Protein AF-A0A0R2AIV7-F1 (afdb_monomer)

Radius of gyration: 59.77 Å; Cα contacts (8 Å, |Δi|>4): 1404; chains: 1; bounding box: 141×113×196 Å

Structure (mmCIF, N/CA/C/O backbone):
data_AF-A0A0R2AIV7-F1
#
_entry.id   AF-A0A0R2AIV7-F1
#
loop_
_atom_site.group_PDB
_atom_site.id
_atom_site.type_symbol
_atom_site.label_atom_id
_atom_site.label_alt_id
_atom_site.label_comp_id
_atom_site.label_asym_id
_atom_site.label_entity_id
_atom_site.label_seq_id
_atom_site.pdbx_PDB_ins_code
_atom_site.Cartn_x
_atom_site.Cartn_y
_atom_site.Cartn_z
_atom_site.occupancy
_atom_site.B_iso_or_equiv
_atom_site.auth_seq_id
_atom_site.auth_comp_id
_atom_site.auth_asym_id
_atom_site.auth_atom_id
_atom_site.pdbx_PDB_model_num
ATOM 1 N N . MET A 1 1 ? 61.958 64.019 -31.283 1.00 50.94 1 MET A N 1
ATOM 2 C CA . MET A 1 1 ? 61.440 63.715 -29.925 1.00 50.94 1 MET A CA 1
ATOM 3 C C . MET A 1 1 ? 60.242 64.617 -29.634 1.00 50.94 1 MET A C 1
ATOM 5 O O . MET A 1 1 ? 60.336 65.792 -29.950 1.00 50.94 1 MET A O 1
ATOM 9 N N . GLY A 1 2 ? 59.132 64.097 -29.079 1.00 47.00 2 GLY A N 1
ATOM 10 C CA . GLY A 1 2 ? 58.096 64.950 -28.457 1.00 47.00 2 GLY A CA 1
ATOM 11 C C . GLY A 1 2 ? 56.618 64.812 -28.873 1.00 47.00 2 GLY A C 1
ATOM 12 O O . GLY A 1 2 ? 55.845 65.696 -28.523 1.00 47.00 2 GLY A O 1
ATOM 13 N N . LYS A 1 3 ? 56.170 63.757 -29.575 1.00 46.94 3 LYS A N 1
ATOM 14 C CA . LYS A 1 3 ? 54.741 63.609 -29.967 1.00 46.94 3 LYS A CA 1
ATOM 15 C C . LYS A 1 3 ? 54.105 62.241 -29.649 1.00 46.94 3 LYS A C 1
ATOM 17 O O . LYS A 1 3 ? 53.247 61.790 -30.386 1.00 46.94 3 LYS A O 1
ATOM 22 N N . ASN A 1 4 ? 54.482 61.604 -28.534 1.00 49.06 4 ASN A N 1
ATOM 23 C CA . ASN A 1 4 ? 53.904 60.317 -28.090 1.00 49.06 4 ASN A CA 1
ATOM 24 C C . ASN A 1 4 ? 53.557 60.273 -26.583 1.00 49.06 4 ASN A C 1
ATOM 26 O O . ASN A 1 4 ? 53.828 59.292 -25.900 1.00 49.06 4 ASN A O 1
ATOM 30 N N . LYS A 1 5 ? 52.964 61.342 -26.027 1.00 48.34 5 LYS A N 1
ATOM 31 C CA . LYS A 1 5 ? 52.505 61.353 -24.615 1.00 48.34 5 LYS A CA 1
ATOM 32 C C . LYS A 1 5 ? 51.104 61.927 -24.356 1.00 48.34 5 LYS A C 1
ATOM 34 O O . LYS A 1 5 ? 50.706 62.002 -23.204 1.00 48.34 5 LYS A O 1
ATOM 39 N N . LYS A 1 6 ? 50.340 62.310 -25.391 1.00 46.59 6 LYS A N 1
ATOM 40 C CA . LYS A 1 6 ? 48.997 62.913 -25.217 1.00 46.59 6 LYS A CA 1
ATOM 41 C C . LYS A 1 6 ? 47.808 62.075 -25.709 1.00 46.59 6 LYS A C 1
ATOM 43 O O . LYS A 1 6 ? 46.687 62.429 -25.375 1.00 46.59 6 LYS A O 1
ATOM 48 N N . LEU A 1 7 ? 48.018 60.953 -26.410 1.00 41.69 7 LEU A N 1
ATOM 49 C CA . LEU A 1 7 ? 46.912 60.056 -26.803 1.00 41.69 7 LEU A CA 1
ATOM 50 C C . LEU A 1 7 ? 46.657 58.906 -25.807 1.00 41.69 7 LEU A C 1
ATOM 52 O O . LEU A 1 7 ? 45.540 58.406 -25.735 1.00 41.69 7 LEU A O 1
ATOM 56 N N . ALA A 1 8 ? 47.646 58.536 -24.984 1.00 46.44 8 ALA A N 1
ATO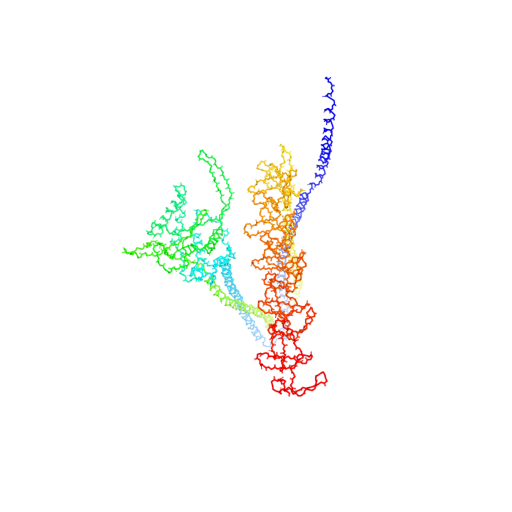M 57 C CA . ALA A 1 8 ? 47.493 57.490 -23.963 1.00 46.44 8 ALA A CA 1
ATOM 58 C C . ALA A 1 8 ? 46.685 57.952 -22.730 1.00 46.44 8 ALA A C 1
ATOM 60 O O . ALA A 1 8 ? 46.101 57.132 -22.030 1.00 46.44 8 ALA A O 1
ATOM 61 N N . THR A 1 9 ? 46.599 59.262 -22.482 1.00 44.78 9 THR A N 1
ATOM 62 C CA . THR A 1 9 ? 45.913 59.817 -21.301 1.00 44.78 9 THR A CA 1
ATOM 63 C C . THR A 1 9 ? 44.412 60.033 -21.524 1.00 44.78 9 THR A C 1
ATOM 65 O O . THR A 1 9 ? 43.665 60.111 -20.558 1.00 44.78 9 THR A O 1
ATOM 68 N N . VAL A 1 10 ? 43.936 60.086 -22.775 1.00 42.06 10 VAL A N 1
ATOM 69 C CA . VAL A 1 10 ? 42.509 60.337 -23.063 1.00 42.06 10 VAL A CA 1
ATOM 70 C C . VAL A 1 10 ? 41.688 59.039 -23.087 1.00 42.06 10 VAL A C 1
ATOM 72 O O . VAL A 1 10 ? 40.564 59.045 -22.601 1.00 42.06 10 VAL A O 1
ATOM 75 N N . LEU A 1 11 ? 42.256 57.901 -23.514 1.00 40.34 11 LEU A N 1
ATOM 76 C CA . LEU A 1 11 ? 41.561 56.599 -23.462 1.00 40.34 11 LEU A CA 1
ATOM 77 C C . LEU A 1 11 ? 41.519 55.960 -22.059 1.00 40.34 11 LEU A C 1
ATOM 79 O O . LEU A 1 11 ? 40.615 55.175 -21.778 1.00 40.34 11 LEU A O 1
ATOM 83 N N . ALA A 1 12 ? 42.435 56.321 -21.154 1.00 43.81 12 ALA A N 1
ATOM 84 C CA . ALA A 1 12 ? 42.422 55.826 -19.773 1.00 43.81 12 ALA A CA 1
ATOM 85 C C . ALA A 1 12 ? 41.336 56.498 -18.903 1.00 43.81 12 ALA A C 1
ATOM 87 O O . ALA A 1 12 ? 40.815 55.892 -17.967 1.00 43.81 12 ALA A O 1
ATOM 88 N N . VAL A 1 13 ? 40.935 57.731 -19.230 1.00 40.44 13 VAL A N 1
ATOM 89 C CA . VAL A 1 13 ? 39.929 58.474 -18.451 1.00 40.44 13 VAL A CA 1
ATOM 90 C C . VAL A 1 13 ? 38.500 58.071 -18.847 1.00 40.44 13 VAL A C 1
ATOM 92 O O . VAL A 1 13 ? 37.634 57.980 -17.982 1.00 40.44 13 VAL A O 1
ATOM 95 N N . SER A 1 14 ? 38.240 57.692 -20.103 1.00 38.88 14 SER A N 1
ATOM 96 C CA . SER A 1 14 ? 36.902 57.239 -20.533 1.00 38.88 14 SER A CA 1
ATOM 97 C C . SER A 1 14 ? 36.541 55.831 -20.032 1.00 38.88 14 SER A C 1
ATOM 99 O O . SER A 1 14 ? 35.378 55.567 -19.736 1.00 38.88 14 SER A O 1
ATOM 101 N N . ALA A 1 15 ? 37.526 54.936 -19.880 1.00 40.06 15 ALA A N 1
ATOM 102 C CA . ALA A 1 15 ? 37.306 53.580 -19.361 1.00 40.06 15 ALA A CA 1
ATOM 103 C C . ALA A 1 15 ? 37.057 53.550 -17.839 1.00 40.06 15 ALA A C 1
ATOM 105 O O . ALA A 1 15 ? 36.332 52.684 -17.347 1.00 40.06 15 ALA A O 1
ATOM 106 N N . THR A 1 16 ? 37.597 54.529 -17.105 1.00 38.78 16 THR A N 1
ATOM 107 C CA . THR A 1 16 ? 37.438 54.641 -15.644 1.00 38.78 16 THR A CA 1
ATOM 108 C C . THR A 1 16 ? 36.109 55.316 -15.256 1.00 38.78 16 THR A C 1
ATOM 110 O O . THR A 1 16 ? 35.501 54.976 -14.242 1.00 38.78 16 THR A O 1
ATOM 113 N N . LEU A 1 17 ? 35.574 56.222 -16.087 1.00 37.38 17 LEU A N 1
ATOM 114 C CA . LEU A 1 17 ? 34.279 56.872 -15.827 1.00 37.38 17 LEU A CA 1
ATOM 115 C C . LEU A 1 17 ? 33.056 55.993 -16.159 1.00 37.38 17 LEU A C 1
ATOM 117 O O . LEU A 1 17 ? 32.038 56.105 -15.478 1.00 37.38 17 LEU A O 1
ATOM 121 N N . ALA A 1 18 ? 33.151 55.065 -17.119 1.00 40.00 18 ALA A N 1
ATOM 122 C CA . ALA A 1 18 ? 32.067 54.111 -17.401 1.00 40.00 18 ALA A CA 1
ATOM 123 C C . ALA A 1 18 ? 31.971 52.981 -16.354 1.00 40.00 18 ALA A C 1
ATOM 125 O O . ALA A 1 18 ? 30.877 52.524 -16.027 1.00 40.00 18 ALA A O 1
ATOM 126 N N . THR A 1 19 ? 33.101 52.576 -15.767 1.00 41.44 19 THR A N 1
ATOM 127 C CA . THR A 1 19 ? 33.140 51.577 -14.685 1.00 41.44 19 THR A CA 1
ATOM 128 C C . THR A 1 19 ? 32.681 52.160 -13.346 1.00 41.44 19 THR A C 1
ATOM 130 O O . THR A 1 19 ? 31.949 51.497 -12.617 1.00 41.44 19 THR A O 1
ATOM 133 N N . THR A 1 20 ? 32.981 53.429 -13.051 1.00 39.34 20 THR A N 1
ATOM 134 C CA . THR A 1 20 ? 32.527 54.080 -11.803 1.00 39.34 20 THR A CA 1
ATOM 135 C C . THR A 1 20 ? 31.032 54.461 -11.836 1.00 39.34 20 THR A C 1
ATOM 137 O O . THR A 1 20 ? 30.365 54.438 -10.802 1.00 39.34 20 THR A O 1
ATOM 140 N N . GLY A 1 21 ? 30.465 54.741 -13.018 1.00 37.66 21 GLY A N 1
ATOM 141 C CA . GLY A 1 21 ? 29.032 55.028 -13.189 1.00 37.66 21 GLY A CA 1
ATOM 142 C C . GLY A 1 21 ? 28.111 53.814 -12.991 1.00 37.66 21 GLY A C 1
ATOM 143 O O . GLY A 1 21 ? 27.055 53.947 -12.377 1.00 37.66 21 GLY A O 1
ATOM 144 N N . MET A 1 22 ? 28.525 52.619 -13.431 1.00 38.72 22 MET A N 1
ATOM 145 C CA . MET A 1 22 ? 27.767 51.380 -13.184 1.00 38.72 22 MET A CA 1
ATOM 146 C C . MET A 1 22 ? 27.928 50.865 -11.748 1.00 38.72 22 MET A C 1
ATOM 148 O O . MET A 1 22 ? 26.972 50.339 -11.181 1.00 38.72 22 MET A O 1
ATOM 152 N N . ILE A 1 23 ? 29.086 51.101 -11.121 1.00 41.84 23 ILE A N 1
ATOM 153 C CA . ILE A 1 23 ? 29.307 50.755 -9.711 1.00 41.84 23 ILE A CA 1
ATOM 154 C C . ILE A 1 23 ? 28.461 51.648 -8.789 1.00 41.84 23 ILE A C 1
ATOM 156 O O . ILE A 1 23 ? 27.851 51.136 -7.857 1.00 41.84 23 ILE A O 1
ATOM 160 N N . ASN A 1 24 ? 28.313 52.949 -9.066 1.00 38.12 24 ASN A N 1
ATOM 161 C CA . ASN A 1 24 ? 27.523 53.834 -8.197 1.00 38.12 24 ASN A CA 1
ATOM 162 C C . ASN A 1 24 ? 26.001 53.781 -8.418 1.00 38.12 24 ASN A C 1
ATOM 164 O O . ASN A 1 24 ? 25.270 54.105 -7.485 1.00 38.12 24 ASN A O 1
ATOM 168 N N . GLN A 1 25 ? 25.493 53.316 -9.567 1.00 38.62 25 GLN A N 1
ATOM 169 C CA . GLN A 1 25 ? 24.056 53.019 -9.704 1.00 38.62 25 GLN A CA 1
ATOM 170 C C . GLN A 1 25 ? 23.656 51.673 -9.085 1.00 38.62 25 GLN A C 1
ATOM 172 O O . GLN A 1 25 ? 22.530 51.563 -8.611 1.00 38.62 25 GLN A O 1
ATOM 177 N N . GLN A 1 26 ? 24.565 50.693 -9.005 1.00 42.41 26 GLN A N 1
ATOM 178 C CA . GLN A 1 26 ? 24.314 49.436 -8.285 1.00 42.41 26 GLN A CA 1
ATOM 179 C C . GLN A 1 26 ? 24.596 49.528 -6.778 1.00 42.41 26 GLN A C 1
ATOM 181 O O . GLN A 1 26 ? 24.000 48.779 -6.007 1.00 42.41 26 GLN A O 1
ATOM 186 N N . LYS A 1 27 ? 25.433 50.479 -6.335 1.00 38.41 27 LYS A N 1
ATOM 187 C CA . LYS A 1 27 ? 25.672 50.747 -4.907 1.00 38.41 27 LYS A CA 1
ATOM 188 C C . LYS A 1 27 ? 24.621 51.679 -4.290 1.00 38.41 27 LYS A C 1
ATOM 190 O O . LYS A 1 27 ? 24.180 51.437 -3.175 1.00 38.41 27 LYS A O 1
ATOM 195 N N . ALA A 1 28 ? 24.109 52.667 -5.034 1.00 34.38 28 ALA A N 1
ATOM 196 C CA . ALA A 1 28 ? 23.022 53.529 -4.550 1.00 34.38 28 ALA A CA 1
ATOM 197 C C . ALA A 1 28 ? 21.649 52.825 -4.512 1.00 34.38 28 ALA A C 1
ATOM 199 O O . ALA A 1 28 ? 20.791 53.209 -3.714 1.00 34.38 28 ALA A O 1
ATOM 200 N N . SER A 1 29 ? 21.441 51.769 -5.311 1.00 38.34 29 SER A N 1
ATOM 201 C CA . SER A 1 29 ? 20.273 50.886 -5.182 1.00 38.34 29 SER A CA 1
ATOM 202 C C . SER A 1 29 ? 20.422 49.825 -4.089 1.00 38.34 29 SER A C 1
ATOM 204 O O . SER A 1 29 ? 19.421 49.224 -3.723 1.00 38.34 29 SER A O 1
ATOM 206 N N . ALA A 1 30 ? 21.633 49.585 -3.578 1.00 41.41 30 ALA A N 1
ATOM 207 C CA . ALA A 1 30 ? 21.871 48.671 -2.462 1.00 41.41 30 ALA A CA 1
ATOM 208 C C . ALA A 1 30 ? 21.769 49.415 -1.120 1.00 41.41 30 ALA A C 1
ATOM 210 O O . ALA A 1 30 ? 20.944 49.052 -0.291 1.00 41.41 30 ALA A O 1
ATOM 211 N N . ASP A 1 31 ? 22.452 50.555 -0.961 1.00 38.62 31 ASP A N 1
ATOM 212 C CA . ASP A 1 31 ? 22.493 51.267 0.329 1.00 38.62 31 ASP A CA 1
ATOM 213 C C . ASP A 1 31 ? 21.201 52.058 0.648 1.00 38.62 31 ASP A C 1
ATOM 215 O O . ASP A 1 31 ? 20.862 52.261 1.814 1.00 38.62 31 ASP A O 1
ATOM 219 N N . THR A 1 32 ? 20.419 52.469 -0.363 1.00 33.03 32 THR A N 1
ATOM 220 C CA . THR A 1 32 ? 19.119 53.150 -0.137 1.00 33.03 32 THR A CA 1
ATOM 221 C C . THR A 1 32 ? 17.942 52.171 -0.051 1.00 33.03 32 THR A C 1
ATOM 223 O O . THR A 1 32 ? 16.863 52.533 0.427 1.00 33.03 32 THR A O 1
ATOM 226 N N . VAL A 1 33 ? 18.135 50.923 -0.491 1.00 39.31 33 VAL A N 1
ATOM 227 C CA . VAL A 1 33 ? 17.154 49.854 -0.282 1.00 39.31 33 VAL A CA 1
ATOM 228 C C . VAL A 1 33 ? 17.426 49.148 1.043 1.00 39.31 33 VAL A C 1
ATOM 230 O O . VAL A 1 33 ? 16.460 48.851 1.727 1.00 39.31 33 VAL A O 1
ATOM 233 N N . ASP A 1 34 ? 18.668 49.000 1.503 1.00 44.62 34 ASP A N 1
ATOM 234 C CA . ASP A 1 34 ? 18.933 48.279 2.756 1.00 44.62 34 ASP A CA 1
ATOM 235 C C . ASP A 1 34 ? 18.400 48.993 4.007 1.00 44.62 34 ASP A C 1
ATOM 237 O O . ASP A 1 34 ? 17.700 48.376 4.805 1.00 44.62 34 ASP A O 1
ATOM 241 N N . ASN A 1 35 ? 18.566 50.311 4.159 1.00 32.47 35 ASN A N 1
ATOM 242 C CA . ASN A 1 35 ? 18.129 50.976 5.401 1.00 32.47 35 ASN A CA 1
ATOM 243 C C . ASN A 1 35 ? 16.627 51.321 5.460 1.00 32.47 35 ASN A C 1
ATOM 245 O O . ASN A 1 35 ? 16.050 51.436 6.541 1.00 32.47 35 ASN A O 1
ATOM 249 N N . ASN A 1 36 ? 15.951 51.450 4.312 1.00 34.72 36 ASN A N 1
ATOM 250 C CA . ASN A 1 36 ? 14.491 51.619 4.282 1.00 34.72 36 ASN A CA 1
ATOM 251 C C . ASN A 1 36 ? 13.745 50.282 4.256 1.00 34.72 36 ASN A C 1
ATOM 253 O O . ASN A 1 36 ? 12.565 50.234 4.616 1.00 34.72 36 ASN A O 1
ATOM 257 N N . ASN A 1 37 ? 14.415 49.201 3.854 1.00 38.47 37 ASN A N 1
ATOM 258 C CA . ASN A 1 37 ? 13.850 47.865 3.877 1.00 38.47 37 ASN A CA 1
ATOM 259 C C . ASN A 1 37 ? 14.174 47.141 5.184 1.00 38.47 37 ASN A C 1
ATOM 261 O O . ASN A 1 37 ? 13.392 46.287 5.539 1.00 38.47 37 ASN A O 1
ATOM 265 N N . GLN A 1 38 ? 15.170 47.533 5.983 1.00 38.88 38 GLN A N 1
ATOM 266 C CA . GLN A 1 38 ? 15.333 46.991 7.341 1.00 38.88 38 GLN A CA 1
ATOM 267 C C . GLN A 1 38 ? 14.247 47.508 8.303 1.00 38.88 38 GLN A C 1
ATOM 269 O O . GLN A 1 38 ? 13.728 46.753 9.118 1.00 38.88 38 GLN A O 1
ATOM 274 N N . THR A 1 39 ? 13.775 48.747 8.127 1.00 32.03 39 THR A N 1
ATOM 275 C CA . THR A 1 39 ? 12.658 49.312 8.914 1.00 32.03 39 THR A CA 1
ATOM 276 C C . THR A 1 39 ? 11.279 48.907 8.364 1.00 32.03 39 THR A C 1
ATOM 278 O O . THR A 1 39 ? 10.328 48.761 9.130 1.00 32.03 39 THR A O 1
ATOM 281 N N . LYS A 1 40 ? 11.150 48.648 7.049 1.00 38.25 40 LYS A N 1
ATOM 282 C CA . LYS A 1 40 ? 9.922 48.076 6.450 1.00 38.25 40 LYS A CA 1
ATOM 283 C C . LYS A 1 40 ? 9.855 46.546 6.503 1.00 38.25 40 LYS A C 1
ATOM 285 O O . LYS A 1 40 ? 8.744 46.026 6.505 1.00 38.25 40 LYS A O 1
ATOM 290 N N . GLN A 1 41 ? 10.983 45.839 6.583 1.00 39.88 41 GLN A N 1
ATOM 291 C CA . GLN A 1 41 ? 11.047 44.411 6.900 1.00 39.88 41 GLN A CA 1
ATOM 292 C C . GLN A 1 41 ? 10.888 44.208 8.398 1.00 39.88 41 GLN A C 1
ATOM 294 O O . GLN A 1 41 ? 10.079 43.374 8.741 1.00 39.88 41 GLN A O 1
ATOM 299 N N . ASN A 1 42 ? 11.452 45.014 9.302 1.00 36.06 42 ASN A N 1
ATOM 300 C CA . ASN A 1 42 ? 11.128 44.859 10.731 1.00 36.06 42 ASN A CA 1
ATOM 301 C C . ASN A 1 42 ? 9.646 45.139 11.043 1.00 36.06 42 ASN A C 1
ATOM 303 O O . ASN A 1 42 ? 9.068 44.469 11.887 1.00 36.06 42 ASN A O 1
ATOM 307 N N . ALA A 1 43 ? 8.974 46.026 10.298 1.00 36.53 43 ALA A N 1
ATOM 308 C CA . ALA A 1 43 ? 7.521 46.211 10.413 1.00 36.53 43 ALA A CA 1
ATOM 309 C C . ALA A 1 43 ? 6.677 45.138 9.679 1.00 36.53 43 ALA A C 1
ATOM 311 O O . ALA A 1 43 ? 5.463 45.079 9.871 1.00 36.53 43 ALA A O 1
ATOM 312 N N . LYS A 1 44 ? 7.290 44.298 8.828 1.00 41.69 44 LYS A N 1
ATOM 313 C CA . LYS A 1 44 ? 6.641 43.181 8.107 1.00 41.69 44 LYS A CA 1
ATOM 314 C C . LYS A 1 44 ? 7.178 41.793 8.475 1.00 41.69 44 LYS A C 1
ATOM 316 O O . LYS A 1 44 ? 6.701 40.841 7.883 1.00 41.69 44 LYS A O 1
ATOM 321 N N . VAL A 1 45 ? 8.146 41.687 9.382 1.00 44.50 45 VAL A N 1
ATOM 322 C CA . VAL A 1 45 ? 8.717 40.451 9.951 1.00 44.50 45 VAL A CA 1
ATOM 323 C C . VAL A 1 45 ? 8.113 40.176 11.343 1.00 44.50 45 VAL A C 1
ATOM 325 O O . VAL A 1 45 ? 8.186 39.059 11.844 1.00 44.50 45 VAL A O 1
ATOM 328 N N . GLN A 1 46 ? 7.362 41.144 11.885 1.00 52.50 46 GLN A N 1
ATOM 329 C CA . GLN A 1 46 ? 6.401 41.032 12.998 1.00 52.50 46 GLN A CA 1
ATOM 330 C C . GLN A 1 46 ? 5.164 40.176 12.603 1.00 52.50 46 GLN A C 1
ATOM 332 O O . GLN A 1 46 ? 4.007 40.589 12.691 1.00 52.50 46 GLN A O 1
ATOM 337 N N . THR A 1 47 ? 5.420 39.025 11.982 1.00 67.81 47 THR A N 1
ATOM 338 C CA . THR A 1 47 ? 4.562 38.286 11.042 1.00 67.81 47 THR A CA 1
ATOM 339 C C . THR A 1 47 ? 4.498 36.819 11.451 1.00 67.81 47 THR A C 1
ATOM 341 O O . THR A 1 47 ? 5.512 36.256 11.833 1.00 67.81 47 THR A O 1
ATOM 344 N N . PRO A 1 48 ? 3.350 36.145 11.279 1.00 70.94 48 PRO A N 1
ATOM 345 C CA . PRO A 1 48 ? 3.051 34.797 11.783 1.00 70.94 48 PRO A CA 1
ATOM 346 C C . PRO A 1 48 ? 3.343 34.397 13.237 1.00 70.94 48 PRO A C 1
ATOM 348 O O . PRO A 1 48 ? 2.407 33.931 13.882 1.00 70.94 48 PRO A O 1
ATOM 351 N N . VAL A 1 49 ? 4.552 34.582 13.771 1.00 71.94 49 VAL A N 1
ATOM 352 C CA . VAL A 1 49 ? 4.921 34.180 15.142 1.00 71.94 49 VAL A CA 1
ATOM 353 C C . VAL A 1 49 ? 4.107 34.958 16.175 1.00 71.94 49 VAL A C 1
ATOM 355 O O . VAL A 1 49 ? 3.412 34.342 16.970 1.00 71.94 49 VAL A O 1
ATOM 358 N N . ASP A 1 50 ? 4.056 36.292 16.093 1.00 77.69 50 ASP A N 1
ATOM 359 C CA . ASP A 1 50 ? 3.271 37.115 17.034 1.00 77.69 50 ASP A CA 1
ATOM 360 C C . ASP A 1 50 ? 1.767 36.837 16.955 1.00 77.69 50 ASP A C 1
ATOM 362 O O . ASP A 1 50 ? 1.045 36.891 17.948 1.00 77.69 50 ASP A O 1
ATOM 366 N N . LYS A 1 51 ? 1.274 36.502 15.757 1.00 79.38 51 LYS A N 1
ATOM 367 C CA . LYS A 1 51 ? -0.126 36.122 15.554 1.00 79.38 51 LYS A CA 1
ATOM 368 C C . LYS A 1 51 ? -0.417 34.746 16.154 1.00 79.38 51 LYS A C 1
ATOM 370 O O . LYS A 1 51 ? -1.484 34.563 16.731 1.00 79.38 51 LYS A O 1
ATOM 375 N N . ALA A 1 52 ? 0.513 33.800 16.027 1.00 82.62 52 ALA A N 1
ATOM 376 C CA . ALA A 1 52 ? 0.425 32.497 16.675 1.00 82.62 52 ALA A CA 1
ATOM 377 C C . ALA A 1 52 ? 0.549 32.628 18.203 1.00 82.62 52 ALA A C 1
ATOM 379 O O . ALA A 1 52 ? -0.201 31.977 18.921 1.00 82.62 52 ALA A O 1
ATOM 380 N N . GLN A 1 53 ? 1.396 33.533 18.701 1.00 86.75 53 GLN A N 1
ATOM 381 C CA . GLN A 1 53 ? 1.531 33.827 20.127 1.00 86.75 53 GLN A CA 1
ATOM 382 C C . GLN A 1 53 ? 0.243 34.439 20.683 1.00 86.75 53 GLN A C 1
ATOM 384 O O . GLN A 1 53 ? -0.286 33.949 21.673 1.00 86.75 53 GLN A O 1
ATOM 389 N N . ALA A 1 54 ? -0.350 35.414 19.989 1.00 86.06 54 ALA A N 1
ATOM 390 C CA . ALA A 1 54 ? -1.644 35.977 20.376 1.00 86.06 54 ALA A CA 1
ATOM 391 C C . ALA A 1 54 ? -2.774 34.925 20.379 1.00 86.06 54 ALA A C 1
ATOM 393 O O . ALA A 1 54 ? -3.706 35.017 21.177 1.00 86.06 54 ALA A O 1
ATOM 394 N N . GLN A 1 55 ? -2.704 33.913 19.506 1.00 88.06 55 GLN A N 1
ATOM 395 C CA . GLN A 1 55 ? -3.638 32.781 19.508 1.00 88.06 55 GLN A CA 1
ATOM 396 C C . GLN A 1 55 ? -3.414 31.838 20.695 1.00 88.06 55 GLN A C 1
ATOM 398 O O . GLN A 1 55 ? -4.392 31.359 21.263 1.00 88.06 55 GLN A O 1
ATOM 403 N N . VAL A 1 56 ? -2.159 31.596 21.087 1.00 89.12 56 VAL A N 1
ATOM 404 C CA . VAL A 1 56 ? -1.821 30.855 22.312 1.00 89.12 56 VAL A CA 1
ATOM 405 C C . VAL A 1 56 ? -2.336 31.600 23.538 1.00 89.12 56 VAL A C 1
ATOM 407 O O . VAL A 1 56 ? -3.006 31.001 24.374 1.00 89.12 56 VAL A O 1
ATOM 410 N N . ASP A 1 57 ? -2.103 32.909 23.617 1.00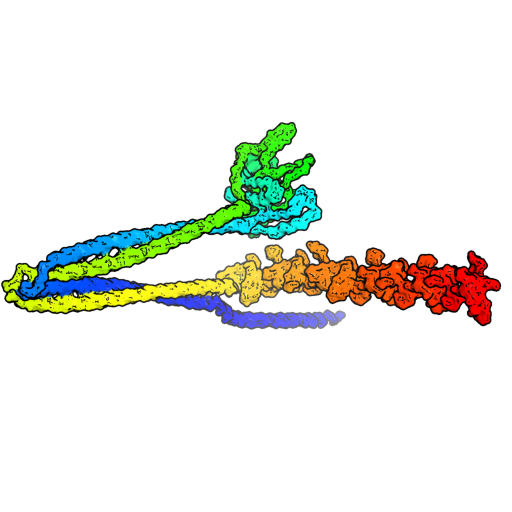 90.25 57 ASP A N 1
ATOM 411 C CA . ASP A 1 57 ? -2.536 33.737 24.745 1.00 90.25 57 ASP A CA 1
ATOM 412 C C . ASP A 1 57 ? -4.068 33.762 24.869 1.00 90.25 57 ASP A C 1
ATOM 414 O O . ASP A 1 57 ? -4.609 33.607 25.966 1.00 90.25 57 ASP A O 1
ATOM 418 N N . ALA A 1 58 ? -4.780 33.873 23.742 1.00 89.00 58 ALA A N 1
ATOM 419 C CA . ALA A 1 58 ? -6.238 33.782 23.703 1.00 89.00 58 ALA A CA 1
ATOM 420 C C . ALA A 1 58 ? -6.745 32.391 24.125 1.00 89.00 58 ALA A C 1
ATOM 422 O O . ALA A 1 58 ? -7.616 32.292 24.987 1.00 89.00 58 ALA A O 1
ATOM 423 N N . ALA A 1 59 ? -6.162 31.313 23.590 1.00 91.94 59 ALA A N 1
ATOM 424 C CA . ALA A 1 59 ? -6.540 29.947 23.954 1.00 91.94 59 ALA A CA 1
ATOM 425 C C . ALA A 1 59 ? -6.251 29.641 25.435 1.00 91.94 59 ALA A C 1
ATOM 427 O O . ALA A 1 59 ? -7.000 28.911 26.084 1.00 91.94 59 ALA A O 1
ATOM 428 N N . LYS A 1 60 ? -5.196 30.232 26.003 1.00 92.75 60 LYS A N 1
ATOM 429 C CA . LYS A 1 60 ? -4.863 30.117 27.426 1.00 92.75 60 LYS A CA 1
ATOM 430 C C . LYS A 1 60 ? -5.882 30.841 28.303 1.00 92.75 60 LYS A C 1
ATOM 432 O O . LYS A 1 60 ? -6.344 30.272 29.290 1.00 92.75 60 LYS A O 1
ATOM 437 N N . ALA A 1 61 ? -6.313 32.036 27.897 1.00 91.75 61 ALA A N 1
ATOM 438 C CA . ALA A 1 61 ? -7.407 32.748 28.554 1.00 91.75 61 ALA A CA 1
ATOM 439 C C . ALA A 1 61 ? -8.741 31.976 28.479 1.00 91.75 61 ALA A C 1
ATOM 441 O O . ALA A 1 61 ? -9.510 31.970 29.448 1.00 91.75 61 ALA A O 1
ATOM 442 N N . ASP A 1 62 ? -9.002 31.276 27.372 1.00 91.44 62 ASP A N 1
ATOM 443 C CA . ASP A 1 62 ? -10.172 30.404 27.218 1.00 91.44 62 ASP A CA 1
ATOM 444 C C . ASP A 1 62 ? -10.099 29.175 28.137 1.00 91.44 62 ASP A C 1
ATOM 446 O O . ASP A 1 62 ? -11.104 28.812 28.754 1.00 91.44 62 ASP A O 1
ATOM 450 N N . VAL A 1 63 ? -8.917 28.565 28.298 1.00 92.50 63 VAL A N 1
ATOM 451 C CA . VAL A 1 63 ? -8.687 27.479 29.270 1.00 92.50 63 VAL A CA 1
ATOM 452 C C . VAL A 1 63 ? -8.930 27.963 30.697 1.00 92.50 63 VAL A C 1
ATOM 454 O O . VAL A 1 63 ? -9.650 27.297 31.440 1.00 92.50 63 VAL A O 1
ATOM 457 N N . ASP A 1 64 ? -8.399 29.126 31.073 1.00 91.12 64 ASP A N 1
ATOM 458 C CA . ASP A 1 64 ? -8.599 29.702 32.407 1.00 91.12 64 ASP A CA 1
ATOM 459 C C . ASP A 1 64 ? -10.079 30.012 32.673 1.00 91.12 64 ASP A C 1
ATOM 461 O O . ASP A 1 64 ? -10.606 29.754 33.760 1.00 91.12 64 ASP A O 1
ATOM 465 N N . THR A 1 65 ? -10.783 30.525 31.665 1.00 92.50 65 THR A N 1
ATOM 466 C CA . THR A 1 65 ? -12.222 30.804 31.735 1.00 92.50 65 THR A CA 1
ATOM 467 C C . THR A 1 65 ? -13.034 29.515 31.868 1.00 92.50 65 THR A C 1
ATOM 469 O O . THR A 1 65 ? -13.918 29.421 32.724 1.00 92.50 65 THR A O 1
ATOM 472 N N . ALA A 1 66 ? -12.715 28.491 31.074 1.00 91.69 66 ALA A N 1
ATOM 473 C CA . ALA A 1 66 ? -13.366 27.188 31.145 1.00 91.69 66 ALA A CA 1
ATOM 474 C C . ALA A 1 66 ? -13.077 26.472 32.475 1.00 91.69 66 ALA A C 1
ATOM 476 O O . ALA A 1 66 ? -13.968 25.836 33.037 1.00 91.69 66 ALA A O 1
ATOM 477 N N . GLN A 1 67 ? -11.870 26.622 33.027 1.00 92.56 67 GLN A N 1
ATOM 478 C CA . GLN A 1 67 ? -11.502 26.062 34.326 1.00 92.56 67 GLN A CA 1
ATOM 479 C C . GLN A 1 67 ? -12.281 26.737 35.462 1.00 92.56 67 GLN A C 1
ATOM 481 O O . GLN A 1 67 ? -12.867 26.040 36.287 1.00 92.56 67 GLN A O 1
ATOM 486 N N . LYS A 1 68 ? -12.411 28.071 35.450 1.00 91.50 68 LYS A N 1
ATOM 487 C CA . LYS A 1 68 ? -13.279 28.794 36.401 1.00 91.50 68 LYS A CA 1
ATOM 488 C C . LYS A 1 68 ? -14.740 28.346 36.315 1.00 91.50 68 LYS A C 1
ATOM 490 O O . LYS A 1 68 ? -15.418 28.261 37.340 1.00 91.50 68 LYS A O 1
ATOM 495 N N . ALA A 1 69 ? -15.231 28.038 35.113 1.00 90.19 69 ALA A N 1
ATOM 496 C CA . ALA A 1 69 ? -16.579 27.507 34.923 1.00 90.19 69 ALA A CA 1
ATOM 497 C C . ALA A 1 69 ? -16.736 26.095 35.517 1.00 90.19 69 ALA A C 1
ATOM 499 O O . ALA A 1 69 ? -17.762 25.812 36.136 1.00 90.19 69 ALA A O 1
ATOM 500 N N . VAL A 1 70 ? -15.719 25.232 35.394 1.00 92.38 70 VAL A N 1
ATOM 501 C CA . VAL A 1 70 ? -15.685 23.913 36.055 1.00 92.38 70 VAL A CA 1
ATOM 502 C C . VAL A 1 70 ? -15.685 24.060 37.573 1.00 92.38 70 VAL A C 1
ATOM 504 O O . VAL A 1 70 ? -16.447 23.366 38.246 1.00 92.38 70 VAL A O 1
ATOM 507 N N . ASP A 1 71 ? -14.868 24.960 38.113 1.00 90.56 71 ASP A N 1
ATOM 508 C CA . ASP A 1 71 ? -14.771 25.172 39.558 1.00 90.56 71 ASP A CA 1
ATOM 509 C C . ASP A 1 71 ? -16.100 25.695 40.120 1.00 90.56 71 ASP A C 1
ATOM 511 O O . ASP A 1 71 ? -16.618 25.152 41.094 1.00 90.56 71 ASP A O 1
ATOM 515 N N . THR A 1 72 ? -16.723 26.653 39.428 1.00 91.75 72 THR A N 1
ATOM 516 C CA . THR A 1 72 ? -18.059 27.168 39.765 1.00 91.75 72 THR A CA 1
ATOM 517 C C . THR A 1 72 ? -19.115 26.060 39.725 1.00 91.75 72 THR A C 1
ATOM 519 O O . THR A 1 72 ? -19.874 25.892 40.679 1.00 91.75 72 THR A O 1
ATOM 522 N N . ALA A 1 73 ? -19.138 25.249 38.661 1.00 90.94 73 ALA A N 1
ATOM 523 C CA . ALA A 1 73 ? -20.083 24.142 38.530 1.00 90.94 73 ALA A CA 1
ATOM 524 C C . ALA A 1 73 ? -19.887 23.074 39.623 1.00 90.94 73 ALA A C 1
ATOM 526 O O . ALA A 1 73 ? -20.866 22.531 40.133 1.00 90.94 73 ALA A O 1
ATOM 527 N N . LYS A 1 74 ? -18.643 22.795 40.037 1.00 90.81 74 LYS A N 1
ATOM 528 C CA . LYS A 1 74 ? -18.340 21.882 41.153 1.00 90.81 74 LYS A CA 1
ATOM 529 C C . LYS A 1 74 ? -18.775 22.444 42.505 1.00 90.81 74 LYS A C 1
ATOM 531 O O . LYS A 1 74 ? -19.249 21.685 43.355 1.00 90.81 74 LYS A O 1
ATOM 536 N N . THR A 1 75 ? -18.652 23.753 42.718 1.00 89.75 75 THR A N 1
ATOM 537 C CA . THR A 1 75 ? -19.199 24.414 43.911 1.00 89.75 75 THR A CA 1
ATOM 538 C C . THR A 1 75 ? -20.723 24.296 43.944 1.00 89.75 75 THR A C 1
ATOM 540 O O . THR A 1 75 ? -21.270 23.892 44.970 1.00 89.75 75 THR A O 1
ATOM 543 N N . GLU A 1 76 ? -21.405 24.550 42.821 1.00 89.19 76 GLU A N 1
ATOM 544 C CA . GLU A 1 76 ? -22.859 24.362 42.692 1.00 89.19 76 GLU A CA 1
ATOM 545 C C . GLU A 1 76 ? -23.276 22.902 42.930 1.00 89.19 76 GLU A C 1
ATOM 547 O O . GLU A 1 76 ? -24.232 22.649 43.657 1.00 89.19 76 GLU A O 1
ATOM 552 N N . GLN A 1 77 ? -22.536 21.931 42.385 1.00 91.62 77 GLN A N 1
ATOM 553 C CA . GLN A 1 77 ? -22.769 20.500 42.608 1.00 91.62 77 GLN A CA 1
ATOM 554 C C . GLN A 1 77 ? -22.623 20.120 44.085 1.00 91.62 77 GLN A C 1
ATOM 556 O O . GLN A 1 77 ? -23.446 19.380 44.627 1.00 91.62 77 GLN A O 1
ATOM 561 N N . THR A 1 78 ? -21.587 20.636 44.748 1.00 88.25 78 THR A N 1
ATOM 562 C CA . THR A 1 78 ? -21.341 20.391 46.174 1.00 88.25 78 THR A CA 1
ATOM 563 C C . THR A 1 78 ? -22.454 20.991 47.028 1.00 88.25 78 THR A C 1
ATOM 565 O O . THR A 1 78 ? -22.913 20.350 47.974 1.00 88.25 78 THR A O 1
ATOM 568 N N . GLN A 1 79 ? -22.917 22.197 46.692 1.00 88.31 79 GLN A N 1
ATOM 569 C CA . GLN A 1 79 ? -24.035 22.829 47.383 1.00 88.31 79 GLN A CA 1
ATOM 570 C C . GLN A 1 79 ? -25.340 22.061 47.146 1.00 88.31 79 GLN A C 1
ATOM 572 O O . GLN A 1 79 ? -26.004 21.703 48.110 1.00 88.31 79 GLN A O 1
ATOM 577 N N . ALA A 1 80 ? -25.642 21.677 45.904 1.00 89.38 80 ALA A N 1
ATOM 578 C CA . ALA A 1 80 ? -26.819 20.875 45.581 1.00 89.38 80 ALA A CA 1
ATOM 579 C C . ALA A 1 80 ? -26.802 19.498 46.273 1.00 89.38 80 ALA A C 1
ATOM 581 O O . ALA A 1 80 ? -27.844 19.003 46.692 1.00 89.38 80 ALA A O 1
ATOM 582 N N . ALA A 1 81 ? -25.629 18.879 46.453 1.00 87.69 81 ALA A N 1
ATOM 583 C CA . ALA A 1 81 ? -25.495 17.641 47.222 1.00 87.69 81 ALA A CA 1
ATOM 584 C C . ALA A 1 81 ? -25.777 17.845 48.723 1.00 87.69 81 ALA A C 1
ATOM 586 O O . ALA A 1 81 ? -26.424 16.999 49.342 1.00 87.69 81 ALA A O 1
ATOM 587 N N . LYS A 1 82 ? -25.340 18.972 49.306 1.00 88.88 82 LYS A N 1
ATOM 588 C CA . LYS A 1 82 ? -25.687 19.354 50.687 1.00 88.88 82 LYS A CA 1
ATOM 589 C C . LYS A 1 82 ? -27.177 19.654 50.834 1.00 88.88 82 LYS A C 1
ATOM 591 O O . LYS A 1 82 ? -27.778 19.242 51.824 1.00 88.88 82 LYS A O 1
ATOM 596 N N . ASP A 1 83 ? -27.774 20.319 49.850 1.00 89.56 83 ASP A N 1
ATOM 597 C CA . ASP A 1 83 ? -29.201 20.637 49.831 1.00 89.56 83 ASP A CA 1
ATOM 598 C C . ASP A 1 83 ? -30.045 19.360 49.719 1.00 89.56 83 ASP A C 1
ATOM 600 O O . ASP A 1 83 ? -31.031 19.226 50.437 1.00 89.56 83 ASP A O 1
ATOM 604 N N . VAL A 1 84 ? -29.622 18.376 48.911 1.00 90.69 84 VAL A N 1
ATOM 605 C CA . VAL A 1 84 ? -30.239 17.037 48.869 1.00 90.69 84 VAL A CA 1
ATOM 606 C C . VAL A 1 84 ? -30.132 16.342 50.220 1.00 90.69 84 VAL A C 1
ATOM 608 O O . VAL A 1 84 ? -31.145 15.882 50.730 1.00 90.69 84 VAL A O 1
ATOM 611 N N . ALA A 1 85 ? -28.944 16.301 50.832 1.00 87.50 85 ALA A N 1
ATOM 612 C CA . ALA A 1 85 ? -28.764 15.668 52.140 1.00 87.50 85 ALA A CA 1
ATOM 613 C C . ALA A 1 85 ? -29.631 16.330 53.226 1.00 87.50 85 ALA A C 1
ATOM 615 O O . ALA A 1 85 ? -30.211 15.646 54.067 1.00 87.50 85 ALA A O 1
ATOM 616 N N . THR A 1 86 ? -29.757 17.657 53.177 1.00 89.75 86 THR A N 1
ATOM 617 C CA . THR A 1 86 ? -30.583 18.437 54.105 1.00 89.75 86 THR A CA 1
ATOM 618 C C . THR A 1 86 ? -32.069 18.187 53.857 1.00 89.75 86 THR A C 1
ATOM 620 O O . THR A 1 86 ? -32.801 17.903 54.800 1.00 89.75 86 THR A O 1
ATOM 623 N N . ALA A 1 87 ? -32.516 18.222 52.600 1.00 89.00 87 ALA A N 1
ATOM 624 C CA . ALA A 1 87 ? -33.907 17.989 52.228 1.00 89.00 87 ALA A CA 1
ATOM 625 C C . ALA A 1 87 ? -34.340 16.536 52.478 1.00 89.00 87 ALA A C 1
ATOM 627 O O . ALA A 1 87 ? -35.450 16.316 52.952 1.00 89.00 87 ALA A O 1
ATOM 628 N N . ASP A 1 88 ? -33.469 15.550 52.241 1.00 88.06 88 ASP A N 1
ATOM 629 C CA . ASP A 1 88 ? -33.716 14.145 52.579 1.00 88.06 88 ASP A CA 1
ATOM 630 C C . ASP A 1 88 ? -33.759 13.933 54.098 1.00 88.06 88 ASP A C 1
ATOM 632 O O . ASP A 1 88 ? -34.626 13.208 54.585 1.00 88.06 88 ASP A O 1
ATOM 636 N N . ALA A 1 89 ? -32.892 14.598 54.872 1.00 86.88 89 ALA A N 1
ATOM 637 C CA . ALA A 1 89 ? -32.951 14.565 56.333 1.00 86.88 89 ALA A CA 1
ATOM 638 C C . ALA A 1 89 ? -34.235 15.222 56.868 1.00 86.88 89 ALA A C 1
ATOM 640 O O . ALA A 1 89 ? -34.893 14.659 57.743 1.00 86.88 89 ALA A O 1
ATOM 641 N N . SER A 1 90 ? -34.644 16.366 56.310 1.00 86.69 90 SER A N 1
ATOM 642 C CA . SER A 1 90 ? -35.916 17.020 56.635 1.00 86.69 90 SER A CA 1
ATOM 643 C C . SER A 1 90 ? -37.122 16.185 56.208 1.00 86.69 90 SER A C 1
ATOM 645 O O . SER A 1 90 ? -38.085 16.107 56.963 1.00 86.69 90 SER A O 1
ATOM 647 N N . ALA A 1 91 ? -37.076 15.509 55.057 1.00 87.88 91 ALA A N 1
ATOM 648 C CA . ALA A 1 91 ? -38.123 14.591 54.614 1.00 87.88 91 ALA A CA 1
ATOM 649 C C . ALA A 1 91 ? -38.193 13.346 55.508 1.00 87.88 91 ALA A C 1
ATOM 651 O O . ALA A 1 91 ? -39.287 12.917 55.857 1.00 87.88 91 ALA A O 1
ATOM 652 N N . ALA A 1 92 ? -37.055 12.801 55.947 1.00 85.75 92 ALA A N 1
ATOM 653 C CA . ALA A 1 92 ? -36.997 11.691 56.896 1.00 85.75 92 ALA A CA 1
ATOM 654 C C . ALA A 1 92 ? -37.519 12.097 58.283 1.00 85.75 92 ALA A C 1
ATOM 656 O O . ALA A 1 92 ? -38.299 11.366 58.891 1.00 85.75 92 ALA A O 1
ATOM 657 N N . GLN A 1 93 ? -37.154 13.285 58.768 1.00 85.62 93 GLN A N 1
ATOM 658 C CA . GLN A 1 93 ? -37.674 13.827 60.019 1.00 85.62 93 GLN A CA 1
ATOM 659 C C . GLN A 1 93 ? -39.173 14.128 59.915 1.00 85.62 93 GLN A C 1
ATOM 661 O O . GLN A 1 93 ? -39.923 13.757 60.810 1.00 85.62 93 GLN A O 1
ATOM 666 N N . ALA A 1 94 ? -39.636 14.731 58.817 1.00 87.00 94 ALA A N 1
ATOM 667 C CA . ALA A 1 94 ? -41.052 14.980 58.561 1.00 87.00 94 ALA A CA 1
ATOM 668 C C . ALA A 1 94 ? -41.838 13.675 58.402 1.00 87.00 94 ALA A C 1
ATOM 670 O O . ALA A 1 94 ? -42.957 13.600 58.889 1.00 87.00 94 ALA A O 1
ATOM 671 N N . LYS A 1 95 ? -41.246 12.631 57.809 1.00 88.38 95 LYS A N 1
ATOM 672 C CA . LYS A 1 95 ? -41.809 11.276 57.742 1.00 88.38 95 LYS A CA 1
ATOM 673 C C . LYS A 1 95 ? -41.924 10.648 59.125 1.00 88.38 95 LYS A C 1
ATOM 675 O O . LYS A 1 95 ? -42.948 10.054 59.428 1.00 88.38 95 LYS A O 1
ATOM 680 N N . ASN A 1 96 ? -40.916 10.805 59.982 1.00 85.88 96 ASN A N 1
ATOM 681 C CA . ASN A 1 96 ? -40.971 10.325 61.364 1.00 85.88 96 ASN A CA 1
ATOM 682 C C . ASN A 1 96 ? -42.013 11.096 62.184 1.00 85.88 96 ASN A C 1
ATOM 684 O O . ASN A 1 96 ? -42.784 10.481 62.909 1.00 85.88 96 ASN A O 1
ATOM 688 N N . TH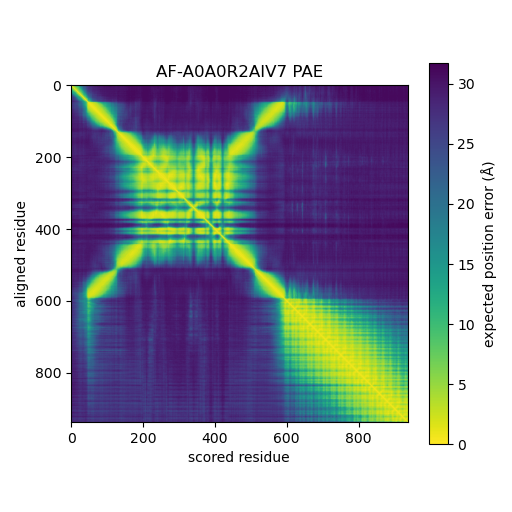R A 1 97 ? -42.099 12.418 62.024 1.00 86.31 97 THR A N 1
ATOM 689 C CA . THR A 1 97 ? -43.141 13.255 62.640 1.00 86.31 97 THR A CA 1
ATOM 690 C C . THR A 1 97 ? -44.524 12.914 62.095 1.00 86.31 97 THR A C 1
ATOM 692 O O . THR A 1 97 ? -45.484 12.886 62.852 1.00 86.31 97 THR A O 1
ATOM 695 N N . GLN A 1 98 ? -44.643 12.620 60.801 1.00 87.56 98 GLN A N 1
ATOM 696 C CA . GLN A 1 98 ? -45.877 12.171 60.168 1.00 87.56 98 GLN A CA 1
ATOM 697 C C . GLN A 1 98 ? -46.266 10.785 60.669 1.00 87.56 98 GLN A C 1
ATOM 699 O O . GLN A 1 98 ? -47.432 10.597 60.970 1.00 87.56 98 GLN A O 1
ATOM 704 N N . ALA A 1 99 ? -45.323 9.857 60.838 1.00 82.62 99 ALA A N 1
ATOM 705 C CA . ALA A 1 99 ? -45.554 8.539 61.419 1.00 82.62 99 ALA A CA 1
ATOM 706 C C . ALA A 1 99 ? -45.915 8.612 62.911 1.00 82.62 99 ALA A C 1
ATOM 708 O O . ALA A 1 99 ? -46.806 7.894 63.346 1.00 82.62 99 ALA A O 1
ATOM 709 N N . ASP A 1 100 ? -45.294 9.503 63.688 1.00 81.81 100 ASP A N 1
ATOM 710 C CA . ASP A 1 100 ? -45.625 9.745 65.099 1.00 81.81 100 ASP A CA 1
ATOM 711 C C . ASP A 1 100 ? -46.981 10.452 65.246 1.00 81.81 100 ASP A C 1
ATOM 713 O O . ASP A 1 100 ? -47.815 10.039 66.045 1.00 81.81 100 ASP A O 1
ATOM 717 N N . ALA A 1 101 ? -47.270 11.461 64.419 1.00 83.81 101 ALA A N 1
ATOM 718 C CA . ALA A 1 101 ? -48.582 12.098 64.345 1.00 83.81 101 ALA A CA 1
ATOM 719 C C . ALA A 1 101 ? -49.646 11.128 63.821 1.00 83.81 101 ALA A C 1
ATOM 721 O O . ALA A 1 101 ? -50.775 11.174 64.287 1.00 83.81 101 ALA A O 1
ATOM 722 N N . GLN A 1 102 ? -49.293 10.213 62.913 1.00 82.50 102 GLN A N 1
ATOM 723 C CA . GLN A 1 102 ? -50.158 9.129 62.454 1.00 82.50 102 GLN A CA 1
ATOM 724 C C . GLN A 1 102 ? -50.378 8.115 63.559 1.00 82.50 102 GLN A C 1
ATOM 726 O O . GLN A 1 102 ? -51.492 7.648 63.697 1.00 82.50 102 GLN A O 1
ATOM 731 N N . ALA A 1 103 ? -49.368 7.777 64.358 1.00 80.38 103 ALA A N 1
ATOM 732 C CA . ALA A 1 103 ? -49.495 6.868 65.489 1.00 80.38 103 ALA A CA 1
ATOM 733 C C . ALA A 1 103 ? -50.306 7.504 66.624 1.00 80.38 103 ALA A C 1
ATOM 735 O O . ALA A 1 103 ? -51.118 6.823 67.233 1.00 80.38 103 ALA A O 1
ATOM 736 N N . LYS A 1 104 ? -50.165 8.813 66.862 1.00 81.38 104 LYS A N 1
ATOM 737 C CA . LYS A 1 104 ? -50.969 9.594 67.816 1.00 81.38 104 LYS A CA 1
ATOM 738 C C . LYS A 1 104 ? -52.380 9.853 67.316 1.00 81.38 104 LYS A C 1
ATOM 740 O O . LYS A 1 104 ? -53.303 9.805 68.112 1.00 81.38 104 LYS A O 1
ATOM 745 N N . GLN A 1 105 ? -52.572 10.087 66.020 1.00 81.94 105 GLN A N 1
ATOM 746 C CA . GLN A 1 105 ? -53.892 10.144 65.406 1.00 81.94 105 GLN A CA 1
ATOM 747 C C . GLN A 1 105 ? -54.517 8.762 65.421 1.00 81.94 105 GLN A C 1
ATOM 749 O O . GLN A 1 105 ? -55.648 8.666 65.833 1.00 81.94 105 GLN A O 1
ATOM 754 N N . THR A 1 106 ? -53.806 7.702 65.046 1.00 76.69 106 THR A N 1
ATOM 755 C CA . THR A 1 106 ? -54.286 6.313 65.102 1.00 76.69 106 THR A CA 1
ATOM 756 C C . THR A 1 106 ? -54.556 5.915 66.543 1.00 76.69 106 THR A C 1
ATOM 758 O O . THR A 1 106 ? -55.529 5.228 66.782 1.00 76.69 106 THR A O 1
ATOM 761 N N . GLY A 1 107 ? -53.764 6.383 67.507 1.00 78.19 107 GLY A N 1
ATOM 762 C CA . GLY A 1 107 ? -53.959 6.202 68.943 1.00 78.19 107 GLY A CA 1
ATOM 763 C C . GLY A 1 107 ? -55.176 6.960 69.455 1.00 78.19 107 GLY A C 1
ATOM 764 O O . GLY A 1 107 ? -56.039 6.342 70.044 1.00 78.19 107 GLY A O 1
ATOM 765 N N . ALA A 1 108 ? -55.330 8.245 69.130 1.00 77.19 108 ALA A N 1
ATOM 766 C CA . ALA A 1 108 ? -56.499 9.057 69.477 1.00 77.19 108 ALA A CA 1
ATOM 767 C C . ALA A 1 108 ? -57.760 8.656 68.689 1.00 77.19 108 ALA A C 1
ATOM 769 O O . ALA A 1 108 ? -58.871 8.835 69.165 1.00 77.19 108 ALA A O 1
ATOM 770 N N . GLU A 1 109 ? -57.603 8.099 67.488 1.00 75.00 109 GLU A N 1
ATOM 771 C CA . GLU A 1 109 ? -58.638 7.466 66.666 1.00 75.00 109 GLU A CA 1
ATOM 772 C C . GLU A 1 109 ? -58.978 6.102 67.223 1.00 75.00 109 GLU A C 1
ATOM 774 O O . GLU A 1 109 ? -60.118 5.696 67.116 1.00 75.00 109 GLU A O 1
ATOM 779 N N . THR A 1 110 ? -58.013 5.406 67.818 1.00 71.69 110 THR A N 1
ATOM 780 C CA . THR A 1 110 ? -58.220 4.185 68.586 1.00 71.69 110 THR A CA 1
ATOM 781 C C . THR A 1 110 ? -58.856 4.530 69.920 1.00 71.69 110 THR A C 1
ATOM 783 O O . THR A 1 110 ? -59.715 3.783 70.322 1.00 71.69 110 THR A O 1
ATOM 786 N N . ASP A 1 111 ? -58.584 5.676 70.545 1.00 73.25 111 ASP A N 1
ATOM 787 C CA . ASP A 1 111 ? -59.230 6.154 71.773 1.00 73.25 111 ASP A CA 1
ATOM 788 C C . ASP A 1 111 ? -60.636 6.687 71.494 1.00 73.25 111 ASP A C 1
ATOM 790 O O . ASP A 1 111 ? -61.549 6.439 72.274 1.00 73.25 111 ASP A O 1
ATOM 794 N N . VAL A 1 112 ? -60.850 7.352 70.351 1.00 69.31 112 VAL A N 1
ATOM 795 C CA . VAL A 1 112 ? -62.185 7.644 69.820 1.00 69.31 112 VAL A CA 1
ATOM 796 C C . VAL A 1 112 ? -62.865 6.372 69.440 1.00 69.31 112 VAL A C 1
ATOM 798 O O . VAL A 1 112 ? -63.972 6.184 69.877 1.00 69.31 112 VAL A O 1
ATOM 801 N N . LYS A 1 113 ? -62.245 5.460 68.700 1.00 66.38 113 LYS A N 1
ATOM 802 C CA . LYS A 1 113 ? -62.836 4.159 68.417 1.00 66.38 113 LYS A CA 1
ATOM 803 C C . LYS A 1 113 ? -63.012 3.373 69.700 1.00 66.38 113 LYS A C 1
ATOM 805 O O . LYS A 1 113 ? -63.951 2.632 69.731 1.00 66.38 113 LYS A O 1
ATOM 810 N N . ILE A 1 114 ? -62.257 3.528 70.776 1.00 67.81 114 ILE A N 1
ATOM 811 C CA . ILE A 1 114 ? -62.462 2.811 72.042 1.00 67.81 114 ILE A CA 1
ATOM 812 C C . ILE A 1 114 ? -63.595 3.466 72.826 1.00 67.81 114 ILE A C 1
ATOM 814 O O . ILE A 1 114 ? -64.424 2.753 73.370 1.00 67.81 114 ILE A O 1
ATOM 818 N N . ALA A 1 115 ? -63.695 4.795 72.853 1.00 65.38 115 ALA A N 1
ATOM 819 C CA . ALA A 1 115 ? -64.772 5.526 73.518 1.00 65.38 115 ALA A CA 1
ATOM 820 C C . ALA A 1 115 ? -66.093 5.450 72.729 1.00 65.38 115 ALA A C 1
ATOM 822 O O . ALA A 1 115 ? -67.141 5.171 73.298 1.00 65.38 115 ALA A O 1
ATOM 823 N N . GLN A 1 116 ? -66.024 5.624 71.410 1.00 60.66 116 GLN A N 1
ATOM 824 C CA . GLN A 1 116 ? -67.089 5.499 70.411 1.00 60.66 116 GLN A CA 1
ATOM 825 C C . GLN A 1 116 ? -67.455 4.043 70.179 1.00 60.66 116 GLN A C 1
ATOM 827 O O . GLN A 1 116 ? -68.631 3.787 70.088 1.00 60.66 116 GLN A O 1
ATOM 832 N N . THR A 1 117 ? -66.545 3.065 70.198 1.00 56.97 117 THR A N 1
ATOM 833 C CA . THR A 1 117 ? -66.920 1.635 70.288 1.00 56.97 117 THR A CA 1
ATOM 834 C C . THR A 1 117 ? -67.417 1.318 71.692 1.00 56.97 117 THR A C 1
ATOM 836 O O . THR A 1 117 ? -68.298 0.496 71.811 1.00 56.97 117 THR A O 1
ATOM 839 N N . ALA A 1 118 ? -66.999 1.974 72.775 1.00 54.75 118 ALA A N 1
ATOM 840 C CA . ALA A 1 118 ? -67.675 1.791 74.066 1.00 54.75 118 ALA A CA 1
ATOM 841 C C . ALA A 1 118 ? -69.122 2.322 74.026 1.00 54.75 118 ALA A C 1
ATOM 843 O O . ALA A 1 118 ? -69.994 1.759 74.677 1.00 54.75 118 ALA A O 1
ATOM 844 N N . TYR A 1 119 ? -69.417 3.354 73.234 1.00 58.25 119 TYR A N 1
ATOM 845 C CA . TYR A 1 119 ? -70.768 3.903 73.067 1.00 58.25 119 TYR A CA 1
ATOM 846 C C . TYR A 1 119 ? -71.571 3.161 71.992 1.00 58.25 119 TYR A C 1
ATOM 848 O O . TYR A 1 119 ? -72.597 2.563 72.291 1.00 58.25 119 TYR A O 1
ATOM 856 N N . ASP A 1 120 ? -71.067 3.090 70.765 1.00 52.91 120 ASP A N 1
ATOM 857 C CA . ASP A 1 120 ? -71.634 2.370 69.627 1.00 52.91 120 ASP A CA 1
ATOM 858 C C . ASP A 1 120 ? -71.657 0.862 69.846 1.00 52.91 120 ASP A C 1
ATOM 860 O O . ASP A 1 120 ? -72.640 0.247 69.462 1.00 52.91 120 ASP A O 1
ATOM 864 N N . ALA A 1 121 ? -70.675 0.227 70.502 1.00 50.34 121 ALA A N 1
ATOM 865 C CA . ALA A 1 121 ? -70.833 -1.187 70.848 1.00 50.34 121 ALA A CA 1
ATOM 866 C C . ALA A 1 121 ? -71.950 -1.358 71.863 1.00 50.34 121 ALA A C 1
ATOM 868 O O . ALA A 1 121 ? -72.652 -2.344 71.767 1.00 50.34 121 ALA A O 1
ATOM 869 N N . THR A 1 122 ? -72.217 -0.420 72.768 1.00 52.59 122 THR A N 1
ATOM 870 C CA . THR A 1 122 ? -73.385 -0.576 73.643 1.00 52.59 122 THR A CA 1
ATOM 871 C C . THR A 1 122 ? -74.716 -0.239 72.948 1.00 52.59 122 THR A C 1
ATOM 873 O O . THR A 1 122 ? -75.777 -0.639 73.417 1.00 52.59 122 THR A O 1
ATOM 876 N N . LYS A 1 123 ? -74.683 0.448 71.795 1.00 49.59 123 LYS A N 1
ATOM 877 C CA . LYS A 1 123 ? -75.872 0.808 71.001 1.00 49.59 123 LYS A CA 1
ATOM 878 C C . LYS A 1 123 ? -76.176 -0.180 69.870 1.00 49.59 123 LYS A C 1
ATOM 880 O O . LYS A 1 123 ? -77.333 -0.458 69.607 1.00 49.59 123 LYS A O 1
ATOM 885 N N . ALA A 1 124 ? -75.155 -0.733 69.222 1.00 48.75 124 ALA A N 1
ATOM 886 C CA . ALA A 1 124 ? -75.251 -1.628 68.069 1.00 48.75 124 ALA A CA 1
ATOM 887 C C . ALA A 1 124 ? -75.030 -3.116 68.415 1.00 48.75 124 ALA A C 1
ATOM 889 O O . ALA A 1 124 ? -75.385 -3.967 67.602 1.00 48.75 124 ALA A O 1
ATOM 890 N N . LYS A 1 125 ? -74.556 -3.461 69.632 1.00 47.50 125 LYS A N 1
ATOM 891 C CA . LYS A 1 125 ? -74.685 -4.829 70.199 1.00 47.50 125 LYS A CA 1
ATOM 892 C C . LYS A 1 125 ? -76.145 -5.279 70.334 1.00 47.50 125 LYS A C 1
ATOM 894 O O . LYS A 1 125 ? -76.393 -6.458 70.555 1.00 47.50 125 LYS A O 1
ATOM 899 N N . VAL A 1 126 ? -77.098 -4.355 70.226 1.00 47.00 126 VAL A N 1
ATOM 900 C CA . VAL A 1 126 ? -78.529 -4.655 70.300 1.00 47.00 126 VAL A CA 1
ATOM 901 C C . VAL A 1 126 ? -79.103 -5.076 68.934 1.00 47.00 126 VAL A C 1
ATOM 903 O O . VAL A 1 126 ? -80.031 -5.876 68.933 1.00 47.00 126 VAL A O 1
ATOM 906 N N . ASP A 1 127 ? -78.526 -4.671 67.785 1.00 45.09 127 ASP A N 1
ATOM 907 C CA . ASP A 1 127 ? -79.327 -4.626 66.542 1.00 45.09 127 ASP A CA 1
ATOM 908 C C . ASP A 1 127 ? -78.837 -5.373 65.264 1.00 45.09 127 ASP A C 1
ATOM 910 O O . ASP A 1 127 ? -79.659 -5.491 64.359 1.00 45.09 127 ASP A O 1
ATOM 914 N N . ALA A 1 128 ? -77.602 -5.901 65.082 1.00 51.59 128 ALA A N 1
ATOM 915 C CA . ALA A 1 128 ? -77.186 -6.319 63.705 1.00 51.59 128 ALA A CA 1
ATOM 916 C C . ALA A 1 128 ? -76.181 -7.486 63.466 1.00 51.59 128 ALA A C 1
ATOM 918 O O . ALA A 1 128 ? -75.596 -7.551 62.385 1.00 51.59 128 ALA A O 1
ATOM 919 N N . VAL A 1 129 ? -75.945 -8.431 64.382 1.00 50.66 129 VAL A N 1
ATOM 920 C CA . VAL A 1 129 ? -74.920 -9.492 64.173 1.00 50.66 129 VAL A CA 1
ATOM 921 C C . VAL A 1 129 ? -75.442 -10.679 63.322 1.00 50.66 129 VAL A C 1
ATOM 923 O O . VAL A 1 129 ? -76.396 -11.332 63.748 1.00 50.66 129 VAL A O 1
ATOM 926 N N . PRO A 1 130 ? -74.818 -11.038 62.173 1.00 56.53 130 PRO A N 1
ATOM 927 C CA . PRO A 1 130 ? -75.111 -12.278 61.439 1.00 56.53 130 PRO A CA 1
ATOM 928 C C . PRO A 1 130 ? -74.535 -13.517 62.150 1.00 56.53 130 PRO A C 1
ATOM 930 O O . PRO A 1 130 ? -73.435 -13.480 62.702 1.00 56.53 130 PRO A O 1
ATOM 933 N N . ALA A 1 131 ? -75.269 -14.632 62.132 1.00 53.69 131 ALA A N 1
ATOM 934 C CA . ALA A 1 131 ? -75.024 -15.793 62.996 1.00 53.69 131 ALA A CA 1
ATOM 935 C C . ALA A 1 131 ? -73.738 -16.603 62.698 1.00 53.69 131 ALA A C 1
ATOM 937 O O . ALA A 1 131 ? -73.328 -17.402 63.539 1.00 53.69 131 ALA A O 1
ATOM 938 N N . ASP A 1 132 ? -73.092 -16.411 61.544 1.00 58.06 132 ASP A N 1
ATOM 939 C CA . ASP A 1 132 ? -71.997 -17.241 61.009 1.00 58.06 132 ASP A CA 1
ATOM 940 C C . ASP A 1 132 ? -70.614 -16.550 60.972 1.00 58.06 132 ASP A C 1
ATOM 942 O O . ASP A 1 132 ? -69.655 -17.085 60.411 1.00 58.06 132 ASP A O 1
ATOM 946 N N . ILE A 1 133 ? -70.477 -15.381 61.608 1.00 67.81 133 ILE A N 1
ATOM 947 C CA . ILE A 1 133 ? -69.291 -14.510 61.512 1.00 67.81 133 ILE A CA 1
ATOM 948 C C . ILE A 1 133 ? -67.956 -15.175 61.911 1.00 67.81 133 ILE A C 1
ATOM 950 O O . ILE A 1 133 ? -66.895 -14.834 61.386 1.00 67.81 133 ILE A O 1
ATOM 954 N N . ASP A 1 134 ? -67.998 -16.177 62.791 1.00 63.28 134 ASP A N 1
ATOM 955 C CA . ASP A 1 134 ? -66.816 -16.926 63.230 1.00 63.28 134 ASP A CA 1
ATOM 956 C C . ASP A 1 134 ? -66.214 -17.801 62.116 1.00 63.28 134 ASP A C 1
ATOM 958 O O . ASP A 1 134 ? -64.998 -17.994 62.064 1.00 63.28 134 ASP A O 1
ATOM 962 N N . GLN A 1 135 ? -67.043 -18.290 61.188 1.00 72.12 135 GLN A N 1
ATOM 963 C CA . GLN A 1 135 ? -66.617 -19.157 60.088 1.00 72.12 135 GLN A CA 1
ATOM 964 C C . GLN A 1 135 ? -65.977 -18.353 58.942 1.00 72.12 135 GLN A C 1
ATOM 966 O O . GLN A 1 135 ? -64.987 -18.789 58.351 1.00 72.12 135 GLN A O 1
ATOM 971 N N . GLN A 1 136 ? -66.485 -17.146 58.677 1.00 75.25 136 GLN A N 1
ATOM 972 C CA . GLN A 1 136 ? -65.981 -16.257 57.623 1.00 75.25 136 GLN A CA 1
ATOM 973 C C . GLN A 1 136 ? -64.596 -15.670 57.963 1.00 75.25 136 GLN A C 1
ATOM 975 O O . GLN A 1 136 ? -63.724 -15.591 57.095 1.00 75.25 136 GLN A O 1
ATOM 980 N N . VAL A 1 137 ? -64.340 -15.332 59.237 1.00 74.88 137 VAL A N 1
ATOM 981 C CA . VAL A 1 137 ? -63.012 -14.878 59.705 1.00 74.88 137 VAL A CA 1
ATOM 982 C C . VAL A 1 137 ? -61.957 -15.980 59.551 1.00 74.88 137 VAL A C 1
ATOM 984 O O . VAL A 1 137 ? -60.832 -15.706 59.124 1.00 74.88 137 VAL A O 1
ATOM 987 N N . ALA A 1 138 ? -62.311 -17.231 59.863 1.00 75.44 138 ALA A N 1
ATOM 988 C CA . ALA A 1 138 ? -61.399 -18.366 59.740 1.00 75.44 138 ALA A CA 1
ATOM 989 C C . ALA A 1 138 ? -60.992 -18.622 58.276 1.00 75.44 138 ALA A C 1
ATOM 991 O O . ALA A 1 138 ? -59.802 -18.740 57.987 1.00 75.44 138 ALA A O 1
ATOM 992 N N . GLN A 1 139 ? -61.950 -18.618 57.341 1.00 80.44 139 GLN A N 1
ATOM 993 C CA . GLN A 1 139 ? -61.691 -18.839 55.910 1.00 80.44 139 GLN A CA 1
ATOM 994 C C . GLN A 1 139 ? -60.793 -17.756 55.287 1.00 80.44 139 GLN A C 1
ATOM 996 O O . GLN A 1 139 ? -59.852 -18.073 54.559 1.00 80.44 139 GLN A O 1
ATOM 1001 N N . GLN A 1 140 ? -61.031 -16.479 55.605 1.00 86.69 140 GLN A N 1
ATOM 1002 C CA . GLN A 1 140 ? -60.225 -15.380 55.063 1.00 86.69 140 GLN A CA 1
ATOM 1003 C C . GLN A 1 140 ? -58.809 -15.336 55.670 1.00 86.69 140 GLN A C 1
ATOM 1005 O O . GLN A 1 140 ? -57.865 -14.921 54.999 1.00 86.69 140 GLN A O 1
ATOM 1010 N N . THR A 1 141 ? -58.631 -15.822 56.907 1.00 83.06 141 THR A N 1
ATOM 1011 C CA . THR A 1 141 ? -57.304 -15.974 57.535 1.00 83.06 141 THR A CA 1
ATOM 1012 C C . THR A 1 141 ? -56.459 -17.014 56.797 1.00 83.06 141 THR A C 1
ATOM 1014 O O . THR A 1 141 ? -55.292 -16.758 56.504 1.00 83.06 141 THR A O 1
ATOM 1017 N N . THR A 1 142 ? -57.047 -18.161 56.436 1.00 86.50 142 THR A N 1
ATOM 1018 C CA . THR A 1 142 ? -56.366 -19.200 55.644 1.00 86.50 142 THR A CA 1
ATOM 1019 C C . THR A 1 142 ? -55.925 -18.671 54.279 1.00 86.50 142 THR A C 1
ATOM 1021 O O . THR A 1 142 ? -54.782 -18.880 53.883 1.00 86.50 142 THR A O 1
ATOM 1024 N N . LYS A 1 143 ? -56.779 -17.893 53.604 1.00 86.62 143 LYS A N 1
ATOM 1025 C CA . LYS A 1 143 ? -56.474 -17.314 52.290 1.00 86.62 143 LYS A CA 1
ATOM 1026 C C . LYS A 1 143 ? -55.266 -16.361 52.311 1.00 86.62 143 LYS A C 1
ATOM 1028 O O . LYS A 1 143 ? -54.415 -16.449 51.435 1.00 86.62 143 LYS A O 1
ATOM 1033 N N . VAL A 1 144 ? -55.129 -15.516 53.343 1.00 85.31 144 VAL A N 1
ATOM 1034 C CA . VAL A 1 144 ? -53.945 -14.643 53.524 1.00 85.31 144 VAL A CA 1
ATOM 1035 C C . VAL A 1 144 ? -52.660 -15.462 53.691 1.00 85.31 144 VAL A C 1
ATOM 1037 O O . VAL A 1 144 ? -51.631 -15.117 53.111 1.00 85.31 144 VAL A O 1
ATOM 1040 N N . VAL A 1 145 ? -52.711 -16.549 54.469 1.00 86.44 145 VAL A N 1
ATOM 1041 C CA . VAL A 1 145 ? -51.557 -17.438 54.684 1.00 86.44 145 VAL A CA 1
ATOM 1042 C C . VAL A 1 145 ? -51.149 -18.129 53.380 1.00 86.44 145 VAL A C 1
ATOM 1044 O O . VAL A 1 145 ? -49.959 -18.169 53.059 1.00 86.44 145 VAL A O 1
ATOM 1047 N N . ASP A 1 146 ? -52.119 -18.615 52.605 1.00 88.19 146 ASP A N 1
ATOM 1048 C CA . ASP A 1 146 ? -51.870 -19.285 51.327 1.00 88.19 146 ASP A CA 1
ATOM 1049 C C . ASP A 1 146 ? -51.279 -18.330 50.277 1.00 88.19 146 ASP A C 1
ATOM 1051 O O . ASP A 1 146 ? -50.267 -18.662 49.653 1.00 88.19 146 ASP A O 1
ATOM 1055 N N . THR A 1 147 ? -51.829 -17.118 50.130 1.00 88.31 147 THR A N 1
ATOM 1056 C CA . THR A 1 147 ? -51.301 -16.093 49.211 1.00 88.31 147 THR A CA 1
ATOM 1057 C C . THR A 1 147 ? -49.882 -15.659 49.609 1.00 88.31 147 THR A C 1
ATOM 1059 O O . THR A 1 147 ? -49.014 -15.501 48.748 1.00 88.31 147 THR A O 1
ATOM 1062 N N . ASN A 1 148 ? -49.591 -15.541 50.911 1.00 88.38 148 ASN A N 1
ATOM 1063 C CA . ASN A 1 148 ? -48.245 -15.217 51.393 1.00 88.38 148 ASN A CA 1
ATOM 1064 C C . ASN A 1 148 ? -47.234 -16.336 51.076 1.00 88.38 148 ASN A C 1
ATOM 1066 O O . ASN A 1 148 ? -46.131 -16.063 50.609 1.00 88.38 148 ASN A O 1
ATOM 1070 N N . LYS A 1 149 ? -47.631 -17.604 51.240 1.00 90.19 149 LYS A N 1
ATOM 1071 C CA . LYS A 1 149 ? -46.797 -18.767 50.893 1.00 90.19 149 LYS A CA 1
ATOM 1072 C C . LYS A 1 149 ? -46.516 -18.861 49.385 1.00 90.19 149 LYS A C 1
ATOM 1074 O O . LYS A 1 149 ? -45.408 -19.218 48.976 1.00 90.19 149 LYS A O 1
ATOM 1079 N N . GLN A 1 150 ? -47.501 -18.527 48.549 1.00 90.00 150 GLN A N 1
ATOM 1080 C CA . GLN A 1 150 ? -47.330 -18.441 47.095 1.00 90.00 150 GLN A CA 1
ATOM 1081 C C . GLN A 1 150 ? -46.374 -17.307 46.695 1.00 90.00 150 GLN A C 1
ATOM 1083 O O . GLN A 1 150 ? -45.547 -17.499 45.803 1.00 90.00 150 GLN A O 1
ATOM 1088 N N . LEU A 1 151 ? -46.442 -16.153 47.370 1.00 92.19 151 LEU A N 1
ATOM 1089 C CA . LEU A 1 151 ? -45.541 -15.022 47.132 1.00 92.19 151 LEU A CA 1
ATOM 1090 C C . LEU A 1 151 ? -44.082 -15.357 47.472 1.00 92.19 151 LEU A C 1
ATOM 1092 O O . LEU A 1 151 ? -43.192 -15.015 46.694 1.00 92.19 151 LEU A O 1
ATOM 1096 N N . ASP A 1 152 ? -43.835 -16.041 48.590 1.00 89.69 152 ASP A N 1
ATOM 1097 C CA . ASP A 1 152 ? -42.482 -16.471 48.967 1.00 89.69 152 ASP A CA 1
ATOM 1098 C C . ASP A 1 152 ? -41.900 -17.435 47.917 1.00 89.69 152 ASP A C 1
ATOM 1100 O O . ASP A 1 152 ? -40.802 -17.216 47.408 1.00 89.69 152 ASP A O 1
ATOM 1104 N N . THR A 1 153 ? -42.698 -18.407 47.460 1.00 91.56 153 THR A N 1
ATOM 1105 C CA . THR A 1 153 ? -42.305 -19.336 46.381 1.00 91.56 153 THR A CA 1
ATOM 1106 C C . THR A 1 153 ? -42.002 -18.605 45.058 1.00 91.56 153 THR A C 1
ATOM 1108 O O . THR A 1 153 ? -41.072 -18.957 44.324 1.00 91.56 153 THR A O 1
ATOM 1111 N N . ALA A 1 154 ? -42.772 -17.562 44.730 1.00 91.12 154 ALA A N 1
ATOM 1112 C CA . ALA A 1 154 ? -42.554 -16.755 43.529 1.00 91.12 154 ALA A CA 1
ATOM 1113 C C . ALA A 1 154 ? -41.275 -15.901 43.616 1.00 91.12 154 ALA A C 1
ATOM 1115 O O . ALA A 1 154 ? -40.581 -15.744 42.609 1.00 91.12 154 ALA A O 1
ATOM 1116 N N . LYS A 1 155 ? -40.926 -15.388 44.804 1.00 91.44 155 LYS A N 1
ATOM 1117 C CA . LYS A 1 155 ? -39.666 -14.660 45.038 1.00 91.44 155 LYS A CA 1
ATOM 1118 C C . LYS A 1 155 ? -38.444 -15.567 44.906 1.00 91.44 155 LYS A C 1
ATOM 1120 O O . LYS A 1 155 ? -37.464 -15.158 44.287 1.00 91.44 155 LYS A O 1
ATOM 1125 N N . ASP A 1 156 ? -38.522 -16.803 45.393 1.00 91.75 156 ASP A N 1
ATOM 1126 C CA . ASP A 1 156 ? -37.456 -17.793 45.194 1.00 91.75 156 ASP A CA 1
ATOM 1127 C C . ASP A 1 156 ? -37.258 -18.099 43.700 1.00 91.75 156 ASP A C 1
ATOM 1129 O O . ASP A 1 156 ? -36.134 -18.112 43.192 1.00 91.75 156 ASP A O 1
ATOM 1133 N N . THR A 1 157 ? -38.361 -18.239 42.958 1.00 91.12 157 THR A N 1
ATOM 1134 C CA . THR A 1 157 ? -38.341 -18.430 41.497 1.00 91.12 157 THR A CA 1
ATOM 1135 C C . THR A 1 157 ? -37.729 -17.223 40.770 1.00 91.12 157 THR A C 1
ATOM 1137 O O . THR A 1 157 ? -36.949 -17.391 39.831 1.00 91.12 157 THR A O 1
ATOM 1140 N N . GLN A 1 158 ? -38.031 -15.998 41.212 1.00 92.75 158 GLN A N 1
ATOM 1141 C CA . GLN A 1 158 ? -37.449 -14.762 40.680 1.00 92.75 158 GLN A CA 1
ATOM 1142 C C . GLN A 1 158 ? -35.935 -14.683 40.930 1.00 92.75 158 GLN A C 1
ATOM 1144 O O . GLN A 1 158 ? -35.180 -14.320 40.023 1.00 92.75 158 GLN A O 1
ATOM 1149 N N . ALA A 1 159 ? -35.482 -15.042 42.134 1.00 90.81 159 ALA A N 1
ATOM 1150 C CA . ALA A 1 159 ? -34.064 -15.078 42.481 1.00 90.81 159 ALA A CA 1
ATOM 1151 C C . ALA A 1 159 ? -33.304 -16.116 41.636 1.00 90.81 159 ALA A C 1
ATOM 1153 O O . ALA A 1 159 ? -32.242 -15.808 41.089 1.00 90.81 159 ALA A O 1
ATOM 1154 N N . GLN A 1 160 ? -33.881 -17.307 41.446 1.00 92.00 160 GLN A N 1
ATOM 1155 C CA . GLN A 1 160 ? -33.310 -18.336 40.575 1.00 92.00 160 GLN A CA 1
ATOM 1156 C C . GLN A 1 160 ? -33.258 -17.881 39.108 1.00 92.00 160 GLN A C 1
ATOM 1158 O O . GLN A 1 160 ? -32.233 -18.047 38.453 1.00 92.00 160 GLN A O 1
ATOM 1163 N N . ALA A 1 161 ? -34.310 -17.234 38.597 1.00 92.44 161 ALA A N 1
ATOM 1164 C CA . ALA A 1 161 ? -34.324 -16.702 37.233 1.00 92.44 161 ALA A CA 1
ATOM 1165 C C . ALA A 1 161 ? -33.274 -15.595 37.015 1.00 92.44 161 ALA A C 1
ATOM 1167 O O . ALA A 1 161 ? -32.701 -15.494 35.931 1.00 92.44 161 ALA A O 1
ATOM 1168 N N . ALA A 1 162 ? -32.981 -14.780 38.035 1.00 91.25 162 ALA A N 1
ATOM 1169 C CA . ALA A 1 162 ? -31.898 -13.797 37.977 1.00 91.25 162 ALA A CA 1
ATOM 1170 C C . ALA A 1 162 ? -30.512 -14.464 37.923 1.00 91.25 162 ALA A C 1
ATOM 1172 O O . ALA A 1 162 ? -29.657 -14.030 37.148 1.00 91.25 162 ALA A O 1
ATOM 1173 N N . LYS A 1 163 ? -30.302 -15.542 38.692 1.00 94.62 163 LYS A N 1
ATOM 1174 C CA . LYS A 1 163 ? -29.072 -16.345 38.630 1.00 94.62 163 LYS A CA 1
ATOM 1175 C C . LYS A 1 163 ? -28.886 -16.983 37.249 1.00 94.62 163 LYS A C 1
ATOM 1177 O O . LYS A 1 163 ? -27.820 -16.844 36.658 1.00 94.62 163 LYS A O 1
ATOM 1182 N N . ASP A 1 164 ? -29.935 -17.597 36.706 1.00 93.44 164 ASP A N 1
ATOM 1183 C CA . ASP A 1 164 ? -29.921 -18.224 35.380 1.00 93.44 164 ASP A CA 1
ATOM 1184 C C . ASP A 1 164 ? -29.554 -17.238 34.252 1.00 93.44 164 ASP A C 1
ATOM 1186 O O . ASP A 1 164 ? -28.893 -17.627 33.289 1.00 93.44 164 ASP A O 1
ATOM 1190 N N . VAL A 1 165 ? -29.961 -15.963 34.352 1.00 94.81 165 VAL A N 1
ATOM 1191 C CA . VAL A 1 165 ? -29.570 -14.912 33.391 1.00 94.81 165 VAL A CA 1
ATOM 1192 C C . VAL A 1 165 ? -28.072 -14.623 33.464 1.00 94.81 165 VAL A C 1
ATOM 1194 O O . VAL A 1 165 ? -27.428 -14.533 32.421 1.00 94.81 165 VAL A O 1
ATOM 1197 N N . ASN A 1 166 ? -27.504 -14.509 34.666 1.00 93.75 166 ASN A N 1
ATOM 1198 C CA . ASN A 1 166 ? -26.066 -14.273 34.836 1.00 93.75 166 ASN A CA 1
ATOM 1199 C C . ASN A 1 166 ? -25.230 -15.463 34.339 1.00 93.75 166 ASN A C 1
ATOM 1201 O O . ASN A 1 166 ? -24.216 -15.269 33.665 1.00 93.75 166 ASN A O 1
ATOM 1205 N N . ASP A 1 167 ? -25.677 -16.691 34.614 1.00 94.38 167 ASP A N 1
ATOM 1206 C CA . ASP A 1 167 ? -25.017 -17.909 34.136 1.00 94.38 167 ASP A CA 1
ATOM 1207 C C . ASP A 1 167 ? -25.068 -17.988 32.593 1.00 94.38 167 ASP A C 1
ATOM 1209 O O . ASP A 1 167 ? -24.055 -18.255 31.942 1.00 94.38 167 ASP A O 1
ATOM 1213 N N . ALA A 1 168 ? -26.218 -17.672 31.980 1.00 93.94 168 ALA A N 1
ATOM 1214 C CA . ALA A 1 168 ? -26.366 -17.625 30.522 1.00 93.94 168 ALA A CA 1
ATOM 1215 C C . ALA A 1 168 ? -25.545 -16.497 29.866 1.00 93.94 168 ALA A C 1
ATOM 1217 O O . ALA A 1 168 ? -24.988 -16.692 28.785 1.00 93.94 168 ALA A O 1
ATOM 1218 N N . GLN A 1 169 ? -25.424 -15.340 30.524 1.00 95.75 169 GLN A N 1
ATOM 1219 C CA . GLN A 1 169 ? -24.568 -14.239 30.074 1.00 95.75 169 GLN A CA 1
ATOM 1220 C C . GLN A 1 169 ? -23.094 -14.662 30.077 1.00 95.75 169 GLN A C 1
ATOM 1222 O O . GLN A 1 169 ? -22.403 -14.495 29.074 1.00 95.75 169 GLN A O 1
ATOM 1227 N N . THR A 1 170 ? -22.646 -15.315 31.151 1.00 95.38 170 THR A N 1
ATOM 1228 C CA . THR A 1 170 ? -21.279 -15.850 31.262 1.00 95.38 170 THR A CA 1
ATOM 1229 C C . THR A 1 170 ? -20.978 -16.871 30.158 1.00 95.38 170 THR A C 1
ATOM 1231 O O . THR A 1 170 ? -19.903 -16.847 29.552 1.00 95.38 170 THR A O 1
ATOM 1234 N N . ALA A 1 171 ? -21.935 -17.750 29.842 1.00 93.12 171 ALA A N 1
ATOM 1235 C CA . ALA A 1 171 ? -21.798 -18.717 28.754 1.00 93.12 171 ALA A CA 1
ATOM 1236 C C . ALA A 1 171 ? -21.680 -18.038 27.375 1.00 93.12 171 ALA A C 1
ATOM 1238 O O . ALA A 1 171 ? -20.854 -18.448 26.557 1.00 93.12 171 ALA A O 1
ATOM 1239 N N . LYS A 1 172 ? -22.458 -16.975 27.128 1.00 96.75 172 LYS A N 1
ATOM 1240 C CA . LYS A 1 172 ? -22.382 -16.176 25.895 1.00 96.75 172 LYS A CA 1
ATOM 1241 C C . LYS A 1 172 ? -21.033 -15.465 25.762 1.00 96.75 172 LYS A C 1
ATOM 1243 O O . LYS A 1 172 ? -20.436 -15.509 24.690 1.00 96.75 172 LYS A O 1
ATOM 1248 N N . ASP A 1 173 ? -20.526 -14.875 26.839 1.00 94.44 173 ASP A N 1
ATOM 1249 C CA . ASP A 1 173 ? -19.231 -14.183 26.831 1.00 94.44 173 ASP A CA 1
ATOM 1250 C C . ASP A 1 173 ? -18.063 -15.163 26.616 1.00 94.44 173 ASP A C 1
ATOM 1252 O O . ASP A 1 173 ? -17.124 -14.880 25.867 1.00 94.44 173 ASP A O 1
ATOM 1256 N N . THR A 1 174 ? -18.162 -16.369 27.183 1.00 95.38 174 THR A N 1
ATOM 1257 C CA . THR A 1 174 ? -17.207 -17.462 26.933 1.00 95.38 174 THR A CA 1
ATOM 1258 C C . THR A 1 174 ? -17.220 -17.898 25.464 1.00 95.38 174 THR A C 1
ATOM 1260 O O . THR A 1 174 ? -16.161 -18.026 24.848 1.00 95.38 174 THR A O 1
ATOM 1263 N N . ALA A 1 175 ? -18.406 -18.086 24.874 1.00 92.31 175 ALA A N 1
ATOM 1264 C CA . ALA A 1 175 ? -18.542 -18.436 23.460 1.00 92.31 175 ALA A CA 1
ATOM 1265 C C . ALA A 1 175 ? -18.015 -17.325 22.533 1.00 92.31 175 ALA A C 1
ATOM 1267 O O . ALA A 1 175 ? -17.346 -17.625 21.546 1.00 92.31 175 ALA A O 1
ATOM 1268 N N . GLN A 1 176 ? -18.246 -16.052 22.876 1.00 95.25 176 GLN A N 1
ATOM 1269 C CA . GLN A 1 176 ? -17.713 -14.907 22.131 1.00 95.25 176 GLN A CA 1
ATOM 1270 C C . GLN A 1 176 ? -16.180 -14.889 22.160 1.00 95.25 176 GLN A C 1
ATOM 1272 O O . GLN A 1 176 ? -15.543 -14.765 21.119 1.00 95.25 176 GLN A O 1
ATOM 1277 N N . THR A 1 177 ? -15.587 -15.107 23.335 1.00 94.75 177 THR A N 1
ATOM 1278 C CA . THR A 1 177 ? -14.126 -15.147 23.502 1.00 94.75 177 THR A CA 1
ATOM 1279 C C . THR A 1 177 ? -13.494 -16.254 22.650 1.00 94.75 177 THR A C 1
ATOM 1281 O O . THR A 1 177 ? -12.436 -16.062 22.052 1.00 94.75 177 THR A O 1
ATOM 1284 N N . ALA A 1 178 ? -14.149 -17.417 22.546 1.00 93.69 178 ALA A N 1
ATOM 1285 C CA . ALA A 1 178 ? -13.690 -18.505 21.684 1.00 93.69 178 ALA A CA 1
ATOM 1286 C C . ALA A 1 178 ? -13.706 -18.118 20.190 1.00 93.69 178 ALA A C 1
ATOM 1288 O O . ALA A 1 178 ? -12.744 -18.414 19.479 1.00 93.69 178 ALA A O 1
ATOM 1289 N N . VAL A 1 179 ? -14.755 -17.425 19.726 1.00 93.81 179 VAL A N 1
ATOM 1290 C CA . VAL A 1 179 ? -14.845 -16.892 18.352 1.00 93.81 179 VAL A CA 1
ATOM 1291 C C . VAL A 1 179 ? -13.736 -15.868 18.086 1.00 93.81 179 VAL A C 1
ATOM 1293 O O . VAL A 1 179 ? -13.052 -15.956 17.066 1.00 93.81 179 VAL A O 1
ATOM 1296 N N . ASP A 1 180 ? -13.513 -14.931 19.006 1.00 93.12 180 ASP A N 1
ATOM 1297 C CA . ASP A 1 180 ? -12.513 -13.865 18.854 1.00 93.12 180 ASP A CA 1
ATOM 1298 C C . ASP A 1 180 ? -11.080 -14.424 18.806 1.00 93.12 180 ASP A C 1
ATOM 1300 O O . ASP A 1 180 ? -10.269 -14.026 17.961 1.00 93.12 180 ASP A O 1
ATOM 1304 N N . ASN A 1 181 ? -10.784 -15.416 19.651 1.00 93.81 181 ASN A N 1
ATOM 1305 C CA . ASN A 1 181 ? -9.501 -16.118 19.650 1.00 93.81 181 ASN A CA 1
ATOM 1306 C C . ASN A 1 181 ? -9.266 -16.880 18.338 1.00 93.81 181 ASN A C 1
ATOM 1308 O O . ASN A 1 181 ? -8.161 -16.838 17.793 1.00 93.81 181 ASN A O 1
ATOM 1312 N N . LEU A 1 182 ? -10.287 -17.564 17.809 1.00 94.94 182 LEU A N 1
ATOM 1313 C CA . LEU A 1 182 ? -10.167 -18.277 16.536 1.00 94.94 182 LEU A CA 1
ATOM 1314 C C . LEU A 1 182 ? -9.979 -17.301 15.365 1.00 94.94 182 LEU A C 1
ATOM 1316 O O . LEU A 1 182 ? -9.128 -17.534 14.510 1.00 94.94 182 LEU A O 1
ATOM 1320 N N . ASN A 1 183 ? -10.715 -16.186 15.346 1.00 93.31 183 ASN A N 1
ATOM 1321 C CA . ASN A 1 183 ? -10.547 -15.141 14.334 1.00 93.31 183 ASN A CA 1
ATOM 1322 C C . ASN A 1 183 ? -9.142 -14.530 14.367 1.00 93.31 183 ASN A C 1
ATOM 1324 O O . ASN A 1 183 ? -8.550 -14.317 13.311 1.00 93.31 183 ASN A O 1
ATOM 1328 N N . THR A 1 184 ? -8.578 -14.313 15.558 1.00 91.88 184 THR A N 1
ATOM 1329 C CA . THR A 1 184 ? -7.178 -13.887 15.709 1.00 91.88 184 THR A CA 1
ATOM 1330 C C . THR A 1 184 ? -6.229 -14.902 15.069 1.00 91.88 184 THR A C 1
ATOM 1332 O O . THR A 1 184 ? -5.438 -14.535 14.206 1.00 91.88 184 THR A O 1
ATOM 1335 N N . GLN A 1 185 ? -6.380 -16.196 15.375 1.00 91.88 185 GLN A N 1
ATOM 1336 C CA . GLN A 1 185 ? -5.551 -17.252 14.776 1.00 91.88 185 GLN A CA 1
ATOM 1337 C C . GLN A 1 185 ? -5.699 -17.352 13.249 1.00 91.88 185 GLN A C 1
ATOM 1339 O O . GLN A 1 185 ? -4.714 -17.606 12.550 1.00 91.88 185 GLN A O 1
ATOM 1344 N N . ILE A 1 186 ? -6.914 -17.164 12.720 1.00 90.81 186 ILE A N 1
ATOM 1345 C CA . ILE A 1 186 ? -7.183 -17.124 11.275 1.00 90.81 186 ILE A CA 1
ATOM 1346 C C . ILE A 1 186 ? -6.439 -15.951 10.637 1.00 90.81 186 ILE A C 1
ATOM 1348 O O . ILE A 1 186 ? -5.749 -16.151 9.638 1.00 90.81 186 ILE A O 1
ATOM 1352 N N . ASN A 1 187 ? -6.554 -14.756 11.216 1.00 89.44 187 ASN A N 1
ATOM 1353 C CA . ASN A 1 187 ? -5.907 -13.550 10.707 1.00 89.44 187 ASN A CA 1
ATOM 1354 C C . ASN A 1 187 ? -4.382 -13.668 10.764 1.00 89.44 187 ASN A C 1
ATOM 1356 O O . ASN A 1 187 ? -3.718 -13.368 9.778 1.00 89.44 187 ASN A O 1
ATOM 1360 N N . ASP A 1 188 ? -3.827 -14.178 11.863 1.00 86.06 188 ASP A N 1
ATOM 1361 C CA . ASP A 1 188 ? -2.386 -14.394 12.005 1.00 86.06 188 ASP A CA 1
ATOM 1362 C C . ASP A 1 188 ? -1.866 -15.407 10.980 1.00 86.06 188 ASP A C 1
ATOM 1364 O O . ASP A 1 188 ? -0.857 -15.165 10.317 1.00 86.06 188 ASP A O 1
ATOM 1368 N N . THR A 1 189 ? -2.583 -16.519 10.786 1.00 87.44 189 THR A N 1
ATOM 1369 C CA . THR A 1 189 ? -2.217 -17.534 9.784 1.00 87.44 189 THR A CA 1
ATOM 1370 C C . THR A 1 189 ? -2.330 -16.974 8.360 1.00 87.44 189 THR A C 1
ATOM 1372 O O . THR A 1 189 ? -1.472 -17.249 7.524 1.00 87.44 189 THR A O 1
ATOM 1375 N N . GLN A 1 190 ? -3.348 -16.155 8.076 1.00 88.69 190 GLN A N 1
ATOM 1376 C CA . GLN A 1 190 ? -3.503 -15.481 6.784 1.00 88.69 190 GLN A CA 1
ATOM 1377 C C . GLN A 1 190 ? -2.378 -14.468 6.541 1.00 88.69 190 GLN A C 1
ATOM 1379 O O . GLN A 1 190 ? -1.779 -14.481 5.472 1.00 88.69 190 GLN A O 1
ATOM 1384 N N . ASN A 1 191 ? -2.018 -13.666 7.544 1.00 84.12 191 ASN A N 1
ATOM 1385 C CA . ASN A 1 191 ? -0.901 -12.726 7.466 1.00 84.12 191 ASN A CA 1
ATOM 1386 C C . ASN A 1 191 ? 0.432 -13.444 7.200 1.00 84.12 191 ASN A C 1
ATOM 1388 O O . ASN A 1 191 ? 1.263 -12.937 6.449 1.00 84.12 191 ASN A O 1
ATOM 1392 N N . GLN A 1 192 ? 0.646 -14.631 7.779 1.00 82.25 192 GLN A N 1
ATOM 1393 C CA . GLN A 1 192 ? 1.829 -15.453 7.489 1.00 82.25 192 GLN A CA 1
ATOM 1394 C C . GLN A 1 192 ? 1.846 -15.962 6.037 1.00 82.25 192 GLN A C 1
ATOM 1396 O O . GLN A 1 192 ? 2.910 -16.027 5.428 1.00 82.25 192 GLN A O 1
ATOM 1401 N N . ILE A 1 193 ? 0.683 -16.285 5.461 1.00 84.50 193 ILE A N 1
ATOM 1402 C CA . ILE A 1 193 ? 0.559 -16.678 4.047 1.00 84.50 193 ILE A CA 1
ATOM 1403 C C . ILE A 1 193 ? 0.793 -15.478 3.123 1.00 84.50 193 ILE A C 1
ATOM 1405 O O . ILE A 1 193 ? 1.536 -15.591 2.150 1.00 84.50 193 ILE A O 1
ATOM 1409 N N . ASP A 1 194 ? 0.189 -14.329 3.422 1.00 82.31 194 ASP A N 1
ATOM 1410 C CA . ASP A 1 194 ? 0.267 -13.127 2.583 1.00 82.31 194 ASP A CA 1
ATOM 1411 C C . ASP A 1 194 ? 1.704 -12.580 2.514 1.00 82.31 194 ASP A C 1
ATOM 1413 O O . ASP A 1 194 ? 2.169 -12.161 1.445 1.00 82.31 194 ASP A O 1
ATOM 1417 N N . ASN A 1 195 ? 2.431 -12.684 3.633 1.00 81.56 195 ASN A N 1
ATOM 1418 C CA . ASN A 1 195 ? 3.848 -12.337 3.757 1.00 81.56 195 ASN A CA 1
ATOM 1419 C C . ASN A 1 195 ? 4.797 -13.499 3.402 1.00 81.56 195 ASN A C 1
ATOM 1421 O O . ASN A 1 195 ? 6.002 -13.398 3.630 1.00 81.56 195 ASN A O 1
ATOM 1425 N N . SER A 1 196 ? 4.291 -14.601 2.834 1.00 85.62 196 SER A N 1
ATOM 1426 C CA . SER A 1 196 ? 5.147 -15.676 2.331 1.00 85.62 196 SER A CA 1
ATOM 1427 C C . SER A 1 196 ? 5.990 -15.181 1.152 1.00 85.62 196 SER A C 1
ATOM 1429 O O . SER A 1 196 ? 5.494 -14.532 0.220 1.00 85.62 196 SER A O 1
ATOM 1431 N N . ASN A 1 197 ? 7.275 -15.528 1.197 1.00 90.69 197 ASN A N 1
ATOM 1432 C CA . ASN A 1 197 ? 8.284 -15.211 0.189 1.00 90.69 197 ASN A CA 1
ATOM 1433 C C . ASN A 1 197 ? 8.517 -16.396 -0.771 1.00 90.69 197 ASN A C 1
ATOM 1435 O O . ASN A 1 197 ? 9.614 -16.601 -1.273 1.00 90.69 197 ASN A O 1
ATOM 1439 N N . GLU A 1 198 ? 7.493 -17.211 -1.023 1.00 89.88 198 GLU A N 1
ATOM 1440 C CA . GLU A 1 198 ? 7.578 -18.359 -1.933 1.00 89.88 198 GLU A CA 1
ATOM 1441 C C . GLU A 1 198 ? 7.940 -17.940 -3.373 1.00 89.88 198 GLU A C 1
ATOM 1443 O O . GLU A 1 198 ? 7.364 -16.997 -3.925 1.00 89.88 198 GLU A O 1
ATOM 1448 N N . ILE A 1 199 ? 8.868 -18.673 -3.996 1.00 90.31 199 ILE A N 1
ATOM 1449 C CA . ILE A 1 199 ? 9.253 -18.523 -5.405 1.00 90.31 199 ILE A CA 1
ATOM 1450 C C . ILE A 1 199 ? 8.732 -19.736 -6.175 1.00 90.31 199 ILE A C 1
ATOM 1452 O O . ILE A 1 199 ? 8.987 -20.874 -5.786 1.00 90.31 199 ILE A O 1
ATOM 1456 N N . LYS A 1 200 ? 8.020 -19.502 -7.282 1.00 89.06 200 LYS A N 1
ATOM 1457 C CA . LYS A 1 200 ? 7.507 -20.565 -8.157 1.00 89.06 200 LYS A CA 1
ATOM 1458 C C . LYS A 1 200 ? 8.334 -20.647 -9.431 1.00 89.06 200 LYS A C 1
ATOM 1460 O O . LYS A 1 200 ? 8.522 -19.628 -10.093 1.00 89.06 200 LYS A O 1
ATOM 1465 N N . LEU A 1 201 ? 8.769 -21.858 -9.767 1.00 86.94 201 LEU A N 1
ATOM 1466 C CA . LEU A 1 201 ? 9.482 -22.168 -11.006 1.00 86.94 201 LEU A CA 1
ATOM 1467 C C . LEU A 1 201 ? 8.482 -22.524 -12.110 1.00 86.94 201 LEU A C 1
ATOM 1469 O O . LEU A 1 201 ? 7.544 -23.285 -11.860 1.00 86.94 201 LEU A O 1
ATOM 1473 N N . SER A 1 202 ? 8.674 -22.003 -13.324 1.00 89.31 202 SER A N 1
ATOM 1474 C CA . SER A 1 202 ? 7.882 -22.451 -14.475 1.00 89.31 202 SER A CA 1
ATOM 1475 C C . SER A 1 202 ? 8.292 -23.849 -14.945 1.00 89.31 202 SER A C 1
ATOM 1477 O O . SER A 1 202 ? 9.447 -24.260 -14.820 1.00 89.31 202 SER A O 1
ATOM 1479 N N . ASP A 1 203 ? 7.352 -24.581 -15.552 1.00 88.69 203 ASP A N 1
ATOM 1480 C CA . ASP A 1 203 ? 7.627 -25.898 -16.144 1.00 88.69 203 ASP A CA 1
ATOM 1481 C C . ASP A 1 203 ? 8.765 -25.842 -17.174 1.00 88.69 203 ASP A C 1
ATOM 1483 O O . ASP A 1 203 ? 9.533 -26.795 -17.306 1.00 88.69 203 ASP A O 1
ATOM 1487 N N . ASP A 1 204 ? 8.877 -24.733 -17.909 1.00 87.44 204 ASP A N 1
ATOM 1488 C CA . ASP A 1 204 ? 9.916 -24.535 -18.918 1.00 87.44 204 ASP A CA 1
ATOM 1489 C C . ASP A 1 204 ? 11.284 -24.273 -18.278 1.00 87.44 204 ASP A C 1
ATOM 1491 O O . ASP A 1 204 ? 12.274 -24.843 -18.737 1.00 87.44 204 ASP A O 1
ATOM 1495 N N . TYR A 1 205 ? 11.343 -23.518 -17.172 1.00 85.62 205 TYR A N 1
ATOM 1496 C CA . TYR A 1 205 ? 12.563 -23.376 -16.373 1.00 85.62 205 TYR A CA 1
ATOM 1497 C C . TYR A 1 205 ? 13.017 -24.731 -15.812 1.00 85.62 205 TYR A C 1
ATOM 1499 O O . TYR A 1 205 ? 14.170 -25.126 -15.986 1.00 85.62 205 TYR A O 1
ATOM 1507 N N . ILE A 1 206 ? 12.097 -25.497 -15.213 1.00 83.06 206 ILE A N 1
ATOM 1508 C CA . ILE A 1 206 ? 12.394 -26.826 -14.656 1.00 83.06 206 ILE A CA 1
ATOM 1509 C C . ILE A 1 206 ? 12.924 -27.769 -15.746 1.00 83.06 206 ILE A C 1
ATOM 1511 O O . ILE A 1 206 ? 13.904 -28.479 -15.519 1.00 83.06 206 ILE A O 1
ATOM 1515 N N . LYS A 1 207 ? 12.302 -27.789 -16.933 1.00 83.81 207 LYS A N 1
ATOM 1516 C CA . LYS A 1 207 ? 12.763 -28.607 -18.070 1.00 83.81 207 LYS A CA 1
ATOM 1517 C C . LYS A 1 207 ? 14.139 -28.178 -18.567 1.00 83.81 207 LYS A C 1
ATOM 1519 O O . LYS A 1 207 ? 14.967 -29.049 -18.821 1.00 83.81 207 LYS A O 1
ATOM 1524 N N . ALA A 1 208 ? 14.376 -26.874 -18.707 1.00 79.75 208 ALA A N 1
ATOM 1525 C CA . ALA A 1 208 ? 15.650 -26.332 -19.167 1.00 79.75 208 ALA A CA 1
ATOM 1526 C C . ALA A 1 208 ? 16.797 -26.745 -18.239 1.00 79.75 208 ALA A C 1
ATOM 1528 O O . ALA A 1 208 ? 17.800 -27.273 -18.712 1.00 79.75 208 ALA A O 1
ATOM 1529 N N . VAL A 1 209 ? 16.613 -26.607 -16.919 1.00 75.94 209 VAL A N 1
ATOM 1530 C CA . VAL A 1 209 ? 17.634 -27.008 -15.941 1.00 75.94 209 VAL A CA 1
ATOM 1531 C C . VAL A 1 209 ? 17.821 -28.530 -15.902 1.00 75.94 209 VAL A C 1
ATOM 1533 O O . VAL A 1 209 ? 18.956 -28.998 -15.905 1.00 75.94 209 VAL A O 1
ATOM 1536 N N . LYS A 1 210 ? 16.739 -29.327 -15.931 1.00 75.06 210 LYS A N 1
ATOM 1537 C CA . LYS A 1 210 ? 16.835 -30.804 -15.931 1.00 75.06 210 LYS A CA 1
ATOM 1538 C C . LYS A 1 210 ? 17.535 -31.370 -17.168 1.00 75.06 210 LYS A C 1
ATOM 1540 O O . LYS A 1 210 ? 18.200 -32.395 -17.059 1.00 75.06 210 LYS A O 1
ATOM 1545 N N . ASN A 1 211 ? 17.360 -30.736 -18.325 1.00 77.75 211 ASN A N 1
ATOM 1546 C CA . ASN A 1 211 ? 17.897 -31.212 -19.602 1.00 77.75 211 ASN A CA 1
ATOM 1547 C C . ASN A 1 211 ? 19.203 -30.516 -20.012 1.00 77.75 211 ASN A C 1
ATOM 1549 O O . ASN A 1 211 ? 19.694 -30.780 -21.108 1.00 77.75 211 ASN A O 1
ATOM 1553 N N . GLU A 1 212 ? 19.732 -29.619 -19.174 1.00 72.88 212 GLU A N 1
ATOM 1554 C CA . GLU A 1 212 ? 20.868 -28.746 -19.502 1.00 72.88 212 GLU A CA 1
ATOM 1555 C C . GLU A 1 212 ? 20.660 -27.938 -20.810 1.00 72.88 212 GLU A C 1
ATOM 1557 O O . GLU A 1 212 ? 21.608 -27.621 -21.531 1.00 72.88 212 GLU A O 1
ATOM 1562 N N . ASP A 1 213 ? 19.405 -27.595 -21.132 1.00 77.31 213 ASP A N 1
ATOM 1563 C CA . ASP A 1 213 ? 19.030 -26.821 -22.322 1.00 77.31 213 ASP A CA 1
ATOM 1564 C C . ASP A 1 213 ? 18.910 -25.332 -21.981 1.00 77.31 213 ASP A C 1
ATOM 1566 O O . ASP A 1 213 ? 17.844 -24.810 -21.651 1.00 77.31 213 ASP A O 1
ATOM 1570 N N . TYR A 1 214 ? 20.039 -24.635 -22.080 1.00 77.38 214 TYR A N 1
ATOM 1571 C CA . TYR A 1 214 ? 20.157 -23.214 -21.740 1.00 77.38 214 TYR A CA 1
ATOM 1572 C C . TYR A 1 214 ? 19.949 -22.274 -22.936 1.00 77.38 214 TYR A C 1
ATOM 1574 O O . TYR A 1 214 ? 20.244 -21.080 -22.846 1.00 77.38 214 TYR A O 1
ATOM 1582 N N . SER A 1 215 ? 19.439 -22.781 -24.065 1.00 81.44 215 SER A N 1
ATOM 1583 C CA . SER A 1 215 ? 19.308 -22.018 -25.317 1.00 81.44 215 SER A CA 1
ATOM 1584 C C . SER A 1 215 ? 18.470 -20.736 -25.176 1.00 81.44 215 SER A C 1
ATOM 1586 O O . SER A 1 215 ? 18.781 -19.732 -25.816 1.00 81.44 215 SER A O 1
ATOM 1588 N N . ASN A 1 216 ? 17.478 -20.740 -24.276 1.00 82.56 216 ASN A N 1
ATOM 1589 C CA . ASN A 1 216 ? 16.601 -19.603 -23.968 1.00 82.56 216 ASN A CA 1
ATOM 1590 C C . ASN A 1 216 ? 16.765 -19.072 -22.528 1.00 82.56 216 ASN A C 1
ATOM 1592 O O . ASN A 1 216 ? 15.847 -18.450 -21.991 1.00 82.56 216 ASN A O 1
ATOM 1596 N N . TRP A 1 217 ? 17.915 -19.296 -21.878 1.00 83.25 217 TRP A N 1
ATOM 1597 C CA . TRP A 1 217 ? 18.120 -18.974 -20.455 1.00 83.25 217 TRP A CA 1
ATOM 1598 C C . TRP A 1 217 ? 17.766 -17.529 -20.073 1.00 83.25 217 TRP A C 1
ATOM 1600 O O . TRP A 1 217 ? 17.122 -17.283 -19.052 1.00 83.25 217 TRP A O 1
ATOM 1610 N N . TYR A 1 218 ? 18.138 -16.560 -20.915 1.00 83.56 218 TYR A N 1
ATOM 1611 C CA . TYR A 1 218 ? 17.840 -15.147 -20.670 1.00 83.56 218 TYR A CA 1
ATOM 1612 C C . TYR A 1 218 ? 16.334 -14.848 -20.650 1.00 83.56 218 TYR A C 1
ATOM 1614 O O . TYR A 1 218 ? 15.895 -13.956 -19.931 1.00 83.56 218 TYR A O 1
ATOM 1622 N N . ASP A 1 219 ? 15.532 -15.576 -21.428 1.00 86.31 219 ASP A N 1
ATOM 1623 C CA . ASP A 1 219 ? 14.079 -15.402 -21.433 1.00 86.31 219 ASP A CA 1
ATOM 1624 C C . ASP A 1 219 ? 13.417 -16.147 -20.271 1.00 86.31 219 ASP A C 1
ATOM 1626 O O . ASP A 1 219 ? 12.526 -15.588 -19.633 1.00 86.31 219 ASP A O 1
ATOM 1630 N N . LEU A 1 220 ? 13.902 -17.348 -19.939 1.00 84.56 220 LEU A N 1
ATOM 1631 C CA . LEU A 1 220 ? 13.410 -18.144 -18.809 1.00 84.56 220 LEU A CA 1
ATOM 1632 C C . LEU A 1 220 ? 13.622 -17.433 -17.465 1.00 84.56 220 LEU A C 1
ATOM 1634 O O . LEU A 1 220 ? 12.736 -17.417 -16.622 1.00 84.56 220 LEU A O 1
ATOM 1638 N N . THR A 1 221 ? 14.763 -16.770 -17.279 1.00 86.06 221 THR A N 1
ATOM 1639 C CA . THR A 1 221 ? 15.118 -16.116 -16.006 1.00 86.06 221 THR A CA 1
ATOM 1640 C C . THR A 1 221 ? 14.447 -14.759 -15.774 1.00 86.06 221 THR A C 1
ATOM 1642 O O . THR A 1 221 ? 14.473 -14.242 -14.652 1.00 86.06 221 THR A O 1
ATOM 1645 N N . LYS A 1 222 ? 13.787 -14.175 -16.789 1.00 87.75 222 LYS A N 1
ATOM 1646 C CA . LYS A 1 222 ? 13.015 -12.925 -16.634 1.00 87.75 222 LYS A CA 1
ATOM 1647 C C . LYS A 1 222 ? 11.851 -13.070 -15.663 1.00 87.75 222 LYS A C 1
ATOM 1649 O O . LYS A 1 222 ? 11.447 -12.066 -15.075 1.00 87.75 222 LYS A O 1
ATOM 1654 N N . GLU A 1 223 ? 11.322 -14.282 -15.480 1.00 85.88 223 GLU A N 1
ATOM 1655 C CA . GLU A 1 223 ? 10.209 -14.538 -14.559 1.00 85.88 223 GLU A CA 1
ATOM 1656 C C . GLU A 1 223 ? 10.546 -14.133 -13.115 1.00 85.88 223 GLU A C 1
ATOM 1658 O O . GLU A 1 223 ? 9.683 -13.641 -12.385 1.00 85.88 223 GLU A O 1
ATOM 1663 N N . PHE A 1 224 ? 11.828 -14.200 -12.743 1.00 89.88 224 PHE A N 1
ATOM 1664 C CA . PHE A 1 224 ? 12.311 -13.836 -11.415 1.00 89.88 224 PHE A CA 1
ATOM 1665 C C . PHE A 1 224 ? 12.386 -12.327 -11.164 1.00 89.88 224 PHE A C 1
ATOM 1667 O O . PHE A 1 224 ? 12.613 -11.919 -10.029 1.00 89.88 224 PHE A O 1
ATOM 1674 N N . ASN A 1 225 ? 12.218 -11.467 -12.175 1.00 87.12 225 ASN A N 1
ATOM 1675 C CA . ASN A 1 225 ? 12.280 -10.006 -11.997 1.00 87.12 225 ASN A CA 1
ATOM 1676 C C . ASN A 1 225 ? 11.060 -9.432 -11.259 1.00 87.12 225 ASN A C 1
ATOM 1678 O O . ASN A 1 225 ? 11.118 -8.307 -10.771 1.00 87.12 225 ASN A O 1
ATOM 1682 N N . ASN A 1 226 ? 9.967 -10.196 -11.179 1.00 87.06 226 ASN A N 1
ATOM 1683 C CA . ASN A 1 226 ? 8.725 -9.780 -10.524 1.00 87.06 226 ASN A CA 1
ATOM 1684 C C . ASN A 1 226 ? 8.654 -10.181 -9.042 1.00 87.06 226 ASN A C 1
ATOM 1686 O O . ASN A 1 226 ? 7.691 -9.829 -8.363 1.00 87.06 226 ASN A O 1
ATOM 1690 N N . TYR A 1 227 ? 9.639 -10.932 -8.547 1.00 92.19 227 TYR A N 1
ATOM 1691 C CA . TYR A 1 227 ? 9.695 -11.359 -7.157 1.00 92.19 227 TYR A CA 1
ATOM 1692 C C . TYR A 1 227 ? 10.449 -10.326 -6.325 1.00 92.19 227 TYR A C 1
ATOM 1694 O O . TYR A 1 227 ? 11.579 -9.954 -6.636 1.00 92.19 227 TYR A O 1
ATOM 1702 N N . THR A 1 228 ? 9.809 -9.871 -5.254 1.00 91.69 228 THR A N 1
ATOM 1703 C CA . THR A 1 228 ? 10.375 -8.926 -4.292 1.00 91.69 228 THR A CA 1
ATOM 1704 C C . THR A 1 228 ? 10.112 -9.431 -2.889 1.00 91.69 228 THR A C 1
ATOM 1706 O O . THR A 1 228 ? 9.024 -9.948 -2.622 1.00 91.69 228 THR A O 1
ATOM 1709 N N . TYR A 1 229 ? 11.078 -9.223 -1.999 1.00 93.44 229 TYR A N 1
ATOM 1710 C CA . TYR A 1 229 ? 10.928 -9.554 -0.591 1.00 93.44 229 TYR A CA 1
ATOM 1711 C C . TYR A 1 229 ? 9.697 -8.868 0.021 1.00 93.44 229 TYR A C 1
ATOM 1713 O O . TYR A 1 229 ? 9.483 -7.667 -0.166 1.00 93.44 229 TYR A O 1
ATOM 1721 N N . LYS A 1 230 ? 8.897 -9.634 0.760 1.00 92.12 230 LYS A N 1
ATOM 1722 C CA . LYS A 1 230 ? 7.722 -9.180 1.502 1.00 92.12 230 LYS A CA 1
ATOM 1723 C C . LYS A 1 230 ? 8.038 -9.203 2.999 1.00 92.12 230 LYS A C 1
ATOM 1725 O O . LYS A 1 230 ? 8.146 -10.297 3.559 1.00 92.12 230 LYS A O 1
ATOM 1730 N N . PRO A 1 231 ? 8.199 -8.036 3.643 1.00 88.62 231 PRO A N 1
ATOM 1731 C CA . PRO A 1 231 ? 8.517 -7.974 5.061 1.00 88.62 231 PRO A CA 1
ATOM 1732 C C . PRO A 1 231 ? 7.302 -8.316 5.931 1.00 88.62 231 PRO A C 1
ATOM 1734 O O . PRO A 1 231 ? 6.179 -7.894 5.657 1.00 88.62 231 PRO A O 1
ATOM 1737 N N . SER A 1 232 ? 7.549 -9.031 7.023 1.00 83.31 232 SER A N 1
ATOM 1738 C CA . SER A 1 232 ? 6.615 -9.249 8.125 1.00 83.31 232 SER A CA 1
ATOM 1739 C C . SER A 1 232 ? 6.753 -8.160 9.201 1.00 83.31 232 SER A C 1
ATOM 1741 O O . SER A 1 232 ? 7.746 -7.437 9.256 1.00 83.31 232 SER A O 1
ATOM 1743 N N . ALA A 1 233 ? 5.787 -8.062 10.120 1.00 76.31 233 ALA A N 1
ATOM 1744 C CA . ALA A 1 233 ? 5.865 -7.113 11.238 1.00 76.31 233 ALA A CA 1
ATOM 1745 C C . ALA A 1 233 ? 7.067 -7.359 12.176 1.00 76.31 233 ALA A C 1
ATOM 1747 O O . ALA A 1 233 ? 7.515 -6.431 12.841 1.00 76.31 233 ALA A O 1
ATOM 1748 N N . GLN A 1 234 ? 7.603 -8.585 12.233 1.00 77.31 234 GLN A N 1
ATOM 1749 C CA . GLN A 1 234 ? 8.784 -8.897 13.049 1.00 77.31 234 GLN A CA 1
ATOM 1750 C C . GLN A 1 234 ? 10.098 -8.450 12.395 1.00 77.31 234 GLN A C 1
ATOM 1752 O O . GLN A 1 234 ? 11.112 -8.308 13.077 1.00 77.31 234 GLN A O 1
ATOM 1757 N N . ASP A 1 235 ? 10.078 -8.163 11.094 1.00 88.50 235 ASP A N 1
ATOM 1758 C CA . ASP A 1 235 ? 11.280 -7.858 10.325 1.00 88.50 235 ASP A CA 1
ATOM 1759 C C . ASP A 1 235 ? 11.818 -6.443 10.567 1.00 88.50 235 ASP A C 1
ATOM 1761 O O . ASP A 1 235 ? 12.942 -6.146 10.176 1.00 88.50 235 ASP A O 1
ATOM 1765 N N . SER A 1 236 ? 11.061 -5.572 11.244 1.00 88.12 236 SER A N 1
ATOM 1766 C CA . SER A 1 236 ? 11.524 -4.231 11.628 1.00 88.12 236 SER A CA 1
ATOM 1767 C C . SER A 1 236 ? 12.463 -4.224 12.839 1.00 88.12 236 SER A C 1
ATOM 1769 O O . SER A 1 236 ? 12.952 -3.163 13.225 1.00 88.12 236 SER A O 1
ATOM 1771 N N . ARG A 1 237 ? 12.680 -5.373 13.492 1.00 91.94 237 ARG A N 1
ATOM 1772 C CA . ARG A 1 237 ? 13.578 -5.486 14.648 1.00 91.94 237 ARG A CA 1
ATOM 1773 C C . ARG A 1 237 ? 15.038 -5.380 14.201 1.00 91.94 237 ARG A C 1
ATOM 1775 O O . ARG A 1 237 ? 15.439 -6.069 13.268 1.00 91.94 237 ARG A O 1
ATOM 1782 N N . ILE A 1 238 ? 15.820 -4.549 14.891 1.00 90.06 238 ILE A N 1
ATOM 1783 C CA . ILE A 1 238 ? 17.274 -4.439 14.698 1.00 90.06 238 ILE A CA 1
ATOM 1784 C C . ILE A 1 238 ? 17.952 -5.705 15.234 1.00 90.06 238 ILE A C 1
ATOM 1786 O O . ILE A 1 238 ? 17.614 -6.176 16.323 1.00 90.06 238 ILE A O 1
ATOM 1790 N N . VAL A 1 239 ? 18.897 -6.238 14.465 1.00 89.88 239 VAL A N 1
ATOM 1791 C CA . VAL A 1 239 ? 19.689 -7.426 14.776 1.00 89.88 239 VAL A CA 1
ATOM 1792 C C . VAL A 1 239 ? 21.156 -7.027 14.834 1.00 89.88 239 VAL A C 1
ATOM 1794 O O . VAL A 1 239 ? 21.699 -6.466 13.885 1.00 89.88 239 VAL A O 1
ATOM 1797 N N . ASP A 1 240 ? 21.795 -7.342 15.954 1.00 88.25 240 ASP A N 1
ATOM 1798 C CA . ASP A 1 240 ? 23.244 -7.262 16.088 1.00 88.25 240 ASP A CA 1
ATOM 1799 C C . ASP A 1 240 ? 23.862 -8.500 15.427 1.00 88.25 240 ASP A C 1
ATOM 1801 O O . ASP A 1 240 ? 23.794 -9.604 15.969 1.00 88.25 240 ASP A O 1
ATOM 1805 N N . THR A 1 241 ? 24.424 -8.331 14.229 1.00 85.31 241 THR A N 1
ATOM 1806 C CA . THR A 1 241 ? 25.033 -9.425 13.457 1.00 85.31 241 THR A CA 1
ATOM 1807 C C . THR A 1 241 ? 26.300 -9.985 14.095 1.00 85.31 241 THR A C 1
ATOM 1809 O O . THR A 1 241 ? 26.715 -11.085 13.738 1.00 85.31 241 THR A O 1
ATOM 1812 N N . GLU A 1 242 ? 26.912 -9.265 15.039 1.00 82.94 242 GLU A N 1
ATOM 1813 C CA . GLU A 1 242 ? 28.079 -9.745 15.781 1.00 82.94 242 GLU A CA 1
ATOM 1814 C C . GLU A 1 242 ? 27.681 -10.583 17.005 1.00 82.94 242 GLU A C 1
ATOM 1816 O O . GLU A 1 242 ? 28.475 -11.386 17.496 1.00 82.94 242 GLU A O 1
ATOM 1821 N N . ASN A 1 243 ? 26.435 -10.451 17.475 1.00 87.31 243 ASN A N 1
ATOM 1822 C CA . ASN A 1 243 ? 25.923 -11.151 18.652 1.00 87.31 243 ASN A CA 1
ATOM 1823 C C . ASN A 1 243 ? 24.451 -11.583 18.496 1.00 87.31 243 ASN A C 1
ATOM 1825 O O . ASN A 1 243 ? 23.592 -11.302 19.338 1.00 87.31 243 ASN A O 1
ATOM 1829 N N . MET A 1 244 ? 24.152 -12.281 17.401 1.00 92.06 244 MET A N 1
ATOM 1830 C CA . MET A 1 244 ? 22.806 -12.779 17.109 1.00 92.06 244 MET A CA 1
ATOM 1831 C C . MET A 1 244 ? 22.326 -13.787 18.159 1.00 92.06 244 MET A C 1
ATOM 1833 O O . MET A 1 244 ? 23.039 -14.727 18.535 1.00 92.06 244 MET A O 1
ATOM 1837 N N . SER A 1 245 ? 21.074 -13.640 18.597 1.00 92.00 245 SER A N 1
ATOM 1838 C CA . SER A 1 245 ? 20.453 -14.599 19.509 1.00 92.00 245 SER A CA 1
ATOM 1839 C C . SER A 1 245 ? 20.198 -15.943 18.816 1.00 92.00 245 SER A C 1
ATOM 1841 O O . SER A 1 245 ? 20.139 -16.042 17.590 1.00 92.00 245 SER A O 1
ATOM 1843 N N . GLN A 1 246 ? 19.997 -17.012 19.593 1.00 91.00 246 GLN A N 1
ATOM 1844 C CA . GLN A 1 246 ? 19.630 -18.314 19.018 1.00 91.00 246 GLN A CA 1
ATOM 1845 C C . GLN A 1 246 ? 18.304 -18.255 18.240 1.00 91.00 246 GLN A C 1
ATOM 1847 O O . GLN A 1 246 ? 18.131 -18.994 17.270 1.00 91.00 246 GLN A O 1
ATOM 1852 N N . GLU A 1 247 ? 17.387 -17.373 18.641 1.00 91.75 247 GLU A N 1
ATOM 1853 C CA . GLU A 1 247 ? 16.136 -17.121 17.926 1.00 91.75 247 GLU A CA 1
ATOM 1854 C C . GLU A 1 247 ? 16.399 -16.462 16.565 1.00 91.75 247 GLU A C 1
ATOM 1856 O O . GLU A 1 247 ? 15.854 -16.924 15.568 1.00 91.75 247 GLU A O 1
ATOM 1861 N N . ASP A 1 248 ? 17.312 -15.486 16.492 1.00 93.38 248 ASP A N 1
ATOM 1862 C CA . ASP A 1 248 ? 17.705 -14.832 15.234 1.00 93.38 248 ASP A CA 1
ATOM 1863 C C . ASP A 1 248 ? 18.325 -15.816 14.241 1.00 93.38 248 ASP A C 1
ATOM 1865 O O . ASP A 1 248 ? 17.946 -15.847 13.069 1.00 93.38 248 ASP A O 1
ATOM 1869 N N . TRP A 1 249 ? 19.245 -16.662 14.717 1.00 94.25 249 TRP A N 1
ATOM 1870 C CA . TRP A 1 249 ? 19.847 -17.708 13.891 1.00 94.25 249 TRP A CA 1
ATOM 1871 C C . TRP A 1 249 ? 18.807 -18.698 13.368 1.00 94.25 249 TRP A C 1
ATOM 1873 O O . TRP A 1 249 ? 18.846 -19.098 12.204 1.00 94.25 249 TRP A O 1
ATOM 1883 N N . THR A 1 250 ? 17.868 -19.088 14.232 1.00 95.12 250 THR A N 1
ATOM 1884 C CA . THR A 1 250 ? 16.795 -20.017 13.871 1.00 95.12 250 THR A CA 1
ATOM 1885 C C . THR A 1 250 ? 15.854 -19.388 12.844 1.00 95.12 250 THR A C 1
ATOM 1887 O O . THR A 1 250 ? 15.509 -20.043 11.862 1.00 95.12 250 THR A O 1
ATOM 1890 N N . ASP A 1 251 ? 15.458 -18.129 13.030 1.00 92.94 251 ASP A N 1
ATOM 1891 C CA . ASP A 1 251 ? 14.562 -17.417 12.117 1.00 92.94 251 ASP A CA 1
ATOM 1892 C C . ASP A 1 251 ? 15.207 -17.253 10.735 1.00 92.94 251 ASP A C 1
ATOM 1894 O O . ASP A 1 251 ? 14.646 -17.691 9.734 1.00 92.94 251 ASP A O 1
ATOM 1898 N N . VAL A 1 252 ? 16.442 -16.748 10.664 1.00 93.75 252 VAL A N 1
ATOM 1899 C CA . VAL A 1 252 ? 17.152 -16.597 9.384 1.00 93.75 252 VAL A CA 1
ATOM 1900 C C . VAL A 1 252 ? 17.310 -17.943 8.661 1.00 93.75 252 VAL A C 1
ATOM 1902 O O . VAL A 1 252 ? 17.049 -18.034 7.457 1.00 93.75 252 VAL A O 1
ATOM 1905 N N . ALA A 1 253 ? 17.677 -19.011 9.376 1.00 94.00 253 ALA A N 1
ATOM 1906 C CA . ALA A 1 253 ? 17.834 -20.336 8.779 1.00 94.00 253 ALA A CA 1
ATOM 1907 C C . ALA A 1 253 ? 16.497 -20.932 8.304 1.00 94.00 253 ALA A C 1
ATOM 1909 O O . ALA A 1 253 ? 16.412 -21.450 7.189 1.00 94.00 253 ALA A O 1
ATOM 1910 N N . THR A 1 254 ? 15.435 -20.841 9.110 1.00 93.81 254 THR A N 1
ATOM 1911 C CA . THR A 1 254 ? 14.109 -21.377 8.755 1.00 93.81 254 THR A CA 1
ATOM 1912 C C . THR A 1 254 ? 13.414 -20.557 7.671 1.00 93.81 254 THR A C 1
ATOM 1914 O O . THR A 1 254 ? 12.775 -21.146 6.799 1.00 93.81 254 THR A O 1
ATOM 1917 N N . PHE A 1 255 ? 13.599 -19.233 7.642 1.00 93.12 255 PHE A N 1
ATOM 1918 C CA . PHE A 1 255 ? 13.198 -18.375 6.528 1.00 93.12 255 PHE A CA 1
ATOM 1919 C C . PHE A 1 255 ? 13.870 -18.825 5.227 1.00 93.12 255 PHE A C 1
ATOM 1921 O O . PHE A 1 255 ? 13.186 -19.100 4.240 1.00 93.12 255 PHE A O 1
ATOM 1928 N N . THR A 1 256 ? 15.195 -18.976 5.237 1.00 92.56 256 THR A N 1
ATOM 1929 C CA . THR A 1 256 ? 15.965 -19.403 4.058 1.00 92.56 256 THR A CA 1
ATOM 1930 C C . THR A 1 256 ? 15.497 -20.775 3.574 1.00 92.56 256 THR A C 1
ATOM 1932 O O . THR A 1 256 ? 15.214 -20.956 2.389 1.00 92.56 256 THR A O 1
ATOM 1935 N N . ALA A 1 257 ? 15.308 -21.719 4.503 1.00 91.75 257 ALA A N 1
ATOM 1936 C CA . ALA A 1 257 ? 14.771 -23.039 4.196 1.00 91.75 257 ALA A CA 1
ATOM 1937 C C . ALA A 1 257 ? 13.352 -22.976 3.618 1.00 91.75 257 ALA A C 1
ATOM 1939 O O . ALA A 1 257 ? 13.044 -23.743 2.715 1.00 91.75 257 ALA A O 1
ATOM 1940 N N . SER A 1 258 ? 12.484 -22.073 4.089 1.00 90.62 258 SER A N 1
ATOM 1941 C CA . SER A 1 258 ? 11.114 -21.942 3.567 1.00 90.62 258 SER A CA 1
ATOM 1942 C C . SER A 1 258 ? 11.082 -21.566 2.080 1.00 90.62 258 SER A C 1
ATOM 1944 O O . SER A 1 258 ? 10.282 -22.106 1.310 1.00 90.62 258 SER A O 1
ATOM 1946 N N . VAL A 1 259 ? 12.001 -20.692 1.657 1.00 91.06 259 VAL A N 1
ATOM 1947 C CA . VAL A 1 259 ? 12.126 -20.254 0.263 1.00 91.06 259 VAL A CA 1
ATOM 1948 C C . VAL A 1 259 ? 12.734 -21.373 -0.582 1.00 91.06 259 VAL A C 1
ATOM 1950 O O . VAL A 1 259 ? 12.152 -21.759 -1.594 1.00 91.06 259 VAL A O 1
ATOM 1953 N N . ILE A 1 260 ? 13.859 -21.943 -0.138 1.00 88.94 260 ILE A N 1
ATOM 1954 C CA . ILE A 1 260 ? 14.581 -22.993 -0.870 1.00 88.94 260 ILE A CA 1
ATOM 1955 C C . ILE A 1 260 ? 13.748 -24.277 -0.974 1.00 88.94 260 ILE A C 1
ATOM 1957 O O . ILE A 1 260 ? 13.624 -24.842 -2.055 1.00 88.94 260 ILE A O 1
ATOM 1961 N N . ASN A 1 261 ? 13.091 -24.720 0.098 1.00 88.88 261 ASN A N 1
ATOM 1962 C CA . ASN A 1 261 ? 12.325 -25.969 0.079 1.00 88.88 261 ASN A CA 1
ATOM 1963 C C . ASN A 1 261 ? 11.107 -25.916 -0.846 1.00 88.88 261 ASN A C 1
ATOM 1965 O O . ASN A 1 261 ? 10.714 -26.947 -1.389 1.00 88.88 261 ASN A O 1
ATOM 1969 N N . SER A 1 262 ? 10.545 -24.728 -1.081 1.00 84.75 262 SER A N 1
ATOM 1970 C CA . SER A 1 262 ? 9.498 -24.546 -2.094 1.00 84.75 262 SER A CA 1
ATOM 1971 C C . SER A 1 262 ? 10.029 -24.843 -3.505 1.00 84.75 262 SER A C 1
ATOM 1973 O O . SER A 1 262 ? 9.336 -25.443 -4.327 1.00 84.75 262 SER A O 1
ATOM 1975 N N . LEU A 1 263 ? 11.293 -24.499 -3.767 1.00 86.62 263 LEU A N 1
ATOM 1976 C CA . LEU A 1 263 ? 11.986 -24.832 -5.011 1.00 86.62 263 LEU A CA 1
ATOM 1977 C C . LEU A 1 263 ? 12.301 -26.334 -5.091 1.00 86.62 263 LEU A C 1
ATOM 1979 O O . LEU A 1 263 ? 12.070 -26.934 -6.139 1.00 86.62 263 LEU A O 1
ATOM 1983 N N . HIS A 1 264 ? 12.759 -26.954 -3.992 1.00 83.88 264 HIS A N 1
ATOM 1984 C CA . HIS A 1 264 ? 12.980 -28.409 -3.918 1.00 83.88 264 HIS A CA 1
ATOM 1985 C C . HIS A 1 264 ? 11.697 -29.190 -4.237 1.00 83.88 264 HIS A C 1
ATOM 1987 O O . HIS A 1 264 ? 11.734 -30.124 -5.040 1.00 83.88 264 HIS A O 1
ATOM 1993 N N . GLU A 1 265 ? 10.549 -28.782 -3.681 1.00 84.19 265 GLU A N 1
ATOM 1994 C CA . GLU A 1 265 ? 9.250 -29.401 -3.984 1.00 84.19 265 GLU A CA 1
ATOM 1995 C C . GLU A 1 265 ? 8.904 -29.272 -5.476 1.00 84.19 265 GLU A C 1
ATOM 1997 O O . GLU A 1 265 ? 8.517 -30.263 -6.098 1.00 84.19 265 GLU A O 1
ATOM 2002 N N . ALA A 1 266 ? 9.109 -28.094 -6.079 1.00 83.50 266 ALA A N 1
ATOM 2003 C CA . ALA A 1 266 ? 8.812 -27.853 -7.494 1.00 83.50 266 ALA A CA 1
ATOM 2004 C C . ALA A 1 266 ? 9.612 -28.765 -8.444 1.00 83.50 266 ALA A C 1
ATOM 2006 O O . ALA A 1 266 ? 9.112 -29.176 -9.492 1.00 83.50 266 ALA A O 1
ATOM 2007 N N . VAL A 1 267 ? 10.848 -29.115 -8.081 1.00 78.88 267 VAL A N 1
ATOM 2008 C CA . VAL A 1 267 ? 11.732 -29.948 -8.916 1.00 78.88 267 VAL A CA 1
ATOM 2009 C C . VAL A 1 267 ? 11.693 -31.436 -8.552 1.00 78.88 267 VAL A C 1
ATOM 2011 O O . VAL A 1 267 ? 12.156 -32.260 -9.352 1.00 78.88 267 VAL A O 1
ATOM 2014 N N . GLY A 1 268 ? 11.085 -31.785 -7.413 1.00 79.62 268 GLY A N 1
ATOM 2015 C CA . GLY A 1 268 ? 10.978 -33.147 -6.883 1.00 79.62 268 GLY A CA 1
ATOM 2016 C C . GLY A 1 268 ? 12.196 -33.610 -6.072 1.00 79.62 268 GLY A C 1
ATOM 2017 O O . GLY A 1 268 ? 12.481 -34.805 -6.054 1.00 79.62 268 GLY A O 1
ATOM 2018 N N . SER A 1 269 ? 12.930 -32.681 -5.454 1.00 77.75 269 SER A N 1
ATOM 2019 C CA . SER A 1 269 ? 14.091 -32.937 -4.585 1.00 77.75 269 SER A CA 1
ATOM 2020 C C . SER A 1 269 ? 13.674 -33.048 -3.111 1.00 77.75 269 SER A C 1
ATOM 2022 O O . SER A 1 269 ? 12.631 -32.524 -2.713 1.00 77.75 269 SER A O 1
ATOM 2024 N N . GLU A 1 270 ? 14.474 -33.729 -2.284 1.00 82.06 270 GLU A N 1
ATOM 2025 C CA . GLU A 1 270 ? 14.219 -33.807 -0.838 1.00 82.06 270 GLU A CA 1
ATOM 2026 C C . GLU A 1 270 ? 14.411 -32.431 -0.175 1.00 82.06 270 GLU A C 1
ATOM 2028 O O . GLU A 1 270 ? 15.409 -31.770 -0.462 1.00 82.06 270 GLU A O 1
ATOM 2033 N N . PRO A 1 271 ? 13.498 -31.975 0.705 1.00 86.56 271 PRO A N 1
ATOM 2034 C CA . PRO A 1 271 ? 13.649 -30.701 1.407 1.00 86.56 271 PRO A CA 1
ATOM 2035 C C . PRO A 1 271 ? 14.851 -30.680 2.360 1.00 86.56 271 PRO A C 1
ATOM 2037 O O . PRO A 1 271 ? 15.088 -31.637 3.101 1.00 86.56 271 PRO A O 1
ATOM 2040 N N . LEU A 1 272 ? 15.533 -29.538 2.429 1.00 87.19 272 LEU A N 1
ATOM 2041 C CA . LEU A 1 272 ? 16.588 -29.272 3.402 1.00 87.19 272 LEU A CA 1
ATOM 2042 C C . LEU A 1 272 ? 16.005 -29.110 4.812 1.00 87.19 272 LEU A C 1
ATOM 2044 O O . LEU A 1 272 ? 14.961 -28.477 5.010 1.00 87.19 272 LEU A O 1
ATOM 2048 N N . LYS A 1 273 ? 16.705 -29.641 5.817 1.00 91.06 273 LYS A N 1
ATOM 2049 C CA . LYS A 1 273 ? 16.313 -29.549 7.231 1.00 91.06 273 LYS A CA 1
ATOM 2050 C C . LYS A 1 273 ? 17.112 -28.465 7.947 1.00 91.06 273 LYS A C 1
ATOM 2052 O O . LYS A 1 273 ? 18.325 -28.387 7.808 1.00 91.06 273 LYS A O 1
ATOM 2057 N N . VAL A 1 274 ? 16.466 -27.675 8.793 1.00 94.31 274 VAL A N 1
ATOM 2058 C CA . VAL A 1 274 ? 17.166 -26.814 9.759 1.00 94.31 274 VAL A CA 1
ATOM 2059 C C . VAL A 1 274 ? 17.124 -27.525 11.102 1.00 94.31 274 VAL A C 1
ATOM 2061 O O . VAL A 1 274 ? 16.044 -27.906 11.548 1.00 94.31 274 VAL A O 1
ATOM 2064 N N . THR A 1 275 ? 18.271 -27.744 11.739 1.00 93.31 275 THR A N 1
ATOM 2065 C CA . THR A 1 275 ? 18.361 -28.458 13.021 1.00 93.31 275 THR A CA 1
ATOM 2066 C C . THR A 1 275 ? 19.099 -27.629 14.057 1.00 93.31 275 THR A C 1
ATOM 2068 O O . THR A 1 275 ? 19.773 -26.651 13.734 1.00 93.31 275 THR A O 1
ATOM 2071 N N . LYS A 1 276 ? 19.006 -28.029 15.325 1.00 92.69 276 LYS A N 1
ATOM 2072 C CA . LYS A 1 276 ? 19.815 -27.429 16.395 1.00 92.69 276 LYS A CA 1
ATOM 2073 C C . LYS A 1 276 ? 21.313 -27.473 16.079 1.00 92.69 276 LYS A C 1
ATOM 2075 O O . LYS A 1 276 ? 21.993 -26.476 16.293 1.00 92.69 276 LYS A O 1
ATOM 2080 N N . GLY A 1 277 ? 21.805 -28.571 15.506 1.00 90.94 277 GLY A N 1
ATOM 2081 C CA . GLY A 1 277 ? 23.194 -28.715 15.069 1.00 90.94 277 GLY A CA 1
ATOM 2082 C C . GLY A 1 277 ? 23.567 -27.778 13.918 1.00 90.94 277 GLY A C 1
ATOM 2083 O O . GLY A 1 277 ? 24.645 -27.189 13.945 1.00 90.94 277 GLY A O 1
ATOM 2084 N N . SER A 1 278 ? 22.677 -27.567 12.939 1.00 91.44 278 SER A N 1
ATOM 2085 C CA . SER A 1 278 ? 22.956 -26.650 11.822 1.00 91.44 278 SER A CA 1
ATOM 2086 C C . SER A 1 278 ? 22.924 -25.177 12.250 1.00 91.44 278 SER A C 1
ATOM 2088 O O . SER A 1 278 ? 23.765 -24.388 11.825 1.00 91.44 278 SER A O 1
ATOM 2090 N N . VAL A 1 279 ? 22.019 -24.814 13.163 1.00 94.88 279 VAL A N 1
ATOM 2091 C CA . VAL A 1 279 ? 21.990 -23.486 13.797 1.00 94.88 279 VAL A CA 1
ATOM 2092 C C . VAL A 1 279 ? 23.234 -23.260 14.662 1.00 94.88 279 VAL A C 1
ATOM 2094 O O . VAL A 1 279 ? 23.844 -22.192 14.600 1.00 94.88 279 VAL A O 1
ATOM 2097 N N . GLN A 1 280 ? 23.655 -24.273 15.427 1.00 92.31 280 GLN A N 1
ATOM 2098 C CA . GLN A 1 280 ? 24.874 -24.205 16.233 1.00 92.31 280 GLN A CA 1
ATOM 2099 C C . GLN A 1 280 ? 26.121 -24.026 15.360 1.00 92.31 280 GLN A C 1
ATOM 2101 O O . GLN A 1 280 ? 26.992 -23.230 15.710 1.00 92.31 280 GLN A O 1
ATOM 2106 N N . TYR A 1 281 ? 26.179 -24.700 14.207 1.00 91.25 281 TYR A N 1
ATOM 2107 C CA . TYR A 1 281 ? 27.253 -24.520 13.233 1.00 91.25 281 TYR A CA 1
ATOM 2108 C C . TYR A 1 281 ? 27.352 -23.064 12.774 1.00 91.25 281 TYR A C 1
ATOM 2110 O O . TYR A 1 281 ? 28.430 -22.478 12.853 1.00 91.25 281 TYR A O 1
ATOM 2118 N N . ALA A 1 282 ? 26.235 -22.465 12.345 1.00 92.62 282 ALA A N 1
ATOM 2119 C CA . ALA A 1 282 ? 26.214 -21.075 11.892 1.00 92.62 282 ALA A CA 1
ATOM 2120 C C . ALA A 1 282 ? 26.683 -20.104 12.985 1.00 92.62 282 ALA A C 1
ATOM 2122 O O . ALA A 1 282 ? 27.553 -19.268 12.745 1.00 92.62 282 ALA A O 1
ATOM 2123 N N . LYS A 1 283 ? 26.166 -20.282 14.205 1.00 93.56 283 LYS A N 1
ATOM 2124 C CA . LYS A 1 283 ? 26.536 -19.469 15.362 1.00 93.56 283 LYS A CA 1
ATOM 2125 C C . LYS A 1 283 ? 28.032 -19.557 15.673 1.00 93.56 283 LYS A C 1
ATOM 2127 O O . LYS A 1 283 ? 28.703 -18.532 15.747 1.00 93.56 283 LYS A O 1
ATOM 2132 N N . THR A 1 284 ? 28.566 -20.769 15.830 1.00 91.62 284 THR A N 1
ATOM 2133 C CA . THR A 1 284 ? 29.983 -20.956 16.175 1.00 91.62 284 THR A CA 1
ATOM 2134 C C . THR A 1 284 ? 30.912 -20.493 15.058 1.00 91.62 284 THR A C 1
ATOM 2136 O O . THR A 1 284 ? 32.005 -20.004 15.342 1.00 91.62 284 THR A O 1
ATOM 2139 N N . TYR A 1 285 ? 30.486 -20.609 13.798 1.00 90.56 285 TYR A N 1
ATOM 2140 C CA . TYR A 1 285 ? 31.230 -20.038 12.683 1.00 90.56 285 TYR A CA 1
ATOM 2141 C C . TYR A 1 285 ? 31.374 -18.527 12.860 1.00 90.56 285 TYR A C 1
ATOM 2143 O O . TYR A 1 285 ? 32.498 -18.027 12.852 1.00 90.56 285 TYR A O 1
ATOM 2151 N N . SER A 1 286 ? 30.265 -17.809 13.064 1.00 90.62 286 SER A N 1
ATOM 2152 C CA . SER A 1 286 ? 30.300 -16.351 13.197 1.00 90.62 286 SER A CA 1
ATOM 2153 C C . SER A 1 286 ? 31.094 -15.890 14.418 1.00 90.62 286 SER A C 1
ATOM 2155 O O . SER A 1 286 ? 31.924 -14.992 14.297 1.00 90.62 286 SER A O 1
ATOM 2157 N N . GLU A 1 287 ? 30.928 -16.553 15.566 1.00 90.50 287 GLU A N 1
ATOM 2158 C CA . GLU A 1 287 ? 31.704 -16.270 16.783 1.00 90.50 287 GLU A CA 1
ATOM 2159 C C . GLU A 1 287 ? 33.215 -16.464 16.558 1.00 90.50 287 GLU A C 1
ATOM 2161 O O . GLU A 1 287 ? 34.022 -15.614 16.938 1.00 90.50 287 GLU A O 1
ATOM 2166 N N . SER A 1 288 ? 33.610 -17.562 15.901 1.00 89.00 288 SER A N 1
ATOM 2167 C CA . SER A 1 288 ? 35.017 -17.832 15.580 1.00 89.00 288 SER A CA 1
ATOM 2168 C C . SER A 1 288 ? 35.582 -16.822 14.582 1.00 89.00 288 SER A C 1
ATOM 2170 O O . SER A 1 288 ? 36.742 -16.423 14.712 1.00 89.00 288 SER A O 1
ATOM 2172 N N . TYR A 1 289 ? 34.778 -16.403 13.606 1.00 87.44 289 TYR A N 1
ATOM 2173 C CA . TYR A 1 289 ? 35.198 -15.473 12.564 1.00 87.44 289 TYR A CA 1
ATOM 2174 C C . TYR A 1 289 ? 35.486 -14.083 13.127 1.00 87.44 289 TYR A C 1
ATOM 2176 O O . TYR A 1 289 ? 36.487 -13.460 12.769 1.00 87.44 289 TYR A O 1
ATOM 2184 N N . LEU A 1 290 ? 34.635 -13.619 14.045 1.00 85.19 290 LEU A N 1
ATOM 2185 C CA . LEU A 1 290 ? 34.809 -12.348 14.748 1.00 85.19 290 LEU A CA 1
ATOM 2186 C C . LEU A 1 290 ? 36.023 -12.388 15.681 1.00 85.19 290 LEU A C 1
ATOM 2188 O O . LEU A 1 290 ? 36.804 -11.440 15.711 1.00 85.19 290 LEU A O 1
ATOM 2192 N N . ALA A 1 291 ? 36.238 -13.508 16.382 1.00 84.75 291 ALA A N 1
ATOM 2193 C CA . ALA A 1 291 ? 37.375 -13.666 17.287 1.00 84.75 291 ALA A CA 1
ATOM 2194 C C . ALA A 1 291 ? 38.740 -13.549 16.580 1.00 84.75 291 ALA A C 1
ATOM 2196 O O . ALA A 1 291 ? 39.676 -13.011 17.165 1.00 84.75 291 ALA A O 1
ATOM 2197 N N . HIS A 1 292 ? 38.848 -13.996 15.323 1.00 78.75 292 HIS A N 1
ATOM 2198 C CA . HIS A 1 292 ? 40.106 -13.987 14.561 1.00 78.75 292 HIS A CA 1
ATOM 2199 C C . HIS A 1 292 ? 40.126 -12.955 13.418 1.00 78.75 292 HIS A C 1
ATOM 2201 O O . HIS A 1 292 ? 41.022 -12.988 12.571 1.00 78.75 292 HIS A O 1
ATOM 2207 N N . GLN A 1 293 ? 39.177 -12.007 13.390 1.00 71.31 293 GLN A N 1
ATOM 2208 C CA . GLN A 1 293 ? 38.996 -11.042 12.291 1.00 71.31 293 GLN A CA 1
ATOM 2209 C C . GLN A 1 293 ? 40.245 -10.194 11.991 1.00 71.31 293 GLN A C 1
ATOM 2211 O O . GLN A 1 293 ? 40.425 -9.742 10.863 1.00 71.31 293 GLN A O 1
ATOM 2216 N N . ASN A 1 294 ? 41.121 -10.009 12.983 1.00 70.38 294 ASN A N 1
ATOM 2217 C CA . ASN A 1 294 ? 42.364 -9.240 12.866 1.00 70.38 294 ASN A CA 1
ATOM 2218 C C . ASN A 1 294 ? 43.635 -10.110 12.880 1.00 70.38 294 ASN A C 1
ATOM 2220 O O . ASN A 1 294 ? 44.739 -9.572 12.811 1.00 70.38 294 ASN A O 1
ATOM 2224 N N . GLU A 1 295 ? 43.503 -11.432 13.006 1.00 72.62 295 GLU A N 1
ATOM 2225 C CA . GLU A 1 295 ? 44.642 -12.346 13.169 1.00 72.62 295 GLU A CA 1
ATOM 2226 C C . GLU A 1 295 ? 45.087 -12.988 11.849 1.00 72.62 295 GLU A C 1
ATOM 2228 O O . GLU A 1 295 ? 46.263 -13.320 11.681 1.00 72.62 295 GLU A O 1
ATOM 2233 N N . TYR A 1 296 ? 44.168 -13.141 10.894 1.00 72.38 296 TYR A N 1
ATOM 2234 C CA . TYR A 1 296 ? 44.386 -13.910 9.672 1.00 72.38 296 TYR A CA 1
ATOM 2235 C C . TYR A 1 296 ? 43.925 -13.173 8.409 1.00 72.38 296 TYR A C 1
ATOM 2237 O O . TYR A 1 296 ? 43.137 -12.232 8.466 1.00 72.38 296 TYR A O 1
ATOM 2245 N N . THR A 1 297 ? 44.400 -13.621 7.238 1.00 74.75 297 THR A N 1
ATOM 2246 C CA . THR A 1 297 ? 43.781 -13.229 5.960 1.00 74.75 297 THR A CA 1
ATOM 2247 C C . THR A 1 297 ? 42.336 -13.722 5.915 1.00 74.75 297 THR A C 1
ATOM 2249 O O . THR A 1 297 ? 42.029 -14.739 6.530 1.00 74.75 297 THR A O 1
ATOM 2252 N N . GLU A 1 298 ? 41.465 -13.047 5.163 1.00 69.06 298 GLU A N 1
ATOM 2253 C CA . GLU A 1 298 ? 40.035 -13.383 5.052 1.00 69.06 298 GLU A CA 1
ATOM 2254 C C . GLU A 1 298 ? 39.809 -14.877 4.740 1.00 69.06 298 GLU A C 1
ATOM 2256 O O . GLU A 1 298 ? 39.179 -15.578 5.525 1.00 69.06 298 GLU A O 1
ATOM 2261 N N . ASP A 1 299 ? 40.487 -15.402 3.714 1.00 70.25 299 ASP A N 1
ATOM 2262 C CA . ASP A 1 299 ? 40.473 -16.831 3.344 1.00 70.25 299 ASP A CA 1
ATOM 2263 C C . ASP A 1 299 ? 40.934 -17.765 4.483 1.00 70.25 299 ASP A C 1
ATOM 2265 O O . ASP A 1 299 ? 40.369 -18.833 4.725 1.00 70.25 299 ASP A O 1
ATOM 2269 N N . THR A 1 300 ? 41.953 -17.358 5.243 1.00 78.44 300 THR A N 1
ATOM 2270 C CA . THR A 1 300 ? 42.432 -18.152 6.382 1.00 78.44 300 THR A CA 1
ATOM 2271 C C . THR A 1 300 ? 41.430 -18.104 7.539 1.00 78.44 300 THR A C 1
ATOM 2273 O O . THR A 1 300 ? 41.213 -19.125 8.192 1.00 78.44 300 THR A O 1
ATOM 2276 N N . ASN A 1 301 ? 40.786 -16.959 7.771 1.00 80.00 301 ASN A N 1
ATOM 2277 C CA . ASN A 1 301 ? 39.801 -16.781 8.832 1.00 80.00 301 ASN A CA 1
ATOM 2278 C C . ASN A 1 301 ? 38.531 -17.608 8.577 1.00 80.00 301 ASN A C 1
ATOM 2280 O O . ASN A 1 301 ? 38.031 -18.285 9.478 1.00 80.00 301 ASN A O 1
ATOM 2284 N N . GLU A 1 302 ? 38.055 -17.639 7.332 1.00 79.00 302 GLU A N 1
ATOM 2285 C CA . GLU A 1 302 ? 36.933 -18.491 6.936 1.00 79.00 302 GLU A CA 1
ATOM 2286 C C . GLU A 1 302 ? 37.246 -19.983 7.137 1.00 79.00 302 GLU A C 1
ATOM 2288 O O . GLU A 1 302 ? 36.469 -20.719 7.753 1.00 79.00 302 GLU A O 1
ATOM 2293 N N . ARG A 1 303 ? 38.432 -20.437 6.703 1.00 79.38 303 ARG A N 1
ATOM 2294 C CA . ARG A 1 303 ? 38.867 -21.836 6.873 1.00 79.38 303 ARG A CA 1
ATOM 2295 C C . ARG A 1 303 ? 38.983 -22.245 8.342 1.00 79.38 303 ARG A C 1
ATOM 2297 O O . ARG A 1 303 ? 38.576 -23.354 8.708 1.00 79.38 303 ARG A O 1
ATOM 2304 N N . VAL A 1 304 ? 39.533 -21.373 9.189 1.00 83.31 304 VAL A N 1
ATOM 2305 C CA . VAL A 1 304 ? 39.635 -21.610 10.638 1.00 83.31 304 VAL A CA 1
ATOM 2306 C C . VAL A 1 304 ? 38.241 -21.681 11.256 1.00 83.31 304 VAL A C 1
ATOM 2308 O O . VAL A 1 304 ? 37.928 -22.658 11.936 1.00 83.31 304 VAL A O 1
ATOM 2311 N N . SER A 1 305 ? 37.379 -20.714 10.946 1.00 88.00 305 SER A N 1
ATOM 2312 C CA . SER A 1 305 ? 36.019 -20.631 11.491 1.00 88.00 305 SER A CA 1
ATOM 2313 C C . SER A 1 305 ? 35.160 -21.824 11.093 1.00 88.00 305 SER A C 1
ATOM 2315 O O . SER A 1 305 ? 34.486 -22.411 11.939 1.00 88.00 305 SER A O 1
ATOM 2317 N N . SER A 1 306 ? 35.271 -22.278 9.842 1.00 83.00 306 SER A N 1
ATOM 2318 C CA . SER A 1 306 ? 34.625 -23.507 9.381 1.00 83.00 306 SER A CA 1
ATOM 2319 C C . SER A 1 306 ? 35.104 -24.743 10.141 1.00 83.00 306 SER A C 1
ATOM 2321 O O . SER A 1 306 ? 34.293 -25.589 10.527 1.00 83.00 306 SER A O 1
ATOM 2323 N N . THR A 1 307 ? 36.409 -24.850 10.398 1.00 83.81 307 THR A N 1
ATOM 2324 C CA . THR A 1 307 ? 36.984 -25.985 11.135 1.00 83.81 307 THR A CA 1
ATOM 2325 C C . THR A 1 307 ? 36.498 -26.004 12.586 1.00 83.81 307 THR A C 1
ATOM 2327 O O . THR A 1 307 ? 36.126 -27.059 13.108 1.00 83.81 307 THR A O 1
ATOM 2330 N N . VAL A 1 308 ? 36.460 -24.835 13.235 1.00 86.88 308 VAL A N 1
ATOM 2331 C CA . VAL A 1 308 ? 35.970 -24.675 14.612 1.00 86.88 308 VAL A CA 1
ATOM 2332 C C . VAL A 1 308 ? 34.482 -25.012 14.696 1.00 86.88 308 VAL A C 1
ATOM 2334 O O . VAL A 1 308 ? 34.095 -25.842 15.520 1.00 86.88 308 VAL A O 1
ATOM 2337 N N . ALA A 1 309 ? 33.663 -24.447 13.807 1.00 88.88 309 ALA A N 1
ATOM 2338 C CA . ALA A 1 309 ? 32.226 -24.701 13.741 1.00 88.88 309 ALA A CA 1
ATOM 2339 C C . ALA A 1 309 ? 31.900 -26.174 13.467 1.00 88.88 309 ALA A C 1
ATOM 2341 O O . ALA A 1 309 ? 31.028 -26.747 14.125 1.00 88.88 309 ALA A O 1
ATOM 2342 N N . SER A 1 310 ? 32.641 -26.809 12.552 1.00 83.44 310 SER A N 1
ATOM 2343 C CA . SER A 1 310 ? 32.495 -28.232 12.232 1.00 83.44 310 SER A CA 1
ATOM 2344 C C . SER A 1 310 ? 32.722 -29.093 13.470 1.00 83.44 310 SER A C 1
ATOM 2346 O O . SER A 1 310 ? 31.866 -29.897 13.832 1.00 83.44 310 SER A O 1
ATOM 2348 N N . LYS A 1 311 ? 33.831 -28.867 14.182 1.00 83.94 311 LYS A N 1
ATOM 2349 C CA . LYS A 1 311 ? 34.160 -29.622 15.394 1.00 83.94 311 LYS A CA 1
ATOM 2350 C C . LYS A 1 311 ? 33.161 -29.372 16.526 1.00 83.94 311 LYS A C 1
ATOM 2352 O O . LYS A 1 311 ? 32.748 -30.322 17.185 1.00 83.94 311 LYS A O 1
ATOM 2357 N N . ALA A 1 312 ? 32.772 -28.116 16.748 1.00 85.81 312 ALA A N 1
ATOM 2358 C CA . ALA A 1 312 ? 31.831 -27.737 17.802 1.00 85.81 312 ALA A CA 1
ATOM 2359 C C . ALA A 1 312 ? 30.423 -28.303 17.574 1.00 85.81 312 ALA A C 1
ATOM 2361 O O . ALA A 1 312 ? 29.717 -28.598 18.533 1.00 85.81 312 ALA A O 1
ATOM 2362 N N . SER A 1 313 ? 30.044 -28.492 16.310 1.00 85.50 313 SER A N 1
ATOM 2363 C CA . SER A 1 313 ? 28.737 -29.032 15.931 1.00 85.50 313 SER A CA 1
ATOM 2364 C C . SER A 1 313 ? 28.741 -30.551 15.767 1.00 85.50 313 SER A C 1
ATOM 2366 O O . SER A 1 313 ? 27.712 -31.110 15.425 1.00 85.50 313 SER A O 1
ATOM 2368 N N . GLY A 1 314 ? 29.866 -31.243 15.987 1.00 80.75 314 GLY A N 1
ATOM 2369 C CA . GLY A 1 314 ? 29.937 -32.706 15.882 1.00 80.75 314 GLY A CA 1
ATOM 2370 C C . GLY A 1 314 ? 30.161 -33.257 14.465 1.00 80.75 314 GLY A C 1
ATOM 2371 O O . GLY A 1 314 ? 29.825 -34.413 14.199 1.00 80.75 314 GLY A O 1
ATOM 2372 N N . LEU A 1 315 ? 30.736 -32.474 13.550 1.00 78.56 315 LEU A N 1
ATOM 2373 C CA . LEU A 1 315 ? 31.151 -32.920 12.214 1.00 78.56 315 LEU A CA 1
ATOM 2374 C C . LEU A 1 315 ? 32.612 -33.424 12.239 1.00 78.56 315 LEU A C 1
ATOM 2376 O O . LEU A 1 315 ? 33.488 -32.802 12.838 1.00 78.56 315 LEU A O 1
ATOM 2380 N N . ASN A 1 316 ? 32.892 -34.545 11.564 1.00 67.75 316 ASN A N 1
ATOM 2381 C CA . ASN A 1 316 ? 34.205 -35.216 11.526 1.00 67.75 316 ASN A CA 1
ATOM 2382 C C . ASN A 1 316 ? 35.158 -34.667 10.442 1.00 67.75 316 ASN A C 1
ATOM 2384 O O . ASN A 1 316 ? 36.304 -35.111 10.346 1.00 67.75 316 ASN A O 1
ATOM 2388 N N . TYR A 1 317 ? 34.699 -33.752 9.584 1.00 63.12 317 TYR A N 1
ATOM 2389 C CA . TYR A 1 317 ? 35.422 -33.339 8.379 1.00 63.12 317 TYR A CA 1
ATOM 2390 C C . TYR A 1 317 ? 36.227 -32.043 8.574 1.00 63.12 317 TYR A C 1
ATOM 2392 O O . TYR A 1 317 ? 35.761 -31.092 9.189 1.00 63.12 317 TYR A O 1
ATOM 2400 N N . THR A 1 318 ? 37.457 -32.020 8.043 1.00 52.56 318 THR A N 1
ATOM 2401 C CA . THR A 1 318 ? 38.429 -30.906 8.138 1.00 52.56 318 THR A CA 1
ATOM 2402 C C . THR A 1 318 ? 38.449 -30.008 6.893 1.00 52.56 318 THR A C 1
ATOM 2404 O O . THR A 1 318 ? 39.274 -29.102 6.802 1.00 52.56 318 THR A O 1
ATOM 2407 N N . TYR A 1 319 ? 37.588 -30.285 5.909 1.00 54.22 319 TYR A N 1
ATOM 2408 C CA . TYR A 1 319 ? 37.424 -29.470 4.706 1.00 54.22 319 TYR A CA 1
ATOM 2409 C C . TYR A 1 319 ? 36.066 -28.756 4.786 1.00 54.22 319 TYR A C 1
ATOM 2411 O O . TYR A 1 319 ? 35.086 -29.395 5.177 1.00 54.22 319 TYR A O 1
ATOM 2419 N N . PRO A 1 320 ? 35.991 -27.458 4.459 1.00 54.81 320 PRO A N 1
ATOM 2420 C CA . PRO A 1 320 ? 34.786 -26.672 4.678 1.00 54.81 320 PRO A CA 1
ATOM 2421 C C . PRO A 1 320 ? 33.596 -27.220 3.869 1.00 54.81 320 PRO A C 1
ATOM 2423 O O . PRO A 1 320 ? 33.788 -27.607 2.710 1.00 54.81 320 PRO A O 1
ATOM 2426 N N . PRO A 1 321 ? 32.369 -27.261 4.433 1.00 61.44 321 PRO A N 1
ATOM 2427 C CA . PRO A 1 321 ? 31.169 -27.402 3.616 1.00 61.44 321 PRO A CA 1
ATOM 2428 C C . PRO A 1 321 ? 31.158 -26.264 2.594 1.00 61.44 321 PRO A C 1
ATOM 2430 O O . PRO A 1 321 ? 31.540 -25.147 2.928 1.00 61.44 321 PRO A O 1
ATOM 2433 N N . PHE A 1 322 ? 30.774 -26.544 1.348 1.00 59.53 322 PHE A N 1
ATOM 2434 C CA . PHE A 1 322 ? 30.683 -25.507 0.321 1.00 59.53 322 PHE A CA 1
ATOM 2435 C C . PHE A 1 322 ? 29.784 -24.373 0.828 1.00 59.53 322 PHE A C 1
ATOM 2437 O O . PHE A 1 322 ? 28.619 -24.605 1.158 1.00 59.53 322 PHE A O 1
ATOM 2444 N N . TYR A 1 323 ? 30.346 -23.173 0.919 1.00 67.50 323 TYR A N 1
ATOM 2445 C CA . TYR A 1 323 ? 29.632 -21.948 1.236 1.00 67.50 323 TYR A CA 1
ATOM 2446 C C . TYR A 1 323 ? 29.949 -20.941 0.132 1.00 67.50 323 TYR A C 1
ATOM 2448 O O . TYR A 1 323 ? 31.106 -20.789 -0.255 1.00 67.50 323 TYR A O 1
ATOM 2456 N N . ASP A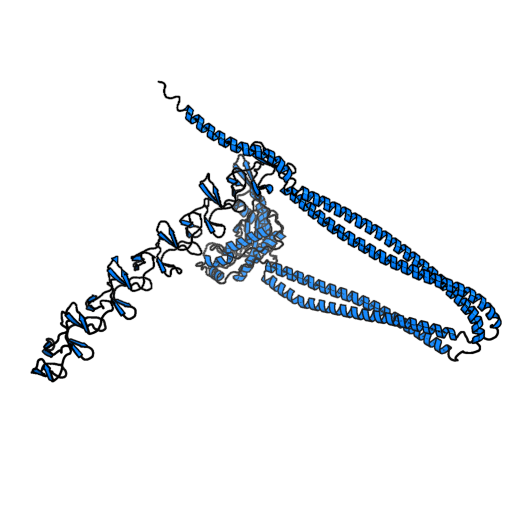 1 324 ? 28.919 -20.298 -0.402 1.00 68.06 324 ASP A N 1
ATOM 2457 C CA . ASP A 1 324 ? 29.065 -19.169 -1.317 1.00 68.06 324 ASP A CA 1
ATOM 2458 C C . ASP A 1 324 ? 28.640 -17.900 -0.571 1.00 68.06 324 ASP A C 1
ATOM 2460 O O . ASP A 1 324 ? 27.675 -17.918 0.206 1.00 68.06 324 ASP A O 1
ATOM 2464 N N . THR A 1 325 ? 29.430 -16.839 -0.718 1.00 74.69 325 THR A N 1
ATOM 2465 C CA . THR A 1 325 ? 29.309 -15.615 0.076 1.00 74.69 325 THR A CA 1
ATOM 2466 C C . THR A 1 325 ? 28.555 -14.550 -0.705 1.00 74.69 325 THR A C 1
ATOM 2468 O O . THR A 1 325 ? 28.785 -14.308 -1.889 1.00 74.69 325 THR A O 1
ATOM 2471 N N . ALA A 1 326 ? 27.640 -13.870 -0.023 1.00 83.56 326 ALA A N 1
ATOM 2472 C CA . ALA A 1 326 ? 26.829 -12.814 -0.602 1.00 83.56 326 ALA A CA 1
ATOM 2473 C C . ALA A 1 326 ? 26.917 -11.557 0.255 1.00 83.56 326 ALA A C 1
ATOM 2475 O O . ALA A 1 326 ? 26.754 -11.611 1.473 1.00 83.56 326 ALA A O 1
ATOM 2476 N N . SER A 1 327 ? 27.157 -10.407 -0.374 1.00 85.50 327 SER A N 1
ATOM 2477 C CA . SER A 1 327 ? 27.195 -9.134 0.345 1.00 85.50 327 SER A CA 1
ATOM 2478 C C . SER A 1 327 ? 25.824 -8.793 0.935 1.00 85.50 327 SER A C 1
ATOM 2480 O O . SER A 1 327 ? 24.802 -8.911 0.258 1.00 85.50 327 SER A O 1
ATOM 2482 N N . ILE A 1 328 ? 25.816 -8.318 2.180 1.00 85.88 328 ILE A N 1
ATOM 2483 C CA . ILE A 1 328 ? 24.646 -7.665 2.772 1.00 85.88 328 ILE A CA 1
ATOM 2484 C C . ILE A 1 328 ? 24.665 -6.208 2.311 1.00 85.88 328 ILE A C 1
ATOM 2486 O O . ILE A 1 328 ? 25.693 -5.535 2.423 1.00 85.88 328 ILE A O 1
ATOM 2490 N N . ASP A 1 329 ? 23.549 -5.717 1.772 1.00 77.75 329 ASP A N 1
ATOM 2491 C CA . ASP A 1 329 ? 23.447 -4.317 1.353 1.00 77.75 329 ASP A CA 1
ATOM 2492 C C . ASP A 1 329 ? 23.446 -3.418 2.595 1.00 77.75 329 ASP A C 1
ATOM 2494 O O . ASP A 1 329 ? 22.498 -3.424 3.382 1.00 77.75 329 ASP A O 1
ATOM 2498 N N . ARG A 1 330 ? 24.543 -2.683 2.809 1.00 78.38 330 ARG A N 1
ATOM 2499 C CA . ARG A 1 330 ? 24.733 -1.847 3.997 1.00 78.38 330 ARG A CA 1
ATOM 2500 C C . ARG A 1 330 ? 24.793 -0.375 3.664 1.00 78.38 330 ARG A C 1
ATOM 2502 O O . ARG A 1 330 ? 25.485 0.062 2.742 1.00 78.38 330 ARG A O 1
ATOM 2509 N N . ARG A 1 331 ? 24.155 0.416 4.520 1.00 79.00 331 ARG A N 1
ATOM 2510 C CA . ARG A 1 331 ? 24.247 1.873 4.492 1.00 79.00 331 ARG A CA 1
ATOM 2511 C C . ARG A 1 331 ? 25.408 2.337 5.353 1.00 79.00 331 ARG A C 1
ATOM 2513 O O . ARG A 1 331 ? 25.597 1.871 6.470 1.00 79.00 331 ARG A O 1
ATOM 2520 N N . VAL A 1 332 ? 26.205 3.247 4.807 1.00 77.25 332 VAL A N 1
ATOM 2521 C CA . VAL A 1 332 ? 27.342 3.835 5.517 1.00 77.25 332 VAL A CA 1
ATOM 2522 C C . VAL A 1 332 ? 26.831 4.945 6.428 1.00 77.25 332 VAL A C 1
ATOM 2524 O O . VAL A 1 332 ? 26.352 5.965 5.935 1.00 77.25 332 VAL A O 1
ATOM 2527 N N . GLU A 1 333 ? 26.966 4.746 7.738 1.00 79.50 333 GLU A N 1
ATOM 2528 C CA . GLU A 1 333 ? 26.625 5.732 8.765 1.00 79.50 333 GLU A CA 1
ATOM 2529 C C . GLU A 1 333 ? 27.712 6.810 8.856 1.00 79.50 333 GLU A C 1
ATOM 2531 O O . GLU A 1 333 ? 27.422 8.007 8.865 1.00 79.50 333 GLU A O 1
ATOM 2536 N N . SER A 1 334 ? 28.988 6.406 8.864 1.00 79.50 334 SER A N 1
ATOM 2537 C CA . SER A 1 334 ? 30.108 7.346 8.895 1.00 79.50 334 SER A CA 1
ATOM 2538 C C . SER A 1 334 ? 31.386 6.764 8.286 1.00 79.50 334 SER A C 1
ATOM 2540 O O . SER A 1 334 ? 31.554 5.551 8.186 1.00 79.50 334 SER A O 1
ATOM 2542 N N . ILE A 1 335 ? 32.293 7.637 7.841 1.00 78.44 335 ILE A N 1
ATOM 2543 C CA . ILE A 1 335 ? 33.636 7.249 7.397 1.00 78.44 335 ILE A CA 1
ATOM 2544 C C . ILE A 1 335 ? 34.646 8.140 8.114 1.00 78.44 335 ILE A C 1
ATOM 2546 O O . ILE A 1 335 ? 34.738 9.334 7.823 1.00 78.44 335 ILE A O 1
ATOM 2550 N N . GLU A 1 336 ? 35.451 7.553 8.988 1.00 77.31 336 GLU A N 1
ATOM 2551 C CA . GLU A 1 336 ? 36.626 8.183 9.573 1.00 77.31 336 GLU A CA 1
ATOM 2552 C C . GLU A 1 336 ? 37.876 7.758 8.805 1.00 77.31 336 GLU A C 1
ATOM 2554 O O . GLU A 1 336 ? 38.151 6.579 8.604 1.00 77.31 336 GLU A O 1
ATOM 2559 N N . THR A 1 337 ? 38.656 8.728 8.334 1.00 72.00 337 THR A N 1
ATOM 2560 C CA . THR A 1 337 ? 39.946 8.450 7.691 1.00 72.00 337 THR A CA 1
ATOM 2561 C C . THR A 1 337 ? 41.055 8.785 8.672 1.00 72.00 337 THR A C 1
ATOM 2563 O O . THR A 1 337 ? 41.272 9.956 8.983 1.00 72.00 337 THR A O 1
ATOM 2566 N N . ILE A 1 338 ? 41.747 7.758 9.153 1.00 69.50 338 ILE A N 1
ATOM 2567 C CA . ILE A 1 338 ? 42.884 7.880 10.057 1.00 69.50 338 ILE A CA 1
ATOM 2568 C C . ILE A 1 338 ? 44.160 7.793 9.223 1.00 69.50 338 ILE A C 1
ATOM 2570 O O . ILE A 1 338 ? 44.373 6.849 8.464 1.00 69.50 338 ILE A O 1
ATOM 2574 N N . PHE A 1 339 ? 45.014 8.801 9.364 1.00 64.12 339 PHE A N 1
ATOM 2575 C CA . PHE A 1 339 ? 46.346 8.800 8.773 1.00 64.12 339 PHE A CA 1
ATOM 2576 C C . PHE A 1 339 ? 47.326 8.276 9.816 1.00 64.12 339 PHE A C 1
ATOM 2578 O O . PHE A 1 339 ? 47.555 8.932 10.833 1.00 64.12 339 PHE A O 1
ATOM 2585 N N . THR A 1 340 ? 47.880 7.090 9.581 1.00 62.47 340 THR A N 1
ATOM 2586 C CA . THR A 1 340 ? 48.936 6.514 10.418 1.00 62.47 340 THR A CA 1
ATOM 2587 C C . THR A 1 340 ? 50.280 6.627 9.697 1.00 62.47 340 THR A C 1
ATOM 2589 O O . THR A 1 340 ? 50.339 6.843 8.485 1.00 62.47 340 THR A O 1
ATOM 2592 N N . ASN A 1 341 ? 51.386 6.463 10.428 1.00 53.09 341 ASN A N 1
ATOM 2593 C CA . ASN A 1 341 ? 52.729 6.437 9.831 1.00 53.09 341 ASN A CA 1
ATOM 2594 C C . ASN A 1 341 ? 52.938 5.252 8.863 1.00 53.09 341 ASN A C 1
ATOM 2596 O O . ASN A 1 341 ? 53.930 5.231 8.140 1.00 53.09 341 ASN A O 1
ATOM 2600 N N . GLU A 1 342 ? 52.005 4.294 8.832 1.00 50.25 342 GLU A N 1
ATOM 2601 C CA . GLU A 1 342 ? 52.039 3.091 7.996 1.00 50.25 342 GLU A CA 1
ATOM 2602 C C . GLU A 1 342 ? 51.037 3.134 6.823 1.00 50.25 342 GLU A C 1
ATOM 2604 O O . GLU A 1 342 ? 51.021 2.219 6.002 1.00 50.25 342 GLU A O 1
ATOM 2609 N N . GLY A 1 343 ? 50.227 4.195 6.685 1.00 59.12 343 GLY A N 1
ATOM 2610 C CA . GLY A 1 343 ? 49.294 4.357 5.565 1.00 59.12 343 GLY A CA 1
ATOM 2611 C C . GLY A 1 343 ? 47.990 5.085 5.910 1.00 59.12 343 GLY A C 1
ATOM 2612 O O . GLY A 1 343 ? 47.828 5.680 6.973 1.00 59.12 343 GLY A O 1
ATOM 2613 N N . MET A 1 344 ? 47.046 5.064 4.965 1.00 60.41 344 MET A N 1
ATOM 2614 C CA . MET A 1 344 ? 45.691 5.595 5.148 1.00 60.41 344 MET A CA 1
ATOM 2615 C C . MET A 1 344 ? 44.754 4.458 5.559 1.00 60.41 344 MET A C 1
ATOM 2617 O O . MET A 1 344 ? 44.509 3.556 4.759 1.00 60.41 344 MET A O 1
ATOM 2621 N N . THR A 1 345 ? 44.177 4.537 6.756 1.00 59.00 345 THR A N 1
ATOM 2622 C CA . THR A 1 345 ? 43.162 3.589 7.233 1.00 59.00 345 THR A CA 1
ATOM 2623 C C . THR A 1 345 ? 41.789 4.260 7.183 1.00 59.00 345 THR A C 1
ATOM 2625 O O . THR A 1 345 ? 41.614 5.361 7.705 1.00 59.00 345 THR A O 1
ATOM 2628 N N . ARG A 1 346 ? 40.802 3.638 6.525 1.00 65.38 346 ARG A N 1
ATOM 2629 C CA . ARG A 1 346 ? 39.403 4.102 6.538 1.00 65.38 346 ARG A CA 1
ATOM 2630 C C . ARG A 1 346 ? 38.588 3.243 7.497 1.00 65.38 346 ARG A C 1
ATOM 2632 O O . ARG A 1 346 ? 38.318 2.086 7.192 1.00 65.38 346 ARG A O 1
ATOM 2639 N N . ASN A 1 347 ? 38.152 3.833 8.597 1.00 73.00 347 ASN A N 1
ATOM 2640 C CA . ASN A 1 347 ? 37.140 3.267 9.472 1.00 73.00 347 ASN A CA 1
ATOM 2641 C C . ASN A 1 347 ? 35.772 3.633 8.899 1.00 73.00 347 ASN A C 1
ATOM 2643 O O . ASN A 1 347 ? 35.469 4.806 8.709 1.00 73.00 347 ASN A O 1
ATOM 2647 N N . VAL A 1 348 ? 34.962 2.634 8.568 1.00 70.38 348 VAL A N 1
ATOM 2648 C CA . VAL A 1 348 ? 33.605 2.833 8.051 1.00 70.38 348 VAL A CA 1
ATOM 2649 C C . VAL A 1 348 ? 32.641 2.284 9.091 1.00 70.38 348 VAL A C 1
ATOM 2651 O O . VAL A 1 348 ? 32.687 1.090 9.376 1.00 70.38 348 VAL A O 1
ATOM 2654 N N . THR A 1 349 ? 31.796 3.146 9.649 1.00 76.50 349 THR A N 1
ATOM 2655 C CA . THR A 1 349 ? 30.666 2.761 10.504 1.00 76.50 349 THR A CA 1
ATOM 2656 C C . THR A 1 349 ? 29.444 2.553 9.620 1.00 76.50 349 THR A C 1
ATOM 2658 O O . THR A 1 349 ? 29.215 3.332 8.689 1.00 76.50 349 THR A O 1
ATOM 2661 N N . TYR A 1 350 ? 28.666 1.512 9.888 1.00 79.50 350 TYR A N 1
ATOM 2662 C CA . TYR A 1 350 ? 27.488 1.148 9.105 1.00 79.50 350 TYR A CA 1
ATOM 2663 C C . TYR A 1 350 ? 26.229 1.276 9.956 1.00 79.50 350 TYR A C 1
ATOM 2665 O O . TYR A 1 350 ? 26.290 1.096 11.168 1.00 79.50 350 TYR A O 1
ATOM 2673 N N . GLU A 1 351 ? 25.103 1.588 9.314 1.00 81.81 351 GLU A N 1
ATOM 2674 C CA . GLU A 1 351 ? 23.808 1.621 9.997 1.00 81.81 351 GLU A CA 1
ATOM 2675 C C . GLU A 1 351 ? 23.459 0.220 10.550 1.00 81.81 351 GLU A C 1
ATOM 2677 O O . GLU A 1 351 ? 23.785 -0.783 9.902 1.00 81.81 351 GLU A O 1
ATOM 2682 N N . PRO A 1 352 ? 22.782 0.126 11.714 1.00 84.38 352 PRO A N 1
ATOM 2683 C CA . PRO A 1 352 ? 22.317 -1.148 12.256 1.00 84.38 352 PRO A CA 1
ATOM 2684 C C . PRO A 1 352 ? 21.363 -1.859 11.293 1.00 84.38 352 PRO A C 1
ATOM 2686 O O . PRO A 1 352 ? 20.465 -1.229 10.735 1.00 84.38 352 PRO A O 1
ATOM 2689 N N . LEU A 1 353 ? 21.517 -3.176 11.146 1.00 89.06 353 LEU A N 1
ATOM 2690 C CA . LEU A 1 353 ? 20.675 -3.984 10.267 1.00 89.06 353 LEU A CA 1
ATOM 2691 C C . LEU A 1 353 ? 19.373 -4.380 10.953 1.00 89.06 353 LEU A C 1
ATOM 2693 O O . LEU A 1 353 ? 19.355 -4.826 12.099 1.00 89.06 353 LEU A O 1
ATOM 2697 N N . THR A 1 354 ? 18.270 -4.287 10.225 1.00 92.81 354 THR A N 1
ATOM 2698 C CA . THR A 1 354 ? 17.019 -4.950 10.586 1.00 92.81 354 THR A CA 1
ATOM 2699 C C . THR A 1 354 ? 17.021 -6.402 10.115 1.00 92.81 354 THR A C 1
ATOM 2701 O O . THR A 1 354 ? 17.653 -6.765 9.120 1.00 92.81 354 THR A O 1
ATOM 2704 N N . LEU A 1 355 ? 16.259 -7.253 10.799 1.00 91.88 355 LEU A N 1
ATOM 2705 C CA . LEU A 1 355 ? 16.061 -8.645 10.399 1.00 91.88 355 LEU A CA 1
ATOM 2706 C C . LEU A 1 355 ? 15.516 -8.759 8.963 1.00 91.88 355 LEU A C 1
ATOM 2708 O O . LEU A 1 355 ? 15.901 -9.660 8.218 1.00 91.88 355 LEU A O 1
ATOM 2712 N N . GLY A 1 356 ? 14.669 -7.811 8.553 1.00 93.00 356 GLY A N 1
ATOM 2713 C CA . GLY A 1 356 ? 14.157 -7.705 7.189 1.00 93.00 356 GLY A CA 1
ATOM 2714 C C . GLY A 1 356 ? 15.221 -7.397 6.145 1.00 93.00 356 GLY A C 1
ATOM 2715 O O . GLY A 1 356 ? 15.139 -7.924 5.041 1.00 93.00 356 GLY A O 1
ATOM 2716 N N . GLU A 1 357 ? 16.233 -6.590 6.463 1.00 92.12 357 GLU A N 1
ATOM 2717 C CA . GLU A 1 357 ? 17.343 -6.304 5.542 1.00 92.12 357 GLU A CA 1
ATOM 2718 C C . GLU A 1 357 ? 18.235 -7.533 5.334 1.00 92.12 357 GLU A C 1
ATOM 2720 O O . GLU A 1 357 ? 18.633 -7.817 4.200 1.00 92.12 357 GLU A O 1
ATOM 2725 N N . ILE A 1 358 ? 18.464 -8.322 6.391 1.00 92.62 358 ILE A N 1
ATOM 2726 C CA . ILE A 1 358 ? 19.175 -9.607 6.309 1.00 92.62 358 ILE A CA 1
ATOM 2727 C C . ILE A 1 358 ? 18.378 -10.591 5.437 1.00 92.62 358 ILE A C 1
ATOM 2729 O O . ILE A 1 358 ? 18.895 -11.102 4.441 1.00 92.62 358 ILE A O 1
ATOM 2733 N N . LYS A 1 359 ? 17.093 -10.810 5.749 1.00 93.94 359 LYS A N 1
ATOM 2734 C CA . LYS A 1 359 ? 16.210 -11.720 4.995 1.00 93.94 359 LYS A CA 1
ATOM 2735 C C . LYS A 1 359 ? 16.006 -11.276 3.542 1.00 93.94 359 LYS A C 1
ATOM 2737 O O . LYS A 1 359 ? 16.030 -12.114 2.645 1.00 93.94 359 LYS A O 1
ATOM 2742 N N . SER A 1 360 ? 15.869 -9.976 3.285 1.00 94.69 360 SER A N 1
ATOM 2743 C CA . SER A 1 360 ? 15.779 -9.407 1.932 1.00 94.69 360 SER A CA 1
ATOM 2744 C C . SER A 1 360 ? 17.057 -9.653 1.129 1.00 94.69 360 SER A C 1
ATOM 2746 O O . SER A 1 360 ? 16.985 -10.050 -0.035 1.00 94.69 360 SER A O 1
ATOM 2748 N N . SER A 1 361 ? 18.231 -9.487 1.749 1.00 93.56 361 SER A N 1
ATOM 2749 C CA . SER A 1 361 ? 19.520 -9.774 1.105 1.00 93.56 361 SER A CA 1
ATOM 2750 C C . SER A 1 361 ? 19.637 -11.256 0.734 1.00 93.56 361 SER A C 1
ATOM 2752 O O . SER A 1 361 ? 19.972 -11.578 -0.407 1.00 93.56 361 SER A O 1
ATOM 2754 N N . ILE A 1 362 ? 19.251 -12.156 1.647 1.00 92.75 362 ILE A N 1
ATOM 2755 C CA . ILE A 1 362 ? 19.184 -13.605 1.397 1.00 92.75 362 ILE A CA 1
ATOM 2756 C C . ILE A 1 362 ? 18.210 -13.932 0.263 1.00 92.75 362 ILE A C 1
ATOM 2758 O O . ILE A 1 362 ? 18.549 -14.672 -0.658 1.00 92.75 362 ILE A O 1
ATOM 2762 N N . TYR A 1 363 ? 17.013 -13.351 0.291 1.00 94.00 363 TYR A N 1
ATOM 2763 C CA . TYR A 1 363 ? 15.993 -13.566 -0.729 1.00 94.00 363 TYR A CA 1
ATOM 2764 C C . TYR A 1 363 ? 16.468 -13.145 -2.125 1.00 94.00 363 TYR A C 1
ATOM 2766 O O . TYR A 1 363 ? 16.341 -13.895 -3.094 1.00 94.00 363 TYR A O 1
ATOM 2774 N N . ASN A 1 364 ? 17.066 -11.957 -2.224 1.00 92.38 364 ASN A N 1
ATOM 2775 C CA . ASN A 1 364 ? 17.593 -11.433 -3.479 1.00 92.38 364 ASN A CA 1
ATOM 2776 C C . ASN A 1 364 ? 18.778 -12.252 -3.991 1.00 92.38 364 ASN A C 1
ATOM 2778 O O . ASN A 1 364 ? 18.918 -12.416 -5.202 1.00 92.38 364 ASN A O 1
ATOM 2782 N N . TYR A 1 365 ? 19.598 -12.799 -3.095 1.00 89.94 365 TYR A N 1
ATOM 2783 C CA . TYR A 1 365 ? 20.662 -13.722 -3.468 1.00 89.94 365 TYR A CA 1
ATOM 2784 C C . TYR A 1 365 ? 20.112 -15.044 -4.007 1.00 89.94 365 TYR A C 1
ATOM 2786 O O . TYR A 1 365 ? 20.559 -15.474 -5.062 1.00 89.94 365 TYR A O 1
ATOM 2794 N N . ILE A 1 366 ? 19.082 -15.637 -3.391 1.00 89.44 366 ILE A N 1
ATOM 2795 C CA . ILE A 1 366 ? 18.412 -16.830 -3.946 1.00 89.44 366 ILE A CA 1
ATOM 2796 C C . ILE A 1 366 ? 17.873 -16.538 -5.359 1.00 89.44 366 ILE A C 1
ATOM 2798 O O . ILE A 1 366 ? 18.079 -17.332 -6.276 1.00 89.44 366 ILE A O 1
ATOM 2802 N N . LEU A 1 367 ? 17.243 -15.376 -5.577 1.00 90.62 367 LEU A N 1
ATOM 2803 C CA . LEU A 1 367 ? 16.801 -14.951 -6.914 1.00 90.62 367 LEU A CA 1
ATOM 2804 C C . LEU A 1 367 ? 17.968 -14.747 -7.889 1.00 90.62 367 LEU A C 1
ATOM 2806 O O . LEU A 1 367 ? 17.823 -15.041 -9.074 1.00 90.62 367 LEU A O 1
ATOM 2810 N N . ALA A 1 368 ? 19.106 -14.227 -7.424 1.00 87.38 368 ALA A N 1
ATOM 2811 C CA . ALA A 1 368 ? 20.303 -14.066 -8.242 1.00 87.38 368 ALA A CA 1
ATOM 2812 C C . ALA A 1 368 ? 20.879 -15.427 -8.655 1.00 87.38 368 ALA A C 1
ATOM 2814 O O . ALA A 1 368 ? 21.174 -15.614 -9.832 1.00 87.38 368 ALA A O 1
ATOM 2815 N N . GLN A 1 369 ? 20.927 -16.390 -7.730 1.00 83.38 369 GLN A N 1
ATOM 2816 C CA . GLN A 1 369 ? 21.345 -17.763 -8.008 1.00 83.38 369 GLN A CA 1
ATOM 2817 C C . GLN A 1 369 ? 20.440 -18.418 -9.054 1.00 83.38 369 GLN A C 1
ATOM 2819 O O . GLN A 1 369 ? 20.933 -18.981 -10.021 1.00 83.38 369 GLN A O 1
ATOM 2824 N N . LEU A 1 370 ? 19.116 -18.251 -8.970 1.00 84.75 370 LEU A N 1
ATOM 2825 C CA . LEU A 1 370 ? 18.197 -18.761 -10.000 1.00 84.75 370 LEU A CA 1
ATOM 2826 C C . LEU A 1 370 ? 18.414 -18.146 -11.399 1.00 84.75 370 LEU A C 1
ATOM 2828 O O . LEU A 1 370 ? 17.981 -18.731 -12.396 1.00 84.75 370 LEU A O 1
ATOM 2832 N N . ARG A 1 371 ? 19.076 -16.984 -11.498 1.00 85.44 371 ARG A N 1
ATOM 2833 C CA . ARG A 1 371 ? 19.389 -16.305 -12.767 1.00 85.44 371 ARG A CA 1
ATOM 2834 C C . ARG A 1 371 ? 20.756 -16.686 -13.349 1.00 85.44 371 ARG A C 1
ATOM 2836 O O . ARG A 1 371 ? 20.988 -16.380 -14.520 1.00 85.44 371 ARG A O 1
ATOM 2843 N N . ASP A 1 372 ? 21.640 -17.338 -12.591 1.00 77.56 372 ASP A N 1
ATOM 2844 C CA . ASP A 1 372 ? 22.988 -17.703 -13.048 1.00 77.56 372 ASP A CA 1
ATOM 2845 C C . ASP A 1 372 ? 23.059 -19.148 -13.595 1.00 77.56 372 ASP A C 1
ATOM 2847 O O . ASP A 1 372 ? 22.535 -20.099 -13.011 1.00 77.56 372 ASP A O 1
ATOM 2851 N N . THR A 1 373 ? 23.696 -19.302 -14.761 1.00 57.88 373 THR A N 1
ATOM 2852 C CA . THR A 1 373 ? 23.736 -20.522 -15.591 1.00 57.88 373 THR A CA 1
ATOM 2853 C C . THR A 1 373 ? 24.679 -21.626 -15.109 1.00 57.88 373 THR A C 1
ATOM 2855 O O . THR A 1 373 ? 24.511 -22.760 -15.551 1.00 57.88 373 THR A O 1
ATOM 2858 N N . TYR A 1 374 ? 25.706 -21.330 -14.299 1.00 52.47 374 TYR A N 1
ATOM 2859 C CA . TYR A 1 374 ? 26.837 -22.265 -14.121 1.00 52.47 374 TYR A CA 1
ATOM 2860 C C . TYR A 1 374 ? 26.963 -22.901 -12.721 1.00 52.47 374 TYR A C 1
ATOM 2862 O O . TYR A 1 374 ? 27.458 -24.025 -12.636 1.00 52.47 374 TYR A O 1
ATOM 2870 N N . ASP A 1 375 ? 26.467 -22.252 -11.657 1.00 52.59 375 ASP A N 1
ATOM 2871 C CA . ASP A 1 375 ? 26.620 -22.705 -10.253 1.00 52.59 375 ASP A CA 1
ATOM 2872 C C . ASP A 1 375 ? 25.305 -22.833 -9.454 1.00 52.59 375 ASP A C 1
ATOM 2874 O O . ASP A 1 375 ? 25.290 -23.336 -8.331 1.00 52.59 375 ASP A O 1
ATOM 2878 N N . SER A 1 376 ? 24.159 -22.475 -10.037 1.00 50.75 376 SER A N 1
ATOM 2879 C CA . SER A 1 376 ? 22.858 -22.463 -9.345 1.00 50.75 376 SER A CA 1
ATOM 2880 C C . SER A 1 376 ? 22.431 -23.824 -8.768 1.00 50.75 376 SER A C 1
ATOM 2882 O O . SER A 1 376 ? 21.794 -23.891 -7.713 1.00 50.75 376 SER A O 1
ATOM 2884 N N . ASN A 1 377 ? 22.850 -24.922 -9.406 1.00 55.34 377 ASN A N 1
ATOM 2885 C CA . ASN A 1 377 ? 22.566 -26.288 -8.959 1.00 55.34 377 ASN A CA 1
ATOM 2886 C C . ASN A 1 377 ? 23.419 -26.744 -7.762 1.00 55.34 377 ASN A C 1
ATOM 2888 O O . ASN A 1 377 ? 22.989 -27.644 -7.042 1.00 55.34 377 ASN A O 1
ATOM 2892 N N . SER A 1 378 ? 24.606 -26.163 -7.543 1.00 56.41 378 SER A N 1
ATOM 2893 C CA . SER A 1 378 ? 25.507 -26.562 -6.449 1.00 56.41 378 SER A CA 1
ATOM 2894 C C . SER A 1 378 ? 25.161 -25.853 -5.134 1.00 56.41 378 SER A C 1
ATOM 2896 O O . SER A 1 378 ? 25.236 -26.466 -4.069 1.00 56.41 378 SER A O 1
ATOM 2898 N N . ILE A 1 379 ? 24.717 -24.593 -5.209 1.00 61.28 379 ILE A N 1
ATOM 2899 C CA . ILE A 1 379 ? 24.455 -23.740 -4.039 1.00 61.28 379 ILE A CA 1
ATOM 2900 C C . ILE A 1 379 ? 23.066 -23.992 -3.440 1.00 61.28 379 ILE A C 1
ATOM 2902 O O . ILE A 1 379 ? 22.927 -24.080 -2.221 1.00 61.28 379 ILE A O 1
ATOM 2906 N N . LEU A 1 380 ? 22.031 -24.141 -4.274 1.00 71.31 380 LEU A N 1
ATOM 2907 C CA . LEU A 1 380 ? 20.655 -24.324 -3.797 1.00 71.31 380 LEU A CA 1
ATOM 2908 C C . LEU A 1 380 ? 20.245 -25.794 -3.617 1.00 71.31 380 LEU A C 1
ATOM 2910 O O . LEU A 1 380 ? 19.162 -26.030 -3.109 1.00 71.31 380 LEU A O 1
ATOM 2914 N N . GLY A 1 381 ? 21.055 -26.777 -4.039 1.00 67.88 381 GLY A N 1
ATOM 2915 C CA . GLY A 1 381 ? 20.746 -28.209 -3.853 1.00 67.88 381 GLY A CA 1
ATOM 2916 C C . GLY A 1 381 ? 19.542 -28.736 -4.661 1.00 67.88 381 GLY A C 1
ATOM 2917 O O . GLY A 1 381 ? 18.921 -29.738 -4.309 1.00 67.88 381 GLY A O 1
ATOM 2918 N N . LEU A 1 382 ? 19.165 -28.073 -5.758 1.00 70.44 382 LEU A N 1
ATOM 2919 C CA . LEU A 1 382 ? 17.880 -28.340 -6.419 1.00 70.44 382 LEU A CA 1
ATOM 2920 C C . LEU A 1 382 ? 17.834 -29.646 -7.232 1.00 70.44 382 LEU A C 1
ATOM 2922 O O . LEU A 1 382 ? 16.804 -30.316 -7.228 1.00 70.44 382 LEU A O 1
ATOM 2926 N N . PHE A 1 383 ? 18.906 -30.040 -7.929 1.00 63.47 383 PHE A N 1
ATOM 2927 C CA . PHE A 1 383 ? 18.852 -31.153 -8.891 1.00 63.47 383 PHE A CA 1
ATOM 2928 C C . PHE A 1 383 ? 19.934 -32.219 -8.651 1.00 63.47 383 PHE A C 1
ATOM 2930 O O . PHE A 1 383 ? 21.120 -31.889 -8.601 1.00 63.47 383 PHE A O 1
ATOM 2937 N N . PRO A 1 384 ? 19.572 -33.516 -8.588 1.00 54.50 384 PRO A N 1
ATOM 2938 C CA . PRO A 1 384 ? 20.540 -34.606 -8.668 1.00 54.50 384 PRO A CA 1
ATOM 2939 C C . PRO A 1 384 ? 21.007 -34.792 -10.123 1.00 54.50 384 PRO A C 1
ATOM 2941 O O . PRO A 1 384 ? 20.194 -35.048 -11.009 1.00 54.50 384 PRO A O 1
ATOM 2944 N N . VAL A 1 385 ? 22.312 -34.685 -10.392 1.00 45.56 385 VAL A N 1
ATOM 2945 C CA . VAL A 1 385 ? 22.855 -34.824 -11.759 1.00 45.56 385 VAL A CA 1
ATOM 2946 C C . VAL A 1 385 ? 23.087 -36.301 -12.099 1.00 45.56 385 VAL A C 1
ATOM 2948 O O . VAL A 1 385 ? 23.837 -36.998 -11.412 1.00 45.56 385 VAL A O 1
ATOM 2951 N N . SER A 1 386 ? 22.474 -36.802 -13.174 1.00 40.81 386 SER A N 1
ATOM 2952 C CA . SER A 1 386 ? 22.732 -38.150 -13.695 1.00 40.81 386 SER A CA 1
ATOM 2953 C C . SER A 1 386 ? 23.951 -38.147 -14.627 1.00 40.81 386 SER A C 1
ATOM 2955 O O . SER A 1 386 ? 23.839 -37.724 -15.773 1.00 40.81 386 SER A O 1
ATOM 2957 N N . GLY A 1 387 ? 25.105 -38.649 -14.175 1.00 42.16 387 GLY A N 1
ATOM 2958 C CA . GLY A 1 387 ? 26.263 -38.883 -15.052 1.00 42.16 387 GLY A CA 1
ATOM 2959 C C . GLY A 1 387 ? 27.603 -38.495 -14.432 1.00 42.16 387 GLY A C 1
ATOM 2960 O O . GLY A 1 387 ? 28.019 -37.344 -14.453 1.00 42.16 387 GLY A O 1
ATOM 2961 N N . ALA A 1 388 ? 28.301 -39.488 -13.891 1.00 38.94 388 ALA A N 1
ATOM 2962 C CA . ALA A 1 388 ? 29.596 -39.356 -13.241 1.00 38.94 388 ALA A CA 1
ATOM 2963 C C . ALA A 1 388 ? 30.762 -39.240 -14.240 1.00 38.94 388 ALA A C 1
ATOM 2965 O O . ALA A 1 388 ? 31.050 -40.220 -14.921 1.00 38.94 388 ALA A O 1
ATOM 2966 N N . THR A 1 389 ? 31.541 -38.147 -14.219 1.00 33.97 389 THR A N 1
ATOM 2967 C CA . THR A 1 389 ? 32.968 -38.200 -14.613 1.00 33.97 389 THR A CA 1
ATOM 2968 C C . THR A 1 389 ? 33.878 -37.303 -13.753 1.00 33.97 389 THR A C 1
ATOM 2970 O O . THR A 1 389 ? 33.940 -36.085 -13.890 1.00 33.97 389 THR A O 1
ATOM 2973 N N . SER A 1 390 ? 34.632 -37.977 -12.880 1.00 35.69 390 SER A N 1
ATOM 2974 C CA . SER A 1 390 ? 36.057 -37.795 -12.534 1.00 35.69 390 SER A CA 1
ATOM 2975 C C . SER A 1 390 ? 36.644 -36.523 -11.896 1.00 35.69 390 SER A C 1
ATOM 2977 O O . SER A 1 390 ? 37.810 -36.595 -11.523 1.00 35.69 390 SER A O 1
ATOM 2979 N N . ARG A 1 391 ? 35.927 -35.425 -11.632 1.00 32.22 391 ARG A N 1
ATOM 2980 C CA . ARG A 1 391 ? 36.404 -34.400 -10.664 1.00 32.22 391 ARG A CA 1
ATOM 2981 C C . ARG A 1 391 ? 35.224 -33.735 -9.946 1.00 32.22 391 ARG A C 1
ATOM 2983 O O . ARG A 1 391 ? 34.698 -32.738 -10.413 1.00 32.22 391 ARG A O 1
ATOM 2990 N N . GLY A 1 392 ? 34.816 -34.351 -8.832 1.00 41.31 392 GLY A N 1
ATOM 2991 C CA . GLY A 1 392 ? 34.021 -33.748 -7.753 1.00 41.31 392 GLY A CA 1
ATOM 2992 C C . GLY A 1 392 ? 32.729 -33.035 -8.154 1.00 41.31 392 GLY A C 1
ATOM 2993 O O . GLY A 1 392 ? 32.643 -31.826 -7.998 1.00 41.31 392 GLY A O 1
ATOM 2994 N N . LYS A 1 393 ? 31.712 -33.769 -8.617 1.00 46.72 393 LYS A N 1
ATOM 2995 C CA . LYS A 1 393 ? 30.335 -33.258 -8.727 1.00 46.72 393 LYS A CA 1
ATOM 2996 C C . LYS A 1 393 ? 29.370 -34.192 -8.003 1.00 46.72 393 LYS A C 1
ATOM 2998 O O . LYS A 1 393 ? 28.726 -35.018 -8.632 1.00 46.72 393 LYS A O 1
ATOM 3003 N N . TYR A 1 394 ? 29.337 -34.076 -6.679 1.00 47.97 394 TYR A N 1
ATOM 3004 C CA . TYR A 1 394 ? 28.341 -34.656 -5.772 1.00 47.97 394 TYR A CA 1
ATOM 3005 C C . TYR A 1 394 ? 28.279 -33.674 -4.594 1.00 47.97 394 TYR A C 1
ATOM 3007 O O . TYR A 1 394 ? 29.333 -33.255 -4.125 1.00 47.97 394 TYR A O 1
ATOM 3015 N N . LEU A 1 395 ? 27.126 -33.196 -4.136 1.00 50.25 395 LEU A N 1
ATOM 3016 C CA . LEU A 1 395 ? 26.191 -33.896 -3.253 1.00 50.25 395 LEU A CA 1
ATOM 3017 C C . LEU A 1 395 ? 24.945 -32.993 -3.082 1.00 50.25 395 LEU A C 1
ATOM 3019 O O . LEU A 1 395 ? 25.053 -31.782 -3.251 1.00 50.25 395 LEU A O 1
ATOM 3023 N N . ASN A 1 396 ? 23.787 -33.553 -2.722 1.00 57.38 396 ASN A N 1
ATOM 3024 C CA . ASN A 1 396 ? 22.624 -32.767 -2.293 1.00 57.38 396 ASN A CA 1
ATOM 3025 C C . ASN A 1 396 ? 22.691 -32.573 -0.767 1.00 57.38 396 ASN A C 1
ATOM 3027 O O . ASN A 1 396 ? 22.930 -33.548 -0.052 1.00 57.38 396 ASN A O 1
ATOM 3031 N N . GLY A 1 397 ? 22.576 -31.337 -0.273 1.00 67.19 397 GLY A N 1
ATOM 3032 C CA . GLY A 1 397 ? 22.622 -31.047 1.166 1.00 67.19 397 GLY A CA 1
ATOM 3033 C C . GLY A 1 397 ? 21.434 -31.680 1.888 1.00 67.19 397 GLY A C 1
ATOM 3034 O O . GLY A 1 397 ? 20.363 -31.788 1.308 1.00 67.19 397 GLY A O 1
ATOM 3035 N N . ASN A 1 398 ? 21.600 -32.091 3.149 1.00 78.38 398 ASN A N 1
ATOM 3036 C CA . ASN A 1 398 ? 20.487 -32.608 3.965 1.00 78.38 398 ASN A CA 1
ATOM 3037 C C . ASN A 1 398 ? 20.084 -31.629 5.066 1.00 78.38 398 ASN A C 1
ATOM 3039 O O . ASN A 1 398 ? 18.920 -31.588 5.475 1.00 78.38 398 ASN A O 1
ATOM 3043 N N . TYR A 1 399 ? 21.039 -30.819 5.527 1.00 86.19 399 TYR A N 1
ATOM 3044 C CA . TYR A 1 399 ? 20.820 -29.810 6.548 1.00 86.19 399 TYR A CA 1
ATOM 3045 C C . TYR A 1 399 ? 21.294 -28.439 6.064 1.00 86.19 399 TYR A C 1
ATOM 3047 O O . TYR A 1 399 ? 22.313 -28.333 5.385 1.00 86.19 399 TYR A O 1
ATOM 3055 N N . LEU A 1 400 ? 20.560 -27.392 6.426 1.00 89.19 400 LEU A N 1
ATOM 3056 C CA . LEU A 1 400 ? 20.832 -26.010 6.048 1.00 89.19 400 LEU A CA 1
ATOM 3057 C C . LEU A 1 400 ? 21.317 -25.219 7.262 1.00 89.19 400 LEU A C 1
ATOM 3059 O O . LEU A 1 400 ? 20.658 -25.198 8.308 1.00 89.19 400 LEU A O 1
ATOM 3063 N N . ALA A 1 401 ? 22.445 -24.538 7.102 1.00 90.38 401 ALA A N 1
ATOM 3064 C CA . ALA A 1 401 ? 22.928 -23.511 8.012 1.00 90.38 401 ALA A CA 1
ATOM 3065 C C . ALA A 1 401 ? 23.075 -22.191 7.244 1.00 90.38 401 ALA A C 1
ATOM 3067 O O . ALA A 1 401 ? 23.429 -22.186 6.067 1.00 90.38 401 ALA A O 1
ATOM 3068 N N . VAL A 1 402 ? 22.794 -21.068 7.901 1.00 92.94 402 VAL A N 1
ATOM 3069 C CA . VAL A 1 402 ? 22.954 -19.737 7.304 1.00 92.94 402 VAL A CA 1
ATOM 3070 C C . VAL A 1 402 ? 23.836 -18.929 8.225 1.00 92.94 402 VAL A C 1
ATOM 3072 O O . VAL A 1 402 ? 23.434 -18.623 9.343 1.00 92.94 402 VAL A O 1
ATOM 3075 N N . VAL A 1 403 ? 25.045 -18.636 7.763 1.00 91.75 403 VAL A N 1
ATOM 3076 C CA . VAL A 1 403 ? 26.019 -17.811 8.475 1.00 91.75 403 VAL A CA 1
ATOM 3077 C C . VAL A 1 403 ? 25.731 -16.361 8.132 1.00 91.75 403 VAL A C 1
ATOM 3079 O O . VAL A 1 403 ? 25.613 -16.020 6.961 1.00 91.75 403 VAL A O 1
ATOM 3082 N N . VAL A 1 404 ? 25.641 -15.507 9.141 1.00 91.38 404 VAL A N 1
ATOM 3083 C CA . VAL A 1 404 ? 25.453 -14.067 8.982 1.00 91.38 404 VAL A CA 1
ATOM 3084 C C . VAL A 1 404 ? 26.615 -13.376 9.675 1.00 91.38 404 VAL A C 1
ATOM 3086 O O . VAL A 1 404 ? 26.960 -13.691 10.814 1.00 91.38 404 VAL A O 1
ATOM 3089 N N . LEU A 1 405 ? 27.253 -12.468 8.955 1.00 86.81 405 LEU A N 1
ATOM 3090 C CA . LEU A 1 405 ? 28.365 -11.660 9.422 1.00 86.81 405 LEU A CA 1
ATOM 3091 C C . LEU A 1 405 ? 28.094 -10.203 9.069 1.00 86.81 405 LEU A C 1
ATOM 3093 O O . LEU A 1 405 ? 27.229 -9.892 8.257 1.00 86.81 405 LEU A O 1
ATOM 3097 N N . ASP A 1 406 ? 28.873 -9.302 9.655 1.00 78.81 406 ASP A N 1
ATOM 3098 C CA . ASP A 1 406 ? 28.642 -7.859 9.568 1.00 78.81 406 ASP A CA 1
ATOM 3099 C C . ASP A 1 406 ? 28.545 -7.322 8.116 1.00 78.81 406 ASP A C 1
ATOM 3101 O O . ASP A 1 406 ? 27.823 -6.369 7.853 1.00 78.81 406 ASP A O 1
ATOM 3105 N N . LYS A 1 407 ? 29.220 -7.939 7.131 1.00 77.88 407 LYS A N 1
ATOM 3106 C CA . LYS A 1 407 ? 29.251 -7.479 5.718 1.00 77.88 407 LYS A CA 1
ATOM 3107 C C . LYS A 1 407 ? 28.636 -8.436 4.706 1.00 77.88 407 LYS A C 1
ATOM 3109 O O . LYS A 1 407 ? 28.407 -8.045 3.560 1.00 77.88 407 LYS A O 1
ATOM 3114 N N . TYR A 1 408 ? 28.440 -9.687 5.085 1.00 86.38 408 TYR A N 1
ATOM 3115 C CA . TYR A 1 408 ? 28.046 -10.738 4.164 1.00 86.38 408 TYR A CA 1
ATOM 3116 C C . TYR A 1 408 ? 27.328 -11.851 4.916 1.00 86.38 408 TYR A C 1
ATOM 3118 O O . TYR A 1 408 ? 27.422 -11.966 6.135 1.00 86.38 408 TYR A O 1
ATOM 3126 N N . PHE A 1 409 ? 26.620 -12.685 4.178 1.00 90.06 409 PHE A N 1
ATOM 3127 C CA . PHE A 1 409 ? 26.085 -13.938 4.683 1.00 90.06 409 PHE A CA 1
ATOM 3128 C C . PHE A 1 409 ? 26.497 -15.073 3.753 1.00 90.06 409 PHE A C 1
ATOM 3130 O O . PHE A 1 409 ? 26.876 -14.842 2.602 1.00 90.06 409 PHE A O 1
ATOM 3137 N N . SER A 1 410 ? 26.386 -16.294 4.258 1.00 86.38 410 SER A N 1
ATOM 3138 C CA . SER A 1 410 ? 26.660 -17.502 3.493 1.00 86.38 410 SER A CA 1
ATOM 3139 C C . SER A 1 410 ? 25.572 -18.533 3.731 1.00 86.38 410 SER A C 1
ATOM 3141 O O . SER A 1 410 ? 25.184 -18.800 4.872 1.00 86.38 410 SER A O 1
ATOM 3143 N N . ILE A 1 411 ? 25.110 -19.146 2.647 1.00 87.19 411 ILE A N 1
ATOM 3144 C CA . ILE A 1 411 ? 24.230 -20.311 2.705 1.00 87.19 411 ILE A CA 1
ATOM 3145 C C . ILE A 1 411 ? 25.118 -21.555 2.697 1.00 87.19 411 ILE A C 1
ATOM 3147 O O . ILE A 1 411 ? 25.934 -21.736 1.795 1.00 87.19 411 ILE A O 1
ATOM 3151 N N . VAL A 1 412 ? 24.985 -22.394 3.723 1.00 83.31 412 VAL A N 1
ATOM 3152 C CA . VAL A 1 412 ? 25.845 -23.557 3.948 1.00 83.31 412 VAL A CA 1
ATOM 3153 C C . VAL A 1 412 ? 25.010 -24.831 3.902 1.00 83.31 412 VAL A C 1
ATOM 3155 O O . VAL A 1 412 ? 24.148 -25.061 4.755 1.00 83.31 412 VAL A O 1
ATOM 3158 N N . ASN A 1 413 ? 25.318 -25.692 2.934 1.00 79.44 413 ASN A N 1
ATOM 3159 C CA . ASN A 1 413 ? 24.736 -27.026 2.837 1.00 79.44 413 ASN A CA 1
ATOM 3160 C C . ASN A 1 413 ? 25.589 -28.028 3.621 1.00 79.44 413 ASN A C 1
ATOM 3162 O O . ASN A 1 413 ? 26.761 -28.250 3.316 1.00 79.44 413 ASN A O 1
ATOM 3166 N N . ILE A 1 414 ? 24.987 -28.648 4.633 1.00 79.12 414 ILE A N 1
ATOM 3167 C CA . ILE A 1 414 ? 25.599 -29.692 5.453 1.00 79.12 414 ILE A CA 1
ATOM 3168 C C . ILE A 1 414 ? 25.082 -31.050 4.968 1.00 79.12 414 ILE A C 1
ATOM 3170 O O . ILE A 1 414 ? 23.877 -31.298 4.860 1.00 79.12 414 ILE A O 1
ATOM 3174 N N . TYR A 1 415 ? 26.019 -31.944 4.676 1.00 73.75 415 TYR A N 1
ATOM 3175 C CA . TYR A 1 415 ? 25.758 -33.241 4.062 1.00 73.75 415 TYR A CA 1
ATOM 3176 C C . TYR A 1 415 ? 25.767 -34.359 5.108 1.00 73.75 415 TYR A C 1
ATOM 3178 O O . TYR A 1 415 ? 26.653 -34.413 5.957 1.00 73.75 415 TYR A O 1
ATOM 3186 N N . ASP A 1 416 ? 24.811 -35.281 4.997 1.00 68.69 416 ASP A N 1
ATOM 3187 C CA . ASP A 1 416 ? 24.731 -36.500 5.834 1.00 68.69 416 ASP A CA 1
ATOM 3188 C C . ASP A 1 416 ? 25.592 -37.649 5.245 1.00 68.69 416 ASP A C 1
ATOM 3190 O O . ASP A 1 416 ? 25.865 -38.666 5.873 1.00 68.69 416 ASP A O 1
ATOM 3194 N N . THR A 1 417 ? 26.049 -37.523 3.993 1.00 61.19 417 THR A N 1
ATOM 3195 C CA . THR A 1 417 ? 26.494 -38.689 3.212 1.00 61.19 417 THR A CA 1
ATOM 3196 C C . THR A 1 417 ? 27.909 -39.169 3.491 1.00 61.19 417 THR A C 1
ATOM 3198 O O . THR A 1 417 ? 28.878 -38.557 3.058 1.00 61.19 417 THR A O 1
ATOM 3201 N N . VAL A 1 418 ? 27.985 -40.380 4.040 1.00 50.25 418 VAL A N 1
ATOM 3202 C CA . VAL A 1 418 ? 29.066 -41.365 3.893 1.00 50.25 418 VAL A CA 1
ATOM 3203 C C . VAL A 1 418 ? 29.513 -41.481 2.425 1.00 50.25 418 VAL A C 1
ATOM 3205 O O . VAL A 1 418 ? 28.722 -41.872 1.566 1.00 50.25 418 VAL A O 1
ATOM 3208 N N . MET A 1 419 ? 30.789 -41.225 2.114 1.00 41.44 419 MET A N 1
ATOM 3209 C CA . MET A 1 419 ? 31.355 -41.677 0.836 1.00 41.44 419 MET A CA 1
ATOM 3210 C C . MET A 1 419 ? 31.779 -43.142 0.961 1.00 41.44 419 MET A C 1
ATOM 3212 O O . MET A 1 419 ? 32.632 -43.486 1.778 1.00 41.44 419 MET A O 1
ATOM 3216 N N . SER A 1 420 ? 31.228 -44.011 0.111 1.00 42.81 420 SER A N 1
ATOM 3217 C CA . SER A 1 420 ? 31.846 -45.306 -0.183 1.00 42.81 420 SER A CA 1
ATOM 3218 C C . SER A 1 420 ? 33.016 -45.061 -1.130 1.00 42.81 420 SER A C 1
ATOM 3220 O O . SER A 1 420 ? 32.840 -44.978 -2.346 1.00 42.81 420 SER A O 1
ATOM 3222 N N . THR A 1 421 ? 34.218 -44.933 -0.580 1.00 47.91 421 THR A N 1
ATOM 3223 C CA . THR A 1 421 ? 35.439 -45.034 -1.387 1.00 47.91 421 THR A CA 1
ATOM 3224 C C . THR A 1 421 ? 35.872 -46.501 -1.466 1.00 47.91 421 THR A C 1
ATOM 3226 O O . THR A 1 421 ? 35.473 -47.312 -0.631 1.00 47.91 421 THR A O 1
ATOM 3229 N N . ASN A 1 422 ? 36.749 -46.857 -2.411 1.00 44.25 422 ASN A N 1
ATOM 3230 C CA . ASN A 1 422 ? 37.364 -48.196 -2.492 1.00 44.25 422 ASN A CA 1
ATOM 3231 C C . ASN A 1 422 ? 38.159 -48.614 -1.221 1.00 44.25 422 ASN A C 1
ATOM 3233 O O . ASN A 1 422 ? 38.738 -49.696 -1.204 1.00 44.25 422 ASN A O 1
ATOM 3237 N N . TRP A 1 423 ? 38.205 -47.771 -0.179 1.00 39.47 423 TRP A N 1
ATOM 3238 C CA . TRP A 1 423 ? 38.961 -47.936 1.067 1.00 39.47 423 TRP A CA 1
ATOM 3239 C C . TRP A 1 423 ? 38.072 -48.042 2.327 1.00 39.47 423 TRP A C 1
ATOM 3241 O O . TRP A 1 423 ? 38.604 -48.131 3.430 1.00 39.47 423 TRP A O 1
ATOM 3251 N N . GLY A 1 424 ? 36.738 -48.060 2.179 1.00 45.50 424 GLY A N 1
ATOM 3252 C CA . GLY A 1 424 ? 35.772 -48.189 3.281 1.00 45.50 424 GLY A CA 1
ATOM 3253 C C . GLY A 1 424 ? 34.774 -47.026 3.380 1.00 45.50 424 GLY A C 1
ATOM 3254 O O . GLY A 1 424 ? 34.924 -45.997 2.719 1.00 45.50 424 GLY A O 1
ATOM 3255 N N . THR A 1 425 ? 33.732 -47.219 4.196 1.00 44.97 425 THR A N 1
ATOM 3256 C CA . THR A 1 425 ? 32.705 -46.221 4.542 1.00 44.97 425 THR A CA 1
ATOM 3257 C C . THR A 1 425 ? 33.164 -45.354 5.713 1.00 44.97 425 THR A C 1
ATOM 3259 O O . THR A 1 425 ? 33.353 -45.872 6.813 1.00 44.97 425 THR A O 1
ATOM 3262 N N . THR A 1 426 ? 33.274 -44.041 5.511 1.00 52.91 426 THR A N 1
ATOM 3263 C CA . THR A 1 426 ? 33.554 -43.072 6.586 1.00 52.91 426 THR A CA 1
ATOM 3264 C C . THR A 1 426 ? 32.344 -42.157 6.770 1.00 52.91 426 THR A C 1
ATOM 3266 O O . THR A 1 426 ? 31.948 -41.481 5.822 1.00 52.91 426 THR A O 1
ATOM 3269 N N . SER A 1 427 ? 31.744 -42.134 7.967 1.00 53.97 427 SER A N 1
ATOM 3270 C CA . SER A 1 427 ? 30.706 -41.150 8.313 1.00 53.97 427 SER A CA 1
ATOM 3271 C C . SER A 1 427 ? 31.339 -39.788 8.595 1.00 53.97 427 SER A C 1
ATOM 3273 O O . SER A 1 427 ? 32.237 -39.678 9.436 1.00 53.97 427 SER A O 1
ATOM 3275 N N . TYR A 1 428 ? 30.861 -38.745 7.912 1.00 59.88 428 TYR A N 1
ATOM 3276 C CA . TYR A 1 428 ? 31.295 -37.363 8.151 1.00 59.88 428 TYR A CA 1
ATOM 3277 C C . TYR A 1 428 ? 30.580 -36.706 9.336 1.00 59.88 428 TYR A C 1
ATOM 3279 O O . TYR A 1 428 ? 31.029 -35.660 9.800 1.00 59.88 428 TYR A O 1
ATOM 3287 N N . MET A 1 429 ? 29.518 -37.321 9.856 1.00 65.81 429 MET A N 1
ATOM 3288 C CA . MET A 1 429 ? 28.835 -36.898 11.076 1.00 65.81 429 MET A CA 1
ATOM 3289 C C . MET A 1 429 ? 29.200 -37.834 12.229 1.00 65.81 429 MET A C 1
ATOM 3291 O O . MET A 1 429 ? 29.229 -39.057 12.062 1.00 65.81 429 MET A O 1
ATOM 3295 N N . SER A 1 430 ? 29.506 -37.258 13.391 1.00 66.19 430 SER A N 1
ATOM 3296 C CA . SER A 1 430 ? 29.549 -38.001 14.653 1.00 66.19 430 SER A CA 1
ATOM 3297 C C . SER A 1 430 ? 28.160 -38.021 15.297 1.00 66.19 430 SER A C 1
ATOM 3299 O O . SER A 1 430 ? 27.322 -37.180 14.970 1.00 66.19 430 SER A O 1
ATOM 3301 N N . ASP A 1 431 ? 27.945 -38.898 16.281 1.00 66.25 431 ASP A N 1
ATOM 3302 C CA . ASP A 1 431 ? 26.714 -38.931 17.093 1.00 66.25 431 ASP A CA 1
ATOM 3303 C C . ASP A 1 431 ? 26.442 -37.611 17.859 1.00 66.25 431 ASP A C 1
ATOM 3305 O O . ASP A 1 431 ? 25.401 -37.464 18.494 1.00 66.25 431 ASP A O 1
ATOM 3309 N N . ALA A 1 432 ? 27.373 -36.646 17.831 1.00 74.25 432 ALA A N 1
ATOM 3310 C CA . ALA A 1 432 ? 27.261 -35.360 18.514 1.00 74.25 432 ALA A CA 1
ATOM 3311 C C . ALA A 1 432 ? 26.565 -34.250 17.697 1.00 74.25 432 ALA A C 1
ATOM 3313 O O . ALA A 1 432 ? 26.274 -33.199 18.269 1.00 74.25 432 ALA A O 1
ATOM 3314 N N . PHE A 1 433 ? 26.293 -34.436 16.395 1.00 85.62 433 PHE A N 1
ATOM 3315 C CA . PHE A 1 433 ? 25.537 -33.443 15.616 1.00 85.62 433 PHE A CA 1
ATOM 3316 C C . PHE A 1 433 ? 24.046 -33.511 15.963 1.00 85.62 433 PHE A C 1
ATOM 3318 O O . PHE A 1 433 ? 23.388 -34.521 15.724 1.00 85.62 433 PHE A O 1
ATOM 3325 N N . ASP A 1 434 ? 23.492 -32.433 16.525 1.00 88.69 434 ASP A N 1
ATOM 3326 C CA . ASP A 1 434 ? 22.087 -32.406 16.944 1.00 88.69 434 ASP A CA 1
ATOM 3327 C C . ASP A 1 434 ? 21.150 -32.309 15.727 1.00 88.69 434 ASP A C 1
ATOM 3329 O O . ASP A 1 434 ? 20.933 -31.244 15.137 1.00 88.69 434 ASP A O 1
ATOM 3333 N N . THR A 1 435 ? 20.569 -33.447 15.351 1.00 89.25 435 THR A N 1
ATOM 3334 C CA . THR A 1 435 ? 19.628 -33.574 14.232 1.00 89.25 435 THR A CA 1
ATOM 3335 C C . THR A 1 435 ? 18.193 -33.176 14.593 1.00 89.25 435 THR A C 1
ATOM 3337 O O . THR A 1 435 ? 17.298 -33.353 13.766 1.00 89.25 435 THR A O 1
ATOM 3340 N N . THR A 1 436 ? 17.931 -32.657 15.802 1.00 91.62 436 THR A N 1
ATOM 3341 C CA . THR A 1 436 ? 16.586 -32.219 16.211 1.00 91.62 436 THR A CA 1
ATOM 3342 C C . THR A 1 436 ? 16.110 -31.094 15.286 1.00 91.62 436 THR A C 1
ATOM 3344 O O . THR A 1 436 ? 16.737 -30.029 15.272 1.00 91.62 436 THR A O 1
ATOM 3347 N N . PRO A 1 437 ? 15.022 -31.290 14.518 1.00 92.88 437 PRO A N 1
ATOM 3348 C CA . PRO A 1 437 ? 14.595 -30.327 13.515 1.00 92.88 437 PRO A CA 1
ATOM 3349 C C . PRO A 1 437 ? 13.865 -29.137 14.141 1.00 92.88 437 PRO A C 1
ATOM 3351 O O . PRO A 1 437 ? 13.081 -29.289 15.080 1.00 92.88 437 PRO A O 1
ATOM 3354 N N . TYR A 1 438 ? 14.077 -27.959 13.564 1.00 93.56 438 TYR A N 1
ATOM 3355 C CA . TYR A 1 438 ? 13.194 -26.813 13.726 1.00 93.56 438 TYR A CA 1
ATOM 3356 C C . TYR A 1 438 ? 12.033 -26.899 12.733 1.00 93.56 438 TYR A C 1
ATOM 3358 O O . TYR A 1 438 ? 12.172 -27.413 11.621 1.00 93.56 438 TYR A O 1
ATOM 3366 N N . THR A 1 439 ? 10.877 -26.371 13.131 1.00 87.81 439 THR A N 1
ATOM 3367 C CA . THR A 1 439 ? 9.719 -26.269 12.242 1.00 87.81 439 THR A CA 1
ATOM 3368 C C . THR A 1 439 ? 9.990 -25.221 11.171 1.00 87.81 439 THR A C 1
ATOM 3370 O O . THR A 1 439 ? 10.197 -24.053 11.484 1.00 87.81 439 THR A O 1
ATOM 3373 N N . ILE A 1 440 ? 9.948 -25.631 9.906 1.00 87.12 440 ILE A N 1
ATOM 3374 C CA . ILE A 1 440 ? 10.089 -24.725 8.765 1.00 87.12 440 ILE A CA 1
ATOM 3375 C C . ILE A 1 440 ? 8.684 -24.277 8.339 1.00 87.12 440 ILE A C 1
ATOM 3377 O O . ILE A 1 440 ? 7.848 -25.136 8.035 1.00 87.12 440 ILE A O 1
ATOM 3381 N N . PRO A 1 441 ? 8.388 -22.967 8.308 1.00 72.81 441 PRO A N 1
ATOM 3382 C CA . PRO A 1 441 ? 7.114 -22.474 7.800 1.00 72.81 441 PRO A CA 1
ATOM 3383 C C . PRO A 1 441 ? 6.980 -22.837 6.317 1.00 72.81 441 PRO A C 1
ATOM 3385 O O . PRO A 1 441 ? 7.850 -22.496 5.523 1.00 72.81 441 PRO A O 1
ATOM 3388 N N . SER A 1 442 ? 5.904 -23.521 5.921 1.00 80.06 442 SER A N 1
ATOM 3389 C CA . SER A 1 442 ? 5.581 -23.727 4.504 1.00 80.06 442 SER A CA 1
ATOM 3390 C C . SER A 1 442 ? 4.201 -23.167 4.195 1.00 80.06 442 SER A C 1
ATOM 3392 O O . SER A 1 442 ? 3.251 -23.367 4.959 1.00 80.06 442 SER A O 1
ATOM 3394 N N . THR A 1 443 ? 4.065 -22.483 3.056 1.00 82.62 443 THR A N 1
ATOM 3395 C CA . THR A 1 443 ? 2.785 -21.899 2.630 1.00 82.62 443 THR A CA 1
ATOM 3396 C C . THR A 1 443 ? 1.686 -22.966 2.573 1.00 82.62 443 THR A C 1
ATOM 3398 O O . THR A 1 443 ? 0.556 -22.720 2.986 1.00 82.62 443 THR A O 1
ATOM 3401 N N . LYS A 1 444 ? 2.026 -24.185 2.139 1.00 83.69 444 LYS A N 1
ATOM 3402 C CA . LYS A 1 444 ? 1.115 -25.335 2.056 1.00 83.69 444 LYS A CA 1
ATOM 3403 C C . LYS A 1 444 ? 0.601 -25.789 3.427 1.00 83.69 444 LYS A C 1
ATOM 3405 O O . LYS A 1 444 ? -0.600 -26.002 3.587 1.00 83.69 444 LYS A O 1
ATOM 3410 N N . ALA A 1 445 ? 1.479 -25.903 4.427 1.00 83.38 445 ALA A N 1
ATOM 3411 C CA . ALA A 1 445 ? 1.073 -26.253 5.789 1.00 83.38 445 ALA A CA 1
ATOM 3412 C C . ALA A 1 445 ? 0.225 -25.141 6.427 1.00 83.38 445 ALA A C 1
ATOM 3414 O O . ALA A 1 445 ? -0.779 -25.423 7.083 1.00 83.38 445 ALA A O 1
ATOM 3415 N N . LEU A 1 446 ? 0.577 -23.876 6.175 1.00 87.06 446 LEU A N 1
ATOM 3416 C CA . LEU A 1 446 ? -0.195 -22.722 6.636 1.00 87.06 446 LEU A CA 1
ATOM 3417 C C . LEU A 1 446 ? -1.588 -22.665 5.989 1.00 87.06 446 LEU A C 1
ATOM 3419 O O . LEU A 1 446 ? -2.568 -22.402 6.681 1.00 87.06 446 LEU A O 1
ATOM 3423 N N . GLN A 1 447 ? -1.715 -22.979 4.696 1.00 89.00 447 GLN A N 1
ATOM 3424 C CA . GLN A 1 447 ? -3.007 -23.065 4.000 1.00 89.00 447 GLN A CA 1
ATOM 3425 C C . GLN A 1 447 ? -3.888 -24.206 4.531 1.00 89.00 447 GLN A C 1
ATOM 3427 O O . GLN A 1 447 ? -5.101 -24.026 4.686 1.00 89.00 447 GLN A O 1
ATOM 3432 N N . ALA A 1 448 ? -3.297 -25.362 4.850 1.00 90.38 448 ALA A N 1
ATOM 3433 C CA . ALA A 1 448 ? -4.014 -26.466 5.487 1.00 90.38 448 ALA A CA 1
ATOM 3434 C C . ALA A 1 448 ? -4.543 -26.055 6.871 1.00 90.38 448 ALA A C 1
ATOM 3436 O O . ALA A 1 448 ? -5.735 -26.204 7.143 1.00 90.38 448 ALA A O 1
ATOM 3437 N N . LYS A 1 449 ? -3.690 -25.430 7.695 1.00 91.38 449 LYS A N 1
ATOM 3438 C CA . LYS A 1 449 ? -4.071 -24.884 9.004 1.00 91.38 449 LYS A CA 1
ATOM 3439 C C . LYS A 1 449 ? -5.167 -23.820 8.887 1.00 91.38 449 LYS A C 1
ATOM 3441 O O . LYS A 1 449 ? -6.135 -23.850 9.636 1.00 91.38 449 LYS A O 1
ATOM 3446 N N . LEU A 1 450 ? -5.065 -22.907 7.920 1.00 93.06 450 LEU A N 1
ATOM 3447 C CA . LEU A 1 450 ? -6.087 -21.889 7.667 1.00 93.06 450 LEU A CA 1
ATOM 3448 C C . LEU A 1 450 ? -7.440 -22.515 7.300 1.00 93.06 450 LEU A C 1
ATOM 3450 O O . LEU A 1 450 ? -8.482 -22.025 7.731 1.00 93.06 450 LEU A O 1
ATOM 3454 N N . THR A 1 451 ? -7.427 -23.590 6.511 1.00 94.12 451 THR A N 1
ATOM 3455 C CA . THR A 1 451 ? -8.639 -24.327 6.126 1.00 94.12 451 THR A CA 1
ATOM 3456 C C . THR A 1 451 ? -9.285 -24.987 7.341 1.00 94.12 451 THR A C 1
ATOM 3458 O O . THR A 1 451 ? -10.495 -24.868 7.528 1.00 94.12 451 THR A O 1
ATOM 3461 N N . GLU A 1 452 ? -8.483 -25.620 8.198 1.00 94.31 452 GLU A N 1
ATOM 3462 C CA . GLU A 1 452 ? -8.946 -26.213 9.453 1.00 94.31 452 GLU A CA 1
ATOM 3463 C C . GLU A 1 452 ? -9.565 -25.159 10.382 1.00 94.31 452 GLU A C 1
ATOM 3465 O O . GLU A 1 452 ? -10.708 -25.313 10.815 1.00 94.31 452 GLU A O 1
ATOM 3470 N N . LEU A 1 453 ? -8.863 -24.045 10.618 1.00 95.00 453 LEU A N 1
ATOM 3471 C CA . LEU A 1 453 ? -9.346 -22.948 11.461 1.00 95.00 453 LEU A CA 1
ATOM 3472 C C . LEU A 1 453 ? -10.647 -22.340 10.909 1.00 95.00 453 LEU A C 1
ATOM 3474 O O . LEU A 1 453 ? -11.603 -22.138 11.655 1.00 95.00 453 LEU A O 1
ATOM 3478 N N . LYS A 1 454 ? -10.738 -22.107 9.591 1.00 94.00 454 LYS A N 1
ATOM 3479 C CA . LYS A 1 454 ? -11.975 -21.625 8.948 1.00 94.00 454 LYS A CA 1
ATOM 3480 C C . LYS A 1 454 ? -13.123 -22.631 9.060 1.00 94.00 454 LYS A C 1
ATOM 3482 O O . LYS A 1 454 ? -14.271 -22.209 9.167 1.00 94.00 454 LYS A O 1
ATOM 3487 N N . GLY A 1 455 ? -12.832 -23.932 9.076 1.00 94.31 455 GLY A N 1
ATOM 3488 C CA . GLY A 1 455 ? -13.823 -24.987 9.300 1.00 94.31 455 GLY A CA 1
ATOM 3489 C C . GLY A 1 455 ? -14.398 -25.008 10.721 1.00 94.31 455 GLY A C 1
ATOM 3490 O O . GLY A 1 455 ? -15.552 -25.388 10.905 1.00 94.31 455 GLY A O 1
ATOM 3491 N N . GLN A 1 456 ? -13.637 -24.552 11.721 1.00 94.56 456 GLN A N 1
ATOM 3492 C CA . GLN A 1 456 ? -14.090 -24.459 13.117 1.00 94.56 456 GLN A CA 1
ATOM 3493 C C . GLN A 1 456 ? -14.985 -23.234 13.378 1.00 94.56 456 GLN A C 1
ATOM 3495 O O . GLN A 1 456 ? -15.794 -23.239 14.309 1.00 94.56 456 GLN A O 1
ATOM 3500 N N . LEU A 1 457 ? -14.879 -22.191 12.549 1.00 91.62 457 LEU A N 1
ATOM 3501 C CA . LEU A 1 457 ? -15.564 -20.914 12.761 1.00 91.62 457 LEU A CA 1
ATOM 3502 C C . LEU A 1 457 ? -17.106 -21.014 12.729 1.00 91.62 457 LEU A C 1
ATOM 3504 O O . LEU A 1 457 ? -17.737 -20.452 13.626 1.00 91.62 457 LEU A O 1
ATOM 3508 N N . PRO A 1 458 ? -17.749 -21.741 11.788 1.00 93.75 458 PRO A N 1
ATOM 3509 C CA . PRO A 1 458 ? -19.197 -21.952 11.815 1.00 93.75 458 PRO A CA 1
ATOM 3510 C C . PRO A 1 458 ? -19.682 -22.619 13.106 1.00 93.75 458 PRO A C 1
ATOM 3512 O O . PRO A 1 458 ? -20.679 -22.188 13.671 1.00 93.75 458 PRO A O 1
ATOM 3515 N N . ILE A 1 459 ? -18.936 -23.604 13.620 1.00 94.31 459 ILE A N 1
ATOM 3516 C CA . ILE A 1 459 ? -19.293 -24.341 14.842 1.00 94.31 459 ILE A CA 1
ATOM 3517 C C . ILE A 1 459 ? -19.304 -23.399 16.053 1.00 94.31 459 ILE A C 1
ATOM 3519 O O . ILE A 1 459 ? -20.244 -23.400 16.846 1.00 94.31 459 ILE A O 1
ATOM 3523 N N . LEU A 1 460 ? -18.271 -22.563 16.197 1.00 93.81 460 LEU A N 1
ATOM 3524 C CA . LEU A 1 460 ? -18.210 -21.590 17.290 1.00 93.81 460 LEU A CA 1
ATOM 3525 C C . LEU A 1 460 ? -19.267 -20.487 17.149 1.00 93.81 460 LEU A C 1
ATOM 3527 O O . LEU A 1 460 ? -19.846 -20.078 18.155 1.00 93.81 460 LEU A O 1
ATOM 3531 N N . ASN A 1 461 ? -19.569 -20.046 15.925 1.00 92.56 461 ASN A N 1
ATOM 3532 C CA . ASN A 1 461 ? -20.645 -19.085 15.677 1.00 92.56 461 ASN A CA 1
ATOM 3533 C C . ASN A 1 461 ? -22.029 -19.662 16.015 1.00 92.56 461 ASN A C 1
ATOM 3535 O O . ASN A 1 461 ? -22.845 -18.962 16.616 1.00 92.56 461 ASN A O 1
ATOM 3539 N N . ASP A 1 462 ? -22.285 -20.936 15.710 1.00 95.12 462 ASP A N 1
ATOM 3540 C CA . ASP A 1 462 ? -23.521 -21.625 16.097 1.00 95.12 462 ASP A CA 1
ATOM 3541 C C . ASP A 1 462 ? -23.629 -21.779 17.622 1.00 95.12 462 ASP A C 1
ATOM 3543 O O . ASP A 1 462 ? -24.702 -21.569 18.201 1.00 95.12 462 ASP A O 1
ATOM 3547 N N . ASN A 1 463 ? -22.513 -22.059 18.303 1.00 94.00 463 ASN A N 1
ATOM 3548 C CA . ASN A 1 463 ? -22.455 -22.087 19.767 1.00 94.00 463 ASN A CA 1
ATOM 3549 C C . ASN A 1 463 ? -22.740 -20.705 20.377 1.00 94.00 463 ASN A C 1
ATOM 3551 O O . ASN A 1 463 ? -23.531 -20.601 21.316 1.00 94.00 463 ASN A O 1
ATOM 3555 N N . LEU A 1 464 ? -22.152 -19.636 19.828 1.00 96.38 464 LEU A N 1
ATOM 3556 C CA . LEU A 1 464 ? -22.412 -18.256 20.249 1.00 96.38 464 LEU A CA 1
ATOM 3557 C C . LEU A 1 464 ? -23.877 -17.868 20.025 1.00 96.38 464 LEU A C 1
ATOM 3559 O O . LEU A 1 464 ? -24.500 -17.263 20.903 1.00 96.38 464 LEU A O 1
ATOM 3563 N N . LYS A 1 465 ? -24.452 -18.251 18.881 1.00 94.44 465 LYS A N 1
ATOM 3564 C CA . LYS A 1 465 ? -25.870 -18.037 18.589 1.00 94.44 465 LYS A CA 1
ATOM 3565 C C . LYS A 1 465 ? -26.753 -18.772 19.596 1.00 94.44 465 LYS A C 1
ATOM 3567 O O . LYS A 1 465 ? -27.647 -18.164 20.171 1.00 94.44 465 LYS A O 1
ATOM 3572 N N . THR A 1 466 ? -26.462 -20.041 19.870 1.00 96.06 466 THR A N 1
ATOM 3573 C CA . THR A 1 466 ? -27.202 -20.854 20.847 1.00 96.06 466 THR A CA 1
ATOM 3574 C C . THR A 1 466 ? -27.133 -20.252 22.252 1.00 96.06 466 THR A C 1
ATOM 3576 O O . THR A 1 466 ? -28.153 -20.141 22.931 1.00 96.06 466 THR A O 1
ATOM 3579 N N . ALA A 1 46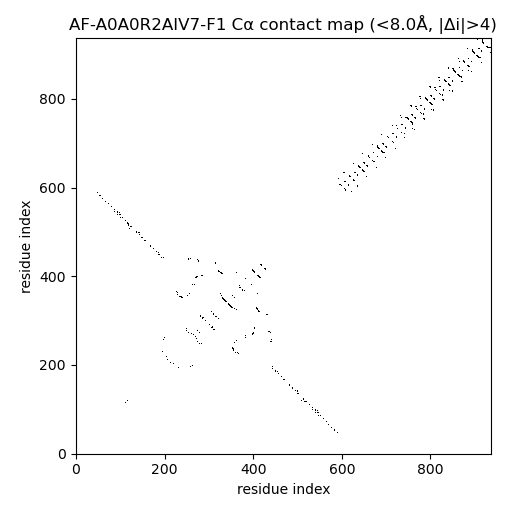7 ? -25.950 -19.806 22.686 1.00 95.19 467 ALA A N 1
ATOM 3580 C CA . ALA A 1 467 ? -25.776 -19.140 23.975 1.00 95.19 467 ALA A CA 1
ATOM 3581 C C . ALA A 1 467 ? -26.530 -17.798 24.041 1.00 95.19 467 ALA A C 1
ATOM 3583 O O . ALA A 1 467 ? -27.138 -17.479 25.063 1.00 95.19 467 ALA A O 1
ATOM 3584 N N . THR A 1 468 ? -26.549 -17.044 22.938 1.00 94.75 468 THR A N 1
ATOM 3585 C CA . THR A 1 468 ? -27.302 -15.786 22.814 1.00 94.75 468 THR A CA 1
ATOM 3586 C C . THR A 1 468 ? -28.812 -16.024 22.885 1.00 94.75 468 THR A C 1
ATOM 3588 O O . THR A 1 468 ? -29.501 -15.354 23.653 1.00 94.75 468 THR A O 1
ATOM 3591 N N . ASP A 1 469 ? -29.327 -17.010 22.150 1.00 95.00 469 ASP A N 1
ATOM 3592 C CA . ASP A 1 469 ? -30.747 -17.378 22.163 1.00 95.00 469 ASP A CA 1
ATOM 3593 C C . ASP A 1 469 ? -31.177 -17.860 23.563 1.00 95.00 469 ASP A C 1
ATOM 3595 O O . ASP A 1 469 ? -32.238 -17.478 24.066 1.00 95.00 469 ASP A O 1
ATOM 3599 N N . ASN A 1 470 ? -30.324 -18.634 24.244 1.00 95.19 470 ASN A N 1
ATOM 3600 C CA . ASN A 1 470 ? -30.565 -19.074 25.618 1.00 95.19 470 ASN A CA 1
ATOM 3601 C C . ASN A 1 470 ? -30.606 -17.893 26.606 1.00 95.19 470 ASN A C 1
ATOM 3603 O O . ASN A 1 470 ? -31.503 -17.831 27.446 1.00 95.19 470 ASN A O 1
ATOM 3607 N N . LEU A 1 471 ? -29.699 -16.917 26.488 1.00 96.81 471 LEU A N 1
ATOM 3608 C CA . LEU A 1 471 ? -29.731 -15.698 27.305 1.00 96.81 471 LEU A CA 1
ATOM 3609 C C . LEU A 1 471 ? -31.060 -14.944 27.141 1.00 96.81 471 LEU A C 1
ATOM 3611 O O . LEU A 1 471 ? -31.679 -14.570 28.139 1.00 96.81 471 LEU A O 1
ATOM 3615 N N . VAL A 1 472 ? -31.535 -14.775 25.904 1.00 94.31 472 VAL A N 1
ATOM 3616 C CA . VAL A 1 472 ? -32.824 -14.121 25.617 1.00 94.31 472 VAL A CA 1
ATOM 3617 C C . VAL A 1 472 ? -33.989 -14.894 26.245 1.00 94.31 472 VAL A C 1
ATOM 3619 O O . VAL A 1 472 ? -34.883 -14.297 26.859 1.00 94.31 472 VAL A O 1
ATOM 3622 N N . ALA A 1 473 ? -33.973 -16.227 26.159 1.00 93.81 473 ALA A N 1
ATOM 3623 C CA . ALA A 1 473 ? -34.981 -17.071 26.795 1.00 93.81 473 ALA A CA 1
ATOM 3624 C C . ALA A 1 473 ? -34.982 -16.906 28.327 1.00 93.81 473 ALA A C 1
ATOM 3626 O O . ALA A 1 473 ? -36.044 -16.723 28.929 1.00 93.81 473 ALA A O 1
ATOM 3627 N N . LYS A 1 474 ? -33.803 -16.891 28.966 1.00 96.06 474 LYS A N 1
ATOM 3628 C CA . LYS A 1 474 ? -33.672 -16.680 30.419 1.00 96.06 474 LYS A CA 1
ATOM 3629 C C . LYS A 1 474 ? -34.103 -15.277 30.853 1.00 96.06 474 LYS A C 1
ATOM 3631 O O . LYS A 1 474 ? -34.796 -15.144 31.860 1.00 96.06 474 LYS A O 1
ATOM 3636 N N . GLN A 1 475 ? -33.797 -14.240 30.070 1.00 92.75 475 GLN A N 1
ATOM 3637 C CA . GLN A 1 475 ? -34.279 -12.874 30.317 1.00 92.75 475 GLN A CA 1
ATOM 3638 C C . GLN A 1 475 ? -35.813 -12.786 30.245 1.00 92.75 475 GLN A C 1
ATOM 3640 O O . GLN A 1 475 ? -36.441 -12.139 31.085 1.00 92.75 475 GLN A O 1
ATOM 3645 N N . THR A 1 476 ? -36.431 -13.496 29.297 1.00 92.12 476 THR A N 1
ATOM 3646 C CA . THR A 1 476 ? -37.896 -13.570 29.157 1.00 92.12 476 THR A CA 1
ATOM 3647 C C . THR A 1 476 ? -38.549 -14.309 30.331 1.00 92.12 476 THR A C 1
ATOM 3649 O O . THR A 1 476 ? -39.579 -13.872 30.858 1.00 92.12 476 THR A O 1
ATOM 3652 N N . ALA A 1 477 ? -37.934 -15.403 30.792 1.00 91.62 477 ALA A N 1
ATOM 3653 C CA . ALA A 1 477 ? -38.382 -16.133 31.977 1.00 91.62 477 ALA A CA 1
ATOM 3654 C C . ALA A 1 477 ? -38.298 -15.262 33.241 1.00 91.62 477 ALA A C 1
ATOM 3656 O O . ALA A 1 477 ? -39.261 -15.202 34.007 1.00 91.62 477 ALA A O 1
ATOM 3657 N N . LYS A 1 478 ? -37.205 -14.505 33.415 1.00 94.62 478 LYS A N 1
ATOM 3658 C CA . LYS A 1 478 ? -37.066 -13.542 34.516 1.00 94.62 478 LYS A CA 1
ATOM 3659 C C . LYS A 1 478 ? -38.158 -12.471 34.474 1.00 94.62 478 LYS A C 1
ATOM 3661 O O . LYS A 1 478 ? -38.792 -12.221 35.493 1.00 94.62 478 LYS A O 1
ATOM 3666 N N . ALA A 1 479 ? -38.435 -11.893 33.305 1.00 91.38 479 ALA A N 1
ATOM 3667 C CA . ALA A 1 479 ? -39.503 -10.902 33.156 1.00 91.38 479 ALA A CA 1
ATOM 3668 C C . ALA A 1 479 ? -40.892 -11.468 33.520 1.00 91.38 479 ALA A C 1
ATOM 3670 O O . ALA A 1 479 ? -41.748 -10.749 34.038 1.00 91.38 479 ALA A O 1
ATOM 3671 N N . SER A 1 480 ? -41.118 -12.761 33.275 1.00 90.81 480 SER A N 1
ATOM 3672 C CA . SER A 1 480 ? -42.353 -13.452 33.664 1.00 90.81 480 SER A CA 1
ATOM 3673 C C . SER A 1 480 ? -42.426 -13.683 35.179 1.00 90.81 480 SER A C 1
ATOM 3675 O O . SER A 1 480 ? -43.465 -13.417 35.782 1.00 90.81 480 SER A O 1
ATOM 3677 N N . ALA A 1 481 ? -41.317 -14.086 35.808 1.00 92.06 481 ALA A N 1
ATOM 3678 C CA . ALA A 1 481 ? -41.220 -14.224 37.263 1.00 92.06 481 ALA A CA 1
ATOM 3679 C C . ALA A 1 481 ? -41.402 -12.873 37.985 1.00 92.06 481 ALA A C 1
ATOM 3681 O O . ALA A 1 481 ? -42.144 -12.791 38.963 1.00 92.06 481 ALA A O 1
ATOM 3682 N N . ASP A 1 482 ? -40.813 -11.793 37.453 1.00 90.81 482 ASP A N 1
ATOM 3683 C CA . ASP A 1 482 ? -40.986 -10.427 37.964 1.00 90.81 482 ASP A CA 1
ATOM 3684 C C . ASP A 1 482 ? -42.476 -10.014 37.962 1.00 90.81 482 ASP A C 1
ATOM 3686 O O . ASP A 1 482 ? -42.975 -9.454 38.942 1.00 90.81 482 ASP A O 1
ATOM 3690 N N . LYS A 1 483 ? -43.221 -10.339 36.891 1.00 92.50 483 LYS A N 1
ATOM 3691 C CA . LYS A 1 483 ? -44.673 -10.083 36.804 1.00 92.50 483 LYS A CA 1
ATOM 3692 C C . LYS A 1 483 ? -45.480 -10.894 37.819 1.00 92.50 483 LYS A C 1
ATOM 3694 O O . LYS A 1 483 ? -46.436 -10.368 38.387 1.00 92.50 483 LYS A O 1
ATOM 3699 N N . GLN A 1 484 ? -45.114 -12.154 38.053 1.00 92.38 484 GLN A N 1
ATOM 3700 C CA . GLN A 1 484 ? -45.820 -13.021 38.998 1.00 92.38 484 GLN A CA 1
ATOM 3701 C C . GLN A 1 484 ? -45.659 -12.539 40.447 1.00 92.38 484 GLN A C 1
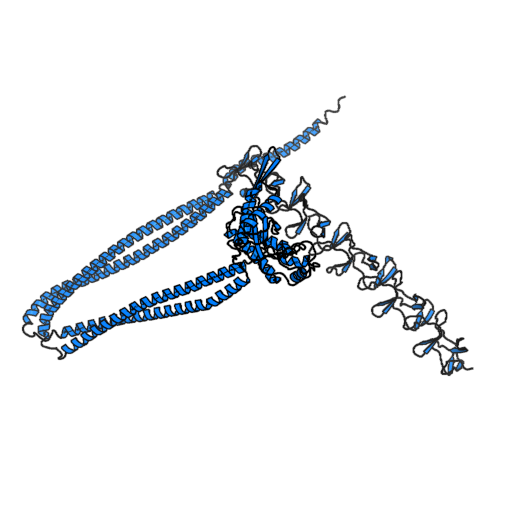ATOM 3703 O O . GLN A 1 484 ? -46.644 -12.481 41.184 1.00 92.38 484 GLN A O 1
ATOM 3708 N N . VAL A 1 485 ? -44.451 -12.110 40.834 1.00 92.50 485 VAL A N 1
ATOM 3709 C CA . VAL A 1 485 ? -44.193 -11.496 42.149 1.00 92.50 485 VAL A CA 1
ATOM 3710 C C . VAL A 1 485 ? -45.004 -10.211 42.319 1.00 92.50 485 VAL A C 1
ATOM 3712 O O . VAL A 1 485 ? -45.627 -10.012 43.364 1.00 92.50 485 VAL A O 1
ATOM 3715 N N . ALA A 1 486 ? -45.054 -9.357 41.291 1.00 89.94 486 ALA A N 1
ATOM 3716 C CA . ALA A 1 486 ? -45.860 -8.137 41.320 1.00 89.94 486 ALA A CA 1
ATOM 3717 C C . ALA A 1 486 ? -47.363 -8.422 41.517 1.00 89.94 486 ALA A C 1
ATOM 3719 O O . ALA A 1 486 ? -48.001 -7.755 42.332 1.00 89.94 486 ALA A O 1
ATOM 3720 N N . SER A 1 487 ? -47.914 -9.434 40.833 1.00 91.50 487 SER A N 1
ATOM 3721 C CA . SER A 1 487 ? -49.322 -9.843 40.975 1.00 91.50 487 SER A CA 1
ATOM 3722 C C . SER A 1 487 ? -49.638 -10.345 42.384 1.00 91.50 487 SER A C 1
ATOM 3724 O O . SER A 1 487 ? -50.522 -9.808 43.044 1.00 91.50 487 SER A O 1
ATOM 3726 N N . LEU A 1 488 ? -48.868 -11.315 42.888 1.00 92.56 488 LEU A N 1
ATOM 3727 C CA . LEU A 1 488 ? -49.109 -11.918 44.206 1.00 92.56 488 LEU A CA 1
ATOM 3728 C C . LEU A 1 488 ? -48.911 -10.920 45.358 1.00 92.56 488 LEU A C 1
ATOM 3730 O O . LEU A 1 488 ? -49.553 -11.029 46.400 1.00 92.56 488 LEU A O 1
ATOM 3734 N N . THR A 1 489 ? -48.061 -9.908 45.162 1.00 90.88 489 THR A N 1
ATOM 3735 C CA . THR A 1 489 ? -47.898 -8.802 46.119 1.00 90.88 489 THR A CA 1
ATOM 3736 C C . THR A 1 489 ? -49.170 -7.951 46.209 1.00 90.88 489 THR A C 1
ATOM 3738 O O . THR A 1 489 ? -49.546 -7.515 47.298 1.00 90.88 489 THR A O 1
ATOM 3741 N N . ALA A 1 490 ? -49.852 -7.727 45.080 1.00 87.94 490 ALA A N 1
ATOM 3742 C CA . ALA A 1 490 ? -51.133 -7.026 45.047 1.00 87.94 490 ALA A CA 1
ATOM 3743 C C . ALA A 1 490 ? -52.265 -7.876 45.654 1.00 87.94 490 ALA A C 1
ATOM 3745 O O . ALA A 1 490 ? -53.060 -7.356 46.438 1.00 87.94 490 ALA A O 1
ATOM 3746 N N . ASP A 1 491 ? -52.303 -9.179 45.361 1.00 87.56 491 ASP A N 1
ATOM 3747 C CA . ASP A 1 491 ? -53.312 -10.102 45.901 1.00 87.56 491 ASP A CA 1
ATOM 3748 C C . ASP A 1 491 ? -53.214 -10.239 47.427 1.00 87.56 491 ASP A C 1
ATOM 3750 O O . ASP A 1 491 ? -54.227 -10.136 48.122 1.00 87.56 491 ASP A O 1
ATOM 3754 N N . LEU A 1 492 ? -51.995 -10.355 47.972 1.00 90.75 492 LEU A N 1
ATOM 3755 C CA . LEU A 1 492 ? -51.767 -10.418 49.419 1.00 90.75 492 LEU A CA 1
ATOM 3756 C C . LEU A 1 492 ? -52.317 -9.179 50.135 1.00 90.75 492 LEU A C 1
ATOM 3758 O O . LEU A 1 492 ? -52.948 -9.291 51.187 1.00 90.75 492 LEU A O 1
ATOM 3762 N N . LYS A 1 493 ? -52.110 -7.996 49.547 1.00 88.06 493 LYS A N 1
ATOM 3763 C CA . LYS A 1 493 ? -52.629 -6.739 50.089 1.00 88.06 493 LYS A CA 1
ATOM 3764 C C . LYS A 1 493 ? -54.160 -6.733 50.123 1.00 88.06 493 LYS A C 1
ATOM 3766 O O . LYS A 1 493 ? -54.746 -6.365 51.139 1.00 88.06 493 LYS A O 1
ATOM 3771 N N . ASN A 1 494 ? -54.801 -7.185 49.048 1.00 86.56 494 ASN A N 1
ATOM 3772 C CA . ASN A 1 494 ? -56.260 -7.258 48.964 1.00 86.56 494 ASN A CA 1
ATOM 3773 C C . ASN A 1 494 ? -56.853 -8.253 49.980 1.00 86.56 494 ASN A C 1
ATOM 3775 O O . ASN A 1 494 ? -57.866 -7.954 50.616 1.00 86.56 494 ASN A O 1
ATOM 3779 N N . ASP A 1 495 ? -56.220 -9.415 50.171 1.00 85.88 495 ASP A N 1
ATOM 3780 C CA . ASP A 1 495 ? -56.681 -10.423 51.132 1.00 85.88 495 ASP A CA 1
ATOM 3781 C C . ASP A 1 495 ? -56.515 -9.959 52.595 1.00 85.88 495 ASP A C 1
ATOM 3783 O O . ASP A 1 495 ? -57.393 -10.231 53.424 1.00 85.88 495 ASP A O 1
ATOM 3787 N N . GLN A 1 496 ? -55.440 -9.221 52.909 1.00 83.75 496 GLN A N 1
ATOM 3788 C CA . GLN A 1 496 ? -55.216 -8.594 54.222 1.00 83.75 496 GLN A CA 1
ATOM 3789 C C . GLN A 1 496 ? -56.272 -7.523 54.533 1.00 83.75 496 GLN A C 1
ATOM 3791 O O . GLN A 1 496 ? -56.825 -7.494 55.637 1.00 83.75 496 GLN A O 1
ATOM 3796 N N . ASP A 1 497 ? -56.607 -6.690 53.544 1.00 83.12 497 ASP A N 1
ATOM 3797 C CA . ASP A 1 497 ? -57.636 -5.655 53.674 1.00 83.12 497 ASP A CA 1
ATOM 3798 C C . ASP A 1 497 ? -59.043 -6.261 53.892 1.00 83.12 497 ASP A C 1
ATOM 3800 O O . ASP A 1 497 ? -59.881 -5.672 54.583 1.00 83.12 497 ASP A O 1
ATOM 3804 N N . ALA A 1 498 ? -59.321 -7.451 53.347 1.00 79.94 498 ALA A N 1
ATOM 3805 C CA . ALA A 1 498 ? -60.576 -8.179 53.564 1.00 79.94 498 ALA A CA 1
ATOM 3806 C C . ALA A 1 498 ? -60.662 -8.836 54.958 1.00 79.94 498 ALA A C 1
ATOM 3808 O O . ALA A 1 498 ? -61.718 -8.786 55.595 1.00 79.94 498 ALA A O 1
ATOM 3809 N N . LEU A 1 499 ? -59.558 -9.395 55.472 1.00 82.25 499 LEU A N 1
ATOM 3810 C CA . LEU A 1 499 ? -59.500 -9.999 56.811 1.00 82.25 499 LEU A CA 1
ATOM 3811 C C . LEU A 1 499 ? -59.763 -8.968 57.922 1.00 82.25 499 LEU A C 1
ATOM 3813 O O . LEU A 1 499 ? -60.533 -9.232 58.849 1.00 82.25 499 LEU A O 1
ATOM 3817 N N . ALA A 1 500 ? -59.187 -7.771 57.784 1.00 75.31 500 ALA A N 1
ATOM 3818 C CA . ALA A 1 500 ? -59.371 -6.672 58.731 1.00 75.31 500 ALA A CA 1
ATOM 3819 C C . ALA A 1 500 ? -60.847 -6.247 58.877 1.00 75.31 500 ALA A C 1
ATOM 3821 O O . ALA A 1 500 ? -61.281 -5.850 59.959 1.00 75.31 500 ALA A O 1
ATOM 3822 N N . LYS A 1 501 ? -61.647 -6.371 57.807 1.00 75.62 501 LYS A N 1
ATOM 3823 C CA . LYS A 1 501 ? -63.082 -6.034 57.817 1.00 75.62 501 LYS A CA 1
ATOM 3824 C C . LYS A 1 501 ? -63.936 -7.064 58.564 1.00 75.62 501 LYS A C 1
ATOM 3826 O O . LYS A 1 501 ? -64.853 -6.672 59.279 1.00 75.62 501 LYS A O 1
ATOM 3831 N N . LEU A 1 502 ? -63.634 -8.358 58.437 1.00 75.00 502 LEU A N 1
ATOM 3832 C CA . LEU A 1 502 ? -64.383 -9.440 59.096 1.00 75.00 502 LEU A CA 1
ATOM 3833 C C . LEU A 1 502 ? -64.072 -9.531 60.602 1.00 75.00 502 LEU A C 1
ATOM 3835 O O . LEU A 1 502 ? -64.967 -9.759 61.417 1.00 75.00 502 LEU A O 1
ATOM 3839 N N . GLN A 1 503 ? -62.821 -9.276 61.002 1.00 66.94 503 GLN A N 1
ATOM 3840 C CA . GLN A 1 503 ? -62.405 -9.267 62.414 1.00 66.94 503 GLN A CA 1
ATOM 3841 C C . GLN A 1 503 ? -63.100 -8.168 63.238 1.00 66.94 503 GLN A C 1
ATOM 3843 O O . GLN A 1 503 ? -63.367 -8.361 64.425 1.00 66.94 503 GLN A O 1
ATOM 3848 N N . ALA A 1 504 ? -63.465 -7.052 62.603 1.00 62.09 504 ALA A N 1
ATOM 3849 C CA . ALA A 1 504 ? -64.205 -5.963 63.237 1.00 62.09 504 ALA A CA 1
ATOM 3850 C C . ALA A 1 504 ? -65.658 -6.335 63.613 1.00 62.09 504 ALA A C 1
ATOM 3852 O O . ALA A 1 504 ? -66.223 -5.739 64.526 1.00 62.09 504 ALA A O 1
ATOM 3853 N N . GLN A 1 505 ? -66.265 -7.332 62.958 1.00 59.12 505 GLN A N 1
ATOM 3854 C CA . GLN A 1 505 ? -67.668 -7.724 63.165 1.00 59.12 505 GLN A CA 1
ATOM 3855 C C . GLN A 1 505 ? -67.856 -8.741 64.317 1.00 59.12 505 GLN A C 1
ATOM 3857 O O . GLN A 1 505 ? -68.876 -8.711 65.003 1.00 59.12 505 GLN A O 1
ATOM 3862 N N . LYS A 1 506 ? -66.856 -9.592 64.610 1.00 59.44 506 LYS A N 1
ATOM 3863 C CA . LYS A 1 506 ? -66.872 -10.591 65.709 1.00 59.44 506 LYS A CA 1
ATOM 3864 C C . LYS A 1 506 ? -66.872 -9.968 67.116 1.00 59.44 506 LYS A C 1
ATOM 3866 O O . LYS A 1 506 ? -67.418 -10.544 68.052 1.00 59.44 506 LYS A O 1
ATOM 3871 N N . ALA A 1 507 ? -66.300 -8.773 67.270 1.00 53.56 507 ALA A N 1
ATOM 3872 C CA . ALA A 1 507 ? -66.174 -8.069 68.551 1.00 53.56 507 ALA A CA 1
ATOM 3873 C C . ALA A 1 507 ? -67.504 -7.482 69.097 1.00 53.56 507 ALA A C 1
ATOM 3875 O O . ALA A 1 507 ? -67.564 -7.015 70.236 1.00 53.56 507 ALA A O 1
ATOM 3876 N N . VAL A 1 508 ? -68.583 -7.521 68.305 1.00 53.16 508 VAL A N 1
ATOM 3877 C CA . VAL A 1 508 ? -69.895 -6.898 68.579 1.00 53.16 508 VAL A CA 1
ATOM 3878 C C . VAL A 1 508 ? -70.895 -7.868 69.259 1.00 53.16 508 VAL A C 1
ATOM 3880 O O . VAL A 1 508 ? -72.049 -7.522 69.436 1.00 53.16 508 VAL A O 1
ATOM 3883 N N . LYS A 1 509 ? -70.506 -9.076 69.699 1.00 50.84 509 LYS A N 1
ATOM 3884 C CA . LYS A 1 509 ? -71.435 -10.099 70.253 1.00 50.84 509 LYS A CA 1
ATOM 3885 C C . LYS A 1 509 ? -71.572 -10.134 71.794 1.00 50.84 509 LYS A C 1
ATOM 3887 O O . LYS A 1 509 ? -72.631 -10.502 72.288 1.00 50.84 509 LYS A O 1
ATOM 3892 N N . ASP A 1 510 ? -70.559 -9.727 72.569 1.00 49.97 510 ASP A N 1
ATOM 3893 C CA . ASP A 1 510 ? -70.407 -10.278 73.936 1.00 49.97 510 ASP A CA 1
ATOM 3894 C C . ASP A 1 510 ? -70.801 -9.395 75.155 1.00 49.97 510 ASP A C 1
ATOM 3896 O O . ASP A 1 510 ? -70.915 -9.945 76.239 1.00 49.97 510 ASP A O 1
ATOM 3900 N N . ASN A 1 511 ? -71.047 -8.071 75.078 1.00 56.31 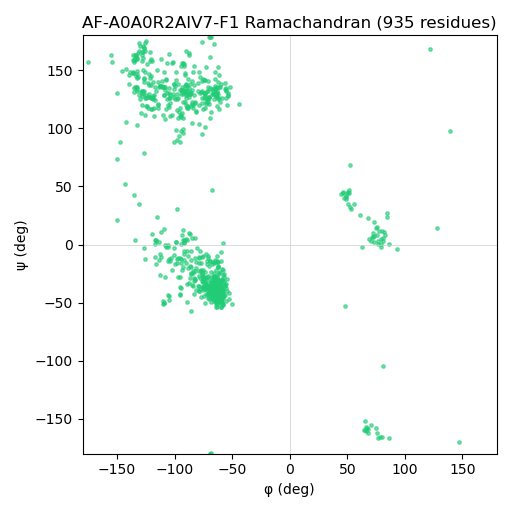511 ASN A N 1
ATOM 3901 C CA . ASN A 1 511 ? -71.189 -7.221 76.302 1.00 56.31 511 ASN A CA 1
ATOM 3902 C C . ASN A 1 511 ? -72.134 -5.993 76.147 1.00 56.31 511 ASN A C 1
ATOM 3904 O O . ASN A 1 511 ? -71.644 -4.885 75.961 1.00 56.31 511 ASN A O 1
ATOM 3908 N N . GLY A 1 512 ? -73.465 -6.169 76.102 1.00 55.41 512 GLY A N 1
ATOM 3909 C CA . GLY A 1 512 ? -74.383 -5.263 75.369 1.00 55.41 512 GLY A CA 1
ATOM 3910 C C . GLY A 1 512 ? -75.135 -4.090 76.036 1.00 55.41 512 GLY A C 1
ATOM 3911 O O . GLY A 1 512 ? -75.239 -3.093 75.349 1.00 55.41 512 GLY A O 1
ATOM 3912 N N . PRO A 1 513 ? -75.751 -4.141 77.237 1.00 50.53 513 PRO A N 1
ATOM 3913 C CA . PRO A 1 513 ? -76.739 -3.089 77.605 1.00 50.53 513 PRO A CA 1
ATOM 3914 C C . PRO A 1 513 ? -76.393 -2.126 78.760 1.00 50.53 513 PRO A C 1
ATOM 3916 O O . PRO A 1 513 ? -77.084 -1.126 78.935 1.00 50.53 513 PRO A O 1
ATOM 3919 N N . LYS A 1 514 ? -75.370 -2.387 79.585 1.00 50.09 514 LYS A N 1
ATOM 3920 C CA . LYS A 1 514 ? -75.079 -1.565 80.789 1.00 50.09 514 LYS A CA 1
ATOM 3921 C C . LYS A 1 514 ? -74.040 -0.454 80.574 1.00 50.09 514 LYS A C 1
ATOM 3923 O O . LYS A 1 514 ? -73.984 0.486 81.360 1.00 50.09 514 LYS A O 1
ATOM 3928 N N . ASP A 1 515 ? -73.280 -0.526 79.488 1.00 51.09 515 ASP A N 1
ATOM 3929 C CA . ASP A 1 515 ? -72.140 0.350 79.181 1.00 51.09 515 ASP A CA 1
ATOM 3930 C C . ASP A 1 515 ? -72.515 1.644 78.402 1.00 51.09 515 ASP A C 1
ATOM 3932 O O . ASP A 1 515 ? -71.686 2.540 78.242 1.00 51.09 515 ASP A O 1
ATOM 3936 N N . LEU A 1 516 ? -73.779 1.814 77.971 1.00 54.00 516 LEU A N 1
ATOM 3937 C CA . LEU A 1 516 ? -74.167 2.798 76.944 1.00 54.00 516 LEU A CA 1
ATOM 3938 C C . LEU A 1 516 ? -74.241 4.206 77.519 1.00 54.00 516 LEU A C 1
ATOM 3940 O O . LEU A 1 516 ? -73.832 5.176 76.887 1.00 54.00 516 LEU A O 1
ATOM 3944 N N . ALA A 1 517 ? -74.728 4.304 78.753 1.00 52.78 517 ALA A N 1
ATOM 3945 C CA . ALA A 1 517 ? -74.891 5.571 79.446 1.00 52.78 517 ALA A CA 1
ATOM 3946 C C . ALA A 1 517 ? -73.554 6.145 79.955 1.00 52.78 517 ALA A C 1
ATOM 3948 O O . ALA A 1 517 ? -73.402 7.359 80.035 1.00 52.78 517 ALA A O 1
ATOM 3949 N N . ALA A 1 518 ? -72.566 5.296 80.264 1.00 53.59 518 ALA A N 1
ATOM 3950 C CA . ALA A 1 518 ? -71.239 5.733 80.712 1.00 53.59 518 ALA A CA 1
ATOM 3951 C C . ALA A 1 518 ? -70.299 6.077 79.542 1.00 53.59 518 ALA A C 1
ATOM 3953 O O . ALA A 1 518 ? -69.356 6.857 79.699 1.00 53.59 518 ALA A O 1
ATOM 3954 N N . ALA A 1 519 ? -70.550 5.501 78.366 1.00 55.31 519 ALA A N 1
ATOM 3955 C CA . ALA A 1 519 ? -69.726 5.696 77.187 1.00 55.31 519 ALA A CA 1
ATOM 3956 C C . ALA A 1 519 ? -70.035 6.987 76.407 1.00 55.31 519 ALA A C 1
ATOM 3958 O O . ALA A 1 519 ? -69.103 7.582 75.872 1.00 55.31 519 ALA A O 1
ATOM 3959 N N . ASP A 1 520 ? -71.281 7.488 76.415 1.00 57.12 520 ASP A N 1
ATOM 3960 C CA . ASP A 1 520 ? -71.678 8.736 75.715 1.00 57.12 520 ASP A CA 1
ATOM 3961 C C . ASP A 1 520 ? -70.834 9.948 76.139 1.00 57.12 520 ASP A C 1
ATOM 3963 O O . ASP A 1 520 ? -70.479 10.807 75.330 1.00 57.12 520 ASP A O 1
ATOM 3967 N N . GLN A 1 521 ? -70.455 9.996 77.418 1.00 58.12 521 GLN A N 1
ATOM 3968 C CA . GLN A 1 521 ? -69.663 11.093 77.962 1.00 58.12 521 GLN A CA 1
ATOM 3969 C C . GLN A 1 521 ? -68.172 10.971 77.608 1.00 58.12 521 GLN A C 1
ATOM 3971 O O . GLN A 1 521 ? -67.530 11.971 77.303 1.00 58.12 521 GLN A O 1
ATOM 3976 N N . LYS A 1 522 ? -67.626 9.747 77.567 1.00 61.00 522 LYS A N 1
ATOM 3977 C CA . LYS A 1 522 ? -66.233 9.488 77.159 1.00 61.00 522 LYS A CA 1
ATOM 3978 C C . LYS A 1 522 ? -66.018 9.686 75.656 1.00 61.00 522 LYS A C 1
ATOM 3980 O O . LYS A 1 522 ? -64.928 10.073 75.245 1.00 61.00 522 LYS A O 1
ATOM 3985 N N . VAL A 1 523 ? -67.056 9.461 74.847 1.00 64.19 523 VAL A N 1
ATOM 3986 C CA . VAL A 1 523 ? -67.062 9.736 73.403 1.00 64.19 523 VAL A CA 1
ATOM 3987 C C . VAL A 1 523 ? -66.799 11.199 73.100 1.00 64.19 523 VAL A C 1
ATOM 3989 O O . VAL A 1 523 ? -65.950 11.510 72.268 1.00 64.19 523 VAL A O 1
ATOM 3992 N N . LYS A 1 524 ? -67.512 12.101 73.777 1.00 67.00 524 LYS A N 1
ATOM 3993 C CA . LYS A 1 524 ? -67.422 13.543 73.518 1.00 67.00 524 LYS A CA 1
ATOM 3994 C C . LYS A 1 524 ? -66.010 14.073 73.791 1.00 67.00 524 LYS A C 1
ATOM 3996 O O . LYS A 1 524 ? -65.472 14.813 72.968 1.00 67.00 524 LYS A O 1
ATOM 4001 N N . ASP A 1 525 ? -65.376 13.604 74.864 1.00 72.81 525 ASP A N 1
ATOM 4002 C CA . ASP A 1 525 ? -64.005 13.986 75.230 1.00 72.81 525 ASP A CA 1
ATOM 4003 C C . ASP A 1 525 ? -62.946 13.354 74.308 1.00 72.81 525 ASP A C 1
ATOM 4005 O O . ASP A 1 525 ? -61.934 13.984 73.985 1.00 72.81 525 ASP A O 1
ATOM 4009 N N . ALA A 1 526 ? -63.173 12.121 73.844 1.00 73.00 526 ALA A N 1
ATOM 4010 C CA . ALA A 1 526 ? -62.286 11.457 72.894 1.00 73.00 526 ALA A CA 1
ATOM 4011 C C . ALA A 1 526 ? -62.361 12.104 71.499 1.00 73.00 526 ALA A C 1
ATOM 4013 O O . ALA A 1 526 ? -61.321 12.343 70.885 1.00 73.00 526 ALA A O 1
ATOM 4014 N N . ILE A 1 527 ? -63.562 12.452 71.009 1.00 74.25 527 ILE A N 1
ATOM 4015 C CA . ILE A 1 527 ? -63.761 13.093 69.695 1.00 74.25 527 ILE A CA 1
ATOM 4016 C C . ILE A 1 527 ? -63.038 14.439 69.624 1.00 74.25 527 ILE A C 1
ATOM 4018 O O . ILE A 1 527 ? -62.435 14.749 68.595 1.00 74.25 527 ILE A O 1
ATOM 4022 N N . ALA A 1 528 ? -63.045 15.222 70.707 1.00 77.19 528 ALA A N 1
ATOM 4023 C CA . ALA A 1 528 ? -62.298 16.476 70.775 1.00 77.19 528 ALA A CA 1
ATOM 4024 C C . ALA A 1 528 ? -60.785 16.250 70.567 1.00 77.19 528 ALA A C 1
ATOM 4026 O O . ALA A 1 528 ? -60.185 16.874 69.692 1.00 77.19 528 ALA A O 1
ATOM 4027 N N . LYS A 1 529 ? -60.194 15.276 71.275 1.00 78.38 529 LYS A N 1
ATOM 4028 C CA . LYS A 1 529 ? -58.768 14.917 71.151 1.00 78.38 529 LYS A CA 1
ATOM 4029 C C . LYS A 1 529 ? -58.410 14.308 69.792 1.00 78.38 529 LYS A C 1
ATOM 4031 O O . LYS A 1 529 ? -57.340 14.586 69.256 1.00 78.38 529 LYS A O 1
ATOM 4036 N N . TYR A 1 530 ? -59.297 13.509 69.200 1.00 81.75 530 TYR A N 1
ATOM 4037 C CA . TYR A 1 530 ? -59.102 12.974 67.850 1.00 81.75 530 TYR A CA 1
ATOM 4038 C C . TYR A 1 530 ? -59.182 14.048 66.779 1.00 81.75 530 TYR A C 1
ATOM 4040 O O . TYR A 1 530 ? -58.391 14.010 65.848 1.00 81.75 530 TYR A O 1
ATOM 4048 N N . ASN A 1 531 ? -60.096 15.014 66.884 1.00 78.38 531 ASN A N 1
ATOM 4049 C CA . ASN A 1 531 ? -60.172 16.097 65.905 1.00 78.38 531 ASN A CA 1
ATOM 4050 C C . ASN A 1 531 ? -58.911 16.977 65.947 1.00 78.38 531 ASN A C 1
ATOM 4052 O O . ASN A 1 531 ? -58.411 17.367 64.890 1.00 78.38 531 ASN A O 1
ATOM 4056 N N . GLU A 1 532 ? -58.340 17.208 67.133 1.00 80.56 532 GLU A N 1
ATOM 4057 C CA . GLU A 1 532 ? -57.026 17.845 67.290 1.00 80.56 532 GLU A CA 1
ATOM 4058 C C . GLU A 1 532 ? -55.892 16.990 66.695 1.00 80.56 532 GLU A C 1
ATOM 4060 O O . GLU A 1 532 ? -55.099 17.493 65.897 1.00 80.56 532 GLU A O 1
ATOM 4065 N N . ALA A 1 533 ? -55.847 15.684 66.986 1.00 82.56 533 ALA A N 1
ATOM 4066 C CA . ALA A 1 533 ? -54.830 14.772 66.452 1.00 82.56 533 ALA A CA 1
ATOM 4067 C C . ALA A 1 533 ? -54.957 14.530 64.932 1.00 82.56 533 ALA A C 1
ATOM 4069 O O . ALA A 1 533 ? -53.955 14.378 64.237 1.00 82.56 533 ALA A O 1
ATOM 4070 N N . LYS A 1 534 ? -56.178 14.542 64.386 1.00 82.38 534 LYS A N 1
ATOM 4071 C CA . LYS A 1 534 ? -56.493 14.442 62.951 1.00 82.38 534 LYS A CA 1
ATOM 4072 C C . LYS A 1 534 ? -56.046 15.688 62.205 1.00 82.38 534 LYS A C 1
ATOM 4074 O O . LYS A 1 534 ? -55.489 15.564 61.117 1.00 82.38 534 LYS A O 1
ATOM 4079 N N . LYS A 1 535 ? -56.258 16.871 62.790 1.00 83.44 535 LYS A N 1
ATOM 4080 C CA . LYS A 1 535 ? -55.715 18.121 62.257 1.00 83.44 535 LYS A CA 1
ATOM 4081 C C . LYS A 1 535 ? -54.184 18.091 62.283 1.00 83.44 535 LYS A C 1
ATOM 4083 O O . LYS A 1 535 ? -53.571 18.315 61.248 1.00 83.44 535 LYS A O 1
ATOM 4088 N N . ALA A 1 536 ? -53.579 17.680 63.399 1.00 83.31 536 ALA A N 1
ATOM 4089 C CA . ALA A 1 536 ? -52.127 17.548 63.522 1.00 83.31 536 ALA A CA 1
ATOM 4090 C C . ALA A 1 536 ? -51.516 16.531 62.534 1.00 83.31 536 ALA A C 1
ATOM 4092 O O . ALA A 1 536 ? -50.455 16.794 61.974 1.00 83.31 536 ALA A O 1
ATOM 4093 N N . TYR A 1 537 ? -52.179 15.399 62.262 1.00 86.56 537 TYR A N 1
ATOM 4094 C CA . TYR A 1 537 ? -51.740 14.459 61.225 1.00 86.56 537 TYR A CA 1
ATOM 4095 C C . TYR A 1 537 ? -51.923 15.013 59.812 1.00 86.56 537 TYR A C 1
ATOM 4097 O O . TYR A 1 537 ? -51.037 14.833 58.984 1.00 86.56 537 TYR A O 1
ATOM 4105 N N . ALA A 1 538 ? -53.035 15.692 59.513 1.00 82.56 538 ALA A N 1
ATOM 4106 C CA . ALA A 1 538 ? -53.233 16.326 58.210 1.00 82.56 538 ALA A CA 1
ATOM 4107 C C . ALA A 1 538 ? -52.171 17.408 57.944 1.00 82.56 538 ALA A C 1
ATOM 4109 O O . ALA A 1 538 ? -51.615 17.462 56.844 1.00 82.56 538 ALA A O 1
ATOM 4110 N N . ASP A 1 539 ? -51.830 18.197 58.966 1.00 84.19 539 ASP A N 1
ATOM 4111 C CA . ASP A 1 539 ? -50.760 19.195 58.922 1.00 84.19 539 ASP A CA 1
ATOM 4112 C C . ASP A 1 539 ? -49.381 18.517 58.757 1.00 84.19 539 ASP A C 1
ATOM 4114 O O . ASP A 1 539 ? -48.600 18.914 57.893 1.00 84.19 539 ASP A O 1
ATOM 4118 N N . ALA A 1 540 ? -49.097 17.432 59.493 1.00 86.88 540 ALA A N 1
ATOM 4119 C CA . ALA A 1 540 ? -47.844 16.673 59.384 1.00 86.88 540 ALA A CA 1
ATOM 4120 C C . ALA A 1 540 ? -47.703 15.908 58.053 1.00 86.88 540 ALA A C 1
ATOM 4122 O O . ALA A 1 540 ? -46.605 15.810 57.509 1.00 86.88 540 ALA A O 1
ATOM 4123 N N . LYS A 1 541 ? -48.805 15.396 57.493 1.00 86.75 541 LYS A N 1
ATOM 4124 C CA . LYS A 1 541 ? -48.863 14.769 56.167 1.00 86.75 541 LYS A CA 1
ATOM 4125 C C . LYS A 1 541 ? -48.618 15.795 55.069 1.00 86.75 541 LYS A C 1
ATOM 4127 O O . LYS A 1 541 ? -47.787 15.550 54.203 1.00 86.75 541 LYS A O 1
ATOM 4132 N N . SER A 1 542 ? -49.267 16.955 55.153 1.00 85.00 542 SER A N 1
ATOM 4133 C CA . SER A 1 542 ? -49.029 18.064 54.223 1.00 85.00 542 SER A CA 1
ATOM 4134 C C . SER A 1 542 ? -47.581 18.563 54.314 1.00 85.00 542 SER A C 1
ATOM 4136 O O . SER A 1 542 ? -46.957 18.837 53.292 1.00 85.00 542 SER A O 1
ATOM 4138 N N . ALA A 1 543 ? -47.006 18.615 55.522 1.00 85.00 543 ALA A N 1
ATOM 4139 C CA . ALA A 1 543 ? -45.601 18.956 55.738 1.00 85.00 543 ALA A CA 1
ATOM 4140 C C . ALA A 1 543 ? -44.635 17.889 55.189 1.00 85.00 543 ALA A C 1
ATOM 4142 O O . ALA A 1 543 ? -43.620 18.247 54.595 1.00 85.00 543 ALA A O 1
ATOM 4143 N N . TYR A 1 544 ? -44.948 16.596 55.327 1.00 89.06 544 TYR A N 1
ATOM 4144 C CA . TYR A 1 544 ? -44.167 15.510 54.727 1.00 89.06 544 TYR A CA 1
ATOM 4145 C C . TYR A 1 544 ? -44.236 15.536 53.196 1.00 89.06 544 TYR A C 1
ATOM 4147 O O . TYR A 1 544 ? -43.199 15.469 52.548 1.00 89.06 544 TYR A O 1
ATOM 4155 N N . GLU A 1 545 ? -45.420 15.705 52.606 1.00 86.44 545 GLU A N 1
ATOM 4156 C CA . GLU A 1 545 ? -45.590 15.830 51.152 1.00 86.44 545 GLU A CA 1
ATOM 4157 C C . GLU A 1 545 ? -44.853 17.063 50.603 1.00 86.44 545 GLU A C 1
ATOM 4159 O O . GLU A 1 545 ? -44.192 16.985 49.564 1.00 86.44 545 GLU A O 1
ATOM 4164 N N . ALA A 1 546 ? -44.886 18.188 51.326 1.00 86.31 546 ALA A N 1
ATOM 4165 C CA . ALA A 1 546 ? -44.111 19.379 50.989 1.00 86.31 546 ALA A CA 1
ATOM 4166 C C . ALA A 1 546 ? -42.592 19.143 51.098 1.00 86.31 546 ALA A C 1
ATOM 4168 O O . ALA A 1 546 ? -41.854 19.541 50.196 1.00 86.31 546 ALA A O 1
ATOM 4169 N N . ALA A 1 547 ? -42.123 18.462 52.148 1.00 88.06 547 ALA A N 1
ATOM 4170 C CA . ALA A 1 547 ? -40.712 18.117 52.334 1.00 88.06 547 ALA A CA 1
ATOM 4171 C C . ALA A 1 547 ? -40.220 17.094 51.293 1.00 88.06 547 ALA A C 1
ATOM 4173 O O . ALA A 1 547 ? -39.113 17.222 50.778 1.00 88.06 547 ALA A O 1
ATOM 4174 N N . GLN A 1 548 ? -41.059 16.127 50.913 1.00 85.38 548 GLN A N 1
ATOM 4175 C CA . GLN A 1 548 ? -40.774 15.157 49.857 1.00 85.38 548 GLN A CA 1
ATOM 4176 C C . GLN A 1 548 ? -40.667 15.857 48.497 1.00 85.38 548 GLN A C 1
ATOM 4178 O O . GLN A 1 548 ? -39.702 15.645 47.769 1.00 85.38 548 GLN A O 1
ATOM 4183 N N . LYS A 1 549 ? -41.585 16.784 48.199 1.00 87.62 549 LYS A N 1
ATOM 4184 C CA . LYS A 1 549 ? -41.518 17.627 46.999 1.00 87.62 549 LYS A CA 1
ATOM 4185 C C . LYS A 1 549 ? -40.264 18.508 46.979 1.00 87.62 549 LYS A C 1
ATOM 4187 O O . LYS A 1 549 ? -39.674 18.702 45.916 1.00 87.62 549 LYS A O 1
ATOM 4192 N N . GLN A 1 550 ? -39.835 19.033 48.128 1.00 86.44 550 GLN A N 1
ATOM 4193 C CA . GLN A 1 550 ? -38.571 19.767 48.257 1.00 86.44 550 GLN A CA 1
ATOM 4194 C C . GLN A 1 550 ? -37.352 18.858 48.043 1.00 86.44 550 GLN A C 1
ATOM 4196 O O . GLN A 1 550 ? -36.434 19.263 47.334 1.00 86.44 550 GLN A O 1
ATOM 4201 N N . ALA A 1 551 ? -37.357 17.627 48.561 1.00 87.12 551 ALA A N 1
ATOM 4202 C CA . ALA A 1 551 ? -36.300 16.642 48.329 1.00 87.12 551 ALA A CA 1
ATOM 4203 C C . ALA A 1 551 ? -36.211 16.223 46.853 1.00 87.12 551 ALA A C 1
ATOM 4205 O O . ALA A 1 551 ? -35.120 16.178 46.287 1.00 87.12 551 ALA A O 1
ATOM 4206 N N . ASP A 1 552 ? -37.348 16.000 46.193 1.00 87.00 552 ASP A N 1
ATOM 4207 C CA . ASP A 1 552 ? -37.401 15.685 44.762 1.00 87.00 552 ASP A CA 1
ATOM 4208 C C . ASP A 1 552 ? -36.921 16.874 43.911 1.00 87.00 552 ASP A C 1
ATOM 4210 O O . ASP A 1 552 ? -36.159 16.701 42.958 1.00 87.00 552 ASP A O 1
ATOM 4214 N N . THR A 1 553 ? -37.280 18.101 44.306 1.00 89.12 553 THR A N 1
ATOM 4215 C CA . THR A 1 553 ? -36.783 19.338 43.677 1.00 89.12 553 THR A CA 1
ATOM 4216 C C . THR A 1 553 ? -35.269 19.492 43.862 1.00 89.12 553 THR A C 1
ATOM 4218 O O . THR A 1 553 ? -34.567 19.809 42.902 1.00 89.12 553 THR A O 1
ATOM 4221 N N . ALA A 1 554 ? -34.739 19.213 45.057 1.00 89.38 554 ALA A N 1
ATOM 4222 C CA . ALA A 1 554 ? -33.305 19.250 45.338 1.00 89.38 554 ALA A CA 1
ATOM 4223 C C . ALA A 1 554 ? -32.538 18.172 44.550 1.00 89.38 554 ALA A C 1
ATOM 4225 O O . ALA A 1 554 ? -31.468 18.445 44.010 1.00 89.38 554 ALA A O 1
ATOM 4226 N N . LYS A 1 555 ? -33.100 16.964 44.397 1.00 90.19 555 LYS A N 1
ATOM 4227 C CA . LYS A 1 555 ? -32.518 15.879 43.581 1.00 90.19 555 LYS A CA 1
ATOM 4228 C C . LYS A 1 555 ? -32.511 16.216 42.090 1.00 90.19 555 LYS A C 1
ATOM 4230 O O . LYS A 1 555 ? -31.517 15.958 41.405 1.00 90.19 555 LYS A O 1
ATOM 4235 N N . ALA A 1 556 ? -33.574 16.845 41.590 1.00 87.75 556 ALA A N 1
ATOM 4236 C CA . ALA A 1 556 ? -33.617 17.368 40.226 1.00 87.75 556 ALA A CA 1
ATOM 4237 C C . ALA A 1 556 ? -32.580 18.489 40.019 1.00 87.75 556 ALA A C 1
ATOM 4239 O O . ALA A 1 556 ? -31.855 18.481 39.023 1.00 87.75 556 ALA A O 1
ATOM 4240 N N . ALA A 1 557 ? -32.440 19.402 40.986 1.00 88.38 557 ALA A N 1
ATOM 4241 C CA . ALA A 1 557 ? -31.423 20.455 40.968 1.00 88.38 557 ALA A CA 1
ATOM 4242 C C . ALA A 1 557 ? -29.994 19.887 41.011 1.00 88.38 557 ALA A C 1
ATOM 4244 O O . ALA A 1 557 ? -29.134 20.346 40.260 1.00 88.38 557 ALA A O 1
ATOM 4245 N N . LYS A 1 558 ? -29.747 18.835 41.803 1.00 90.75 558 LYS A N 1
ATOM 4246 C CA . LYS A 1 558 ? -28.467 18.114 41.813 1.00 90.75 558 LYS A CA 1
ATOM 4247 C C . LYS A 1 558 ? -28.180 17.463 40.462 1.00 90.75 558 LYS A C 1
ATOM 4249 O O . LYS A 1 558 ? -27.078 17.610 39.953 1.00 90.75 558 LYS A O 1
ATOM 4254 N N . THR A 1 559 ? -29.167 16.813 39.850 1.00 88.81 559 THR A N 1
ATOM 4255 C CA . THR A 1 559 ? -29.017 16.218 38.509 1.00 88.81 559 THR A CA 1
ATOM 4256 C C . THR A 1 559 ? -28.666 17.285 37.463 1.00 88.81 559 THR A C 1
ATOM 4258 O O . THR A 1 559 ? -27.801 17.076 36.613 1.00 88.81 559 THR A O 1
ATOM 4261 N N . ALA A 1 560 ? -29.284 18.468 37.547 1.00 88.38 560 ALA A N 1
ATOM 4262 C CA . ALA A 1 560 ? -28.942 19.602 36.692 1.00 88.38 560 ALA A CA 1
ATOM 4263 C C . ALA A 1 560 ? -27.523 20.142 36.966 1.00 88.38 560 ALA A C 1
ATOM 4265 O O . ALA A 1 560 ? -26.809 20.475 36.021 1.00 88.38 560 ALA A O 1
ATOM 4266 N N . ALA A 1 561 ? -27.092 20.198 38.230 1.00 89.56 561 ALA A N 1
ATOM 4267 C CA . ALA A 1 561 ? -25.737 20.600 38.609 1.00 89.56 561 ALA A CA 1
ATOM 4268 C C . ALA A 1 561 ? -24.673 19.577 38.160 1.00 89.56 561 ALA A C 1
ATOM 4270 O O . ALA A 1 561 ? -23.638 19.971 37.628 1.00 89.56 561 ALA A O 1
ATOM 4271 N N . ASP A 1 562 ? -24.952 18.274 38.277 1.00 88.06 562 ASP A N 1
ATOM 4272 C CA . ASP A 1 562 ? -24.100 17.194 37.759 1.00 88.06 562 ASP A CA 1
ATOM 4273 C C . ASP A 1 562 ? -23.912 17.341 36.236 1.00 88.06 562 ASP A C 1
ATOM 4275 O O . ASP A 1 562 ? -22.794 17.249 35.724 1.00 88.06 562 ASP A O 1
ATOM 4279 N N . LYS A 1 563 ? -24.993 17.666 35.509 1.00 91.25 563 LYS A N 1
ATOM 4280 C CA . LYS A 1 563 ? -24.932 17.955 34.071 1.00 91.25 563 LYS A CA 1
ATOM 4281 C C . LYS A 1 563 ? -24.094 19.202 33.758 1.00 91.25 563 LYS A C 1
ATOM 4283 O O . LYS A 1 563 ? -23.273 19.157 32.848 1.00 91.25 563 LYS A O 1
ATOM 4288 N N . LYS A 1 564 ? -24.239 20.293 34.524 1.00 90.88 564 LYS A N 1
ATOM 4289 C CA . LYS A 1 564 ? -23.407 21.502 34.357 1.00 90.88 564 LYS A CA 1
ATOM 4290 C C . LYS A 1 564 ? -21.915 21.212 34.535 1.00 90.88 564 LYS A C 1
ATOM 4292 O O . LYS A 1 564 ? -21.108 21.784 33.806 1.00 90.88 564 LYS A O 1
ATOM 4297 N N . VAL A 1 565 ? -21.543 20.335 35.472 1.00 90.50 565 VAL A N 1
ATOM 4298 C CA . VAL A 1 565 ? -20.146 19.906 35.659 1.00 90.50 565 VAL A CA 1
ATOM 4299 C C . VAL A 1 565 ? -19.644 19.156 34.429 1.00 90.50 565 VAL A C 1
ATOM 4301 O O . VAL A 1 565 ? -18.574 19.491 33.924 1.00 90.50 565 VAL A O 1
ATOM 4304 N N . ALA A 1 566 ? -20.422 18.201 33.912 1.00 88.62 566 ALA A N 1
ATOM 4305 C CA . ALA A 1 566 ? -20.061 17.458 32.705 1.00 88.62 566 ALA A CA 1
ATOM 4306 C C . ALA A 1 566 ? -19.898 18.386 31.483 1.00 88.62 566 ALA A C 1
ATOM 4308 O O . ALA A 1 566 ? -18.890 18.316 30.778 1.00 88.62 566 ALA A O 1
ATOM 4309 N N . ASP A 1 567 ? -20.836 19.316 31.281 1.00 90.12 567 ASP A N 1
ATOM 4310 C CA . ASP A 1 567 ? -20.795 20.288 30.183 1.00 90.12 567 ASP A CA 1
ATOM 4311 C C . ASP A 1 567 ? -19.591 21.246 30.308 1.00 90.12 567 ASP A C 1
ATOM 4313 O O . ASP A 1 567 ? -18.919 21.548 29.317 1.00 90.12 567 ASP A O 1
ATOM 4317 N N . ALA A 1 568 ? -19.275 21.714 31.521 1.00 91.44 568 ALA A N 1
ATOM 4318 C CA . ALA A 1 568 ? -18.114 22.569 31.773 1.00 91.44 568 ALA A CA 1
ATOM 4319 C C . ALA A 1 568 ? -16.786 21.817 31.569 1.00 91.44 568 ALA A C 1
ATOM 4321 O O . ALA A 1 568 ? -15.847 22.369 30.995 1.00 91.44 568 ALA A O 1
ATOM 4322 N N . GLN A 1 569 ? -16.710 20.546 31.978 1.00 91.31 569 GLN A N 1
ATOM 4323 C CA . GLN A 1 569 ? -15.534 19.695 31.766 1.00 91.31 569 GLN A CA 1
ATOM 4324 C C . GLN A 1 569 ? -15.292 19.408 30.281 1.00 91.31 569 GLN A C 1
ATOM 4326 O O . GLN A 1 569 ? -14.145 19.448 29.835 1.00 91.31 569 GLN A O 1
ATOM 4331 N N . ALA A 1 570 ? -16.354 19.190 29.500 1.00 90.75 570 ALA A N 1
ATOM 4332 C CA . ALA A 1 570 ? -16.251 19.031 28.052 1.00 90.75 570 ALA A CA 1
ATOM 4333 C C . ALA A 1 570 ? -15.710 20.303 27.374 1.00 90.75 570 ALA A C 1
ATOM 4335 O O . ALA A 1 570 ? -14.812 20.223 26.535 1.00 90.75 570 ALA A O 1
ATOM 4336 N N . LYS A 1 571 ? -16.186 21.489 27.782 1.00 91.44 571 LYS A N 1
ATOM 4337 C CA . LYS A 1 571 ? -15.671 22.777 27.281 1.00 91.44 571 LYS A CA 1
ATOM 4338 C C . LYS A 1 571 ? -14.212 23.023 27.671 1.00 91.44 571 LYS A C 1
ATOM 4340 O O . LYS A 1 571 ? -13.443 23.512 26.852 1.00 91.44 571 LYS A O 1
ATOM 4345 N N . LEU A 1 572 ? -13.809 22.643 28.884 1.00 93.69 572 LEU A N 1
ATOM 4346 C CA . LEU A 1 572 ? -12.410 22.713 29.316 1.00 93.69 572 LEU A CA 1
ATOM 4347 C C . LEU A 1 572 ? -11.507 21.789 28.488 1.00 93.69 572 LEU A C 1
ATOM 4349 O O . LEU A 1 572 ? -10.399 22.181 28.130 1.00 93.69 572 LEU A O 1
ATOM 4353 N N . ALA A 1 573 ? -11.969 20.579 28.164 1.00 89.31 573 ALA A N 1
ATOM 4354 C CA . ALA A 1 573 ? -11.229 19.664 27.297 1.00 89.31 573 ALA A CA 1
ATOM 4355 C C . ALA A 1 573 ? -11.048 20.246 25.884 1.00 89.31 573 ALA A C 1
ATOM 4357 O O . ALA A 1 573 ? -9.943 20.215 25.349 1.00 89.31 573 ALA A O 1
ATOM 4358 N N . GLN A 1 574 ? -12.100 20.850 25.318 1.00 90.75 574 GLN A N 1
ATOM 4359 C CA . GLN A 1 574 ? -12.033 21.541 24.024 1.00 90.75 574 GLN A CA 1
ATOM 4360 C C . GLN A 1 574 ? -11.069 22.737 24.049 1.00 90.75 574 GLN A C 1
ATOM 4362 O O . GLN A 1 574 ? -10.272 22.894 23.128 1.00 90.75 574 GLN A O 1
ATOM 4367 N N . ALA A 1 575 ? -11.094 23.550 25.110 1.00 91.56 575 ALA A N 1
ATOM 4368 C CA . ALA A 1 575 ? -10.176 24.680 25.264 1.00 91.56 575 ALA A CA 1
ATOM 4369 C C . ALA A 1 575 ? -8.710 24.222 25.390 1.00 91.56 575 ALA A C 1
ATOM 4371 O O . ALA A 1 575 ? -7.823 24.819 24.786 1.00 91.56 575 ALA A O 1
ATOM 4372 N N . LYS A 1 576 ? -8.446 23.125 26.117 1.00 91.19 576 LYS A N 1
ATOM 4373 C CA . LYS A 1 576 ? -7.097 22.542 26.243 1.00 91.19 576 LYS A CA 1
ATOM 4374 C C . LYS A 1 576 ? -6.571 21.977 24.923 1.00 91.19 576 LYS A C 1
ATOM 4376 O O . LYS A 1 576 ? -5.400 22.169 24.613 1.00 91.19 576 LYS A O 1
ATOM 4381 N N . ASP A 1 577 ? -7.423 21.322 24.137 1.00 90.44 577 ASP A N 1
ATOM 4382 C CA . ASP A 1 577 ? -7.066 20.844 22.794 1.00 90.44 577 ASP A CA 1
ATOM 4383 C C . ASP A 1 577 ? -6.765 22.013 21.837 1.00 90.44 577 ASP A C 1
ATOM 4385 O O . ASP A 1 577 ? -5.785 21.983 21.090 1.00 90.44 577 ASP A O 1
ATOM 4389 N N . ALA A 1 578 ? -7.557 23.089 21.905 1.00 89.50 578 ALA A N 1
ATOM 4390 C CA . ALA A 1 578 ? -7.300 24.312 21.146 1.00 89.50 578 ALA A CA 1
ATOM 4391 C C . ALA A 1 578 ? -5.971 24.982 21.544 1.00 89.50 578 ALA A C 1
ATOM 4393 O O . ALA A 1 578 ? -5.222 25.405 20.662 1.00 89.50 578 ALA A O 1
ATOM 4394 N N . LEU A 1 579 ? -5.646 25.025 22.843 1.00 92.38 579 LEU A N 1
ATOM 4395 C CA . LEU A 1 579 ? -4.365 25.533 23.341 1.00 92.38 579 LEU A CA 1
ATOM 4396 C C . LEU A 1 579 ? -3.188 24.698 22.826 1.00 92.38 579 LEU A C 1
ATOM 4398 O O . LEU A 1 579 ? -2.253 25.264 22.269 1.00 92.38 579 LEU A O 1
ATOM 4402 N N . ALA A 1 580 ? -3.263 23.367 22.914 1.00 88.38 580 ALA A N 1
ATOM 4403 C CA . ALA A 1 580 ? -2.204 22.483 22.422 1.00 88.38 580 ALA A CA 1
ATOM 4404 C C . ALA A 1 580 ? -1.938 22.678 20.916 1.00 88.38 580 ALA A C 1
ATOM 4406 O O . ALA A 1 580 ? -0.790 22.728 20.474 1.00 88.38 580 ALA A O 1
ATOM 4407 N N . LYS A 1 581 ? -3.000 22.857 20.119 1.00 89.25 581 LYS A N 1
ATOM 4408 C CA . LYS A 1 581 ? -2.892 23.165 18.683 1.00 89.25 581 LYS A CA 1
ATOM 4409 C C . LYS A 1 581 ? -2.272 24.539 18.426 1.00 89.25 581 LYS A C 1
ATOM 4411 O O . LYS A 1 581 ? -1.461 24.674 17.509 1.00 89.25 581 LYS A O 1
ATOM 4416 N N . ALA A 1 582 ? -2.635 25.551 19.214 1.00 87.06 582 ALA A N 1
ATOM 4417 C CA . ALA A 1 582 ? -2.055 26.886 19.108 1.00 87.06 582 ALA A CA 1
ATOM 4418 C C . ALA A 1 582 ? -0.559 26.884 19.477 1.00 87.06 582 ALA A C 1
ATOM 4420 O O . ALA A 1 582 ? 0.245 27.462 18.747 1.00 87.06 582 ALA A O 1
ATOM 4421 N N . GLU A 1 583 ? -0.171 26.175 20.542 1.00 84.50 583 GLU A N 1
ATOM 4422 C CA . GLU A 1 583 ? 1.224 26.033 20.988 1.00 84.50 583 GLU A CA 1
ATOM 4423 C C . GLU A 1 583 ? 2.072 25.279 19.956 1.00 84.50 583 GLU A C 1
ATOM 4425 O O . GLU A 1 583 ? 3.184 25.696 19.631 1.00 84.50 583 GLU A O 1
ATOM 4430 N N . GLN A 1 584 ? 1.526 24.214 19.361 1.00 82.31 584 GLN A N 1
ATOM 4431 C CA . GLN A 1 584 ? 2.189 23.491 18.278 1.00 82.31 584 GLN A CA 1
ATOM 4432 C C . GLN A 1 584 ? 2.379 24.371 17.034 1.00 82.31 584 GLN A C 1
ATOM 4434 O O . GLN A 1 584 ? 3.440 24.346 16.406 1.00 82.31 584 GLN A O 1
ATOM 4439 N N . ASN A 1 585 ? 1.370 25.169 16.673 1.00 83.19 585 ASN A N 1
ATOM 4440 C CA . ASN A 1 585 ? 1.478 26.116 15.567 1.00 83.19 585 ASN A CA 1
ATOM 4441 C C . ASN A 1 585 ? 2.550 27.183 15.844 1.00 83.19 585 ASN A C 1
ATOM 4443 O O . ASN A 1 585 ? 3.375 27.453 14.978 1.00 83.19 585 ASN A O 1
ATOM 4447 N N . LEU A 1 586 ? 2.591 27.735 17.058 1.00 83.19 586 LEU A N 1
ATOM 4448 C CA . LEU A 1 586 ? 3.612 28.695 17.476 1.00 83.19 586 LEU A CA 1
ATOM 4449 C C . LEU A 1 586 ? 5.029 28.101 17.397 1.00 83.19 586 LEU A C 1
ATOM 4451 O O . LEU A 1 586 ? 5.917 28.721 16.814 1.00 83.19 586 LEU A O 1
ATOM 4455 N N . ALA A 1 587 ? 5.234 26.878 17.894 1.00 75.00 587 ALA A N 1
ATOM 4456 C CA . ALA A 1 587 ? 6.519 26.183 17.799 1.00 75.00 587 ALA A CA 1
ATOM 4457 C C . ALA A 1 587 ? 6.961 25.970 16.339 1.00 75.00 587 ALA A C 1
ATOM 4459 O O . ALA A 1 587 ? 8.129 26.166 15.995 1.00 75.00 587 ALA A O 1
ATOM 4460 N N . ASN A 1 588 ? 6.018 25.628 15.456 1.00 74.12 588 ASN A N 1
ATOM 4461 C CA . ASN A 1 588 ? 6.283 25.523 14.022 1.00 74.12 588 ASN A CA 1
ATOM 4462 C C . ASN A 1 588 ? 6.641 26.882 13.404 1.00 74.12 588 ASN A C 1
ATOM 4464 O O . ASN A 1 588 ? 7.527 26.941 12.553 1.00 74.12 588 ASN A O 1
ATOM 4468 N N . MET A 1 589 ? 5.994 27.973 13.829 1.00 73.88 589 MET A N 1
ATOM 4469 C CA . MET A 1 589 ? 6.312 29.318 13.342 1.00 73.88 589 MET A CA 1
ATOM 4470 C C . MET A 1 589 ? 7.710 29.767 13.782 1.00 73.88 589 MET A C 1
ATOM 4472 O O . MET A 1 589 ? 8.466 30.230 12.931 1.00 73.88 589 MET A O 1
ATOM 4476 N N . HIS A 1 590 ? 8.103 29.543 15.040 1.00 71.12 590 HIS A N 1
ATOM 4477 C CA . HIS A 1 590 ? 9.467 29.826 15.515 1.00 71.12 590 HIS A CA 1
ATOM 4478 C C . HIS A 1 590 ? 10.533 29.053 14.720 1.00 71.12 590 HIS A C 1
ATOM 4480 O O . HIS A 1 590 ? 11.546 29.617 14.316 1.00 71.12 590 HIS A O 1
ATOM 4486 N N . LYS A 1 591 ? 10.279 27.779 14.389 1.00 66.00 591 LYS A N 1
ATOM 4487 C CA . LYS A 1 591 ? 11.200 26.958 13.580 1.00 66.00 591 LYS A CA 1
ATOM 4488 C C . LYS A 1 591 ? 11.403 27.486 12.151 1.00 66.00 591 LYS A C 1
ATOM 4490 O O . LYS A 1 591 ? 12.444 27.235 11.551 1.00 66.00 591 LYS A O 1
ATOM 4495 N N . ILE A 1 592 ? 10.402 28.168 11.595 1.00 61.44 592 ILE A N 1
ATOM 4496 C CA . ILE A 1 592 ? 10.398 28.638 10.202 1.00 61.44 592 ILE A CA 1
ATOM 4497 C C . ILE A 1 592 ? 10.892 30.087 10.090 1.00 61.44 592 ILE A C 1
ATOM 4499 O O . ILE A 1 592 ? 11.565 30.422 9.115 1.00 61.44 592 ILE A O 1
ATOM 4503 N N . TYR A 1 593 ? 10.553 30.946 11.055 1.00 63.81 593 TYR A N 1
ATOM 4504 C CA . TYR A 1 593 ? 10.676 32.400 10.912 1.00 63.81 593 TYR A CA 1
ATOM 4505 C C . TYR A 1 593 ? 11.739 33.061 11.801 1.00 63.81 593 TYR A C 1
ATOM 4507 O O . TYR A 1 593 ? 12.097 34.201 11.515 1.00 63.81 593 TYR A O 1
ATOM 4515 N N . ASP A 1 594 ? 12.322 32.363 12.782 1.00 67.56 594 ASP A N 1
ATOM 4516 C CA . ASP A 1 594 ? 13.380 32.934 13.643 1.00 67.56 594 ASP A CA 1
ATOM 4517 C C . ASP A 1 594 ? 14.800 32.794 13.065 1.00 67.56 594 ASP A C 1
ATOM 4519 O O . ASP A 1 594 ? 15.794 33.072 13.738 1.00 67.56 594 ASP A O 1
ATOM 4523 N N . LEU A 1 595 ? 14.925 32.356 11.811 1.00 75.69 595 LEU A N 1
ATOM 4524 C CA . LEU A 1 595 ? 16.214 32.189 11.151 1.00 75.69 595 LEU A CA 1
ATOM 4525 C C . LEU A 1 595 ? 16.814 33.551 10.773 1.00 75.69 595 LEU A C 1
ATOM 4527 O O . LEU A 1 595 ? 16.271 34.276 9.939 1.00 75.69 595 LEU A O 1
ATOM 4531 N N . GLN A 1 596 ? 17.974 33.882 11.340 1.00 77.88 596 GLN A N 1
ATOM 4532 C CA . GLN A 1 596 ? 18.673 35.140 11.076 1.00 77.88 596 GLN A CA 1
ATOM 4533 C C . GLN A 1 596 ? 19.885 34.917 10.174 1.00 77.88 596 GLN A C 1
ATOM 4535 O O . GLN A 1 596 ? 20.834 34.229 10.551 1.00 77.88 596 GLN A O 1
ATOM 4540 N N . GLN A 1 597 ? 19.887 35.541 8.994 1.00 82.31 597 GLN A N 1
ATOM 4541 C CA . GLN A 1 597 ? 21.084 35.623 8.157 1.00 82.31 597 GLN A CA 1
ATOM 4542 C C . GLN A 1 597 ? 21.929 36.832 8.548 1.00 82.31 597 GLN A C 1
ATOM 4544 O O . GLN A 1 597 ? 21.424 37.952 8.605 1.00 82.31 597 GLN A O 1
ATOM 4549 N N . LYS A 1 598 ? 23.226 36.614 8.770 1.00 84.50 598 LYS A N 1
ATOM 4550 C CA . LYS A 1 598 ? 24.202 37.680 9.027 1.00 84.50 598 LYS A CA 1
ATOM 4551 C C . LYS A 1 598 ? 25.374 37.554 8.065 1.00 84.50 598 LYS A C 1
ATOM 4553 O O . LYS A 1 598 ? 25.823 36.444 7.775 1.00 84.50 598 LYS A O 1
ATOM 4558 N N . PHE A 1 599 ? 25.854 38.689 7.566 1.00 84.88 599 PHE A N 1
ATOM 4559 C CA . PHE A 1 599 ? 27.062 38.751 6.753 1.00 84.88 599 PHE A CA 1
ATOM 4560 C C . PHE A 1 599 ? 28.248 39.134 7.636 1.00 84.88 599 PHE A C 1
ATOM 4562 O O . PHE A 1 599 ? 28.336 40.264 8.113 1.00 84.88 599 PHE A O 1
ATOM 4569 N N . GLU A 1 600 ? 29.140 38.180 7.877 1.00 84.38 600 GLU A N 1
ATOM 4570 C CA . GLU A 1 600 ? 30.245 38.297 8.830 1.00 84.38 600 GLU A CA 1
ATOM 4571 C C . GLU A 1 600 ? 31.496 37.646 8.224 1.00 84.38 600 GLU A C 1
ATOM 4573 O O . GLU A 1 600 ? 31.419 36.598 7.584 1.00 84.38 600 GLU A O 1
ATOM 4578 N N . ASP A 1 601 ? 32.660 38.282 8.382 1.00 83.12 601 ASP A N 1
ATOM 4579 C CA . ASP A 1 601 ? 33.953 37.813 7.848 1.00 83.12 601 ASP A CA 1
ATOM 4580 C C . ASP A 1 601 ? 33.955 37.488 6.342 1.00 83.12 601 ASP A C 1
ATOM 4582 O O . ASP A 1 601 ? 34.656 36.587 5.885 1.00 83.12 601 ASP A O 1
ATOM 4586 N N . GLY A 1 602 ? 33.149 38.203 5.553 1.00 85.44 602 GLY A N 1
ATOM 4587 C CA . GLY A 1 602 ? 33.032 37.975 4.110 1.00 85.44 602 GLY A CA 1
ATOM 4588 C C . GLY A 1 602 ? 32.116 36.811 3.713 1.00 85.44 602 GLY A C 1
ATOM 4589 O O . GLY A 1 602 ? 32.022 36.501 2.525 1.00 85.44 602 GLY A O 1
ATOM 4590 N N . HIS A 1 603 ? 31.416 36.187 4.665 1.00 87.94 603 HIS A N 1
ATOM 4591 C CA . HIS A 1 603 ? 30.516 35.062 4.423 1.00 87.94 603 HIS A CA 1
ATOM 4592 C C . HIS A 1 603 ? 29.118 35.316 4.999 1.00 87.94 603 HIS A C 1
ATOM 4594 O O . HIS A 1 603 ? 28.951 35.869 6.082 1.00 87.94 603 HIS A O 1
ATOM 4600 N N . TRP A 1 604 ? 28.091 34.858 4.284 1.00 89.81 604 TRP A N 1
ATOM 4601 C CA . TRP A 1 604 ? 26.739 34.770 4.832 1.00 89.81 604 TRP A CA 1
ATOM 4602 C C . TRP A 1 604 ? 26.641 33.546 5.745 1.00 89.81 604 TRP A C 1
ATOM 4604 O O . TRP A 1 604 ? 27.028 32.449 5.336 1.00 89.81 604 TRP A O 1
ATOM 4614 N N . ARG A 1 605 ? 26.116 33.728 6.958 1.00 91.31 605 ARG A N 1
ATOM 4615 C CA . ARG A 1 605 ? 25.897 32.684 7.971 1.00 91.31 605 ARG A CA 1
ATOM 4616 C C . ARG A 1 605 ? 24.453 32.712 8.449 1.00 91.31 605 ARG A C 1
ATOM 4618 O O . ARG A 1 605 ? 23.836 33.777 8.457 1.00 91.31 605 ARG A O 1
ATOM 4625 N N . LEU A 1 606 ? 23.929 31.555 8.841 1.00 89.38 606 LEU A N 1
ATOM 4626 C CA . LEU A 1 606 ? 22.573 31.421 9.366 1.00 89.38 606 LEU A CA 1
ATOM 4627 C C . LEU A 1 606 ? 22.608 31.072 10.844 1.00 89.38 606 LEU A C 1
ATOM 4629 O O . LEU A 1 606 ? 23.363 30.189 11.250 1.00 89.38 606 LEU A O 1
ATOM 4633 N N . TYR A 1 607 ? 21.761 31.735 11.616 1.00 84.25 607 TYR A N 1
ATOM 4634 C CA . TYR A 1 607 ? 21.579 31.483 13.034 1.00 84.25 607 TYR A CA 1
ATOM 4635 C C . TYR A 1 607 ? 20.125 31.108 13.318 1.00 84.25 607 TYR A C 1
ATOM 4637 O O . TYR A 1 607 ? 19.218 31.640 12.675 1.00 84.25 607 TYR A O 1
ATOM 4645 N N . ASP A 1 608 ? 19.908 30.189 14.255 1.00 80.38 608 ASP A N 1
ATOM 4646 C CA . ASP A 1 608 ? 18.576 29.922 14.799 1.00 80.38 608 ASP A CA 1
ATOM 4647 C C . ASP A 1 608 ? 18.135 31.021 15.787 1.00 80.38 608 ASP A C 1
ATOM 4649 O O . ASP A 1 608 ? 18.911 31.915 16.141 1.00 80.38 608 ASP A O 1
ATOM 4653 N N . GLY A 1 609 ? 16.887 30.945 16.260 1.00 68.62 609 GLY A N 1
ATOM 4654 C CA . GLY A 1 609 ? 16.335 31.893 17.236 1.00 68.62 609 GLY A CA 1
ATOM 4655 C C . GLY A 1 609 ? 17.048 31.905 18.596 1.00 68.62 609 GLY A C 1
ATOM 4656 O O . GLY A 1 609 ? 16.888 32.854 19.359 1.00 68.62 609 GLY A O 1
ATOM 4657 N N . ALA A 1 610 ? 17.869 30.892 18.894 1.00 71.75 610 ALA A N 1
ATOM 4658 C CA . ALA A 1 610 ? 18.708 30.823 20.090 1.00 71.75 610 ALA A CA 1
ATOM 4659 C C . ALA A 1 610 ? 20.140 31.345 19.844 1.00 71.75 610 ALA A C 1
ATOM 4661 O O . ALA A 1 610 ? 20.955 31.380 20.766 1.00 71.75 610 ALA A O 1
ATOM 4662 N N . GLY A 1 611 ? 20.447 31.786 18.620 1.00 74.75 611 GLY A N 1
ATOM 4663 C CA . GLY A 1 611 ? 21.748 32.321 18.234 1.00 74.75 611 GLY A CA 1
ATOM 4664 C C . GLY A 1 611 ? 22.791 31.256 17.889 1.00 74.75 611 GLY A C 1
ATOM 4665 O O . GLY A 1 611 ? 23.964 31.600 17.733 1.00 74.75 611 GLY A O 1
ATOM 4666 N N . HIS A 1 612 ? 22.412 29.984 17.741 1.00 80.75 612 HIS A N 1
ATOM 4667 C CA . HIS A 1 612 ? 23.331 28.942 17.286 1.00 80.75 612 HIS A CA 1
ATOM 4668 C C . HIS A 1 612 ? 23.503 28.992 15.774 1.00 80.75 612 HIS A C 1
ATOM 4670 O O . HIS A 1 612 ? 22.547 29.161 15.020 1.00 80.75 612 HIS A O 1
ATOM 4676 N N . ARG A 1 613 ? 24.742 28.797 15.321 1.00 87.38 613 ARG A N 1
ATOM 4677 C CA . ARG A 1 613 ? 25.084 28.773 13.899 1.00 87.38 613 ARG A CA 1
ATOM 4678 C C . ARG A 1 613 ? 24.622 27.467 13.251 1.00 87.38 613 ARG A C 1
ATOM 4680 O O . ARG A 1 613 ? 25.027 26.388 13.680 1.00 87.38 613 ARG A O 1
ATOM 4687 N N . LEU A 1 614 ? 23.849 27.575 12.178 1.00 89.06 614 LEU A N 1
ATOM 4688 C CA . LEU A 1 614 ? 23.331 26.445 11.412 1.00 89.06 614 LEU A CA 1
ATOM 4689 C C . LEU A 1 614 ? 24.271 26.056 10.262 1.00 89.06 614 LEU A C 1
ATOM 4691 O O . LEU A 1 614 ? 24.951 26.893 9.667 1.00 89.06 614 LEU A O 1
ATOM 4695 N N . THR A 1 615 ? 24.301 24.760 9.951 1.00 93.38 615 THR A N 1
ATOM 4696 C CA . THR A 1 615 ? 25.102 24.152 8.875 1.00 93.38 615 THR A CA 1
ATOM 4697 C C . THR A 1 615 ? 24.221 23.247 8.003 1.00 93.38 615 THR A C 1
ATOM 4699 O O . THR A 1 615 ? 23.057 23.001 8.318 1.00 93.38 615 THR A O 1
ATOM 4702 N N . GLY A 1 616 ? 24.742 22.759 6.879 1.00 93.69 616 GLY A N 1
ATOM 4703 C CA . GLY A 1 616 ? 24.027 21.879 5.956 1.00 93.69 616 GLY A CA 1
ATOM 4704 C C . GLY A 1 616 ? 22.991 22.596 5.084 1.00 93.69 616 GLY A C 1
ATOM 4705 O O . GLY A 1 616 ? 23.032 23.815 4.908 1.00 93.69 616 GLY A O 1
ATOM 4706 N N . PHE A 1 617 ? 22.065 21.826 4.504 1.00 93.62 617 PHE A N 1
ATOM 4707 C CA . PHE A 1 617 ? 20.964 22.364 3.700 1.00 93.62 617 PHE A CA 1
ATOM 4708 C C . PHE A 1 617 ? 19.965 23.107 4.579 1.00 93.62 617 PHE A C 1
ATOM 4710 O O . PHE A 1 617 ? 19.421 22.535 5.519 1.00 93.62 617 PHE A O 1
ATOM 4717 N N . GLN A 1 618 ? 19.683 24.357 4.229 1.00 91.81 618 GLN A N 1
ATOM 4718 C CA . GLN A 1 618 ? 18.745 25.205 4.952 1.00 91.81 618 GLN A CA 1
ATOM 4719 C C . GLN A 1 618 ? 17.724 25.786 3.983 1.00 91.81 618 GLN A C 1
ATOM 4721 O O . GLN A 1 618 ? 18.064 26.295 2.911 1.00 91.81 618 GLN A O 1
ATOM 4726 N N . ARG A 1 619 ? 16.451 25.689 4.355 1.00 89.12 619 ARG A N 1
ATOM 4727 C CA . ARG A 1 619 ? 15.340 26.242 3.588 1.00 89.12 619 ARG A CA 1
ATOM 4728 C C . ARG A 1 619 ? 14.956 27.589 4.185 1.00 89.12 619 ARG A C 1
ATOM 4730 O O . ARG A 1 619 ? 14.493 27.663 5.315 1.00 89.12 619 ARG A O 1
ATOM 4737 N N . LEU A 1 620 ? 15.137 28.647 3.407 1.00 84.69 620 LEU A N 1
ATOM 4738 C CA . LEU A 1 620 ? 14.830 30.016 3.797 1.00 84.69 620 LEU A CA 1
ATOM 4739 C C . LEU A 1 620 ? 13.459 30.378 3.228 1.00 84.69 620 LEU A C 1
ATOM 4741 O O . LEU A 1 620 ? 13.350 30.844 2.092 1.00 84.69 620 LEU A O 1
ATOM 4745 N N . GLU A 1 621 ? 12.399 30.113 3.993 1.00 76.44 621 GLU A N 1
ATOM 4746 C CA . GLU A 1 621 ? 11.016 30.262 3.515 1.00 76.44 621 GLU A CA 1
ATOM 4747 C C . GLU A 1 621 ? 10.642 31.708 3.172 1.00 76.44 621 GLU A C 1
ATOM 4749 O O . GLU A 1 621 ? 9.943 31.943 2.185 1.00 76.44 621 GLU A O 1
ATOM 4754 N N . ALA A 1 622 ? 11.179 32.690 3.905 1.00 68.25 622 ALA A N 1
ATOM 4755 C CA . ALA A 1 622 ? 10.986 34.110 3.600 1.00 68.25 622 ALA A CA 1
ATOM 4756 C C . ALA A 1 622 ? 11.472 34.484 2.186 1.00 68.25 622 ALA A C 1
ATOM 4758 O O . ALA A 1 622 ? 10.883 35.336 1.521 1.00 68.25 622 ALA A O 1
ATOM 4759 N N . GLU A 1 623 ? 12.512 33.804 1.703 1.00 77.06 623 GLU A N 1
ATOM 4760 C CA . GLU A 1 623 ? 13.121 34.028 0.390 1.00 77.06 623 GLU A CA 1
ATOM 4761 C C . GLU A 1 623 ? 12.769 32.934 -0.630 1.00 77.06 623 GLU A C 1
ATOM 4763 O O . GLU A 1 623 ? 13.202 32.997 -1.780 1.00 77.06 623 GLU A O 1
ATOM 4768 N N . LYS A 1 624 ? 11.983 31.925 -0.225 1.00 82.94 624 LYS A N 1
ATOM 4769 C CA . LYS A 1 624 ? 11.597 30.750 -1.026 1.00 82.94 624 LYS A CA 1
ATOM 4770 C C . LYS A 1 624 ? 12.778 30.037 -1.694 1.00 82.94 624 LYS A C 1
ATOM 4772 O O . LYS A 1 624 ? 12.641 29.498 -2.794 1.00 82.94 624 LYS A O 1
ATOM 4777 N N . LYS A 1 625 ? 13.932 30.002 -1.026 1.00 86.94 625 LYS A N 1
ATOM 4778 C CA . LYS A 1 625 ? 15.164 29.403 -1.556 1.00 86.94 625 LYS A CA 1
ATOM 4779 C C . LYS A 1 625 ? 15.736 28.363 -0.601 1.00 86.94 625 LYS A C 1
ATOM 4781 O O . LYS A 1 625 ? 15.616 28.481 0.614 1.00 86.94 625 LYS A O 1
ATOM 4786 N N . THR A 1 626 ? 16.380 27.350 -1.164 1.00 93.31 626 THR A N 1
ATOM 4787 C CA . THR A 1 626 ? 17.210 26.407 -0.406 1.00 93.31 626 THR A CA 1
ATOM 4788 C C . THR A 1 626 ? 18.664 26.809 -0.595 1.00 93.31 626 THR A C 1
ATOM 4790 O O . THR A 1 626 ? 19.070 27.067 -1.721 1.00 93.31 626 THR A O 1
ATOM 4793 N N . VAL A 1 627 ? 19.440 26.865 0.479 1.00 94.12 627 VAL A N 1
ATOM 4794 C CA . VAL A 1 627 ? 20.873 27.189 0.469 1.00 94.12 627 VAL A CA 1
ATOM 4795 C C . VAL A 1 627 ? 21.641 26.099 1.214 1.00 94.12 627 VAL A C 1
ATOM 4797 O O . VAL A 1 627 ? 21.032 25.236 1.851 1.00 94.12 627 VAL A O 1
ATOM 4800 N N . TYR A 1 628 ? 22.969 26.116 1.145 1.00 95.19 628 TYR A N 1
ATOM 4801 C CA . TYR A 1 628 ? 23.805 25.192 1.907 1.00 95.19 628 TYR A CA 1
ATOM 4802 C C . TYR A 1 628 ? 24.884 25.946 2.671 1.00 95.19 628 TYR A C 1
ATOM 4804 O O . TYR A 1 628 ? 25.596 26.756 2.080 1.00 95.19 628 TYR A O 1
ATOM 4812 N N . TYR A 1 629 ? 25.026 25.649 3.958 1.00 94.12 629 TYR A N 1
ATOM 4813 C CA . TYR A 1 629 ? 26.081 26.171 4.818 1.00 94.12 629 TYR A CA 1
ATOM 4814 C C . TYR A 1 629 ? 27.106 25.067 5.097 1.00 94.12 629 TYR A C 1
ATOM 4816 O O . TYR A 1 629 ? 26.745 23.947 5.454 1.00 94.12 629 TYR A O 1
ATOM 4824 N N . ASP A 1 630 ? 28.393 25.346 4.917 1.00 92.38 630 ASP A N 1
ATOM 4825 C CA . ASP A 1 630 ? 29.449 24.369 5.187 1.00 92.38 630 ASP A CA 1
ATOM 4826 C C . ASP A 1 630 ? 29.588 24.049 6.691 1.00 92.38 630 ASP A C 1
ATOM 4828 O O . ASP A 1 630 ? 28.878 24.584 7.543 1.00 92.38 630 ASP A O 1
ATOM 4832 N N . LYS A 1 631 ? 30.532 23.170 7.048 1.00 91.38 631 LYS A N 1
ATOM 4833 C CA . LYS A 1 631 ? 30.815 22.811 8.452 1.00 91.38 631 LYS A CA 1
ATOM 4834 C C . LYS A 1 631 ? 31.226 24.006 9.330 1.00 91.38 631 LYS A C 1
ATOM 4836 O O . LYS A 1 631 ? 31.095 23.952 10.550 1.00 91.38 631 LYS A O 1
ATOM 4841 N N . ASN A 1 632 ? 31.703 25.087 8.714 1.00 88.25 632 ASN A N 1
ATOM 4842 C CA . ASN A 1 632 ? 32.060 26.338 9.377 1.00 88.25 632 ASN A CA 1
ATOM 4843 C C . ASN A 1 632 ? 30.884 27.333 9.394 1.00 88.25 632 ASN A C 1
ATOM 4845 O O . ASN A 1 632 ? 31.038 28.454 9.874 1.00 88.25 632 ASN A O 1
ATOM 4849 N N . GLY A 1 633 ? 29.712 26.928 8.897 1.00 88.75 633 GLY A N 1
ATOM 4850 C CA . GLY A 1 633 ? 28.504 27.737 8.811 1.00 88.75 633 GLY A CA 1
ATOM 4851 C C . GLY A 1 633 ? 28.553 28.819 7.737 1.00 88.75 633 GLY A C 1
ATOM 4852 O O . GLY A 1 633 ? 27.781 29.767 7.826 1.00 88.75 633 GLY A O 1
ATOM 4853 N N . ASN A 1 634 ? 29.445 28.720 6.747 1.00 93.19 634 ASN A N 1
ATOM 4854 C CA . ASN A 1 634 ? 29.514 29.668 5.635 1.00 93.19 634 ASN A CA 1
ATOM 4855 C C . ASN A 1 634 ? 28.616 29.201 4.482 1.00 93.19 634 ASN A C 1
ATOM 4857 O O . ASN A 1 634 ? 28.702 28.046 4.062 1.00 93.19 634 ASN A O 1
ATOM 4861 N N . MET A 1 635 ? 27.790 30.094 3.935 1.00 94.31 635 MET A N 1
ATOM 4862 C CA . MET A 1 635 ? 26.954 29.788 2.772 1.00 94.31 635 MET A CA 1
ATOM 4863 C C . MET A 1 635 ? 27.819 29.480 1.545 1.00 94.31 635 MET A C 1
ATOM 4865 O O . MET A 1 635 ? 28.757 30.220 1.240 1.00 94.31 635 MET A O 1
ATOM 4869 N N . LEU A 1 636 ? 27.491 28.404 0.833 1.00 94.50 636 LEU A N 1
ATOM 4870 C CA . LEU A 1 636 ? 28.175 27.988 -0.386 1.00 94.50 636 LEU A CA 1
ATOM 4871 C C . LEU A 1 636 ? 27.488 28.519 -1.648 1.00 94.50 636 LEU A C 1
ATOM 4873 O O . LEU A 1 636 ? 26.280 28.745 -1.689 1.00 94.50 636 LEU A O 1
ATOM 4877 N N . TYR A 1 637 ? 28.290 28.668 -2.703 1.00 93.19 637 TYR A N 1
ATOM 4878 C CA . TYR A 1 637 ? 27.896 29.224 -3.998 1.00 93.19 637 TYR A CA 1
ATOM 4879 C C . TYR A 1 637 ? 28.466 28.388 -5.144 1.00 93.19 637 TYR A C 1
ATOM 4881 O O . TYR A 1 637 ? 29.484 27.711 -4.989 1.00 93.19 637 TYR A O 1
ATOM 4889 N N . GLY A 1 638 ? 27.859 28.486 -6.324 1.00 92.69 638 GLY A N 1
ATOM 4890 C CA . GLY A 1 638 ? 28.286 27.770 -7.522 1.00 92.69 638 GLY A CA 1
ATOM 4891 C C . GLY A 1 638 ? 28.130 26.255 -7.401 1.00 92.69 638 GLY A C 1
ATOM 4892 O O . GLY A 1 638 ? 27.364 25.751 -6.578 1.00 92.69 638 GLY A O 1
ATOM 4893 N N . GLN A 1 639 ? 28.858 25.519 -8.240 1.00 93.94 639 GLN A N 1
ATOM 4894 C CA . GLN A 1 639 ? 28.835 24.063 -8.189 1.00 93.94 639 GLN A CA 1
ATOM 4895 C C . GLN A 1 639 ? 29.603 23.530 -6.980 1.00 93.94 639 GLN A C 1
ATOM 4897 O O . GLN A 1 639 ? 30.763 23.877 -6.780 1.00 93.94 639 GLN A O 1
ATOM 4902 N N . GLN A 1 640 ? 28.965 22.647 -6.216 1.00 95.62 640 GLN A N 1
ATOM 4903 C CA . GLN A 1 640 ? 29.529 22.036 -5.015 1.00 95.62 640 GLN A CA 1
ATOM 4904 C C . GLN A 1 640 ? 29.308 20.527 -5.044 1.00 95.62 640 GLN A C 1
ATOM 4906 O O . GLN A 1 640 ? 28.211 20.067 -5.365 1.00 95.62 640 GLN A O 1
ATOM 4911 N N . ASN A 1 641 ? 30.338 19.758 -4.693 1.00 93.81 641 ASN A N 1
ATOM 4912 C CA . ASN A 1 641 ? 30.205 18.324 -4.461 1.00 93.81 641 ASN A CA 1
ATOM 4913 C C . ASN A 1 641 ? 30.009 18.086 -2.962 1.00 93.81 641 ASN A C 1
ATOM 4915 O O . ASN A 1 641 ? 30.917 18.318 -2.167 1.00 93.81 641 ASN A O 1
ATOM 4919 N N . ILE A 1 642 ? 28.809 17.656 -2.588 1.00 93.88 642 ILE A N 1
ATOM 4920 C CA . ILE A 1 642 ? 28.409 17.429 -1.202 1.00 93.88 642 ILE A CA 1
ATOM 4921 C C . ILE A 1 642 ? 28.011 15.959 -1.097 1.00 93.88 642 ILE A C 1
ATOM 4923 O O . ILE A 1 642 ? 27.076 15.519 -1.767 1.00 93.88 642 ILE A O 1
ATOM 4927 N N . ALA A 1 643 ? 28.749 15.194 -0.289 1.00 89.81 643 ALA A N 1
ATOM 4928 C CA . ALA A 1 643 ? 28.543 13.754 -0.101 1.00 89.81 643 ALA A CA 1
ATOM 4929 C C . ALA A 1 643 ? 28.459 12.964 -1.430 1.00 89.81 643 ALA A C 1
ATOM 4931 O O . ALA A 1 643 ? 27.562 12.147 -1.637 1.00 89.81 643 ALA A O 1
ATOM 4932 N N . GLY A 1 644 ? 29.367 13.250 -2.371 1.00 89.31 644 GLY A N 1
ATOM 4933 C CA . GLY A 1 644 ? 29.444 12.564 -3.666 1.00 89.31 644 GLY A CA 1
ATOM 4934 C C . GLY A 1 644 ? 28.420 13.032 -4.704 1.00 89.31 644 GLY A C 1
ATOM 4935 O O . GLY A 1 644 ? 28.418 12.530 -5.827 1.00 89.31 644 GLY A O 1
ATOM 4936 N N . LYS A 1 645 ? 27.565 14.005 -4.373 1.00 95.62 645 LYS A N 1
ATOM 4937 C CA . LYS A 1 645 ? 26.523 14.527 -5.264 1.00 95.62 645 LYS A CA 1
ATOM 4938 C C . LYS A 1 645 ? 26.822 15.972 -5.632 1.00 95.62 645 LYS A C 1
ATOM 4940 O O . LYS A 1 645 ? 27.188 16.780 -4.784 1.00 95.62 645 LYS A O 1
ATOM 4945 N N . TRP A 1 646 ? 26.665 16.297 -6.911 1.00 96.31 646 TRP A N 1
ATOM 4946 C CA . TRP A 1 646 ? 26.867 17.654 -7.406 1.00 96.31 646 TRP A CA 1
ATOM 4947 C C . TRP A 1 646 ? 25.588 18.473 -7.267 1.00 96.31 646 TRP A C 1
ATOM 4949 O O . TRP A 1 646 ? 24.537 18.061 -7.748 1.00 96.31 646 TRP A O 1
ATOM 4959 N N . TYR A 1 647 ? 25.715 19.650 -6.671 1.00 96.88 647 TYR A N 1
ATOM 4960 C CA . TYR A 1 647 ? 24.684 20.674 -6.527 1.00 96.88 647 TYR A CA 1
ATOM 4961 C C . TYR A 1 647 ? 25.167 21.950 -7.211 1.00 96.88 647 TYR A C 1
ATOM 4963 O O . TYR A 1 647 ? 26.371 22.130 -7.388 1.00 96.88 647 TYR A O 1
ATOM 4971 N N . ASN A 1 648 ? 24.256 22.840 -7.592 1.00 96.00 648 ASN A N 1
ATOM 4972 C CA . ASN A 1 648 ? 24.610 24.196 -8.007 1.00 96.00 648 ASN A CA 1
ATOM 4973 C C . ASN A 1 648 ? 23.830 25.198 -7.174 1.00 96.00 648 ASN A C 1
ATOM 4975 O O . ASN A 1 648 ? 22.609 25.112 -7.102 1.00 96.00 648 ASN A O 1
ATOM 4979 N N . PHE A 1 649 ? 24.531 26.154 -6.586 1.00 95.38 649 PHE A N 1
ATOM 4980 C CA . PHE A 1 649 ? 23.952 27.267 -5.854 1.00 95.38 649 PHE A CA 1
ATOM 4981 C C . PHE A 1 649 ? 24.187 28.548 -6.651 1.00 95.38 649 PHE A C 1
ATOM 4983 O O . PHE A 1 649 ? 25.267 28.765 -7.202 1.00 95.38 649 PHE A O 1
ATOM 4990 N N . ASP A 1 650 ? 23.170 29.391 -6.757 1.00 91.69 650 ASP A N 1
ATOM 4991 C CA . ASP A 1 650 ? 23.266 30.662 -7.457 1.00 91.69 650 ASP A CA 1
ATOM 4992 C C . ASP A 1 650 ? 24.403 31.505 -6.869 1.00 91.69 650 ASP A C 1
ATOM 4994 O O . ASP A 1 650 ? 24.536 31.617 -5.652 1.00 91.69 650 ASP A O 1
ATOM 4998 N N . LYS A 1 651 ? 25.239 32.088 -7.733 1.00 89.25 651 LYS A N 1
ATOM 4999 C CA . LYS A 1 651 ? 26.491 32.747 -7.321 1.00 89.25 651 LYS A CA 1
ATOM 5000 C C . LYS A 1 651 ? 26.277 34.061 -6.563 1.00 89.25 651 LYS A C 1
ATOM 5002 O O . LYS A 1 651 ? 27.245 34.599 -6.037 1.00 89.25 651 LYS A O 1
ATOM 5007 N N . VAL A 1 652 ? 25.049 34.577 -6.528 1.00 86.88 652 VAL A N 1
ATOM 5008 C CA . VAL A 1 652 ? 24.700 35.829 -5.845 1.00 86.88 652 VAL A CA 1
ATOM 5009 C C . VAL A 1 652 ? 23.870 35.542 -4.600 1.00 86.88 652 VAL A C 1
ATOM 5011 O O . VAL A 1 652 ? 24.174 36.024 -3.517 1.00 86.88 652 VAL A O 1
ATOM 5014 N N . THR A 1 653 ? 22.822 34.739 -4.747 1.00 88.94 653 THR A N 1
ATOM 5015 C CA . THR A 1 653 ? 21.798 34.533 -3.716 1.00 88.94 653 THR A CA 1
ATOM 5016 C C . THR A 1 653 ? 22.004 33.269 -2.885 1.00 88.94 653 THR A C 1
ATOM 5018 O O . THR A 1 653 ? 21.318 33.101 -1.875 1.00 88.94 653 THR A O 1
ATOM 5021 N N . GLY A 1 654 ? 22.896 32.368 -3.318 1.00 91.19 654 GLY A N 1
ATOM 5022 C CA . GLY A 1 654 ? 23.096 31.044 -2.725 1.00 91.19 654 GLY A CA 1
ATOM 5023 C C . GLY A 1 654 ? 21.971 30.049 -3.031 1.00 91.19 654 GLY A C 1
ATOM 5024 O O . GLY A 1 654 ? 22.009 28.924 -2.546 1.00 91.19 654 GLY A O 1
ATOM 5025 N N . ALA A 1 655 ? 20.957 30.432 -3.818 1.00 93.62 655 ALA A N 1
ATOM 5026 C CA . ALA A 1 655 ? 19.791 29.597 -4.085 1.00 93.62 655 ALA A CA 1
ATOM 5027 C C . ALA A 1 655 ? 20.152 28.336 -4.889 1.00 93.62 655 ALA A C 1
ATOM 5029 O O . ALA A 1 655 ? 20.711 28.409 -5.981 1.00 93.62 655 ALA A O 1
ATOM 5030 N N . MET A 1 656 ? 19.800 27.166 -4.369 1.00 96.75 656 MET A N 1
ATOM 5031 C CA . MET A 1 656 ? 20.015 25.875 -5.011 1.00 96.75 656 MET A CA 1
ATOM 5032 C C . MET A 1 656 ? 19.210 25.771 -6.312 1.00 96.75 656 MET A C 1
ATOM 5034 O O . MET A 1 656 ? 17.997 25.979 -6.331 1.00 96.75 656 MET A O 1
ATOM 5038 N N . SER A 1 657 ? 19.885 25.420 -7.400 1.00 94.75 657 SER A N 1
ATOM 5039 C CA . SER A 1 657 ? 19.277 25.178 -8.705 1.00 94.75 657 SER A CA 1
ATOM 5040 C C . SER A 1 657 ? 18.554 23.833 -8.736 1.00 94.75 657 SER A C 1
ATOM 5042 O O . SER A 1 657 ? 19.036 22.836 -8.200 1.00 94.75 657 SER A O 1
ATOM 5044 N N . THR A 1 658 ? 17.418 23.804 -9.424 1.00 95.06 658 THR A N 1
ATOM 5045 C CA . THR A 1 658 ? 16.669 22.598 -9.796 1.00 95.06 658 THR A CA 1
ATOM 5046 C C . THR A 1 658 ? 16.270 22.721 -11.268 1.00 95.06 658 THR A C 1
ATOM 5048 O O . THR A 1 658 ? 16.293 23.813 -11.840 1.00 95.06 658 THR A O 1
ATOM 5051 N N . GLY A 1 659 ? 15.944 21.608 -11.915 1.00 95.56 659 GLY A N 1
ATOM 5052 C CA . GLY A 1 659 ? 15.579 21.586 -13.325 1.00 95.56 659 GLY A CA 1
ATOM 5053 C C . GLY A 1 659 ? 16.762 21.715 -14.292 1.00 95.56 659 GLY A C 1
ATOM 5054 O O . GLY A 1 659 ? 17.935 21.559 -13.934 1.00 95.56 659 GLY A O 1
ATOM 5055 N N . LEU A 1 660 ? 16.438 21.972 -15.565 1.00 95.56 660 LEU A N 1
ATOM 5056 C CA . LEU A 1 660 ? 17.419 22.218 -16.626 1.00 95.56 660 LEU A CA 1
ATOM 5057 C C . LEU A 1 660 ? 18.130 23.549 -16.370 1.00 95.56 660 LEU A C 1
ATOM 5059 O O . LEU A 1 660 ? 17.525 24.614 -16.455 1.00 95.56 660 LEU A O 1
ATOM 5063 N N . THR A 1 661 ? 19.427 23.486 -16.088 1.00 95.00 661 THR A N 1
ATOM 5064 C CA . THR A 1 661 ? 20.238 24.644 -15.701 1.00 95.00 661 THR A CA 1
ATOM 5065 C C . THR A 1 661 ? 21.376 24.839 -16.692 1.00 95.00 661 THR A C 1
ATOM 5067 O O . THR A 1 661 ? 22.156 23.917 -16.933 1.00 95.00 661 THR A O 1
ATOM 5070 N N . TYR A 1 662 ? 21.494 26.040 -17.265 1.00 93.94 662 TYR A N 1
ATOM 5071 C CA . TYR A 1 662 ? 22.631 26.406 -18.111 1.00 93.94 662 TYR A CA 1
ATOM 5072 C C . TYR A 1 662 ? 23.759 27.006 -17.267 1.00 93.94 662 TYR A C 1
ATOM 5074 O O . TYR A 1 662 ? 23.605 28.061 -16.655 1.00 93.94 662 TYR A O 1
ATOM 5082 N N . LEU A 1 663 ? 24.907 26.335 -17.255 1.00 92.06 663 LEU A N 1
ATOM 5083 C CA . LEU A 1 663 ? 26.106 26.753 -16.539 1.00 92.06 663 LEU A CA 1
ATOM 5084 C C . LEU A 1 663 ? 26.987 27.566 -17.487 1.00 92.06 663 LEU A C 1
ATOM 5086 O O . LEU A 1 663 ? 27.689 27.010 -18.335 1.00 92.06 663 LEU A O 1
ATOM 5090 N N . ALA A 1 664 ? 26.920 28.893 -17.375 1.00 87.31 664 ALA A N 1
ATOM 5091 C CA . ALA A 1 664 ? 27.556 29.810 -18.323 1.00 87.31 664 ALA A CA 1
ATOM 5092 C C . ALA A 1 664 ? 29.094 29.718 -18.346 1.00 87.31 664 ALA A C 1
ATOM 5094 O O . ALA A 1 664 ? 29.700 29.872 -19.405 1.00 87.31 664 ALA A O 1
ATOM 5095 N N . ASP A 1 665 ? 29.718 29.432 -17.203 1.00 86.56 665 ASP A N 1
ATOM 5096 C CA . ASP A 1 665 ? 31.169 29.256 -17.065 1.00 86.56 665 ASP A CA 1
ATOM 5097 C C . ASP A 1 665 ? 31.682 27.988 -17.761 1.00 86.56 665 ASP A C 1
ATOM 5099 O O . ASP A 1 665 ? 32.779 27.983 -18.313 1.00 86.56 665 ASP A O 1
ATOM 5103 N N . GLN A 1 666 ? 30.863 26.938 -17.789 1.00 89.56 666 GLN A N 1
ATOM 5104 C CA . GLN A 1 666 ? 31.181 25.654 -18.418 1.00 89.56 666 GLN A CA 1
ATOM 5105 C C . GLN A 1 666 ? 30.539 25.481 -19.801 1.00 89.56 666 GLN A C 1
ATOM 5107 O O . GLN A 1 666 ? 30.769 24.467 -20.458 1.00 89.56 666 GLN A O 1
ATOM 5112 N N . LYS A 1 667 ? 29.733 26.456 -20.243 1.00 91.81 667 LYS A N 1
ATOM 5113 C CA . LYS A 1 667 ? 28.990 26.459 -21.515 1.00 91.81 667 LYS A CA 1
ATOM 5114 C C . LYS A 1 667 ? 28.211 25.161 -21.762 1.00 91.81 667 LYS A C 1
ATOM 5116 O O . LYS A 1 667 ? 28.188 24.644 -22.877 1.00 91.81 667 LYS A O 1
ATOM 5121 N N . LYS A 1 668 ? 27.569 24.628 -20.718 1.00 93.25 668 LYS A N 1
ATOM 5122 C CA . LYS A 1 668 ? 26.787 23.386 -20.790 1.00 93.25 668 LYS A CA 1
ATOM 5123 C C . LYS A 1 668 ? 25.461 23.513 -20.056 1.00 93.25 668 LYS A C 1
ATOM 5125 O O . LYS A 1 668 ? 25.373 24.187 -19.034 1.00 93.25 668 LYS A O 1
ATOM 5130 N N . THR A 1 669 ? 24.449 22.812 -20.553 1.00 96.00 669 THR A N 1
ATOM 5131 C CA . THR A 1 669 ? 23.207 22.575 -19.811 1.00 96.00 669 THR A CA 1
ATOM 5132 C C . THR A 1 669 ? 23.338 21.274 -19.034 1.00 96.00 669 THR A C 1
ATOM 5134 O O . THR A 1 669 ? 23.823 20.287 -19.580 1.00 96.00 669 THR A O 1
ATOM 5137 N N . VAL A 1 670 ? 22.904 21.269 -17.780 1.00 96.94 670 VAL A N 1
ATOM 5138 C CA . VAL A 1 670 ? 22.811 20.084 -16.914 1.00 96.94 670 VAL A CA 1
ATOM 5139 C C . VAL A 1 670 ? 21.391 19.983 -16.355 1.00 96.94 670 VAL A C 1
ATOM 5141 O O . VAL A 1 670 ? 20.611 20.928 -16.488 1.00 96.94 670 VAL A O 1
ATOM 5144 N N . TYR A 1 671 ? 21.044 18.866 -15.722 1.00 97.44 671 TYR A N 1
ATOM 5145 C CA . TYR A 1 671 ? 19.763 18.713 -15.031 1.00 97.44 671 TYR A CA 1
ATOM 5146 C C . TYR A 1 671 ? 19.985 18.434 -13.550 1.00 97.44 671 TYR A C 1
ATOM 5148 O O . TYR A 1 671 ? 20.702 17.499 -13.202 1.00 97.44 671 TYR A O 1
ATOM 5156 N N . TYR A 1 672 ? 19.368 19.243 -12.695 1.00 96.69 672 TYR A N 1
ATOM 5157 C CA . TYR A 1 672 ? 19.299 19.022 -11.255 1.00 96.69 672 TYR A CA 1
ATOM 5158 C C . TYR A 1 672 ? 17.900 18.511 -10.902 1.00 96.69 672 TYR A C 1
ATOM 5160 O O . TYR A 1 672 ? 16.913 19.123 -11.298 1.00 96.69 672 TYR A O 1
ATOM 5168 N N . ASN A 1 673 ? 17.791 17.400 -10.174 1.00 95.12 673 ASN A N 1
ATOM 5169 C CA . ASN A 1 673 ? 16.486 16.902 -9.721 1.00 95.12 673 ASN A CA 1
ATOM 5170 C C . ASN A 1 673 ? 15.863 17.831 -8.654 1.00 95.12 673 ASN A C 1
ATOM 5172 O O . ASN A 1 673 ? 16.478 18.815 -8.245 1.00 95.12 673 ASN A O 1
ATOM 5176 N N . ASP A 1 674 ? 14.673 17.502 -8.148 1.00 93.94 674 ASP A N 1
ATOM 5177 C CA . ASP A 1 674 ? 13.963 18.321 -7.144 1.00 93.94 674 ASP A CA 1
ATOM 5178 C C . ASP A 1 674 ? 14.714 18.461 -5.809 1.00 93.94 674 ASP A C 1
ATOM 5180 O O . ASP A 1 674 ? 14.474 19.387 -5.036 1.00 93.94 674 ASP A O 1
ATOM 5184 N N . LYS A 1 675 ? 15.669 17.562 -5.544 1.00 93.81 675 LYS A N 1
ATOM 5185 C CA . LYS A 1 675 ? 16.585 17.631 -4.397 1.00 93.81 675 LYS A CA 1
ATOM 5186 C C . LYS A 1 675 ? 17.855 18.428 -4.713 1.00 93.81 675 LYS A C 1
ATOM 5188 O O . LYS A 1 675 ? 18.748 18.463 -3.878 1.00 93.81 675 LYS A O 1
ATOM 5193 N N . GLY A 1 676 ? 17.964 19.022 -5.901 1.00 94.12 676 GLY A N 1
ATOM 5194 C CA . GLY A 1 676 ? 19.115 19.797 -6.367 1.00 94.12 676 GLY A CA 1
ATOM 5195 C C . GLY A 1 676 ? 20.327 18.968 -6.787 1.00 94.12 676 GLY A C 1
ATOM 5196 O O . GLY A 1 676 ? 21.417 19.518 -6.900 1.00 94.12 676 GLY A O 1
ATOM 5197 N N . GLN A 1 677 ? 20.176 17.659 -7.006 1.00 96.50 677 GLN A N 1
ATOM 5198 C CA . GLN A 1 677 ? 21.280 16.756 -7.352 1.00 96.50 677 GLN A CA 1
ATOM 5199 C C . GLN A 1 677 ? 21.424 16.638 -8.869 1.00 96.50 677 GLN A C 1
ATOM 5201 O O . GLN A 1 677 ? 20.446 16.335 -9.558 1.00 96.50 677 GLN A O 1
ATOM 5206 N N . MET A 1 678 ? 22.639 16.823 -9.390 1.00 97.56 678 MET A N 1
ATOM 5207 C CA . MET A 1 678 ? 22.934 16.706 -10.819 1.00 97.56 678 MET A CA 1
ATOM 5208 C C . MET A 1 678 ? 22.687 15.276 -11.296 1.00 97.56 678 MET A C 1
ATOM 5210 O O . MET A 1 678 ? 23.160 14.322 -10.679 1.00 97.56 678 MET A O 1
ATOM 5214 N N . GLN A 1 679 ? 21.949 15.138 -12.390 1.00 97.62 679 GLN A N 1
ATOM 5215 C CA . GLN A 1 679 ? 21.599 13.860 -12.992 1.00 97.62 679 GLN A CA 1
ATOM 5216 C C . GLN A 1 679 ? 22.474 13.549 -14.207 1.00 97.62 679 GLN A C 1
ATOM 5218 O O . GLN A 1 679 ? 23.020 14.438 -14.864 1.00 97.62 679 GLN A O 1
ATOM 5223 N N . TYR A 1 680 ? 22.554 12.258 -14.514 1.00 95.81 680 TYR A N 1
ATOM 5224 C CA . TYR A 1 680 ? 23.395 11.685 -15.559 1.00 95.81 680 TYR A CA 1
ATOM 5225 C C . TYR A 1 680 ? 22.594 10.673 -16.383 1.00 95.81 680 TYR A C 1
ATOM 5227 O O . TYR A 1 680 ? 21.550 10.190 -15.944 1.00 95.81 680 TYR A O 1
ATOM 5235 N N . GLY A 1 681 ? 23.082 10.312 -17.568 1.00 95.38 681 GLY A N 1
ATOM 5236 C CA . GLY A 1 681 ? 22.414 9.338 -18.428 1.00 95.38 681 GLY A CA 1
ATOM 5237 C C . GLY A 1 681 ? 21.071 9.840 -18.960 1.00 95.38 681 GLY A C 1
ATOM 5238 O O . GLY A 1 681 ? 20.848 11.045 -19.090 1.00 95.38 681 GLY A O 1
ATOM 5239 N N . GLN A 1 682 ? 20.190 8.914 -19.335 1.00 95.81 682 GLN A N 1
ATOM 5240 C CA . GLN A 1 682 ? 18.877 9.270 -19.868 1.00 95.81 682 GLN A CA 1
ATOM 5241 C C . GLN A 1 682 ? 17.924 9.688 -18.750 1.00 95.81 682 GLN A C 1
ATOM 5243 O O . GLN A 1 682 ? 17.787 8.977 -17.762 1.00 95.81 682 GLN A O 1
ATOM 5248 N N . GLN A 1 683 ? 17.243 10.817 -18.929 1.00 97.25 683 GLN A N 1
ATOM 5249 C CA . GLN A 1 683 ? 16.298 11.363 -17.956 1.00 97.25 683 GLN A CA 1
ATOM 5250 C C . GLN A 1 683 ? 15.003 11.762 -18.656 1.00 97.25 683 GLN A C 1
ATOM 5252 O O . GLN A 1 683 ? 15.038 12.406 -19.709 1.00 97.25 683 GLN A O 1
ATOM 5257 N N . ASN A 1 684 ? 13.868 11.383 -18.074 1.00 95.12 684 ASN A N 1
ATOM 5258 C CA . ASN A 1 684 ? 12.553 11.800 -18.541 1.00 95.12 684 ASN A CA 1
ATOM 5259 C C . ASN A 1 684 ? 12.098 13.011 -17.723 1.00 95.12 684 ASN A C 1
ATOM 5261 O O . ASN A 1 684 ? 11.887 12.901 -16.519 1.00 95.12 684 ASN A O 1
ATOM 5265 N N . VAL A 1 685 ? 11.978 14.160 -18.385 1.00 93.62 685 VAL A N 1
ATOM 5266 C CA . VAL A 1 685 ? 11.570 15.428 -17.777 1.00 93.62 685 VAL A CA 1
ATOM 5267 C C . VAL A 1 685 ? 10.344 15.925 -18.535 1.00 93.62 685 VAL A C 1
ATOM 5269 O O . VAL A 1 685 ? 10.416 16.160 -19.743 1.00 93.62 685 VAL A O 1
ATOM 5272 N N . ASP A 1 686 ? 9.209 16.037 -17.843 1.00 90.44 686 ASP A N 1
ATOM 5273 C CA . ASP A 1 686 ? 7.915 16.457 -18.404 1.00 90.44 686 ASP A CA 1
ATOM 5274 C C . ASP A 1 686 ? 7.510 15.691 -19.680 1.00 90.44 686 ASP A C 1
ATOM 5276 O O . ASP A 1 686 ? 7.090 16.271 -20.686 1.00 90.44 686 ASP A O 1
ATOM 5280 N N . GLY A 1 687 ? 7.692 14.366 -19.668 1.00 91.94 687 GLY A N 1
ATOM 5281 C CA . GLY A 1 687 ? 7.345 13.486 -20.788 1.00 91.94 687 GLY A CA 1
ATOM 5282 C C . GLY A 1 687 ? 8.322 13.543 -21.966 1.00 91.94 687 GLY A C 1
ATOM 5283 O O . GLY A 1 687 ? 8.049 12.968 -23.021 1.00 91.94 687 GLY A O 1
ATOM 5284 N N . LYS A 1 688 ? 9.461 14.228 -21.821 1.00 96.12 688 LYS A N 1
ATOM 5285 C CA . LYS A 1 688 ? 10.502 14.330 -22.849 1.00 96.12 688 LYS A CA 1
ATOM 5286 C C . LYS A 1 688 ? 11.786 13.690 -22.352 1.00 96.12 688 LYS A C 1
ATOM 5288 O O . LYS A 1 688 ? 12.253 13.968 -21.253 1.00 96.12 688 LYS A O 1
ATOM 5293 N N . TRP A 1 689 ? 12.382 12.857 -23.195 1.00 97.44 689 TRP A N 1
ATOM 5294 C CA . TRP A 1 689 ? 13.660 12.226 -22.894 1.00 97.44 689 TRP A CA 1
ATOM 5295 C C . TRP A 1 689 ? 14.826 13.140 -23.257 1.00 97.44 689 TRP A C 1
ATOM 5297 O O . TRP A 1 689 ? 14.885 13.661 -24.371 1.00 97.44 689 TRP A O 1
ATOM 5307 N N . TYR A 1 690 ? 15.769 13.255 -22.329 1.00 97.94 690 TYR A N 1
ATOM 5308 C CA . TYR A 1 690 ? 17.050 13.944 -22.449 1.00 97.94 690 TYR A CA 1
ATOM 5309 C C . TYR A 1 690 ? 18.184 12.954 -22.177 1.00 97.94 690 TYR A C 1
ATOM 5311 O O . TYR A 1 690 ? 17.968 11.937 -21.519 1.00 97.94 690 TYR A O 1
ATOM 5319 N N . LEU A 1 691 ? 19.389 13.242 -22.666 1.00 97.44 691 LEU A N 1
ATOM 5320 C CA . LEU A 1 691 ? 20.596 12.482 -22.342 1.00 97.44 691 LEU A CA 1
ATOM 5321 C C . LEU A 1 691 ? 21.636 13.415 -21.737 1.00 97.44 691 LEU A C 1
ATOM 5323 O O . LEU A 1 691 ? 21.992 14.418 -22.349 1.00 97.44 691 LEU A O 1
ATOM 5327 N N . PHE A 1 692 ? 22.159 13.055 -20.572 1.00 97.31 692 PHE A N 1
ATOM 5328 C CA . PHE A 1 692 ? 23.243 13.755 -19.899 1.00 97.31 692 PHE A CA 1
ATOM 5329 C C . PHE A 1 692 ? 24.492 12.876 -19.872 1.00 97.31 692 PHE A C 1
ATOM 5331 O O . PHE A 1 692 ? 24.431 11.671 -19.628 1.00 97.31 692 PHE A O 1
ATOM 5338 N N . ASP A 1 693 ? 25.638 13.480 -20.156 1.00 95.31 693 ASP A N 1
ATOM 5339 C CA . ASP A 1 693 ? 26.943 12.832 -20.130 1.00 95.31 693 ASP A CA 1
ATOM 5340 C C . ASP A 1 693 ? 27.190 12.149 -18.780 1.00 95.31 693 ASP A C 1
ATOM 5342 O O . ASP A 1 693 ? 27.064 12.809 -17.752 1.00 95.31 693 ASP A O 1
ATOM 5346 N N . LYS A 1 694 ? 27.561 10.860 -18.770 1.00 92.94 694 LYS A N 1
ATOM 5347 C CA . LYS A 1 694 ? 27.704 10.062 -17.536 1.00 92.94 694 LYS A CA 1
ATOM 5348 C C . LYS A 1 694 ? 28.800 10.565 -16.578 1.00 92.94 694 LYS A C 1
ATOM 5350 O O . LYS A 1 694 ? 28.808 10.154 -15.426 1.00 92.94 694 LYS A O 1
ATOM 5355 N N . VAL A 1 695 ? 29.699 11.444 -17.031 1.00 91.19 695 VAL A N 1
ATOM 5356 C CA . VAL A 1 695 ? 30.807 11.980 -16.223 1.00 91.19 695 VAL A CA 1
ATOM 5357 C C . VAL A 1 695 ? 30.579 13.450 -15.887 1.00 91.19 695 VAL A C 1
ATOM 5359 O O . VAL A 1 695 ? 30.674 13.868 -14.738 1.00 91.19 695 VAL A O 1
ATOM 5362 N N . THR A 1 696 ? 30.272 14.260 -16.896 1.00 93.31 696 THR A N 1
ATOM 5363 C CA . THR A 1 696 ? 30.243 15.724 -16.767 1.00 93.31 696 THR A CA 1
ATOM 5364 C C . THR A 1 696 ? 28.849 16.293 -16.513 1.00 93.31 696 THR A C 1
ATOM 5366 O O . THR A 1 696 ? 28.734 17.492 -16.240 1.00 93.31 696 THR A O 1
ATOM 5369 N N . GLY A 1 697 ? 27.794 15.482 -16.658 1.00 94.31 697 GLY A N 1
ATOM 5370 C CA . GLY A 1 697 ? 26.395 15.910 -16.584 1.00 94.31 697 GLY A CA 1
ATOM 5371 C C . GLY A 1 697 ? 25.945 16.790 -17.756 1.00 94.31 697 GLY A C 1
ATOM 5372 O O . GLY A 1 697 ? 24.824 17.287 -17.746 1.00 94.31 697 GLY A O 1
ATOM 5373 N N . ALA A 1 698 ? 26.796 17.019 -18.765 1.00 96.50 698 ALA A N 1
ATOM 5374 C CA . ALA A 1 698 ? 26.472 17.865 -19.910 1.00 96.50 698 ALA A CA 1
ATOM 5375 C C . ALA A 1 698 ? 25.373 17.235 -20.779 1.00 96.50 698 ALA A C 1
ATOM 5377 O O . ALA A 1 698 ? 25.491 16.084 -21.200 1.00 96.50 698 ALA A O 1
ATOM 5378 N N . MET A 1 699 ? 24.329 17.997 -21.092 1.00 98.00 699 MET A N 1
ATOM 5379 C CA . MET A 1 699 ? 23.257 17.581 -21.994 1.00 98.00 699 MET A CA 1
ATOM 5380 C C . MET A 1 699 ? 23.816 17.291 -23.392 1.00 98.00 699 MET A C 1
ATOM 5382 O O . MET A 1 699 ? 24.471 18.138 -24.001 1.00 98.00 699 MET A O 1
ATOM 5386 N N . LYS A 1 700 ? 23.544 16.095 -23.910 1.00 97.31 700 LYS A N 1
ATOM 5387 C CA . LYS A 1 700 ? 23.915 15.656 -25.255 1.00 97.31 700 LYS A CA 1
ATOM 5388 C C . LYS A 1 700 ? 22.798 15.985 -26.245 1.00 97.31 700 LYS A C 1
ATOM 5390 O O . LYS A 1 700 ? 21.613 15.905 -25.930 1.00 97.31 700 LYS A O 1
ATOM 5395 N N . THR A 1 701 ? 23.200 16.316 -27.465 1.00 97.00 701 THR A N 1
ATOM 5396 C CA . THR A 1 701 ? 22.325 16.547 -28.622 1.00 97.00 701 THR A CA 1
ATOM 5397 C C . THR A 1 701 ? 22.855 15.762 -29.826 1.00 97.00 701 THR A C 1
ATOM 5399 O O . THR A 1 701 ? 23.930 15.163 -29.765 1.00 97.00 701 THR A O 1
ATOM 5402 N N . GLY A 1 702 ? 22.115 15.737 -30.931 1.00 96.94 702 GLY A N 1
ATOM 5403 C CA . GLY A 1 702 ? 22.492 15.014 -32.142 1.00 96.94 702 GLY A CA 1
ATOM 5404 C C . GLY A 1 702 ? 22.203 13.513 -32.076 1.00 96.94 702 GLY A C 1
ATOM 5405 O O . GLY A 1 702 ? 21.441 13.045 -31.227 1.00 96.94 702 GLY A O 1
ATOM 5406 N N . LEU A 1 703 ? 22.796 12.761 -33.008 1.00 96.81 703 LEU A N 1
ATOM 5407 C CA . LEU A 1 703 ? 22.748 11.297 -33.017 1.00 96.81 703 LEU A CA 1
ATOM 5408 C C . LEU A 1 703 ? 23.608 10.758 -31.871 1.00 96.81 703 LEU A C 1
ATOM 5410 O O . LEU A 1 703 ? 24.783 11.101 -31.765 1.00 96.81 703 LEU A O 1
ATOM 5414 N N . GLN A 1 704 ? 23.020 9.928 -31.017 1.00 97.62 704 GLN A N 1
ATOM 5415 C CA . GLN A 1 704 ? 23.672 9.372 -29.834 1.00 97.62 704 GLN A CA 1
ATOM 5416 C C . GLN A 1 704 ? 23.453 7.865 -29.785 1.00 97.62 704 GLN A C 1
ATOM 5418 O O . GLN A 1 704 ? 22.317 7.401 -29.879 1.00 97.62 704 GLN A O 1
ATOM 5423 N N . TYR A 1 705 ? 24.536 7.107 -29.618 1.00 95.75 705 TYR A N 1
ATOM 5424 C CA . TYR A 1 705 ? 24.468 5.670 -29.380 1.00 95.75 705 TYR A CA 1
ATOM 5425 C C . TYR A 1 705 ? 24.353 5.398 -27.878 1.00 95.75 705 TYR A C 1
ATOM 5427 O O . TYR A 1 705 ? 25.229 5.771 -27.096 1.00 95.75 705 TYR A O 1
ATOM 5435 N N . ILE A 1 706 ? 23.257 4.762 -27.473 1.00 93.56 706 ILE A N 1
ATOM 5436 C CA . ILE A 1 706 ? 22.983 4.373 -26.091 1.00 93.56 706 ILE A CA 1
ATOM 5437 C C . ILE A 1 706 ? 23.456 2.931 -25.913 1.00 93.56 706 ILE A C 1
ATOM 5439 O O . ILE A 1 706 ? 22.742 1.999 -26.280 1.00 93.56 706 ILE A O 1
ATOM 5443 N N . ALA A 1 707 ? 24.666 2.761 -25.372 1.00 88.62 707 ALA A N 1
ATOM 5444 C CA . ALA A 1 707 ? 25.337 1.463 -25.269 1.00 88.62 707 ALA A CA 1
ATOM 5445 C C . ALA A 1 707 ? 24.493 0.410 -24.535 1.00 88.62 707 ALA A C 1
ATOM 5447 O O . ALA A 1 707 ? 24.260 -0.659 -25.086 1.00 88.62 707 ALA A O 1
ATOM 5448 N N . ASP A 1 708 ? 23.950 0.764 -23.367 1.00 87.50 708 ASP A N 1
ATOM 5449 C CA . ASP A 1 708 ? 23.165 -0.136 -22.506 1.00 87.50 708 ASP A CA 1
ATOM 5450 C C . ASP A 1 708 ? 21.844 -0.604 -23.159 1.00 87.50 708 ASP A C 1
ATOM 5452 O O . ASP A 1 708 ? 21.206 -1.535 -22.684 1.00 87.50 708 ASP A O 1
ATOM 5456 N N . GLN A 1 709 ? 21.405 0.059 -24.236 1.00 92.56 709 GLN A N 1
ATOM 5457 C CA . GLN A 1 709 ? 20.178 -0.269 -24.977 1.00 92.56 709 GLN A CA 1
ATOM 5458 C C . GLN A 1 709 ? 20.459 -0.679 -26.427 1.00 92.56 709 GLN A C 1
ATOM 5460 O O . GLN A 1 709 ? 19.517 -0.869 -27.194 1.00 92.56 709 GLN A O 1
ATOM 5465 N N . HIS A 1 710 ? 21.734 -0.764 -26.820 1.00 92.00 710 HIS A N 1
ATOM 5466 C CA . HIS A 1 710 ? 22.184 -1.125 -28.165 1.00 92.00 710 HIS A CA 1
ATOM 5467 C C . HIS A 1 710 ? 21.461 -0.381 -29.300 1.00 92.00 710 HIS A C 1
ATOM 5469 O O . HIS A 1 710 ? 21.145 -0.960 -30.339 1.00 92.00 710 HIS A O 1
ATOM 5475 N N . LYS A 1 711 ? 21.185 0.919 -29.120 1.00 95.06 711 LYS A N 1
ATOM 5476 C CA . LYS A 1 711 ? 20.428 1.706 -30.104 1.00 95.06 711 LYS A CA 1
ATOM 5477 C C . LYS A 1 711 ? 20.980 3.108 -30.308 1.00 95.06 711 LYS A C 1
ATOM 5479 O O . LYS A 1 711 ? 21.426 3.762 -29.368 1.00 95.06 711 LYS A O 1
ATOM 5484 N N . THR A 1 712 ? 20.871 3.597 -31.539 1.00 97.38 712 THR A N 1
ATOM 5485 C CA . THR A 1 712 ? 21.102 5.007 -31.874 1.00 97.38 712 THR A CA 1
ATOM 5486 C C . THR A 1 712 ? 19.785 5.768 -31.798 1.00 97.38 712 THR A C 1
ATOM 5488 O O . THR A 1 712 ? 18.785 5.310 -32.342 1.00 97.38 712 THR A O 1
ATOM 5491 N N . VAL A 1 713 ? 19.781 6.929 -31.149 1.00 97.94 713 VAL A N 1
ATOM 5492 C CA . VAL A 1 713 ? 18.633 7.845 -31.054 1.00 97.94 713 VAL A CA 1
ATOM 5493 C C . VAL A 1 713 ? 19.050 9.249 -31.493 1.00 97.94 713 VAL A C 1
ATOM 5495 O O . VAL A 1 713 ? 20.244 9.542 -31.572 1.00 97.94 713 VAL A O 1
ATOM 5498 N N . PHE A 1 714 ? 18.092 10.140 -31.752 1.00 98.06 714 PHE A N 1
ATOM 5499 C CA . PHE A 1 714 ? 18.382 11.539 -32.079 1.00 98.06 714 PHE A CA 1
ATOM 5500 C C . PHE A 1 714 ? 17.811 12.494 -31.036 1.00 98.06 714 PHE A C 1
ATOM 5502 O O . PHE A 1 714 ? 16.608 12.498 -30.791 1.00 98.06 714 PHE A O 1
ATOM 5509 N N . TYR A 1 715 ? 18.663 13.342 -30.465 1.00 97.69 715 TYR A N 1
ATOM 5510 C CA . TYR A 1 715 ? 18.274 14.439 -29.583 1.00 97.69 715 TYR A CA 1
ATOM 5511 C C . TYR A 1 715 ? 18.357 15.767 -30.343 1.00 97.69 715 TYR A C 1
ATOM 5513 O O . TYR A 1 715 ? 19.398 16.105 -30.902 1.00 97.69 715 TYR A O 1
ATOM 5521 N N . ASN A 1 716 ? 17.279 16.549 -30.372 1.00 95.69 716 ASN A N 1
ATOM 5522 C CA . ASN A 1 716 ? 17.275 17.839 -31.068 1.00 95.69 716 ASN A CA 1
ATOM 5523 C C . ASN A 1 716 ? 18.171 18.885 -30.361 1.00 95.69 716 ASN A C 1
ATOM 5525 O O . ASN A 1 716 ? 18.725 18.638 -29.292 1.00 95.69 716 ASN A O 1
ATOM 5529 N N . ASN A 1 717 ? 18.276 20.099 -30.912 1.00 94.25 717 ASN A N 1
ATOM 5530 C CA . ASN A 1 717 ? 19.101 21.175 -30.330 1.00 94.25 717 ASN A CA 1
ATOM 5531 C C . ASN A 1 717 ? 18.644 21.645 -28.935 1.00 94.25 717 ASN A C 1
ATOM 5533 O O . ASN A 1 717 ? 19.395 22.327 -28.245 1.00 94.25 717 ASN A O 1
ATOM 5537 N N . LYS A 1 718 ? 17.425 21.289 -28.515 1.00 94.31 718 LYS A N 1
ATOM 5538 C CA . LYS A 1 718 ? 16.914 21.518 -27.156 1.00 94.31 718 LYS A CA 1
ATOM 5539 C C . LYS A 1 718 ? 17.170 20.323 -26.228 1.00 94.31 718 LYS A C 1
ATOM 5541 O O . LYS A 1 718 ? 16.702 20.355 -25.099 1.00 94.31 718 LYS A O 1
ATOM 5546 N N . GLY A 1 719 ? 17.863 19.281 -26.694 1.00 95.19 719 GLY A N 1
ATOM 5547 C CA . GLY A 1 719 ? 18.164 18.061 -25.943 1.00 95.19 719 GLY A CA 1
ATOM 5548 C C . GLY A 1 719 ? 17.031 17.042 -25.884 1.00 95.19 719 GLY A C 1
ATOM 5549 O O . GLY A 1 719 ? 17.123 16.108 -25.104 1.00 95.19 719 GLY A O 1
ATOM 5550 N N . GLN A 1 720 ? 15.968 17.198 -26.677 1.00 97.44 720 GLN A N 1
ATOM 5551 C CA . GLN A 1 720 ? 14.787 16.331 -26.615 1.00 97.44 720 GLN A CA 1
ATOM 5552 C C . GLN A 1 720 ? 14.895 15.197 -27.633 1.00 97.44 720 GLN A C 1
ATOM 5554 O O . GLN A 1 720 ? 15.110 15.461 -28.821 1.00 97.44 720 GLN A O 1
ATOM 5559 N N . MET A 1 721 ? 14.688 13.956 -27.196 1.00 98.19 721 MET A N 1
ATOM 5560 C CA . MET A 1 721 ? 14.678 12.786 -28.077 1.00 98.19 721 MET A CA 1
ATOM 5561 C C . MET A 1 721 ? 13.561 12.902 -29.120 1.00 98.19 721 MET A C 1
ATOM 5563 O O . MET A 1 721 ? 12.443 13.303 -28.796 1.00 98.19 721 MET A O 1
ATOM 5567 N N . GLN A 1 722 ? 13.874 12.593 -30.374 1.00 98.00 722 GLN A N 1
ATOM 5568 C CA . GLN A 1 722 ? 12.956 12.665 -31.506 1.00 98.00 722 GLN A CA 1
ATOM 5569 C C . GLN A 1 722 ? 12.516 11.274 -31.958 1.00 98.00 722 GLN A C 1
ATOM 5571 O O . GLN A 1 722 ? 13.220 10.283 -31.770 1.00 98.00 722 GLN A O 1
ATOM 5576 N N . TYR A 1 723 ? 11.355 11.241 -32.605 1.00 96.81 723 TYR A N 1
ATOM 5577 C CA . TYR A 1 723 ? 10.686 10.034 -33.077 1.00 96.81 723 TYR A CA 1
ATOM 5578 C C . TYR A 1 723 ? 10.215 10.225 -34.523 1.00 96.81 723 TYR A C 1
ATOM 5580 O O . TYR A 1 723 ? 10.104 11.356 -35.006 1.00 96.81 723 TYR A O 1
ATOM 5588 N N . GLY A 1 724 ? 9.896 9.132 -35.214 1.00 96.06 724 GLY A N 1
ATOM 5589 C CA . GLY A 1 724 ? 9.407 9.174 -36.590 1.00 96.06 724 GLY A CA 1
ATOM 5590 C C . GLY A 1 724 ? 10.460 9.659 -37.588 1.00 96.06 724 GLY A C 1
ATOM 5591 O O . GLY A 1 724 ? 11.664 9.546 -37.352 1.00 96.06 724 GLY A O 1
ATOM 5592 N N . GLN A 1 725 ? 10.008 10.158 -38.740 1.00 96.06 725 GLN A N 1
ATOM 5593 C CA . GLN A 1 725 ? 10.912 10.647 -39.778 1.00 96.06 725 GLN A CA 1
ATOM 5594 C C . GLN A 1 725 ? 11.528 11.998 -39.399 1.00 96.06 725 GLN A C 1
ATOM 5596 O O . GLN A 1 725 ? 10.804 12.931 -39.063 1.00 96.06 725 GLN A O 1
ATOM 5601 N N . GLN A 1 726 ? 12.852 12.120 -39.509 1.00 97.31 726 GLN A N 1
ATOM 5602 C CA . GLN A 1 726 ? 13.590 13.352 -39.209 1.00 97.31 726 GLN A CA 1
ATOM 5603 C C . GLN A 1 726 ? 14.574 13.671 -40.335 1.00 97.31 726 GLN A C 1
ATOM 5605 O O . GLN A 1 726 ? 15.323 12.794 -40.765 1.00 97.31 726 GLN A O 1
ATOM 5610 N N . ASN A 1 727 ? 14.590 14.922 -40.801 1.00 95.44 727 ASN A N 1
ATOM 5611 C CA . ASN A 1 727 ? 15.575 15.398 -41.770 1.00 95.44 727 ASN A CA 1
ATOM 5612 C C . ASN A 1 727 ? 16.759 16.023 -41.026 1.00 95.44 727 ASN A C 1
ATOM 5614 O O . ASN A 1 727 ? 16.630 17.088 -40.420 1.00 95.44 727 ASN A O 1
ATOM 5618 N N . ILE A 1 728 ? 17.899 15.340 -41.054 1.00 95.75 728 ILE A N 1
ATOM 5619 C CA . ILE A 1 728 ? 19.106 15.708 -40.319 1.00 95.75 728 ILE A CA 1
ATOM 5620 C C . ILE A 1 728 ? 20.241 15.803 -41.337 1.00 95.75 728 ILE A C 1
ATOM 5622 O O . ILE A 1 728 ? 20.543 14.843 -42.038 1.00 95.75 728 ILE A O 1
ATOM 5626 N N . GLY A 1 729 ? 20.849 16.984 -41.469 1.00 91.44 729 GLY A N 1
ATOM 5627 C CA . GLY A 1 729 ? 21.960 17.188 -42.407 1.00 91.44 729 GLY A CA 1
ATOM 5628 C C . GLY A 1 729 ? 21.611 16.932 -43.882 1.00 91.44 729 GLY A C 1
ATOM 5629 O O . GLY A 1 729 ? 22.497 16.586 -44.653 1.00 91.44 729 GLY A O 1
ATOM 5630 N N . GLY A 1 730 ? 20.338 17.070 -44.279 1.00 93.12 730 GLY A N 1
ATOM 5631 C CA . GLY A 1 730 ? 19.876 16.811 -45.649 1.00 93.12 730 GLY A CA 1
ATOM 5632 C C . GLY A 1 730 ? 19.515 15.350 -45.936 1.00 93.12 730 GLY A C 1
ATOM 5633 O O . GLY A 1 730 ? 19.082 15.038 -47.046 1.00 93.12 730 GLY A O 1
ATOM 5634 N N . HIS A 1 731 ? 19.644 14.460 -44.950 1.00 96.44 731 HIS A N 1
ATOM 5635 C CA . HIS A 1 731 ? 19.241 13.063 -45.049 1.00 96.44 731 HIS A CA 1
ATOM 5636 C C . HIS A 1 731 ? 18.026 12.786 -44.166 1.00 96.44 731 HIS A C 1
ATOM 5638 O O . HIS A 1 731 ? 17.915 13.279 -43.045 1.00 96.44 731 HIS A O 1
ATOM 5644 N N . TRP A 1 732 ? 17.101 11.975 -44.676 1.00 97.62 732 TRP A N 1
ATOM 5645 C CA . TRP A 1 732 ? 15.955 11.512 -43.905 1.00 97.62 732 TRP A CA 1
ATOM 5646 C C . TRP A 1 732 ? 16.314 10.237 -43.149 1.00 97.62 732 TRP A C 1
ATOM 5648 O O . TRP A 1 732 ? 16.731 9.261 -43.766 1.00 97.62 732 TRP A O 1
ATOM 5658 N N . TYR A 1 733 ? 16.080 10.247 -41.842 1.00 98.19 733 TYR A N 1
ATOM 5659 C CA . TYR A 1 733 ? 16.202 9.114 -40.926 1.00 98.19 733 TYR A CA 1
ATOM 5660 C C . TYR A 1 733 ? 14.814 8.717 -40.430 1.00 98.19 733 TYR A C 1
ATOM 5662 O O . TYR A 1 733 ? 13.885 9.527 -40.483 1.00 98.19 733 TYR A O 1
ATOM 5670 N N . LEU A 1 734 ? 14.662 7.492 -39.934 1.00 97.94 734 LEU A N 1
ATOM 5671 C CA . LEU A 1 734 ? 13.454 7.042 -39.247 1.00 97.94 734 LEU A CA 1
ATOM 5672 C C . LEU A 1 734 ? 13.819 6.580 -37.844 1.00 97.94 734 LEU A C 1
ATOM 5674 O O . LEU A 1 734 ? 14.684 5.728 -37.684 1.00 97.94 734 LEU A O 1
ATOM 5678 N N . PHE A 1 735 ? 13.133 7.118 -36.844 1.00 97.94 735 PHE A N 1
ATOM 5679 C CA . PHE A 1 735 ? 13.225 6.675 -35.459 1.00 97.94 735 PHE A CA 1
ATOM 5680 C C . PHE A 1 735 ? 11.920 5.993 -35.057 1.00 97.94 735 PHE A C 1
ATOM 5682 O O . PHE A 1 735 ? 10.830 6.481 -35.368 1.00 97.94 735 PHE A O 1
ATOM 5689 N N . ASP A 1 736 ? 12.026 4.859 -34.372 1.00 96.31 736 ASP A N 1
ATOM 5690 C CA . ASP A 1 736 ? 10.892 4.121 -33.829 1.00 96.31 736 ASP A CA 1
ATOM 5691 C C . ASP A 1 736 ? 10.001 5.037 -32.987 1.00 96.31 736 ASP A C 1
ATOM 5693 O O . ASP A 1 736 ? 10.510 5.812 -32.179 1.00 96.31 736 ASP A O 1
ATOM 5697 N N . LYS A 1 737 ? 8.679 4.950 -33.154 1.00 94.56 737 LYS A N 1
ATOM 5698 C CA . LYS A 1 737 ? 7.736 5.886 -32.520 1.00 94.56 737 LYS A CA 1
ATOM 5699 C C . LYS A 1 737 ? 7.625 5.713 -30.999 1.00 94.56 737 LYS A C 1
ATOM 5701 O O . LYS A 1 737 ? 7.184 6.645 -30.338 1.00 94.56 737 LYS A O 1
ATOM 5706 N N . ASN A 1 738 ? 8.046 4.569 -30.455 1.00 93.38 738 ASN A N 1
ATOM 5707 C CA . ASN A 1 738 ? 7.930 4.259 -29.028 1.00 93.38 738 ASN A CA 1
ATOM 5708 C C . ASN A 1 738 ? 9.276 4.374 -28.309 1.00 93.38 738 ASN A C 1
ATOM 5710 O O . ASN A 1 738 ? 9.377 4.927 -27.219 1.00 93.38 738 ASN A O 1
ATOM 5714 N N . THR A 1 739 ? 10.327 3.842 -28.924 1.00 94.44 739 THR A N 1
ATOM 5715 C CA . THR A 1 739 ? 11.636 3.661 -28.289 1.00 94.44 739 THR A CA 1
ATOM 5716 C C . THR A 1 739 ? 12.670 4.688 -28.738 1.00 94.44 739 THR A C 1
ATOM 5718 O O . THR A 1 739 ? 13.727 4.789 -28.107 1.00 94.44 739 THR A O 1
ATOM 5721 N N . GLY A 1 740 ? 12.401 5.420 -29.826 1.00 95.94 740 GLY A N 1
ATOM 5722 C CA . GLY A 1 740 ? 13.332 6.365 -30.443 1.00 95.94 740 GLY A CA 1
ATOM 5723 C C . GLY A 1 740 ? 14.505 5.708 -31.179 1.00 95.94 740 GLY A C 1
ATOM 5724 O O . GLY A 1 740 ? 15.406 6.421 -31.608 1.00 95.94 740 GLY A O 1
ATOM 5725 N N . ALA A 1 741 ? 14.532 4.377 -31.318 1.00 97.44 741 ALA A N 1
ATOM 5726 C CA . ALA A 1 741 ? 15.610 3.653 -31.992 1.00 97.44 741 ALA A CA 1
ATOM 5727 C C . ALA A 1 741 ? 15.652 3.963 -33.498 1.00 97.44 741 ALA A C 1
ATOM 5729 O O . ALA A 1 741 ? 14.626 3.900 -34.171 1.00 97.44 741 ALA A O 1
ATOM 5730 N N . MET A 1 742 ? 16.831 4.268 -34.037 1.00 98.44 742 MET A N 1
ATOM 5731 C CA . MET A 1 742 ? 17.041 4.476 -35.470 1.00 98.44 742 MET A CA 1
ATOM 5732 C C . MET A 1 742 ? 16.772 3.185 -36.250 1.00 98.44 742 MET A C 1
ATOM 5734 O O . MET A 1 742 ? 17.289 2.125 -35.905 1.00 98.44 742 MET A O 1
ATOM 5738 N N . GLN A 1 743 ? 15.961 3.287 -37.298 1.00 98.00 743 GLN A N 1
ATOM 5739 C CA . GLN A 1 743 ? 15.510 2.173 -38.123 1.00 98.00 743 GLN A CA 1
ATOM 5740 C C . GLN A 1 743 ? 16.330 2.057 -39.410 1.00 98.00 743 GLN A C 1
ATOM 5742 O O . GLN A 1 743 ? 16.765 3.053 -39.991 1.00 98.00 743 GLN A O 1
ATOM 5747 N N . PHE A 1 744 ? 16.487 0.819 -39.879 1.00 97.44 744 PHE A N 1
ATOM 5748 C CA . PHE A 1 744 ? 17.274 0.457 -41.059 1.00 97.44 744 PHE A CA 1
ATOM 5749 C C . PHE A 1 744 ? 16.481 -0.473 -41.984 1.00 97.44 744 PHE A C 1
ATOM 5751 O O . PHE A 1 744 ? 15.485 -1.074 -41.585 1.00 97.44 744 PHE A O 1
ATOM 5758 N N . GLY A 1 745 ? 16.942 -0.639 -43.220 1.00 97.69 745 GLY A N 1
ATOM 5759 C CA . GLY A 1 745 ? 16.347 -1.542 -44.198 1.00 97.69 745 GLY A CA 1
ATOM 5760 C C . GLY A 1 745 ? 14.986 -1.068 -44.712 1.00 97.69 745 GLY A C 1
ATOM 5761 O O . GLY A 1 745 ? 14.689 0.127 -44.722 1.00 97.69 745 GLY A O 1
ATOM 5762 N N . PHE A 1 746 ? 14.164 -2.014 -45.174 1.00 97.44 746 PHE A N 1
ATOM 5763 C CA . PHE A 1 746 ? 12.807 -1.736 -45.647 1.00 97.44 746 PHE A CA 1
ATOM 5764 C C . PHE A 1 746 ? 11.885 -1.405 -44.477 1.00 97.44 746 PHE A C 1
ATOM 5766 O O . PHE A 1 746 ? 11.729 -2.206 -43.562 1.00 97.44 746 PHE A O 1
ATOM 5773 N N . GLN A 1 747 ? 11.243 -0.243 -44.537 1.00 97.88 747 GLN A N 1
ATOM 5774 C CA . GLN A 1 747 ? 10.377 0.261 -43.479 1.00 97.88 747 GLN A CA 1
ATOM 5775 C C . GLN A 1 747 ? 9.043 0.710 -44.069 1.00 97.88 747 GLN A C 1
ATOM 5777 O O . GLN A 1 747 ? 9.006 1.541 -44.982 1.00 97.88 747 GLN A O 1
ATOM 5782 N N . ARG A 1 748 ? 7.938 0.163 -43.546 1.00 95.50 748 ARG A N 1
ATOM 5783 C CA . ARG A 1 748 ? 6.583 0.610 -43.890 1.00 95.50 748 ARG A CA 1
ATOM 5784 C C . ARG A 1 748 ? 6.216 1.805 -43.018 1.00 95.50 748 ARG A C 1
ATOM 5786 O O . ARG A 1 748 ? 6.096 1.695 -41.804 1.00 95.50 748 ARG A O 1
ATOM 5793 N N . ILE A 1 749 ? 5.987 2.940 -43.661 1.00 94.38 749 ILE A N 1
ATOM 5794 C CA . ILE A 1 749 ? 5.592 4.198 -43.033 1.00 94.38 749 ILE A CA 1
ATOM 5795 C C . ILE A 1 749 ? 4.087 4.337 -43.228 1.00 94.38 749 ILE A C 1
ATOM 5797 O O . ILE A 1 749 ? 3.619 4.852 -44.244 1.00 94.38 749 ILE A O 1
ATOM 5801 N N . ALA A 1 750 ? 3.333 3.783 -42.278 1.00 89.31 750 ALA A N 1
ATOM 5802 C CA . ALA A 1 750 ? 1.882 3.637 -42.380 1.00 89.31 750 ALA A CA 1
ATOM 5803 C C . ALA A 1 750 ? 1.152 4.979 -42.554 1.00 89.31 750 ALA A C 1
ATOM 5805 O O . ALA A 1 750 ? 0.231 5.064 -43.356 1.00 89.31 750 ALA A O 1
ATOM 5806 N N . ASP A 1 751 ? 1.602 6.038 -41.874 1.00 89.00 751 ASP A N 1
ATOM 5807 C CA . ASP A 1 751 ? 1.006 7.380 -41.948 1.00 89.00 751 ASP A CA 1
ATOM 5808 C C . ASP A 1 751 ? 1.160 8.062 -43.316 1.00 89.00 751 ASP A C 1
ATOM 5810 O O . ASP A 1 751 ? 0.462 9.031 -43.599 1.00 89.00 751 ASP A O 1
ATOM 5814 N N . GLN A 1 752 ? 2.040 7.549 -44.176 1.00 91.75 752 GLN A N 1
ATOM 5815 C CA . GLN A 1 752 ? 2.269 8.064 -45.530 1.00 91.75 752 GLN A CA 1
ATOM 5816 C C . GLN A 1 752 ? 1.986 7.016 -46.609 1.00 91.75 752 GLN A C 1
ATOM 5818 O O . GLN A 1 752 ? 2.343 7.223 -47.765 1.00 91.75 752 GLN A O 1
ATOM 5823 N N . ASP A 1 753 ? 1.411 5.878 -46.212 1.00 92.06 753 ASP A N 1
ATOM 5824 C CA . ASP A 1 753 ? 1.121 4.728 -47.066 1.00 92.06 753 ASP A CA 1
ATOM 5825 C C . ASP A 1 753 ? 2.269 4.339 -48.020 1.00 92.06 753 ASP A C 1
ATOM 5827 O O . ASP A 1 753 ? 2.073 4.061 -49.201 1.00 92.06 753 ASP A O 1
ATOM 5831 N N . LYS A 1 754 ? 3.510 4.330 -47.512 1.00 94.88 754 LYS A N 1
ATOM 5832 C CA . LYS A 1 754 ? 4.693 4.031 -48.333 1.00 94.88 754 LYS A CA 1
ATOM 5833 C C . LYS A 1 754 ? 5.665 3.084 -47.654 1.00 94.88 754 LYS A C 1
ATOM 5835 O O . LYS A 1 754 ? 5.850 3.127 -46.440 1.00 94.88 754 LYS A O 1
ATOM 5840 N N . THR A 1 755 ? 6.350 2.276 -48.454 1.00 97.44 755 THR A N 1
ATOM 5841 C CA . THR A 1 755 ? 7.558 1.560 -48.028 1.00 97.44 755 THR A CA 1
ATOM 5842 C C . THR A 1 755 ? 8.773 2.345 -48.501 1.00 97.44 755 THR A C 1
ATOM 5844 O O . THR A 1 755 ? 8.846 2.687 -49.676 1.00 97.44 755 THR A O 1
ATOM 5847 N N . ALA A 1 756 ? 9.718 2.627 -47.611 1.00 97.94 756 ALA A N 1
ATOM 5848 C CA . ALA A 1 756 ? 10.997 3.259 -47.936 1.00 97.94 756 ALA A CA 1
ATOM 5849 C C . ALA A 1 756 ? 12.154 2.347 -47.510 1.00 97.94 756 ALA A C 1
ATOM 5851 O O . ALA A 1 756 ? 11.947 1.401 -46.750 1.00 97.94 756 ALA A O 1
ATOM 5852 N N . TYR A 1 757 ? 13.366 2.620 -47.990 1.00 98.25 757 TYR A N 1
ATOM 5853 C CA . TYR A 1 757 ? 14.562 1.893 -47.565 1.00 98.25 757 TYR A CA 1
ATOM 5854 C C . TYR A 1 757 ? 15.571 2.829 -46.910 1.00 98.25 757 TYR A C 1
ATOM 5856 O O . TYR A 1 757 ? 15.960 3.829 -47.510 1.00 98.25 757 TYR A O 1
ATOM 5864 N N . TYR A 1 758 ? 16.017 2.468 -45.711 1.00 98.06 758 TYR A N 1
ATOM 5865 C CA . TYR A 1 758 ? 17.038 3.172 -44.943 1.00 98.06 758 TYR A CA 1
ATOM 5866 C C . TYR A 1 758 ? 18.350 2.382 -44.992 1.00 98.06 758 TYR A C 1
ATOM 5868 O O . TYR A 1 758 ? 18.396 1.213 -44.615 1.00 98.06 758 TYR A O 1
ATOM 5876 N N . ASN A 1 759 ? 19.423 2.980 -45.507 1.00 96.44 759 ASN A N 1
ATOM 5877 C CA . ASN A 1 759 ? 20.712 2.296 -45.640 1.00 96.44 759 ASN A CA 1
ATOM 5878 C C . ASN A 1 759 ? 21.378 2.048 -44.272 1.00 96.44 759 ASN A C 1
ATOM 5880 O O . ASN A 1 759 ? 20.866 2.472 -43.246 1.00 96.44 759 ASN A O 1
ATOM 5884 N N . LYS A 1 760 ? 22.548 1.397 -44.249 1.00 95.25 760 LYS A N 1
ATOM 5885 C CA . LYS A 1 760 ? 23.308 1.109 -43.014 1.00 95.25 760 LYS A CA 1
ATOM 5886 C C . LYS A 1 760 ? 23.695 2.349 -42.190 1.00 95.25 760 LYS A C 1
ATOM 5888 O O . LYS A 1 760 ? 23.968 2.225 -41.005 1.00 95.25 760 LYS A O 1
ATOM 5893 N N . ASP A 1 761 ? 23.727 3.522 -42.822 1.00 94.25 761 ASP A N 1
ATOM 5894 C CA . ASP A 1 761 ? 24.023 4.804 -42.176 1.00 94.25 761 ASP A CA 1
ATOM 5895 C C . ASP A 1 761 ? 22.727 5.501 -41.699 1.00 94.25 761 ASP A C 1
ATOM 5897 O O . ASP A 1 761 ? 22.768 6.599 -41.156 1.00 94.25 761 ASP A O 1
ATOM 5901 N N . GLY A 1 762 ? 21.564 4.860 -41.885 1.00 95.62 762 GLY A N 1
ATOM 5902 C CA . GLY A 1 762 ? 20.244 5.360 -41.503 1.00 95.62 762 GLY A CA 1
ATOM 5903 C C . GLY A 1 762 ? 19.613 6.317 -42.517 1.00 95.62 762 GLY A C 1
ATOM 5904 O O . GLY A 1 762 ? 18.585 6.911 -42.214 1.00 95.62 762 GLY A O 1
ATOM 5905 N N . HIS A 1 763 ? 20.192 6.492 -43.709 1.00 97.62 763 HIS A N 1
ATOM 5906 C CA . HIS A 1 763 ? 19.686 7.422 -44.723 1.00 97.62 763 HIS A CA 1
ATOM 5907 C C . HIS A 1 763 ? 18.618 6.767 -45.601 1.00 97.62 763 HIS A C 1
ATOM 5909 O O . HIS A 1 763 ? 18.852 5.700 -46.176 1.00 97.62 763 HIS A O 1
ATOM 5915 N N . MET A 1 764 ? 17.485 7.443 -45.786 1.00 98.31 764 MET A N 1
ATOM 5916 C CA . MET A 1 764 ? 16.476 7.060 -46.775 1.00 98.31 764 MET A CA 1
ATOM 5917 C C . MET A 1 764 ? 17.058 7.138 -48.194 1.00 98.31 764 MET A C 1
ATOM 5919 O O . MET A 1 764 ? 17.644 8.156 -48.570 1.00 98.31 764 MET A O 1
ATOM 5923 N N . LEU A 1 765 ? 16.898 6.073 -48.980 1.00 97.69 765 LEU A N 1
ATOM 5924 C CA . LEU A 1 765 ? 17.370 5.996 -50.363 1.00 97.69 765 LEU A CA 1
ATOM 5925 C C . LEU A 1 765 ? 16.307 6.443 -51.376 1.00 97.69 765 LEU A C 1
ATOM 5927 O O .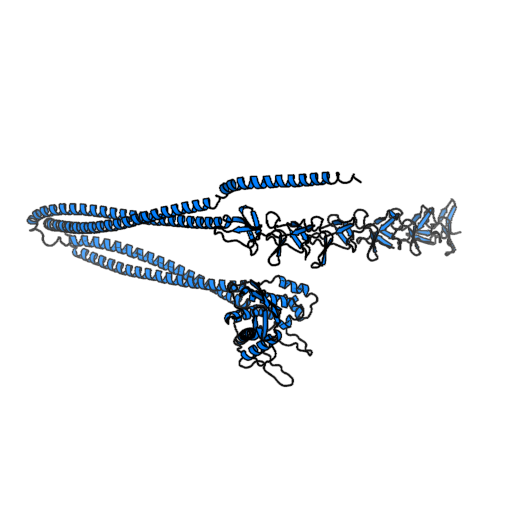 LEU A 1 765 ? 15.105 6.352 -51.135 1.00 97.69 765 LEU A O 1
ATOM 5931 N N . TYR A 1 766 ? 16.784 6.879 -52.543 1.00 96.62 766 TYR A N 1
ATOM 5932 C CA . TYR A 1 766 ? 15.983 7.411 -53.648 1.00 96.62 766 TYR A CA 1
ATOM 5933 C C . TYR A 1 766 ? 16.446 6.828 -54.986 1.00 96.62 766 TYR A C 1
ATOM 5935 O O . TYR A 1 766 ? 17.602 6.426 -55.130 1.00 96.62 766 TYR A O 1
ATOM 5943 N N . GLY A 1 767 ? 15.569 6.837 -55.989 1.00 95.75 767 GLY A N 1
ATOM 5944 C CA . GLY A 1 767 ? 15.860 6.341 -57.333 1.00 95.75 767 GLY A CA 1
ATOM 5945 C C . GLY A 1 767 ? 16.107 4.833 -57.377 1.00 95.75 767 GLY A C 1
ATOM 5946 O O . GLY A 1 767 ? 15.709 4.090 -56.477 1.00 95.75 767 GLY A O 1
ATOM 5947 N N . GLN A 1 768 ? 16.765 4.373 -58.442 1.00 95.56 768 GLN A N 1
ATOM 5948 C CA . GLN A 1 768 ? 17.106 2.962 -58.582 1.00 95.56 768 GLN A CA 1
ATOM 5949 C C . GLN A 1 768 ? 18.251 2.559 -57.655 1.00 95.56 768 GLN A C 1
ATOM 5951 O O . GLN A 1 768 ? 19.302 3.194 -57.653 1.00 95.56 768 GLN A O 1
ATOM 5956 N N . GLN A 1 769 ? 18.059 1.472 -56.912 1.00 97.31 769 GLN A N 1
ATOM 5957 C CA . GLN A 1 769 ? 19.024 0.950 -55.947 1.00 97.31 769 GLN A CA 1
ATOM 5958 C C . GLN A 1 769 ? 19.179 -0.560 -56.115 1.00 97.31 769 GLN A C 1
ATOM 5960 O O . GLN A 1 769 ? 18.185 -1.277 -56.243 1.00 97.31 769 GLN A O 1
ATOM 5965 N N . ASN A 1 770 ? 20.419 -1.048 -56.091 1.00 95.69 770 ASN A N 1
ATOM 5966 C CA . ASN A 1 770 ? 20.702 -2.477 -56.015 1.00 95.69 770 ASN A CA 1
ATOM 5967 C C . ASN A 1 770 ? 20.919 -2.859 -54.549 1.00 95.69 770 ASN A C 1
ATOM 5969 O O . ASN A 1 770 ? 21.908 -2.462 -53.938 1.00 95.69 770 ASN A O 1
ATOM 5973 N N . ILE A 1 771 ? 19.968 -3.600 -53.988 1.00 96.50 771 ILE A N 1
ATOM 5974 C CA . ILE A 1 771 ? 19.966 -4.019 -52.588 1.00 96.50 771 ILE A CA 1
ATOM 5975 C C . ILE A 1 771 ? 19.973 -5.545 -52.582 1.00 96.50 771 ILE A C 1
ATOM 5977 O O . ILE A 1 771 ? 19.041 -6.180 -53.078 1.00 96.50 771 ILE A O 1
ATOM 5981 N N . ASN A 1 772 ? 21.042 -6.135 -52.044 1.00 93.00 772 ASN A N 1
ATOM 5982 C CA . ASN A 1 772 ? 21.242 -7.587 -51.969 1.00 93.00 772 ASN A CA 1
ATOM 5983 C C . ASN A 1 772 ? 21.052 -8.306 -53.323 1.00 93.00 772 ASN A C 1
ATOM 5985 O O . ASN A 1 772 ? 20.383 -9.336 -53.408 1.00 93.00 772 ASN A O 1
ATOM 5989 N N . GLY A 1 773 ? 21.609 -7.741 -54.400 1.00 93.38 773 GLY A N 1
ATOM 5990 C CA . GLY A 1 773 ? 21.576 -8.329 -55.744 1.00 93.38 773 GLY A CA 1
ATOM 5991 C C . GLY A 1 773 ? 20.257 -8.137 -56.498 1.00 93.38 773 GLY A C 1
ATOM 5992 O O . GLY A 1 773 ? 20.107 -8.655 -57.604 1.00 93.38 773 GLY A O 1
ATOM 5993 N N . LYS A 1 774 ? 19.298 -7.394 -55.936 1.00 97.06 774 LYS A N 1
ATOM 5994 C CA . LYS A 1 774 ? 18.005 -7.106 -56.563 1.00 97.06 774 LYS A CA 1
ATOM 5995 C C . LYS A 1 774 ? 17.842 -5.609 -56.772 1.00 97.06 774 LYS A C 1
ATOM 5997 O O . LYS A 1 774 ? 18.211 -4.805 -55.921 1.00 97.06 774 LYS A O 1
ATOM 6002 N N . TRP A 1 775 ? 17.277 -5.237 -57.914 1.00 97.44 775 TRP A N 1
ATOM 6003 C CA . TRP A 1 775 ? 17.024 -3.842 -58.254 1.00 97.44 775 TRP A CA 1
ATOM 6004 C C . TRP A 1 775 ? 15.660 -3.396 -57.739 1.00 97.44 775 TRP A C 1
ATOM 6006 O O . TRP A 1 775 ? 14.653 -4.038 -58.026 1.00 97.44 775 TRP A O 1
ATOM 6016 N N . TYR A 1 776 ? 15.644 -2.270 -57.039 1.00 98.12 776 TYR A N 1
ATOM 6017 C CA . TYR A 1 776 ? 14.471 -1.572 -56.519 1.00 98.12 776 TYR A CA 1
ATOM 6018 C C . TYR A 1 776 ? 14.436 -0.160 -57.103 1.00 98.12 776 TYR A C 1
ATOM 6020 O O . TYR A 1 776 ? 15.470 0.346 -57.542 1.00 98.12 776 TYR A O 1
ATOM 6028 N N . ASN A 1 777 ? 13.275 0.491 -57.108 1.00 97.50 777 ASN A N 1
ATOM 6029 C CA . ASN A 1 777 ? 13.168 1.920 -57.398 1.00 97.50 777 ASN A CA 1
ATOM 6030 C C . ASN A 1 777 ? 12.392 2.616 -56.290 1.00 97.50 777 ASN A C 1
ATOM 6032 O O . ASN A 1 777 ? 11.306 2.172 -55.931 1.00 97.50 777 ASN A O 1
ATOM 6036 N N . PHE A 1 778 ? 12.938 3.714 -55.789 1.00 97.69 778 PHE A N 1
ATOM 6037 C CA . PHE A 1 778 ? 12.291 4.586 -54.821 1.00 97.69 778 PHE A CA 1
ATOM 6038 C C . PHE A 1 778 ? 12.001 5.929 -55.488 1.00 97.69 778 PHE A C 1
ATOM 6040 O O . PHE A 1 778 ? 12.839 6.466 -56.214 1.00 97.69 778 PHE A O 1
ATOM 6047 N N . ASP A 1 779 ? 10.812 6.476 -55.269 1.00 95.31 779 ASP A N 1
ATOM 6048 C CA . ASP A 1 779 ? 10.433 7.780 -55.796 1.00 95.31 779 ASP A CA 1
ATOM 6049 C C . ASP A 1 779 ? 11.441 8.849 -55.357 1.00 95.31 779 ASP A C 1
ATOM 6051 O O . ASP A 1 779 ? 11.847 8.894 -54.197 1.00 95.31 779 ASP A O 1
ATOM 6055 N N . LYS A 1 780 ? 11.864 9.709 -56.285 1.00 93.56 780 LYS A N 1
ATOM 6056 C CA . LYS A 1 780 ? 12.977 10.645 -56.061 1.00 93.56 780 LYS A CA 1
ATOM 6057 C C . LYS A 1 780 ? 12.650 11.793 -55.107 1.00 93.56 780 LYS A C 1
ATOM 6059 O O . LYS A 1 780 ? 13.568 12.486 -54.681 1.00 93.56 780 LYS A O 1
ATOM 6064 N N . VAL A 1 781 ? 11.373 12.009 -54.801 1.00 92.19 781 VAL A N 1
ATOM 6065 C CA . VAL A 1 781 ? 10.918 13.084 -53.913 1.00 92.19 781 VAL A CA 1
ATOM 6066 C C . VAL A 1 781 ? 10.520 12.509 -52.560 1.00 92.19 781 VAL A C 1
ATOM 6068 O O . VAL A 1 781 ? 10.929 13.002 -51.514 1.00 92.19 781 VAL A O 1
ATOM 6071 N N . THR A 1 782 ? 9.729 11.443 -52.577 1.00 94.62 782 THR A N 1
ATOM 6072 C CA . THR A 1 782 ? 9.075 10.889 -51.390 1.00 94.62 782 THR A CA 1
ATOM 6073 C C . THR A 1 782 ? 9.795 9.674 -50.809 1.00 94.62 782 THR A C 1
ATOM 6075 O O . THR A 1 782 ? 9.525 9.317 -49.661 1.00 94.62 782 THR A O 1
ATOM 6078 N N . GLY A 1 783 ? 10.686 9.024 -51.565 1.00 96.12 783 GLY A N 1
ATOM 6079 C CA . GLY A 1 783 ? 11.343 7.773 -51.171 1.00 96.12 783 GLY A CA 1
ATOM 6080 C C . GLY A 1 783 ? 10.424 6.545 -51.209 1.00 96.12 783 GLY A C 1
ATOM 6081 O O . GLY A 1 783 ? 10.802 5.489 -50.708 1.00 96.12 783 GLY A O 1
ATOM 6082 N N . ALA A 1 784 ? 9.213 6.659 -51.768 1.00 97.19 784 ALA A N 1
ATOM 6083 C CA . ALA A 1 784 ? 8.263 5.552 -51.851 1.00 97.19 784 ALA A CA 1
ATOM 6084 C C . ALA A 1 784 ? 8.731 4.477 -52.845 1.00 97.19 784 ALA A C 1
ATOM 6086 O O . ALA A 1 784 ? 9.017 4.766 -54.007 1.00 97.19 784 ALA A O 1
ATOM 6087 N N . MET A 1 785 ? 8.798 3.225 -52.402 1.00 98.25 785 MET A N 1
ATOM 6088 C CA . MET A 1 785 ? 9.157 2.076 -53.230 1.00 98.25 785 MET A CA 1
ATOM 6089 C C . MET A 1 785 ? 8.115 1.857 -54.333 1.00 98.25 785 MET A C 1
ATOM 6091 O O . MET A 1 785 ? 6.921 1.757 -54.065 1.00 98.25 785 MET A O 1
ATOM 6095 N N . SER A 1 786 ? 8.574 1.754 -55.576 1.00 97.31 786 SER A N 1
ATOM 6096 C CA . SER A 1 786 ? 7.734 1.456 -56.734 1.00 97.31 786 SER A CA 1
ATOM 6097 C C . SER A 1 786 ? 7.351 -0.024 -56.785 1.00 97.31 786 SER A C 1
ATOM 6099 O O . SER A 1 786 ? 8.184 -0.899 -56.551 1.00 97.31 786 SER A O 1
ATOM 6101 N N . THR A 1 787 ? 6.107 -0.295 -57.173 1.00 97.06 787 THR A N 1
ATOM 6102 C CA . THR A 1 787 ? 5.601 -1.620 -57.557 1.00 97.06 787 THR A CA 1
ATOM 6103 C C . THR A 1 787 ? 4.824 -1.502 -58.871 1.00 97.06 787 THR A C 1
ATOM 6105 O O . THR A 1 787 ? 4.404 -0.417 -59.278 1.00 97.06 787 THR A O 1
ATOM 6108 N N . GLY A 1 788 ? 4.646 -2.619 -59.571 1.00 97.12 788 GLY A N 1
ATOM 6109 C CA . GLY A 1 788 ? 3.969 -2.669 -60.861 1.00 97.12 788 GLY A CA 1
ATOM 6110 C C . GLY A 1 788 ? 4.803 -2.123 -62.024 1.00 97.12 788 GLY A C 1
ATOM 6111 O O . GLY A 1 788 ? 6.034 -2.086 -61.982 1.00 97.12 788 GLY A O 1
ATOM 6112 N N . PHE A 1 789 ? 4.116 -1.728 -63.100 1.00 96.19 789 PHE A N 1
ATOM 6113 C CA . PHE A 1 789 ? 4.746 -1.115 -64.269 1.00 96.19 789 PHE A CA 1
ATOM 6114 C C . PHE A 1 789 ? 5.235 0.294 -63.932 1.00 96.19 789 PHE A C 1
ATOM 6116 O O . PHE A 1 789 ? 4.445 1.163 -63.569 1.00 96.19 789 PHE A O 1
ATOM 6123 N N . THR A 1 790 ? 6.530 0.537 -64.113 1.00 96.62 790 THR A N 1
ATOM 6124 C CA . THR A 1 790 ? 7.160 1.827 -63.817 1.00 96.62 790 THR A CA 1
ATOM 6125 C C . THR A 1 790 ? 7.908 2.328 -65.042 1.00 96.62 790 THR A C 1
ATOM 6127 O O . THR A 1 790 ? 8.768 1.630 -65.583 1.00 96.62 790 THR A O 1
ATOM 6130 N N . TYR A 1 791 ? 7.602 3.553 -65.473 1.00 94.88 791 TYR A N 1
ATOM 6131 C CA . TYR A 1 791 ? 8.373 4.243 -66.502 1.00 94.88 791 TYR A CA 1
ATOM 6132 C C . TYR A 1 791 ? 9.521 5.025 -65.863 1.00 94.88 791 TYR A C 1
ATOM 6134 O O . TYR A 1 791 ? 9.309 5.950 -65.080 1.00 94.88 791 TYR A O 1
ATOM 6142 N N . LEU A 1 792 ? 10.749 4.651 -66.204 1.00 93.62 792 LEU A N 1
ATOM 6143 C CA . LEU A 1 792 ? 11.966 5.283 -65.713 1.00 93.62 792 LEU A CA 1
ATOM 6144 C C . LEU A 1 792 ? 12.385 6.376 -66.695 1.00 93.62 792 LEU A C 1
ATOM 6146 O O . LEU A 1 792 ? 13.047 6.094 -67.696 1.00 93.62 792 LEU A O 1
ATOM 6150 N N . ALA A 1 793 ? 11.993 7.620 -66.411 1.00 89.50 793 ALA A N 1
ATOM 6151 C CA . ALA A 1 793 ? 12.164 8.749 -67.328 1.00 89.50 793 ALA A CA 1
ATOM 6152 C C . ALA A 1 793 ? 13.623 8.965 -67.773 1.00 89.50 793 ALA A C 1
ATOM 6154 O O . ALA A 1 793 ? 13.870 9.128 -68.967 1.00 89.50 793 ALA A O 1
ATOM 6155 N N . ASP A 1 794 ? 14.589 8.875 -66.852 1.00 87.69 794 ASP A N 1
ATOM 6156 C CA . ASP A 1 794 ? 16.013 9.092 -67.163 1.00 87.69 794 ASP A CA 1
ATOM 6157 C C . ASP A 1 794 ? 16.584 8.046 -68.129 1.00 87.69 794 ASP A C 1
ATOM 6159 O O . ASP A 1 794 ? 17.537 8.313 -68.854 1.00 87.69 794 ASP A O 1
ATOM 6163 N N . GLN A 1 795 ? 16.006 6.842 -68.133 1.00 91.56 795 GLN A N 1
ATOM 6164 C CA . GLN A 1 795 ? 16.452 5.713 -68.955 1.00 91.56 795 GLN A CA 1
ATOM 6165 C C . GLN A 1 795 ? 15.519 5.455 -70.142 1.00 91.56 795 GLN A C 1
ATOM 6167 O O . GLN A 1 795 ? 15.780 4.553 -70.935 1.00 91.56 795 GLN A O 1
ATOM 6172 N N . LYS A 1 796 ? 14.430 6.227 -70.261 1.00 92.94 796 LYS A N 1
ATOM 6173 C CA . LYS A 1 796 ? 13.405 6.117 -71.310 1.00 92.94 796 LYS A CA 1
ATOM 6174 C C . LYS A 1 796 ? 12.902 4.683 -71.518 1.00 92.94 796 LYS A C 1
ATOM 6176 O O . LYS A 1 796 ? 12.696 4.246 -72.650 1.00 92.94 796 LYS A O 1
ATOM 6181 N N . LYS A 1 797 ? 12.702 3.941 -70.425 1.00 93.44 797 LYS A N 1
ATOM 6182 C CA . LYS A 1 797 ? 12.242 2.546 -70.467 1.00 93.44 797 LYS A CA 1
ATOM 6183 C C . LYS A 1 797 ? 11.157 2.268 -69.436 1.00 93.44 797 LYS A C 1
ATOM 6185 O O . LYS A 1 797 ? 11.178 2.814 -68.336 1.00 93.44 797 LYS A O 1
ATOM 6190 N N . THR A 1 798 ? 10.248 1.366 -69.785 1.00 96.19 798 THR A N 1
ATOM 6191 C CA . THR A 1 798 ? 9.285 0.784 -68.846 1.00 96.19 798 THR A CA 1
ATOM 6192 C C . THR A 1 798 ? 9.855 -0.512 -68.294 1.00 96.19 798 THR A C 1
ATOM 6194 O O . THR A 1 798 ? 10.339 -1.341 -69.060 1.00 96.19 798 THR A O 1
ATOM 6197 N N . VAL A 1 799 ? 9.788 -0.687 -66.981 1.00 97.62 799 VAL A N 1
ATOM 6198 C CA . VAL A 1 799 ? 10.170 -1.911 -66.264 1.00 97.62 799 VAL A CA 1
ATOM 6199 C C . VAL A 1 799 ? 8.992 -2.383 -65.414 1.00 97.62 799 VAL A C 1
ATOM 6201 O O . VAL A 1 799 ? 7.969 -1.697 -65.337 1.00 97.62 799 VAL A O 1
ATOM 6204 N N . TYR A 1 800 ? 9.124 -3.535 -64.761 1.00 97.81 800 TYR A N 1
ATOM 6205 C CA . TYR A 1 800 ? 8.132 -4.004 -63.798 1.00 97.81 800 TYR A CA 1
ATOM 6206 C C . TYR A 1 800 ? 8.782 -4.377 -62.471 1.00 97.81 800 TYR A C 1
ATOM 6208 O O . TYR A 1 800 ? 9.712 -5.182 -62.446 1.00 97.81 800 TYR A O 1
ATOM 6216 N N . TYR A 1 801 ? 8.259 -3.822 -61.382 1.00 97.88 801 TYR A N 1
ATOM 6217 C CA . TYR A 1 801 ? 8.614 -4.176 -60.012 1.00 97.88 801 TYR A CA 1
ATOM 6218 C C . TYR A 1 801 ? 7.525 -5.080 -59.425 1.00 97.88 801 TYR A C 1
ATOM 6220 O O . TYR A 1 801 ? 6.342 -4.763 -59.516 1.00 97.88 801 TYR A O 1
ATOM 6228 N N . ASN A 1 802 ? 7.887 -6.224 -58.847 1.00 96.25 802 ASN A N 1
ATOM 6229 C CA . ASN A 1 802 ? 6.907 -7.097 -58.191 1.00 96.25 802 ASN A CA 1
ATOM 6230 C C . ASN A 1 802 ? 6.349 -6.468 -56.899 1.00 96.25 802 ASN A C 1
ATOM 6232 O O . ASN A 1 802 ? 6.743 -5.370 -56.515 1.00 96.25 802 ASN A O 1
ATOM 6236 N N . ASP A 1 803 ? 5.448 -7.167 -56.208 1.00 95.06 803 ASP A N 1
ATOM 6237 C CA . ASP A 1 803 ? 4.823 -6.657 -54.974 1.00 95.06 803 ASP A CA 1
ATOM 6238 C C . ASP A 1 803 ? 5.838 -6.445 -53.834 1.00 95.06 803 ASP A C 1
ATOM 6240 O O . ASP A 1 803 ? 5.630 -5.613 -52.956 1.00 95.06 803 ASP A O 1
ATOM 6244 N N . ASN A 1 804 ? 6.985 -7.131 -53.897 1.00 94.94 804 ASN A N 1
ATOM 6245 C CA . ASN A 1 804 ? 8.129 -6.912 -53.011 1.00 94.94 804 ASN A CA 1
ATOM 6246 C C . ASN A 1 804 ? 9.056 -5.782 -53.497 1.00 94.94 804 ASN A C 1
ATOM 6248 O O . ASN A 1 804 ? 10.131 -5.610 -52.933 1.00 94.94 804 ASN A O 1
ATOM 6252 N N . GLY A 1 805 ? 8.700 -5.059 -54.561 1.00 96.38 805 GLY A N 1
ATOM 6253 C CA . GLY A 1 805 ? 9.476 -3.963 -55.145 1.00 96.38 805 GLY A CA 1
ATOM 6254 C C . GLY A 1 805 ? 10.704 -4.382 -55.955 1.00 96.38 805 GLY A C 1
ATOM 6255 O O . GLY A 1 805 ? 11.547 -3.539 -56.243 1.00 96.38 805 GLY A O 1
ATOM 6256 N N . GLN A 1 806 ? 10.844 -5.659 -56.320 1.00 97.75 806 GLN A N 1
ATOM 6257 C CA . GLN A 1 806 ? 12.005 -6.181 -57.054 1.00 97.75 806 GLN A CA 1
ATOM 6258 C C . GLN A 1 806 ? 11.762 -6.132 -58.565 1.00 97.75 806 GLN A C 1
ATOM 6260 O O . GLN A 1 806 ? 10.729 -6.611 -59.038 1.00 97.75 806 GLN A O 1
ATOM 6265 N N . MET A 1 807 ? 12.718 -5.595 -59.327 1.00 98.12 807 MET A N 1
ATOM 6266 C CA . MET A 1 807 ? 12.641 -5.522 -60.788 1.00 98.12 807 MET A CA 1
ATOM 6267 C C . MET A 1 807 ? 12.650 -6.926 -61.397 1.00 98.12 807 MET A C 1
ATOM 6269 O O . MET A 1 807 ? 13.510 -7.744 -61.063 1.00 98.12 807 MET A O 1
ATOM 6273 N N . LEU A 1 808 ? 11.701 -7.200 -62.289 1.00 97.50 808 LEU A N 1
ATOM 6274 C CA . LEU A 1 808 ? 11.581 -8.478 -62.984 1.00 97.50 808 LEU A CA 1
ATOM 6275 C C . LEU A 1 808 ? 12.331 -8.483 -64.320 1.00 97.50 808 LEU A C 1
ATOM 6277 O O . LEU A 1 808 ? 12.493 -7.456 -64.977 1.00 97.50 808 LEU A O 1
ATOM 6281 N N . TYR A 1 809 ? 12.736 -9.685 -64.729 1.00 96.62 809 TYR A N 1
ATOM 6282 C CA . TYR A 1 809 ? 13.490 -9.960 -65.951 1.00 96.62 809 TYR A CA 1
ATOM 6283 C C . TYR A 1 809 ? 12.895 -11.164 -66.684 1.00 96.62 809 TYR A C 1
ATOM 6285 O O . TYR A 1 809 ? 12.220 -12.004 -66.082 1.00 96.62 809 TYR A O 1
ATOM 6293 N N . GLY A 1 810 ? 13.177 -11.275 -67.980 1.00 95.94 810 GLY A N 1
ATOM 6294 C CA . GLY A 1 810 ? 12.758 -12.389 -68.820 1.00 95.94 810 GLY A CA 1
ATOM 6295 C C . GLY A 1 810 ? 11.242 -12.483 -68.995 1.00 95.94 810 GLY A C 1
ATOM 6296 O O . GLY A 1 810 ? 10.513 -11.490 -68.953 1.00 95.94 810 GLY A O 1
ATOM 6297 N N . TRP A 1 811 ? 10.760 -13.704 -69.223 1.00 95.38 811 TRP A N 1
ATOM 6298 C CA . TRP A 1 811 ? 9.339 -13.989 -69.412 1.00 95.38 811 TRP A CA 1
ATOM 6299 C C . TRP A 1 811 ? 8.560 -13.884 -68.103 1.00 95.38 811 TRP A C 1
ATOM 6301 O O . TRP A 1 811 ? 8.874 -14.582 -67.145 1.00 95.38 811 TRP A O 1
ATOM 6311 N N . GLN A 1 812 ? 7.501 -13.075 -68.092 1.00 97.06 812 GLN A N 1
ATOM 6312 C CA . GLN A 1 812 ? 6.645 -12.869 -66.923 1.00 97.06 812 GLN A CA 1
ATOM 6313 C C . GLN A 1 812 ? 5.167 -12.943 -67.300 1.00 97.06 812 GLN A C 1
ATOM 6315 O O . GLN A 1 812 ? 4.766 -12.497 -68.377 1.00 97.06 812 GLN A O 1
ATOM 6320 N N . THR A 1 813 ? 4.347 -13.483 -66.398 1.00 95.62 813 THR A N 1
ATOM 6321 C CA . THR A 1 813 ? 2.885 -13.465 -66.533 1.00 95.62 813 THR A CA 1
ATOM 6322 C C . THR A 1 813 ? 2.309 -12.521 -65.489 1.00 95.62 813 THR A C 1
ATOM 6324 O O . THR A 1 813 ? 2.378 -12.799 -64.298 1.00 95.62 813 THR A O 1
ATOM 6327 N N . ILE A 1 814 ? 1.749 -11.397 -65.934 1.00 95.12 814 ILE A N 1
ATOM 6328 C CA . ILE A 1 814 ? 1.257 -10.317 -65.072 1.00 95.12 814 ILE A CA 1
ATOM 6329 C C . ILE A 1 814 ? -0.212 -10.073 -65.411 1.00 95.12 814 ILE A C 1
ATOM 6331 O O . ILE A 1 814 ? -0.541 -9.746 -66.553 1.00 95.12 814 ILE A O 1
ATOM 6335 N N . LYS A 1 815 ? -1.108 -10.254 -64.430 1.00 91.44 815 LYS A N 1
ATOM 6336 C CA . LYS A 1 815 ? -2.568 -10.067 -64.579 1.00 91.44 815 LYS A CA 1
ATOM 6337 C C . LYS A 1 815 ? -3.141 -10.733 -65.852 1.00 91.44 815 LYS A C 1
ATOM 6339 O O . LYS A 1 815 ? -3.897 -10.125 -66.603 1.00 91.44 815 LYS A O 1
ATOM 6344 N N . GLY A 1 816 ? -2.722 -11.972 -66.134 1.00 89.25 816 GLY A N 1
ATOM 6345 C CA . GLY A 1 816 ? -3.177 -12.758 -67.294 1.00 89.25 816 GLY A CA 1
ATOM 6346 C C . GLY A 1 816 ? -2.562 -12.375 -68.652 1.00 89.25 816 GLY A C 1
ATOM 6347 O O . GLY A 1 816 ? -2.892 -12.983 -69.668 1.00 89.25 816 GLY A O 1
ATOM 6348 N N . GLY A 1 817 ? -1.666 -11.384 -68.710 1.00 93.56 817 GLY A N 1
ATOM 6349 C CA . GLY A 1 817 ? -0.855 -11.083 -69.893 1.00 93.56 817 GLY A CA 1
ATOM 6350 C C . GLY A 1 817 ? 0.548 -11.674 -69.786 1.0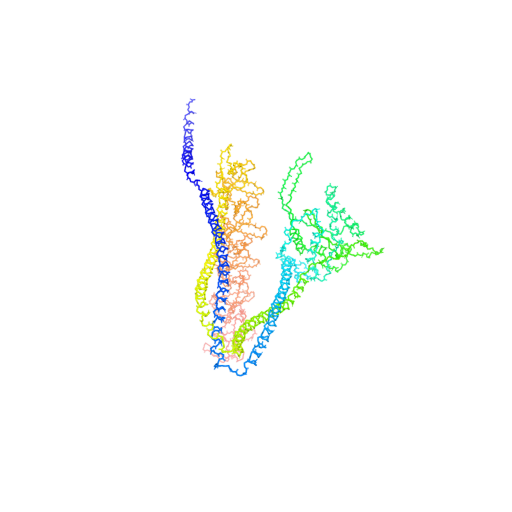0 93.56 817 GLY A C 1
ATOM 6351 O O . GLY A 1 817 ? 1.139 -11.652 -68.709 1.00 93.56 817 GLY A O 1
ATOM 6352 N N . ARG A 1 818 ? 1.099 -12.180 -70.897 1.00 96.00 818 ARG A N 1
ATOM 6353 C CA . ARG A 1 818 ? 2.521 -12.543 -70.986 1.00 96.00 818 ARG A CA 1
ATOM 6354 C C . ARG A 1 818 ? 3.330 -11.353 -71.486 1.00 96.00 818 ARG A C 1
ATOM 6356 O O . ARG A 1 818 ? 2.968 -10.755 -72.495 1.00 96.00 818 ARG A O 1
ATOM 6363 N N . TYR A 1 819 ? 4.422 -11.059 -70.800 1.00 97.00 819 TYR A N 1
ATOM 6364 C CA . TYR A 1 819 ? 5.355 -9.974 -71.086 1.00 97.00 819 TYR A CA 1
ATOM 6365 C C . TYR A 1 819 ? 6.772 -10.538 -71.146 1.00 97.00 819 TYR A C 1
ATOM 6367 O O . TYR A 1 819 ? 7.055 -11.595 -70.572 1.00 97.00 819 TYR A O 1
ATOM 6375 N N . TYR A 1 820 ? 7.660 -9.824 -71.826 1.00 96.31 820 TYR A N 1
ATOM 6376 C CA . TYR A 1 820 ? 9.087 -10.101 -71.798 1.00 96.31 820 TYR A CA 1
ATOM 6377 C C . TYR A 1 820 ? 9.827 -8.842 -71.366 1.00 96.31 820 TYR A C 1
ATOM 6379 O O . TYR A 1 820 ? 9.630 -7.776 -71.949 1.00 96.31 820 TYR A O 1
ATOM 6387 N N . PHE A 1 821 ? 10.663 -8.976 -70.345 1.00 96.75 821 PHE A N 1
ATOM 6388 C CA . PHE A 1 821 ? 11.578 -7.940 -69.893 1.00 96.75 821 PHE A CA 1
ATOM 6389 C C . PHE A 1 821 ? 12.995 -8.352 -70.274 1.00 96.75 821 PHE A C 1
ATOM 6391 O O . PHE A 1 821 ? 13.393 -9.496 -70.062 1.00 96.75 821 PHE A O 1
ATOM 6398 N N . ASP A 1 822 ? 13.756 -7.435 -70.855 1.00 94.00 822 ASP A N 1
ATOM 6399 C CA . ASP A 1 822 ? 15.137 -7.680 -71.245 1.00 94.00 822 ASP A CA 1
ATOM 6400 C C . ASP A 1 822 ? 15.955 -8.202 -70.054 1.00 94.00 822 ASP A C 1
ATOM 6402 O O . ASP A 1 822 ? 15.899 -7.643 -68.959 1.00 94.00 822 ASP A O 1
ATOM 6406 N N . THR A 1 823 ? 16.697 -9.291 -70.246 1.00 93.62 823 THR A N 1
ATOM 6407 C CA . THR A 1 823 ? 17.357 -10.020 -69.150 1.00 93.62 823 THR A CA 1
ATOM 6408 C C . THR A 1 823 ? 18.540 -9.278 -68.537 1.00 93.62 823 THR A C 1
ATOM 6410 O O . THR A 1 823 ? 19.022 -9.682 -67.484 1.00 93.62 823 THR A O 1
ATOM 6413 N N . THR A 1 824 ? 19.002 -8.201 -69.172 1.00 91.38 824 THR A N 1
ATOM 6414 C CA . THR A 1 824 ? 20.123 -7.386 -68.695 1.00 91.38 824 THR A CA 1
ATOM 6415 C C . THR A 1 824 ? 19.638 -6.057 -68.127 1.00 91.38 824 THR A C 1
ATOM 6417 O O . THR A 1 824 ? 20.094 -5.617 -67.076 1.00 91.38 824 THR A O 1
ATOM 6420 N N . THR A 1 825 ? 18.695 -5.408 -68.805 1.00 92.50 825 THR A N 1
ATOM 6421 C CA . THR A 1 825 ? 18.263 -4.039 -68.503 1.00 92.50 825 THR A CA 1
ATOM 6422 C C . THR A 1 825 ? 16.895 -3.962 -67.828 1.00 92.50 825 THR A C 1
ATOM 6424 O O . THR A 1 825 ? 16.539 -2.895 -67.322 1.00 92.50 825 THR A O 1
ATOM 6427 N N . GLY A 1 826 ? 16.114 -5.046 -67.830 1.00 94.88 826 GLY A N 1
ATOM 6428 C CA . GLY A 1 826 ? 14.741 -5.086 -67.319 1.00 94.88 826 GLY A CA 1
ATOM 6429 C C . GLY A 1 826 ? 13.724 -4.340 -68.190 1.00 94.88 826 GLY A C 1
ATOM 6430 O O . GLY A 1 826 ? 12.578 -4.183 -67.779 1.00 94.88 826 GLY A O 1
ATOM 6431 N N . GLN A 1 827 ? 14.112 -3.845 -69.372 1.00 96.06 827 GLN A N 1
ATOM 6432 C CA . GLN A 1 827 ? 13.218 -3.100 -70.260 1.00 96.06 827 GLN A CA 1
ATOM 6433 C C . GLN A 1 827 ? 12.105 -3.995 -70.815 1.00 96.06 827 GLN A C 1
ATOM 6435 O O . GLN A 1 827 ? 12.375 -5.040 -71.400 1.00 96.06 827 GLN A O 1
ATOM 6440 N N . MET A 1 828 ? 10.855 -3.551 -70.699 1.00 97.12 828 MET A N 1
ATOM 6441 C CA . MET A 1 828 ? 9.703 -4.207 -71.310 1.00 97.12 828 MET A CA 1
ATOM 6442 C C . MET A 1 828 ? 9.825 -4.200 -72.838 1.00 97.12 828 MET A C 1
ATOM 6444 O O . MET A 1 828 ? 9.985 -3.144 -73.456 1.00 97.12 828 MET A O 1
ATOM 6448 N N . ALA A 1 829 ? 9.714 -5.373 -73.453 1.00 95.19 829 ALA A N 1
ATOM 6449 C CA . ALA A 1 829 ? 9.683 -5.518 -74.897 1.00 95.19 829 ALA A CA 1
ATOM 6450 C C . ALA A 1 829 ? 8.385 -4.949 -75.489 1.00 95.19 829 ALA A C 1
ATOM 6452 O O . ALA A 1 829 ? 7.285 -5.226 -75.013 1.00 95.19 829 ALA A O 1
ATOM 6453 N N . THR A 1 830 ? 8.524 -4.187 -76.571 1.00 93.69 830 THR A N 1
ATOM 6454 C CA . THR A 1 830 ? 7.423 -3.686 -77.402 1.00 93.69 830 THR A CA 1
ATOM 6455 C C . THR A 1 830 ? 7.739 -3.933 -78.874 1.00 93.69 830 THR A C 1
ATOM 6457 O O . THR A 1 830 ? 8.907 -3.957 -79.278 1.00 93.69 830 THR A O 1
ATOM 6460 N N . GLY A 1 831 ? 6.698 -4.136 -79.682 1.00 92.06 831 GLY A N 1
ATOM 6461 C CA . GLY A 1 831 ? 6.825 -4.502 -81.089 1.00 92.06 831 GLY A CA 1
ATOM 6462 C C . GLY A 1 831 ? 7.477 -5.869 -81.292 1.00 92.06 831 GLY A C 1
ATOM 6463 O O . GLY A 1 831 ? 7.516 -6.713 -80.391 1.00 92.06 831 GLY A O 1
ATOM 6464 N N . GLN A 1 832 ? 7.998 -6.092 -82.496 1.00 91.19 832 GLN A N 1
ATOM 6465 C CA . GLN A 1 832 ? 8.652 -7.344 -82.842 1.00 91.19 832 GLN A CA 1
ATOM 6466 C C . GLN A 1 832 ? 10.033 -7.436 -82.171 1.00 91.19 832 GLN A C 1
ATOM 6468 O O . GLN A 1 832 ? 10.856 -6.521 -82.281 1.00 91.19 832 GLN A O 1
ATOM 6473 N N . ARG A 1 833 ? 10.297 -8.533 -81.454 1.00 91.62 833 ARG A N 1
ATOM 6474 C CA . ARG A 1 833 ? 11.555 -8.763 -80.728 1.00 91.62 833 ARG A CA 1
ATOM 6475 C C . ARG A 1 833 ? 11.983 -10.218 -80.798 1.00 91.62 833 ARG A C 1
ATOM 6477 O O . ARG A 1 833 ? 11.159 -11.130 -80.880 1.00 91.62 833 ARG A O 1
ATOM 6484 N N . HIS A 1 834 ? 13.290 -10.418 -80.727 1.00 87.31 834 HIS A N 1
ATOM 6485 C CA . HIS A 1 834 ? 13.890 -11.733 -80.596 1.00 87.31 834 HIS A CA 1
ATOM 6486 C C . HIS A 1 834 ? 14.056 -12.069 -79.114 1.00 87.31 834 HIS A C 1
ATOM 6488 O O . HIS A 1 834 ? 14.540 -11.242 -78.343 1.00 87.31 834 HIS A O 1
ATOM 6494 N N . ALA A 1 835 ? 13.628 -13.263 -78.713 1.00 84.19 835 ALA A N 1
ATOM 6495 C CA . ALA A 1 835 ? 13.858 -13.777 -77.367 1.00 84.19 835 ALA A CA 1
ATOM 6496 C C . ALA A 1 835 ? 14.366 -15.221 -77.477 1.00 84.19 835 ALA A C 1
ATOM 6498 O O . ALA A 1 835 ? 13.603 -16.154 -77.747 1.00 84.19 835 ALA A O 1
ATOM 6499 N N . GLY A 1 836 ? 15.674 -15.410 -77.294 1.00 81.06 836 GLY A N 1
ATOM 6500 C CA . GLY A 1 836 ? 16.334 -16.705 -77.469 1.00 81.06 836 GLY A CA 1
ATOM 6501 C C . GLY A 1 836 ? 16.637 -17.001 -78.936 1.00 81.06 836 GLY A C 1
ATOM 6502 O O . GLY A 1 836 ? 17.594 -16.461 -79.463 1.00 81.06 836 GLY A O 1
ATOM 6503 N N . LYS A 1 837 ? 15.865 -17.887 -79.582 1.00 84.88 837 LYS A N 1
ATOM 6504 C CA . LYS A 1 837 ? 15.996 -18.222 -81.020 1.00 84.88 837 LYS A CA 1
ATOM 6505 C C . LYS A 1 837 ? 14.762 -17.870 -81.851 1.00 84.88 837 LYS A C 1
ATOM 6507 O O . LYS A 1 837 ? 14.819 -17.907 -83.076 1.00 84.88 837 LYS A O 1
ATOM 6512 N N . ASP A 1 838 ? 13.663 -17.528 -81.187 1.00 92.62 838 ASP A N 1
ATOM 6513 C CA . ASP A 1 838 ? 12.356 -17.352 -81.805 1.00 92.62 838 ASP A CA 1
ATOM 6514 C C . ASP A 1 838 ? 11.965 -15.865 -81.822 1.00 92.62 838 ASP A C 1
ATOM 6516 O O . ASP A 1 838 ? 12.320 -15.092 -80.924 1.00 92.62 838 ASP A O 1
ATOM 6520 N N . TRP A 1 839 ? 11.203 -15.468 -82.840 1.00 93.25 839 TRP A N 1
ATOM 6521 C CA . TRP A 1 839 ? 10.613 -14.134 -82.932 1.00 93.25 839 TRP A CA 1
ATOM 6522 C C . TRP A 1 839 ? 9.269 -14.078 -82.212 1.00 93.25 839 TRP A C 1
ATOM 6524 O O . TRP A 1 839 ? 8.435 -14.967 -82.374 1.00 93.25 839 TRP A O 1
ATOM 6534 N N . TYR A 1 840 ? 9.038 -12.992 -81.483 1.00 95.31 840 TYR A N 1
ATOM 6535 C CA . TYR A 1 840 ? 7.788 -12.677 -80.795 1.00 95.31 840 TYR A CA 1
ATOM 6536 C C . TYR A 1 840 ? 7.341 -11.268 -81.190 1.00 95.31 840 TYR A C 1
ATOM 6538 O O . TYR A 1 840 ? 8.146 -10.464 -81.668 1.00 95.31 840 TYR A O 1
ATOM 6546 N N . ASN A 1 841 ? 6.065 -10.956 -80.991 1.00 94.75 841 ASN A N 1
ATOM 6547 C CA . ASN A 1 841 ? 5.562 -9.588 -81.080 1.00 94.75 841 ASN A CA 1
ATOM 6548 C C . ASN A 1 841 ? 4.885 -9.207 -79.774 1.00 94.75 841 ASN A C 1
ATOM 6550 O O . ASN A 1 841 ? 4.156 -10.010 -79.196 1.00 94.75 841 ASN A O 1
ATOM 6554 N N . PHE A 1 842 ? 5.114 -7.980 -79.334 1.00 94.88 842 PHE A N 1
ATOM 6555 C CA . PHE A 1 842 ? 4.509 -7.402 -78.146 1.00 94.88 842 PHE A CA 1
ATOM 6556 C C . PHE A 1 842 ? 3.725 -6.162 -78.556 1.00 94.88 842 PHE A C 1
ATOM 6558 O O . PHE A 1 842 ? 4.193 -5.366 -79.371 1.00 94.88 842 PHE A O 1
ATOM 6565 N N . ASP A 1 843 ? 2.527 -5.995 -78.009 1.00 91.75 843 ASP A N 1
ATOM 6566 C CA . ASP A 1 843 ? 1.681 -4.847 -78.305 1.00 91.75 843 ASP A CA 1
ATOM 6567 C C . ASP A 1 843 ? 2.443 -3.533 -78.023 1.00 91.75 843 ASP A C 1
ATOM 6569 O O . ASP A 1 843 ? 2.962 -3.359 -76.918 1.00 91.75 843 ASP A O 1
ATOM 6573 N N . PRO A 1 844 ? 2.545 -2.600 -78.987 1.00 88.12 844 PRO A N 1
ATOM 6574 C CA . PRO A 1 844 ? 3.365 -1.400 -78.827 1.00 88.12 844 PRO A CA 1
ATOM 6575 C C . PRO A 1 844 ? 2.957 -0.479 -77.670 1.00 88.12 844 PRO A C 1
ATOM 6577 O O . PRO A 1 844 ? 3.789 0.295 -77.204 1.00 88.12 844 PRO A O 1
ATOM 6580 N N . LYS A 1 845 ? 1.695 -0.535 -77.217 1.00 87.88 845 LYS A N 1
ATOM 6581 C CA . LYS A 1 845 ? 1.172 0.332 -76.149 1.00 87.88 845 LYS A CA 1
ATOM 6582 C C . LYS A 1 845 ? 1.241 -0.336 -74.782 1.00 87.88 845 LYS A C 1
ATOM 6584 O O . LYS A 1 845 ? 1.591 0.304 -73.798 1.00 87.88 845 LYS A O 1
ATOM 6589 N N . THR A 1 846 ? 0.875 -1.609 -74.721 1.00 92.12 846 THR A N 1
ATOM 6590 C CA . THR A 1 846 ? 0.704 -2.350 -73.468 1.00 92.12 846 THR A CA 1
ATOM 6591 C C . THR A 1 846 ? 1.873 -3.279 -73.163 1.00 92.12 846 THR A C 1
ATOM 6593 O O . THR A 1 846 ? 2.052 -3.634 -72.008 1.00 92.12 846 THR A O 1
ATOM 6596 N N . GLY A 1 847 ? 2.667 -3.683 -74.160 1.00 93.62 847 GLY A N 1
ATOM 6597 C CA . GLY A 1 847 ? 3.759 -4.655 -74.021 1.00 93.62 847 GLY A CA 1
ATOM 6598 C C . GLY A 1 847 ? 3.304 -6.114 -73.921 1.00 93.62 847 GLY A C 1
ATOM 6599 O O . GLY A 1 847 ? 4.131 -7.009 -73.750 1.00 93.62 847 GLY A O 1
ATOM 6600 N N . LYS A 1 848 ? 1.999 -6.392 -74.025 1.00 95.56 848 LYS A N 1
ATOM 6601 C CA . LYS A 1 848 ? 1.456 -7.754 -73.951 1.00 95.56 848 LYS A CA 1
ATOM 6602 C C . LYS A 1 848 ? 1.817 -8.548 -75.212 1.00 95.56 848 LYS A C 1
ATOM 6604 O O . LYS A 1 848 ? 1.617 -8.072 -76.326 1.00 95.56 848 LYS A O 1
ATOM 6609 N N . MET A 1 849 ? 2.310 -9.773 -75.045 1.00 96.44 849 MET A N 1
ATOM 6610 C CA . MET A 1 849 ? 2.672 -10.681 -76.138 1.00 96.44 849 MET A CA 1
ATOM 6611 C C . MET A 1 849 ? 1.464 -10.974 -77.042 1.00 96.44 849 MET A C 1
ATOM 6613 O O . MET A 1 849 ? 0.410 -11.408 -76.570 1.00 96.44 849 MET A O 1
ATOM 6617 N N . SER A 1 850 ? 1.624 -10.754 -78.344 1.00 94.00 850 SER A N 1
ATOM 6618 C CA . SER A 1 850 ? 0.636 -11.073 -79.374 1.00 94.00 850 SER A CA 1
ATOM 6619 C C . SER A 1 850 ? 0.649 -12.566 -79.719 1.00 94.00 850 SER A C 1
ATOM 6621 O O . SER A 1 850 ? 1.688 -13.222 -79.691 1.00 94.00 850 SER A O 1
ATOM 6623 N N . THR A 1 851 ? -0.515 -13.090 -80.096 1.00 94.69 851 THR A N 1
ATOM 6624 C CA . THR A 1 851 ? -0.698 -14.425 -80.688 1.00 94.69 851 THR A CA 1
ATOM 6625 C C . THR A 1 851 ? -1.675 -14.307 -81.858 1.00 94.69 851 THR A C 1
ATOM 6627 O O . THR A 1 851 ? -2.388 -13.308 -81.964 1.00 94.69 851 THR A O 1
ATOM 6630 N N . GLY A 1 852 ? -1.720 -15.306 -82.733 1.00 94.81 852 GLY A N 1
ATOM 6631 C CA . GLY A 1 852 ? -2.570 -15.302 -83.918 1.00 94.81 852 GLY A CA 1
ATOM 6632 C C . GLY A 1 852 ? -1.933 -14.629 -85.135 1.00 94.81 852 GLY A C 1
ATOM 6633 O O . GLY A 1 852 ? -0.720 -14.421 -85.200 1.00 94.81 852 GLY A O 1
ATOM 6634 N N . LEU A 1 853 ? -2.769 -14.346 -86.138 1.00 93.56 853 LEU A N 1
ATOM 6635 C CA . LEU A 1 853 ? -2.385 -13.579 -87.325 1.00 93.56 853 LEU A CA 1
ATOM 6636 C C . LEU A 1 853 ? -2.225 -12.106 -86.937 1.00 93.56 853 LEU A C 1
ATOM 6638 O O . LEU A 1 853 ? -3.185 -11.479 -86.495 1.00 93.56 853 LEU A O 1
ATOM 6642 N N . THR A 1 854 ? -1.032 -11.558 -87.141 1.00 93.69 854 THR A N 1
ATOM 6643 C CA . THR A 1 854 ? -0.679 -10.190 -86.748 1.00 93.69 854 THR A CA 1
ATOM 6644 C C . THR A 1 854 ? -0.167 -9.433 -87.962 1.00 93.69 854 THR A C 1
ATOM 6646 O O . THR A 1 854 ? 0.782 -9.868 -88.615 1.00 93.69 854 THR A O 1
ATOM 6649 N N . TYR A 1 855 ? -0.772 -8.280 -88.245 1.00 91.38 855 TYR A N 1
ATOM 6650 C CA . TYR A 1 855 ? -0.271 -7.342 -89.243 1.00 91.38 855 TYR A CA 1
ATOM 6651 C C . TYR A 1 855 ? 0.791 -6.421 -88.629 1.00 91.38 855 TYR A C 1
ATOM 6653 O O . TYR A 1 855 ? 0.524 -5.716 -87.655 1.00 91.38 855 TYR A O 1
ATOM 6661 N N . LEU A 1 856 ? 1.995 -6.442 -89.196 1.00 89.88 856 LEU A N 1
ATOM 6662 C CA . LEU A 1 856 ? 3.129 -5.610 -88.803 1.00 89.88 856 LEU A CA 1
ATOM 6663 C C . LEU A 1 856 ? 3.206 -4.412 -89.753 1.00 89.88 856 LEU A C 1
ATOM 6665 O O . LEU A 1 856 ? 3.686 -4.536 -90.882 1.00 89.88 856 LEU A O 1
ATOM 6669 N N . ALA A 1 857 ? 2.683 -3.266 -89.313 1.00 85.88 857 ALA A N 1
ATOM 6670 C CA . ALA A 1 857 ? 2.537 -2.075 -90.151 1.00 85.88 857 ALA A CA 1
ATOM 6671 C C . ALA A 1 857 ? 3.881 -1.478 -90.603 1.00 85.88 857 ALA A C 1
ATOM 6673 O O . ALA A 1 857 ? 3.991 -1.000 -91.726 1.00 85.88 857 ALA A O 1
ATOM 6674 N N . ASP A 1 858 ? 4.907 -1.556 -89.756 1.00 85.38 858 ASP A N 1
ATOM 6675 C CA . ASP A 1 858 ? 6.280 -1.114 -90.028 1.00 85.38 858 ASP A CA 1
ATOM 6676 C C . ASP A 1 858 ? 6.973 -1.940 -91.123 1.00 85.38 858 ASP A C 1
ATOM 6678 O O . ASP A 1 858 ? 7.882 -1.455 -91.791 1.00 85.38 858 ASP A O 1
ATOM 6682 N N . GLN A 1 859 ? 6.530 -3.182 -91.321 1.00 88.44 859 GLN A N 1
ATOM 6683 C CA . GLN A 1 859 ? 7.103 -4.124 -92.285 1.00 88.44 859 GLN A CA 1
ATOM 6684 C C . GLN A 1 859 ? 6.145 -4.461 -93.434 1.00 88.44 859 GLN A C 1
ATOM 6686 O O . GLN A 1 859 ? 6.483 -5.290 -94.278 1.00 88.44 859 GLN A O 1
ATOM 6691 N N . ASN A 1 860 ? 4.955 -3.847 -93.456 1.00 90.12 860 ASN A N 1
ATOM 6692 C CA . ASN A 1 860 ? 3.897 -4.067 -94.443 1.00 90.12 860 ASN A CA 1
ATOM 6693 C C . ASN A 1 860 ? 3.627 -5.561 -94.726 1.00 90.12 860 ASN A C 1
ATOM 6695 O O . ASN A 1 860 ? 3.545 -5.993 -95.877 1.00 90.12 860 ASN A O 1
ATOM 6699 N N . LYS A 1 861 ? 3.540 -6.384 -93.671 1.00 92.31 861 LYS A N 1
ATOM 6700 C CA . LYS A 1 861 ? 3.313 -7.832 -93.803 1.00 92.31 861 LYS A CA 1
ATOM 6701 C C . LYS A 1 861 ? 2.465 -8.397 -92.672 1.00 92.31 861 LYS A C 1
ATOM 6703 O O . LYS A 1 861 ? 2.553 -7.955 -91.529 1.00 92.31 861 LYS A O 1
ATOM 6708 N N . THR A 1 862 ? 1.701 -9.440 -92.978 1.00 94.31 862 THR A N 1
ATOM 6709 C CA . THR A 1 862 ? 1.031 -10.275 -91.972 1.00 94.31 862 THR A CA 1
ATOM 6710 C C . THR A 1 862 ? 1.912 -11.472 -91.640 1.00 94.31 862 THR A C 1
ATOM 6712 O O . THR A 1 862 ? 2.445 -12.107 -92.546 1.00 94.31 862 THR A O 1
ATOM 6715 N N . VAL A 1 863 ? 2.054 -11.799 -90.360 1.00 95.62 863 VAL A N 1
ATOM 6716 C CA . VAL A 1 863 ? 2.765 -12.988 -89.862 1.00 95.62 863 VAL A CA 1
ATOM 6717 C C . VAL A 1 863 ? 1.851 -13.779 -88.922 1.00 95.62 863 VAL A C 1
ATOM 6719 O O . VAL A 1 863 ? 0.804 -13.274 -88.515 1.00 95.62 863 VAL A O 1
ATOM 6722 N N . TYR A 1 864 ? 2.229 -15.002 -88.548 1.00 96.00 864 TYR A N 1
ATOM 6723 C CA . TYR A 1 864 ? 1.490 -15.793 -87.559 1.00 96.00 864 TYR A CA 1
ATOM 6724 C C . TYR A 1 864 ? 2.341 -16.107 -86.334 1.00 96.00 864 TYR A C 1
ATOM 6726 O O . TYR A 1 864 ? 3.421 -16.683 -86.453 1.00 96.00 864 TYR A O 1
ATOM 6734 N N . TYR A 1 865 ? 1.825 -15.763 -85.156 1.00 95.62 865 TYR A N 1
ATOM 6735 C CA . TYR A 1 865 ? 2.386 -16.125 -83.860 1.00 95.62 865 TYR A CA 1
ATOM 6736 C C . TYR A 1 865 ? 1.550 -17.252 -83.241 1.00 95.62 865 TYR A C 1
ATOM 6738 O O . TYR A 1 865 ? 0.351 -17.090 -83.022 1.00 95.62 865 TYR A O 1
ATOM 6746 N N . ALA A 1 866 ? 2.159 -18.398 -82.939 1.00 93.81 866 ALA A N 1
ATOM 6747 C CA . ALA A 1 866 ? 1.459 -19.517 -82.299 1.00 93.81 866 ALA A CA 1
ATOM 6748 C C . ALA A 1 866 ? 1.001 -19.164 -80.866 1.00 93.81 866 ALA A C 1
ATOM 6750 O O . ALA A 1 866 ? 1.392 -18.136 -80.316 1.00 93.81 866 ALA A O 1
ATOM 6751 N N . ASN A 1 867 ? 0.221 -20.031 -80.207 1.00 91.12 867 ASN A N 1
ATOM 6752 C CA . ASN A 1 867 ? -0.282 -19.786 -78.839 1.00 91.12 867 ASN A CA 1
ATOM 6753 C C . ASN A 1 867 ? 0.834 -19.564 -77.799 1.00 91.12 867 ASN A C 1
ATOM 6755 O O . ASN A 1 867 ? 0.634 -18.883 -76.796 1.00 91.12 867 ASN A O 1
ATOM 6759 N N . ASN A 1 868 ? 2.029 -20.117 -78.034 1.00 90.69 868 ASN A N 1
ATOM 6760 C CA . ASN A 1 868 ? 3.203 -19.881 -77.189 1.00 90.69 868 ASN A CA 1
ATOM 6761 C C . ASN A 1 868 ? 3.926 -18.552 -77.492 1.00 90.69 868 ASN A C 1
ATOM 6763 O O . ASN A 1 868 ? 4.879 -18.223 -76.784 1.00 90.69 868 ASN A O 1
ATOM 6767 N N . GLY A 1 869 ? 3.465 -17.807 -78.503 1.00 93.00 869 GLY A N 1
ATOM 6768 C CA . GLY A 1 869 ? 3.970 -16.510 -78.945 1.00 93.00 869 GLY A CA 1
ATOM 6769 C C . GLY A 1 869 ? 5.013 -16.555 -80.056 1.00 93.00 869 GLY A C 1
ATOM 6770 O O . GLY A 1 869 ? 5.426 -15.496 -80.511 1.00 93.00 869 GLY A O 1
ATOM 6771 N N . LYS A 1 870 ? 5.459 -17.737 -80.494 1.00 95.12 870 LYS A N 1
ATOM 6772 C CA . LYS A 1 870 ? 6.547 -17.870 -81.476 1.00 95.12 870 LYS A CA 1
ATOM 6773 C C . LYS A 1 870 ? 6.054 -17.626 -82.899 1.00 95.12 870 LYS A C 1
ATOM 6775 O O . LYS A 1 870 ? 5.060 -18.238 -83.304 1.00 95.12 870 LYS A O 1
ATOM 6780 N N . MET A 1 871 ? 6.769 -16.804 -83.665 1.00 96.00 871 MET A N 1
ATOM 6781 C CA . MET A 1 871 ? 6.507 -16.591 -85.090 1.00 96.00 871 MET A CA 1
ATOM 6782 C C . MET A 1 871 ? 6.712 -17.895 -85.858 1.00 96.00 871 MET A C 1
ATOM 6784 O O . MET A 1 871 ? 7.712 -18.583 -85.659 1.00 96.00 871 MET A O 1
ATOM 6788 N N . GLN A 1 872 ? 5.760 -18.239 -86.715 1.00 96.25 872 GLN A N 1
ATOM 6789 C CA . GLN A 1 872 ? 5.788 -19.462 -87.504 1.00 96.25 872 GLN A CA 1
ATOM 6790 C C . GLN A 1 872 ? 6.215 -19.196 -88.947 1.00 96.25 872 GLN A C 1
ATOM 6792 O O . GLN A 1 872 ? 6.040 -18.103 -89.486 1.00 96.25 872 GLN A O 1
ATOM 6797 N N . TYR A 1 873 ? 6.742 -20.246 -89.569 1.00 94.94 873 TYR A N 1
ATOM 6798 C CA . TYR A 1 873 ? 7.282 -20.253 -90.924 1.00 94.94 873 TYR A CA 1
ATOM 6799 C C . TYR A 1 873 ? 6.735 -21.462 -91.691 1.00 94.94 873 TYR A C 1
ATOM 6801 O O . TYR A 1 873 ? 6.304 -22.446 -91.086 1.00 94.94 873 TYR A O 1
ATOM 6809 N N . GLY A 1 874 ? 6.773 -21.423 -93.023 1.00 94.56 874 GLY A N 1
ATOM 6810 C CA . GLY A 1 874 ? 6.280 -22.515 -93.861 1.00 94.56 874 GLY A CA 1
ATOM 6811 C C . GLY A 1 874 ? 4.762 -22.692 -93.780 1.00 94.56 874 GLY A C 1
ATOM 6812 O O . GLY A 1 874 ? 4.028 -21.757 -93.455 1.00 94.56 874 GLY A O 1
ATOM 6813 N N . GLN A 1 875 ? 4.275 -23.884 -94.128 1.00 94.19 875 GLN A N 1
ATOM 6814 C CA . GLN A 1 875 ? 2.843 -24.177 -94.083 1.00 94.19 875 GLN A CA 1
ATOM 6815 C C . GLN A 1 875 ? 2.364 -24.402 -92.648 1.00 94.19 875 GLN A C 1
ATOM 6817 O O . GLN A 1 875 ? 2.963 -25.181 -91.915 1.00 94.19 875 GLN A O 1
ATOM 6822 N N . GLN A 1 876 ? 1.262 -23.754 -92.267 1.00 95.69 876 GLN A N 1
ATOM 6823 C CA . GLN A 1 876 ? 0.676 -23.843 -90.927 1.00 95.69 876 GLN A CA 1
ATOM 6824 C C . GLN A 1 876 ? -0.836 -24.041 -91.008 1.00 95.69 876 GLN A C 1
ATOM 6826 O O . GLN A 1 876 ? -1.515 -23.354 -91.774 1.00 95.69 876 GLN A O 1
ATOM 6831 N N . ASN A 1 877 ? -1.368 -24.956 -90.198 1.00 92.50 877 ASN A N 1
ATOM 6832 C CA . ASN A 1 877 ? -2.807 -25.129 -90.036 1.00 92.50 877 ASN A CA 1
ATOM 6833 C C . ASN A 1 877 ? -3.285 -24.299 -88.841 1.00 92.50 877 ASN A C 1
ATOM 6835 O O . ASN A 1 877 ? -2.927 -24.578 -87.699 1.00 92.50 877 ASN A O 1
ATOM 6839 N N . VAL A 1 878 ? -4.087 -23.273 -89.113 1.00 92.94 878 VAL A N 1
ATOM 6840 C CA . VAL A 1 878 ? -4.645 -22.376 -88.101 1.00 92.94 878 VAL A CA 1
ATOM 6841 C C . VAL A 1 878 ? -6.162 -22.501 -88.150 1.00 92.94 878 VAL A C 1
ATOM 6843 O O . VAL A 1 878 ? -6.796 -22.087 -89.120 1.00 92.94 878 VAL A O 1
ATOM 6846 N N . ASN A 1 879 ? -6.747 -23.091 -87.104 1.00 89.81 879 ASN A N 1
ATOM 6847 C CA . ASN A 1 879 ? -8.192 -23.314 -86.967 1.00 89.81 879 ASN A CA 1
ATOM 6848 C C . ASN A 1 879 ? -8.826 -24.007 -88.192 1.00 89.81 879 ASN A C 1
ATOM 6850 O O . ASN A 1 879 ? -9.848 -23.560 -88.713 1.00 89.81 879 ASN A O 1
ATOM 6854 N N . GLY A 1 880 ? -8.196 -25.081 -88.682 1.00 90.38 880 GLY A N 1
ATOM 6855 C CA . GLY A 1 880 ? -8.701 -25.890 -89.797 1.00 90.38 880 GLY A CA 1
ATOM 6856 C C . GLY A 1 880 ? -8.417 -25.313 -91.186 1.00 90.38 880 GLY A C 1
ATOM 6857 O O . GLY A 1 880 ? -8.831 -25.896 -92.185 1.00 90.38 880 GLY A O 1
ATOM 6858 N N . LYS A 1 881 ? -7.704 -24.186 -91.279 1.00 95.00 881 LYS A N 1
ATOM 6859 C CA . LYS A 1 881 ? -7.335 -23.549 -92.547 1.00 95.00 881 LYS A CA 1
ATOM 6860 C C . LYS A 1 881 ? -5.824 -23.538 -92.703 1.00 95.00 881 LYS A C 1
ATOM 6862 O O . LYS A 1 881 ? -5.102 -23.210 -91.766 1.00 95.00 881 LYS A O 1
ATOM 6867 N N . TRP A 1 882 ? -5.348 -23.881 -93.893 1.00 95.75 882 TRP A N 1
ATOM 6868 C CA . TRP A 1 882 ? -3.922 -23.868 -94.201 1.00 95.75 882 TRP A CA 1
ATOM 6869 C C . TRP A 1 882 ? -3.484 -22.491 -94.687 1.00 95.75 882 TRP A C 1
ATOM 6871 O O . TRP A 1 882 ? -4.129 -21.903 -95.552 1.00 95.75 882 TRP A O 1
ATOM 6881 N N . TYR A 1 883 ? -2.362 -22.026 -94.152 1.00 97.00 883 TYR A N 1
ATOM 6882 C CA . TYR A 1 883 ? -1.673 -20.785 -94.496 1.00 97.00 883 TYR A CA 1
ATOM 6883 C C . TYR A 1 883 ? -0.229 -21.106 -94.888 1.00 97.00 883 TYR A C 1
ATOM 6885 O O . TYR A 1 883 ? 0.309 -22.125 -94.450 1.00 97.00 883 TYR A O 1
ATOM 6893 N N . LEU A 1 884 ? 0.410 -20.249 -95.686 1.00 95.94 884 LEU A N 1
ATOM 6894 C CA . LEU A 1 884 ? 1.839 -20.337 -95.996 1.00 95.94 884 LEU A CA 1
ATOM 6895 C C . LEU A 1 884 ? 2.550 -19.069 -95.536 1.00 95.94 884 LEU A C 1
ATOM 6897 O O . LEU A 1 884 ? 2.182 -17.972 -95.944 1.00 95.94 884 LEU A O 1
ATOM 6901 N N . PHE A 1 885 ? 3.600 -19.230 -94.739 1.00 96.69 885 PHE A N 1
ATOM 6902 C CA . PHE A 1 885 ? 4.479 -18.149 -94.308 1.00 96.69 885 PHE A CA 1
ATOM 6903 C C . PHE A 1 885 ? 5.864 -18.325 -94.929 1.00 96.69 885 PHE A C 1
ATOM 6905 O O . PHE A 1 885 ? 6.405 -19.431 -94.987 1.00 96.69 885 PHE A O 1
ATOM 6912 N N . ASP A 1 886 ? 6.441 -17.231 -95.413 1.00 94.81 886 ASP A N 1
ATOM 6913 C CA . ASP A 1 886 ? 7.778 -17.193 -95.996 1.00 94.81 886 ASP A CA 1
ATOM 6914 C C . ASP A 1 886 ? 8.812 -17.796 -95.036 1.00 94.81 886 ASP A C 1
ATOM 6916 O O . ASP A 1 886 ? 8.868 -17.389 -93.879 1.00 94.81 886 ASP A O 1
ATOM 6920 N N . LYS A 1 887 ? 9.634 -18.748 -95.502 1.00 92.44 887 LYS A N 1
ATOM 6921 C CA . LYS A 1 887 ? 10.573 -19.498 -94.644 1.00 92.44 887 LYS A CA 1
ATOM 6922 C C . LYS A 1 887 ? 11.681 -18.631 -94.019 1.00 92.44 887 LYS A C 1
ATOM 6924 O O . LYS A 1 887 ? 12.336 -19.098 -93.096 1.00 92.44 887 LYS A O 1
ATOM 6929 N N . VAL A 1 888 ? 11.882 -17.397 -94.491 1.00 90.06 888 VAL A N 1
ATOM 6930 C CA . VAL A 1 888 ? 12.908 -16.473 -93.976 1.00 90.06 888 VAL A CA 1
ATOM 6931 C C . VAL A 1 888 ? 12.263 -15.309 -93.229 1.00 90.06 888 VAL A C 1
ATOM 6933 O O . VAL A 1 888 ? 12.605 -15.013 -92.087 1.00 90.06 888 VAL A O 1
ATOM 6936 N N . THR A 1 889 ? 11.300 -14.644 -93.861 1.00 91.75 889 THR A N 1
ATOM 6937 C CA . THR A 1 889 ? 10.734 -13.379 -93.371 1.00 91.75 889 THR A CA 1
ATOM 6938 C C . THR A 1 889 ? 9.467 -13.551 -92.534 1.00 91.75 889 THR A C 1
ATOM 6940 O O . THR A 1 889 ? 9.025 -12.582 -91.908 1.00 91.75 889 THR A O 1
ATOM 6943 N N . GLY A 1 890 ? 8.865 -14.747 -92.538 1.00 93.50 890 GLY A N 1
ATOM 6944 C CA . GLY A 1 890 ? 7.593 -15.049 -91.876 1.00 93.50 890 GLY A CA 1
ATOM 6945 C C . GLY A 1 890 ? 6.366 -14.410 -92.538 1.00 93.50 890 GLY A C 1
ATOM 6946 O O . GLY A 1 890 ? 5.264 -14.543 -92.016 1.00 93.50 890 GLY A O 1
ATOM 6947 N N . ALA A 1 891 ? 6.529 -13.706 -93.665 1.00 95.31 891 ALA A N 1
ATOM 6948 C CA . ALA A 1 891 ? 5.435 -13.027 -94.355 1.00 95.31 891 ALA A CA 1
ATOM 6949 C C . ALA A 1 891 ? 4.414 -14.031 -94.911 1.00 95.31 891 ALA A C 1
ATOM 6951 O O . ALA A 1 891 ? 4.783 -14.971 -95.617 1.00 95.31 891 ALA A O 1
ATOM 6952 N N . MET A 1 892 ? 3.132 -13.816 -94.623 1.00 97.06 892 MET A N 1
ATOM 6953 C CA . MET A 1 892 ? 2.025 -14.595 -95.169 1.00 97.06 892 MET A CA 1
ATOM 6954 C C . MET A 1 892 ? 2.005 -14.463 -96.694 1.00 97.06 892 MET A C 1
ATOM 6956 O O . MET A 1 892 ? 1.934 -13.359 -97.230 1.00 97.06 892 MET A O 1
ATOM 6960 N N . LYS A 1 893 ? 2.076 -15.592 -97.392 1.00 95.88 893 LYS A N 1
ATOM 6961 C CA . LYS A 1 893 ? 1.987 -15.662 -98.848 1.00 95.88 893 LYS A CA 1
ATOM 6962 C C . LYS A 1 893 ? 0.527 -15.791 -99.275 1.00 95.88 893 LYS A C 1
ATOM 6964 O O . LYS A 1 893 ? -0.260 -16.499 -98.647 1.00 95.88 893 LYS A O 1
ATOM 6969 N N . THR A 1 894 ? 0.199 -15.138 -100.380 1.00 95.38 894 THR A N 1
ATOM 6970 C CA . THR A 1 894 ? -1.077 -15.247 -101.096 1.00 95.38 894 THR A CA 1
ATOM 6971 C C . THR A 1 894 ? -0.803 -15.592 -102.567 1.00 95.38 894 THR A C 1
ATOM 6973 O O . THR A 1 894 ? 0.352 -15.643 -103.001 1.00 95.38 894 THR A O 1
ATOM 6976 N N . GLY A 1 895 ? -1.844 -15.871 -103.346 1.00 95.06 895 GLY A N 1
ATOM 6977 C CA . GLY A 1 895 ? -1.742 -16.245 -104.755 1.00 95.06 895 GLY A CA 1
ATOM 6978 C C . GLY A 1 895 ? -1.334 -17.705 -104.993 1.00 95.06 895 GLY A C 1
ATOM 6979 O O . GLY A 1 895 ? -1.382 -18.541 -104.088 1.00 95.06 895 GLY A O 1
ATOM 6980 N N . LEU A 1 896 ? -0.934 -18.010 -106.236 1.00 93.19 896 LEU A N 1
ATOM 6981 C CA . LEU A 1 896 ? -0.373 -19.311 -106.622 1.00 93.19 896 LEU A CA 1
ATOM 6982 C C . LEU A 1 896 ? 1.025 -19.479 -106.016 1.00 93.19 896 LEU A C 1
ATOM 6984 O O . LEU A 1 896 ? 1.889 -18.627 -106.205 1.00 93.19 896 LEU A O 1
ATOM 6988 N N . GLN A 1 897 ? 1.250 -20.583 -105.308 1.00 95.50 897 GLN A N 1
ATOM 6989 C CA . GLN A 1 897 ? 2.501 -20.878 -104.612 1.00 95.50 897 GLN A CA 1
ATOM 6990 C C . GLN A 1 897 ? 2.924 -22.325 -104.869 1.00 95.50 897 GLN A C 1
ATOM 6992 O O . GLN A 1 897 ? 2.125 -23.246 -104.699 1.00 95.50 897 GLN A O 1
ATOM 6997 N N . TYR A 1 898 ? 4.186 -22.534 -105.246 1.00 93.69 898 TYR A N 1
ATOM 6998 C CA . TYR A 1 898 ? 4.771 -23.868 -105.384 1.00 93.69 898 TYR A CA 1
ATOM 6999 C C . TYR A 1 898 ? 5.414 -24.312 -104.064 1.00 93.69 898 TYR A C 1
ATOM 7001 O O . TYR A 1 898 ? 6.321 -23.660 -103.546 1.00 93.69 898 TYR A O 1
ATOM 7009 N N . ILE A 1 899 ? 4.939 -25.428 -103.511 1.00 91.38 899 ILE A N 1
ATOM 7010 C CA . ILE A 1 899 ? 5.423 -26.017 -102.261 1.00 91.38 899 ILE A CA 1
ATOM 7011 C C . ILE A 1 899 ? 6.441 -27.097 -102.612 1.00 91.38 899 ILE A C 1
ATOM 7013 O O . ILE A 1 899 ? 6.072 -28.243 -102.869 1.00 91.38 899 ILE A O 1
ATOM 7017 N N . ALA A 1 900 ? 7.721 -26.718 -102.632 1.00 87.44 900 ALA A N 1
ATOM 7018 C CA . ALA A 1 900 ? 8.813 -27.579 -103.091 1.00 87.44 900 ALA A CA 1
ATOM 7019 C C . ALA A 1 900 ? 8.841 -28.948 -102.389 1.00 87.44 900 ALA A C 1
ATOM 7021 O O . ALA A 1 900 ? 8.870 -29.967 -103.069 1.00 87.44 900 ALA A O 1
ATOM 7022 N N . ASP A 1 901 ? 8.723 -28.969 -101.058 1.00 87.56 901 ASP A N 1
ATOM 7023 C CA . ASP A 1 901 ? 8.795 -30.196 -100.244 1.00 87.56 901 ASP A CA 1
ATOM 7024 C C . ASP A 1 901 ? 7.630 -31.173 -100.506 1.00 87.56 901 ASP A C 1
ATOM 7026 O O . ASP A 1 901 ? 7.681 -32.331 -100.106 1.00 87.56 901 ASP A O 1
ATOM 7030 N N . GLN A 1 902 ? 6.555 -30.705 -101.149 1.00 91.62 902 GLN A N 1
ATOM 7031 C CA . GLN A 1 902 ? 5.372 -31.503 -101.492 1.00 91.62 902 GLN A CA 1
ATOM 7032 C C . GLN A 1 902 ? 5.176 -31.631 -103.007 1.00 91.62 902 GLN A C 1
ATOM 7034 O O . GLN A 1 902 ? 4.175 -32.199 -103.437 1.00 91.62 902 GLN A O 1
ATOM 7039 N N . HIS A 1 903 ? 6.091 -31.076 -103.809 1.00 91.06 903 HIS A N 1
ATOM 7040 C CA . HIS A 1 903 ? 6.054 -31.088 -105.271 1.00 91.06 903 HIS A CA 1
ATOM 7041 C C . HIS A 1 903 ? 4.701 -30.673 -105.879 1.00 91.06 903 HIS A C 1
ATOM 7043 O O . HIS A 1 903 ? 4.259 -31.242 -106.877 1.00 91.06 903 HIS A O 1
ATOM 7049 N N . LYS A 1 904 ? 4.025 -29.674 -105.292 1.00 92.94 904 LYS A N 1
ATOM 7050 C CA . LYS A 1 904 ? 2.698 -29.227 -105.750 1.00 92.94 904 LYS A CA 1
ATOM 7051 C C . LYS A 1 904 ? 2.538 -27.712 -105.743 1.00 92.94 904 LYS A C 1
ATOM 7053 O O . LYS A 1 904 ? 3.078 -27.025 -104.878 1.00 92.94 904 LYS A O 1
ATOM 7058 N N . THR A 1 905 ? 1.732 -27.201 -106.669 1.00 94.00 905 THR A N 1
ATOM 7059 C CA . THR A 1 905 ? 1.274 -25.804 -106.673 1.00 94.00 905 THR A CA 1
ATOM 7060 C C . THR A 1 905 ? -0.083 -25.717 -105.989 1.00 94.00 905 THR A C 1
ATOM 7062 O O . THR A 1 905 ? -0.964 -26.508 -106.298 1.00 94.00 905 THR A O 1
ATOM 7065 N N . VAL A 1 906 ? -0.266 -24.768 -105.077 1.00 95.62 906 VAL A N 1
ATOM 7066 C CA . VAL A 1 906 ? -1.536 -24.498 -104.381 1.00 95.62 906 VAL A CA 1
ATOM 7067 C C . VAL A 1 906 ? -1.889 -23.016 -104.504 1.00 95.62 906 VAL A C 1
ATOM 7069 O O . VAL A 1 906 ? -1.029 -22.208 -104.861 1.00 95.62 906 VAL A O 1
ATOM 7072 N N . TYR A 1 907 ? -3.129 -22.633 -104.197 1.00 94.88 907 TYR A N 1
ATOM 7073 C CA . TYR A 1 907 ? -3.542 -21.226 -104.183 1.00 94.88 907 TYR A CA 1
ATOM 7074 C C . TYR A 1 907 ? -3.987 -20.767 -102.796 1.00 94.88 907 TYR A C 1
ATOM 7076 O O . TYR A 1 907 ? -4.862 -21.386 -102.192 1.00 94.88 907 TYR A O 1
ATOM 7084 N N . TYR A 1 908 ? -3.429 -19.651 -102.326 1.00 96.06 908 TYR A N 1
ATOM 7085 C CA . TYR A 1 908 ? -3.826 -18.971 -101.092 1.00 96.06 908 TYR A CA 1
ATOM 7086 C C . TYR A 1 908 ? -4.599 -17.688 -101.425 1.00 96.06 908 TYR A C 1
ATOM 7088 O O . TYR A 1 908 ? -4.102 -16.842 -102.162 1.00 96.06 908 TYR A O 1
ATOM 7096 N N . ASN A 1 909 ? -5.812 -17.515 -100.898 1.00 93.75 909 ASN A N 1
ATOM 7097 C CA . ASN A 1 909 ? -6.616 -16.312 -101.159 1.00 93.75 909 ASN A CA 1
ATOM 7098 C C . ASN A 1 909 ? -6.019 -15.043 -100.512 1.00 93.75 909 ASN A C 1
ATOM 7100 O O . ASN A 1 909 ? -5.030 -15.116 -99.788 1.00 93.75 909 ASN A O 1
ATOM 7104 N N . ASP A 1 910 ? -6.646 -13.880 -100.707 1.00 92.00 910 ASP A N 1
ATOM 7105 C CA . ASP A 1 910 ? -6.169 -12.596 -100.150 1.00 92.00 910 ASP A CA 1
ATOM 7106 C C . ASP A 1 910 ? -6.147 -12.560 -98.612 1.00 92.00 910 ASP A C 1
ATOM 7108 O O . ASP A 1 910 ? -5.454 -11.750 -98.001 1.00 92.00 910 ASP A O 1
ATOM 7112 N N . LYS A 1 911 ? -6.877 -13.478 -97.964 1.00 92.94 911 LYS A N 1
ATOM 7113 C CA . LYS A 1 911 ? -6.845 -13.701 -96.511 1.00 92.94 911 LYS A CA 1
ATOM 7114 C C . LYS A 1 911 ? -5.791 -14.737 -96.097 1.00 92.94 911 LYS A C 1
ATOM 7116 O O . LYS A 1 911 ? -5.751 -15.097 -94.925 1.00 92.94 911 LYS A O 1
ATOM 7121 N N . GLY A 1 912 ? -4.982 -15.237 -97.031 1.00 93.56 912 GLY A N 1
ATOM 7122 C CA . GLY A 1 912 ? -3.918 -16.223 -96.829 1.00 93.56 912 GLY A CA 1
ATOM 7123 C C . GLY A 1 912 ? -4.374 -17.672 -96.683 1.00 93.56 912 GLY A C 1
ATOM 7124 O O . GLY A 1 912 ? -3.576 -18.503 -96.272 1.00 93.56 912 GLY A O 1
ATOM 7125 N N . GLN A 1 913 ? -5.634 -17.996 -96.979 1.00 95.94 913 GLN A N 1
ATOM 7126 C CA . GLN A 1 913 ? -6.200 -19.336 -96.782 1.00 95.94 913 GLN A CA 1
ATOM 7127 C C . GLN A 1 913 ? -6.071 -20.177 -98.055 1.00 95.94 913 GLN A C 1
ATOM 7129 O O . GLN A 1 913 ? -6.458 -19.714 -99.129 1.00 95.94 913 GLN A O 1
ATOM 7134 N N . MET A 1 914 ? -5.578 -21.413 -97.931 1.00 96.31 914 MET A N 1
ATOM 7135 C CA . MET A 1 914 ? -5.485 -22.361 -99.045 1.00 96.31 914 MET A CA 1
ATOM 7136 C C . MET A 1 914 ? -6.883 -22.725 -99.550 1.00 96.31 914 MET A C 1
ATOM 7138 O O . MET A 1 914 ? -7.751 -23.090 -98.752 1.00 96.31 914 MET A O 1
ATOM 7142 N N . LEU A 1 915 ? -7.100 -22.617 -100.858 1.00 94.81 915 LEU A N 1
ATOM 7143 C CA . LEU A 1 915 ? -8.361 -22.978 -101.498 1.00 94.81 915 LEU A CA 1
ATOM 7144 C C . LEU A 1 915 ? -8.341 -24.421 -102.017 1.00 94.81 915 LEU A C 1
ATOM 7146 O O . LEU A 1 915 ? -7.286 -24.985 -102.299 1.00 94.81 915 LEU A O 1
ATOM 7150 N N . TYR A 1 916 ? -9.536 -24.992 -102.160 1.00 94.75 916 TYR A N 1
ATOM 7151 C CA . TYR A 1 916 ? -9.777 -26.364 -102.609 1.00 94.75 916 TYR A CA 1
ATOM 7152 C C . TYR A 1 916 ? -10.914 -26.391 -103.633 1.00 94.75 916 TYR A C 1
ATOM 7154 O O . TYR A 1 916 ? -11.767 -25.498 -103.643 1.00 94.75 916 TYR A O 1
ATOM 7162 N N . GLY A 1 917 ? -10.978 -27.436 -104.457 1.00 94.31 917 GLY A N 1
ATOM 7163 C CA . GLY A 1 917 ? -12.011 -27.601 -105.478 1.00 94.31 917 GLY A CA 1
ATOM 7164 C C . GLY A 1 917 ? -11.911 -26.578 -106.613 1.00 94.31 917 GLY A C 1
ATOM 7165 O O . GLY A 1 917 ? -10.883 -25.936 -106.818 1.00 94.31 917 GLY A O 1
ATOM 7166 N N . LYS A 1 918 ? -13.004 -26.425 -107.363 1.00 93.06 918 LYS A N 1
ATOM 7167 C CA . LYS A 1 918 ? -13.108 -25.487 -108.488 1.00 93.06 918 LYS A CA 1
ATOM 7168 C C . LYS A 1 918 ? -13.199 -24.041 -107.987 1.00 93.06 918 LYS A C 1
ATOM 7170 O O . LYS A 1 918 ? -14.104 -23.716 -107.223 1.00 93.06 918 LYS A O 1
ATOM 7175 N N . GLN A 1 919 ? -12.280 -23.182 -108.420 1.00 92.94 919 GLN A N 1
ATOM 7176 C CA . GLN A 1 919 ? -12.152 -21.783 -107.999 1.00 92.94 919 GLN A CA 1
ATOM 7177 C C . GLN A 1 919 ? -11.982 -20.859 -109.210 1.00 92.94 919 GLN A C 1
ATOM 7179 O O . GLN A 1 919 ? -11.349 -21.230 -110.196 1.00 92.94 919 GLN A O 1
ATOM 7184 N N . VAL A 1 920 ? -12.506 -19.634 -109.128 1.00 90.56 920 VAL A N 1
ATOM 7185 C CA . VAL A 1 920 ? -12.302 -18.594 -110.151 1.00 90.56 920 VAL A CA 1
ATOM 7186 C C . VAL A 1 920 ? -11.348 -17.540 -109.598 1.00 90.56 920 VAL A C 1
ATOM 7188 O O . VAL A 1 920 ? -11.654 -16.878 -108.611 1.00 90.56 920 VAL A O 1
ATOM 7191 N N . ILE A 1 921 ? -10.183 -17.392 -110.227 1.00 89.12 921 ILE A N 1
ATOM 7192 C CA . ILE A 1 921 ? -9.088 -16.524 -109.780 1.00 89.12 921 ILE A CA 1
ATOM 7193 C C . ILE A 1 921 ? -8.669 -15.637 -110.953 1.00 89.12 921 ILE A C 1
ATOM 7195 O O . ILE A 1 921 ? -8.277 -16.139 -112.007 1.00 89.12 921 ILE A O 1
ATOM 7199 N N . GLY A 1 922 ? -8.764 -14.313 -110.789 1.00 84.06 922 GLY A N 1
ATOM 7200 C CA . GLY A 1 922 ? -8.390 -13.355 -111.840 1.00 84.06 922 GLY A CA 1
ATOM 7201 C C . GLY A 1 922 ? -9.127 -13.579 -113.170 1.00 84.06 922 GLY A C 1
ATOM 7202 O O . GLY A 1 922 ? -8.528 -13.440 -114.231 1.00 84.06 922 GLY A O 1
ATOM 7203 N N . GLY A 1 923 ? -10.395 -14.010 -113.116 1.00 88.12 923 GLY A N 1
ATOM 7204 C CA . GLY A 1 923 ? -11.223 -14.310 -114.293 1.00 88.12 923 GLY A CA 1
ATOM 7205 C C . GLY A 1 923 ? -10.970 -15.672 -114.955 1.00 88.12 923 GLY A C 1
ATOM 7206 O O . GLY A 1 923 ? -11.671 -16.017 -115.902 1.00 88.12 923 GLY A O 1
ATOM 7207 N N . LYS A 1 924 ? -10.014 -16.472 -114.463 1.00 88.94 924 LYS A N 1
ATOM 7208 C CA . LYS A 1 924 ? -9.727 -17.829 -114.959 1.00 88.94 924 LYS A CA 1
ATOM 7209 C C . LYS A 1 924 ? -10.198 -18.884 -113.959 1.00 88.94 924 LYS A C 1
ATOM 7211 O O . LYS A 1 924 ? -10.091 -18.688 -112.751 1.00 88.94 924 LYS A O 1
ATOM 7216 N N . THR A 1 925 ? -10.723 -20.000 -114.463 1.00 91.00 925 THR A N 1
ATOM 7217 C CA . THR A 1 925 ? -11.144 -21.133 -113.625 1.00 91.00 925 THR A CA 1
ATOM 7218 C C . THR A 1 925 ? -9.975 -22.089 -113.423 1.00 91.00 925 THR A C 1
ATOM 7220 O O . THR A 1 925 ? -9.366 -22.515 -114.399 1.00 91.00 925 THR A O 1
ATOM 7223 N N . TYR A 1 926 ? -9.697 -22.433 -112.170 1.00 92.00 926 TYR A N 1
ATOM 7224 C CA . TYR A 1 926 ? -8.701 -23.418 -111.755 1.00 92.00 926 TYR A CA 1
ATOM 7225 C C . TYR A 1 926 ? -9.390 -24.499 -110.919 1.00 92.00 926 TYR A C 1
ATOM 7227 O O . TYR A 1 926 ? -10.330 -24.199 -110.178 1.00 92.00 926 TYR A O 1
ATOM 7235 N N . GLU A 1 927 ? -8.933 -25.745 -111.004 1.00 94.19 927 GLU A N 1
ATOM 7236 C CA . GLU A 1 927 ? -9.436 -26.836 -110.168 1.00 94.19 927 GLU A CA 1
ATOM 7237 C C . GLU A 1 927 ? -8.330 -27.334 -109.237 1.00 94.19 927 GLU A C 1
ATOM 7239 O O . GLU A 1 927 ? -7.262 -27.739 -109.684 1.00 94.19 927 GLU A O 1
ATOM 7244 N N . PHE A 1 928 ? -8.567 -27.259 -107.928 1.00 95.12 928 PHE A N 1
ATOM 7245 C CA . PHE A 1 928 ? -7.641 -27.728 -106.901 1.00 95.12 928 PHE A CA 1
ATOM 7246 C C . PHE A 1 928 ? -8.169 -29.013 -106.263 1.00 95.12 928 PHE A C 1
ATOM 7248 O O . PHE A 1 928 ? -9.368 -29.142 -106.002 1.00 95.12 928 PHE A O 1
ATOM 7255 N N . ASP A 1 929 ? -7.279 -29.951 -105.957 1.00 95.25 929 ASP A N 1
ATOM 7256 C CA . ASP A 1 929 ? -7.623 -31.197 -105.284 1.00 95.25 929 ASP A CA 1
ATOM 7257 C C . ASP A 1 929 ? -8.342 -30.923 -103.956 1.00 95.25 929 ASP A C 1
ATOM 7259 O O . ASP A 1 929 ? -7.905 -30.100 -103.147 1.00 95.25 929 ASP A O 1
ATOM 7263 N N . LYS A 1 930 ? -9.464 -31.613 -103.729 1.00 92.19 930 LYS A N 1
ATOM 7264 C CA . LYS A 1 930 ? -10.374 -31.327 -102.606 1.00 92.19 930 LYS A CA 1
ATOM 7265 C C . LYS A 1 930 ? -9.789 -31.676 -101.235 1.00 92.19 930 LYS A C 1
ATOM 7267 O O . LYS A 1 930 ? -10.347 -31.242 -100.232 1.00 92.19 930 LYS A O 1
ATOM 7272 N N . VAL A 1 931 ? -8.695 -32.438 -101.184 1.00 89.75 931 VAL A N 1
ATOM 7273 C CA . VAL A 1 931 ? -8.061 -32.891 -99.936 1.00 89.75 931 VAL A CA 1
ATOM 7274 C C . VAL A 1 931 ? -6.716 -32.200 -99.723 1.00 89.75 931 VAL A C 1
ATOM 7276 O O . VAL A 1 931 ? -6.433 -31.671 -98.652 1.00 89.75 931 VAL A O 1
ATOM 7279 N N . THR A 1 932 ? -5.877 -32.181 -100.751 1.00 90.25 932 THR A N 1
ATOM 7280 C CA . THR A 1 932 ? -4.485 -31.728 -100.685 1.00 90.25 932 THR A CA 1
ATOM 7281 C C . THR A 1 932 ? -4.292 -30.283 -101.145 1.00 90.25 932 THR A C 1
ATOM 7283 O O . THR A 1 932 ? -3.232 -29.713 -100.870 1.00 90.25 932 THR A O 1
ATOM 7286 N N . GLY A 1 933 ? -5.274 -29.696 -101.841 1.00 91.38 933 GLY A N 1
ATOM 7287 C CA . GLY A 1 933 ? -5.216 -28.342 -102.403 1.00 91.38 933 GLY A CA 1
ATOM 7288 C C . GLY A 1 933 ? -4.310 -28.195 -103.632 1.00 91.38 933 GLY A C 1
ATOM 7289 O O . GLY A 1 933 ? -4.064 -27.072 -104.064 1.00 91.38 933 GLY A O 1
ATOM 7290 N N . ALA A 1 934 ? -3.776 -29.296 -104.178 1.00 92.50 934 ALA A N 1
ATOM 7291 C CA . ALA A 1 934 ? -2.902 -29.283 -105.352 1.00 92.50 934 ALA A CA 1
ATOM 7292 C C . ALA A 1 934 ? -3.653 -28.818 -106.609 1.00 92.50 934 ALA A C 1
ATOM 7294 O O . ALA A 1 934 ? -4.744 -29.307 -106.880 1.00 92.50 934 ALA A O 1
ATOM 7295 N N . LEU A 1 935 ? -3.071 -27.915 -107.397 1.00 93.44 935 LEU A N 1
ATOM 7296 C CA . LEU A 1 935 ? -3.604 -27.505 -108.693 1.00 93.44 935 LEU A CA 1
ATOM 7297 C C . LEU A 1 935 ? -3.621 -28.707 -109.645 1.00 93.44 935 LEU A C 1
ATOM 7299 O O . LEU A 1 935 ? -2.570 -29.278 -109.946 1.00 93.44 935 LEU A O 1
ATOM 7303 N N . LEU A 1 936 ? -4.810 -29.072 -110.111 1.00 88.88 936 LEU A N 1
ATOM 7304 C CA . LEU A 1 936 ? -5.020 -30.079 -111.140 1.00 88.88 936 LEU A CA 1
ATOM 7305 C C . LEU A 1 936 ? -4.867 -29.407 -112.511 1.00 88.88 936 LEU A C 1
ATOM 7307 O O . LEU A 1 936 ? -5.228 -28.239 -112.673 1.00 88.88 936 LEU A O 1
ATOM 7311 N N . LYS A 1 937 ? -4.233 -30.120 -113.447 1.00 67.12 937 LYS A N 1
ATOM 7312 C CA . LYS A 1 937 ? -3.911 -29.612 -114.788 1.00 67.12 937 LYS A CA 1
ATOM 7313 C C . LYS A 1 937 ? -5.142 -29.173 -115.566 1.00 67.12 937 LYS A C 1
ATOM 7315 O O . LYS A 1 937 ? -6.156 -29.901 -115.496 1.00 67.12 937 LYS A O 1
#

InterPro domains:
  IPR018337 Cell wall/choline-binding repeat [PF19127] (615-658)
  IPR018337 Cell wall/choline-binding repeat [PF19127] (745-787)
  IPR018337 Cell wall/choline-binding repeat [PF19127] (810-851)
  IPR018337 Cell wall/choline-binding repeat [PF19127] (894-936)
  IPR027607 SEC10/PgrA surface exclusion domain [TIGR04320] (188-509)

pLDDT: mean 83.31, std 15.94, range [32.03, 98.44]

Solvent-accessible surface area (backbone atoms only — not comparable to full-atom values): 50170 Å² total; per-residue (Å²): 141,88,89,88,76,73,72,71,62,60,64,57,53,58,59,52,53,59,55,51,54,55,50,51,58,57,44,54,59,43,63,62,43,50,66,58,42,52,60,52,39,57,71,60,62,76,46,68,38,59,59,27,45,53,45,28,54,50,27,47,53,44,28,54,52,26,45,52,45,28,53,51,24,48,51,49,28,53,48,28,49,52,47,26,55,48,27,46,50,49,22,52,50,29,43,49,49,23,51,48,29,41,51,47,20,51,46,28,44,45,42,21,46,48,20,38,42,38,21,46,36,23,62,49,41,76,73,75,85,70,96,60,53,74,59,57,40,52,55,40,50,52,50,34,54,52,38,49,54,52,33,53,55,34,47,53,51,30,53,51,29,53,50,50,27,54,54,28,46,53,51,24,53,53,30,45,52,53,42,54,53,50,52,50,52,42,51,54,40,46,52,54,50,73,37,50,66,73,57,85,81,50,72,64,48,54,49,24,65,74,67,72,50,61,90,54,45,80,66,58,40,53,69,59,74,79,66,72,78,48,75,52,89,73,24,74,42,75,47,54,53,88,69,62,49,74,64,54,45,46,50,56,29,27,52,52,40,31,34,49,32,46,44,13,58,76,69,72,32,79,62,57,37,38,21,58,21,30,41,46,24,21,52,42,22,41,55,43,34,63,75,35,60,87,78,46,56,72,74,55,29,52,55,51,11,41,43,51,11,28,54,76,24,22,36,69,53,87,66,71,65,68,61,58,80,42,71,48,91,76,53,77,66,44,76,49,77,47,81,52,102,89,46,83,46,74,49,71,43,62,55,87,42,28,45,34,58,55,52,37,37,53,51,53,48,55,54,49,37,71,59,46,92,86,55,36,52,73,75,68,41,42,63,88,82,90,78,92,78,97,70,90,88,81,80,67,43,46,31,38,22,47,32,56,44,90,60,30,34,28,56,31,44,40,63,78,73,52,52,81,50,104,87,52,77,50,66,42,59,44,97,64,39,41,75,58,69,57,87,59,67,44,66,67,61,43,51,53,50,43,52,52,50,60,64,48,47,62,58,39,50,53,48,27,49,52,28,46,53,50,26,54,52,30,48,53,50,25,56,50,30,54,51,50,35,56,49,36,55,52,50,36,54,54,37,49,60,52,37,61,58,45,59,65,61,63,74,48,75,83,80,39,82,84,48,32,80,68,14,56,63,46,23,59,60,23,46,55,53,21,55,53,27,46,49,49,23,52,53,28,43,51,47,20,55,52,28,44,52,47,22,53,50,27,47,52,50,25,53,52,25,51,48,46,30,54,56,24,48,53,49,26,52,52,26,47,52,50,24,54,53,26,48,52,50,26,54,53,34,50,75,60,66,36,63,43,78,46,81,52,98,93,32,47,30,40,21,44,76,86,66,49,76,43,56,44,79,44,74,41,66,94,75,74,34,42,34,38,19,41,99,88,20,38,56,46,56,37,75,43,76,57,96,91,38,42,34,38,17,36,81,84,80,22,33,52,44,53,43,83,41,75,40,77,93,76,73,34,41,33,38,18,41,97,86,22,38,59,44,52,39,75,44,77,56,95,92,36,44,33,38,19,35,82,85,80,23,35,56,42,54,45,78,43,75,41,74,99,72,75,35,41,33,40,20,41,97,87,25,39,60,45,54,38,76,43,79,56,98,90,36,43,32,40,18,38,82,86,80,22,34,60,44,58,44,80,42,78,42,72,97,73,76,32,42,33,40,18,42,100,87,29,36,57,45,54,37,76,42,76,57,96,91,37,43,33,38,16,38,80,86,80,21,34,54,42,53,44,80,42,76,41,73,97,74,75,37,43,33,38,19,41,96,87,24,40,56,45,53,35,79,43,78,56,96,92,36,46,37,42,17,38,79,86,79,22,36,55,42,50,37,76,43,80,62,94,92,43,42,35,38,16,38,77,89,78,25,38,56,42,55,44,81,43,76,39,77,96,72,75,37,40,33,39,18,42,95,89,24,41,56,45,54,37,76,43,76,57,95,92,37,42,34,39,19,36,82,85,80,23,36,57,42,54,45,80,43,75,41,73,96,72,76,37,41,33,41,17,42,97,86,24,39,57,47,54,34,77,44,79,56,97,91,41,81,47,41,19,37,79,86,80,21,34,60,55,134

Organism: NCBI:txid1423718

Secondary structure (DSSP, 8-state):
---SSSSHHHHHHHHHHHHHHHHHHHHHHHHHHHHHHHHHHHHHHS-SHHHHHHHHHHHHHHHHHHHHHHHHHHHHHHHHHHHHHHHHHHHHHHHHHHHHHHHHHHHHHHHHHHHHHHHHHHHHTTT---TTHHHHHHHHHHHHHHHHHHHHHHHHHHHHHHHHHHHHHHHHHHHHHHHHHHHHHHHHHHHHHHT-------HHHHHHHHTT--TTHHHHGGGGGG------GGGGSEE-TTS--HHHHHHHHHHHHHHHHHHHHHHTPPPPBPBHHHHHHHHHHHHHHHHTTTTS-HHHHHHHHHHHHHHHTTB--SSPPPEEEEE----EEEEEEEEETTEEEEEEEEPPEEHHHHHHHHHHHHHHHHH-TTTHHHHS---------SS------SEEEEEE-SSEEEEEEEP---EEETTEEE-SB-TTS--PBPPPP-HHHHHHHHHHHHHHHHHHHHHHHHHHHHHHHHHHHHHHHHHHHHHHHHHHHHHHHHHHHHHHHHTTSS--SSSHHHHHHHHHHHHHHHHHHHHHHHHHHHHHHHHHHHHHHHHHHHHHHHHHHHHHHHHHHHHHHHHHHHHHHHHHHHHHH--EEEEETTEEEEE-TTSPEE-EEEEEGGGTEEEEE-TTSPBP-EEEEETTEEEEE-TTT-PBP-EEEEETTTTEEEEE-TTSPBP-EEEEETTEEEEE-TTT-PEE-EEEEEGGGTEEEEE-TTS-B--EEEEETTEEEEE-TTT-PBP-EEEEEGGGTEEEEE-TTSPBP-EEEEETTEEEEE-TTT-PBP-EEEEEGGGTEEEEE-TTSPBP-EEEEETTEEEEE-TTT-PBP-EEEEETTEEEEE-TTT-PBP-EEEEEGGGTEEEEE-TTSPBP-EEEEETTEEEEE-TTT-PEE-EEEEEGGGTEEEEE-TTSPBP-EEEEETTEEEEE-TTT-PEE-

Sequence (937 aa):
MGKNKKLATVLAVSATLATTGMINQQKASADTVDNNNQTKQNAKVQTPVDKAQAQVDAAKADVDTAQKAVDTAKTEQTQAAKDVATADASAAQAKNTQADAQAKQTGAETDVKIAQTAYDATKAKVDAVPADIDQQVAQQTTKVVDTNKQLDTAKDTQAQAAKDVNDAQTAKDTAQTAVDNLNTQINDTQNQIDNSNEIKLSDDYIKAVKNEDYSNWYDLTKEFNNYTYKPSAQDSRIVDTENMSQEDWTDVATFTASVINSLHEAVGSEPLKVTKGSVQYAKTYSESYLAHQNEYTEDTNERVSSTVASKASGLNYTYPPFYDTASIDRRVESIETIFTNEGMTRNVTYEPLTLGEIKSSIYNYILAQLRDTYDSNSILGLFPVSGATSRGKYLNGNYLAVVVLDKYFSIVNIYDTVMSTNWGTTSYMSDAFDTTPYTIPSTKALQAKLTELKGQLPILNDNLKTATDNLVAKQTAKASADKQVASLTADLKNDQDALAKLQAQKAVKDNGPKDLAAADQKVKDAIAKYNEAKKAYADAKSAYEAAQKQADTAKAAKTAADKKVADAQAKLAQAKDALAKAEQNLANMHKIYDLQQKFEDGHWRLYDGAGHRLTGFQRLEAEKKTVYYDKNGNMLYGQQNIAGKWYNFDKVTGAMSTGLTYLADQKKTVYYNDKGQMQYGQQNVDGKWYLFDKVTGAMKTGLQYIADQHKTVFYNNKGQMQYGQQNIGGHWYLFDKNTGAMQFGFQRIADQDKTAYYNKDGHMLYGQQNINGKWYNFDKVTGAMSTGFTYLADQKKTVYYNDNGQMLYGWQTIKGGRYYFDTTTGQMATGQRHAGKDWYNFDPKTGKMSTGLTYLADQNKTVYYANNGKMQYGQQNVNGKWYLFDKVTGAMKTGLQYIADQHKTVYYNDKGQMLYGKQVIGGKTYEFDKVTGALLK

Nearest PDB structures (foldseek):
  7u1z-assembly1_B  TM=3.032E-01  e=1.557E-25  Clostridioides difficile
  6t1p-assembly1_A  TM=2.831E-01  e=2.864E-17  Leuconostoc mesenteroides
  4iwt-assembly1_B  TM=7.863E-01  e=1.041E-08  Streptococcus pneumoniae GA60080
  5ngy-assembly1_A  TM=3.113E-01  e=3.073E-12  Leuconostoc citreum
  8i4x-assembly1_B  TM=1.383E-01  e=9.197E-04  Saccharomyces cerevisiae S288C

Foldseek 3Di:
DDDPDPPVVPVVVVVVVVVVVVVVVVVVVVVVCVVVVVVVVVVVLCPLLVVLVVLLVVLVVLLVVLVVLLVVLVVLLVVLVVLLVVLVVLLVVLVVLLVVLVVLLVVLVVLLCVLVCLAVLQVCLVPDADPCLVVVLVVLVVVLVVLVVLLVVLVVLLVVLVVLLVVLVVLLVVLVVVLVVLVVVLVVLVLCLVQQQADDADPVLLVCVQVVPCVPLVVRLVSLVPRAHRDDPQQQDFADLLDGDLVLQLCLFLSLQQHLQSLLVNNVHDGAFAFPLQSQLQVQLSNQLVVCVPPDDNVVSNLRSQQRSCVRQQFQDSGGFDKDKFWQDWAFPDWDWDQDPVGIDIDTDTDTHTSSSSSRSSSVVLSVLSSDSPCSCPQSLRDDDPDDDDPDDDDRARHWGWHGYPTIIIIGGHHQDFDPDPVDTDGRGDPRRGPHTDDRDYSVVSVVVSVVSVVCNVVSVVSSVVSVVSSVVSVVSSVVSVVSSVVSVVVSVVSVVVSVVSVVSVVSPDDYHPSNVVSVVSSVVSVVSSVVSVVSSVVSVVSSVVSVVSSVVSVVSSVVSVVSSVVSVVSSVVSVVSSVVSVVSSVVCLQQSQWDWDCPPNFIWIAHVVGDTDAAWDQNVVVRFIWGAHPVRGTDAAWDQDPNFIWHAHRPPRGTDAAFDQDVVVRFTAHAHPVRTTDAAWDQDPNWIWHAHRPPRGTDAAWDQDPVVRFIWGAHPVRTTDAAWDQDPNFIWHAHRPPRGTDAAWDQPPVVRAIWGQHPVRGTDAAWDQDPNFIWHAHRPPRGTDAAWDQDPVVRFIFHAHPVRTTDAAWDQDPNFIWHAHRPPRGTDAAWDDDDHFIWHAHNPPSGTDAAWDQDPVVRFIAGAHPVRGTDAAWDQDPNWIWHAHRPPRGTDAAWDQDPVVRFIFGAHPVRTTDAAWDQDPNDIWGAHRPPRGTDD

Mean predicted aligned error: 22.12 Å